Protein AF-0000000087097862 (afdb_homodimer)

Sequence (1144 aa):
MADLPVRAAEQAATGDLEQRLRSRRYIHADSVAACEGKRIPHDLGRELTRLCVVRGIRFHADFCFGPAAVLCGSLPIFTRALNARAIMSNRIPDMDPDQPEDMPYCIWFPDLPSEDTLRDLVRCFPAMAYQAARACAVAGHTELYKELSVQILPEVSIAEEARENGNHAIFNMIMETPCRYKVFDDYNRTINTTAPKPAFLNGDTAIRPYLLETQAFGPPVGRMDDEEGDSEPDDDELDPWGLSPTLGFIQTRFNITEDTNIDLDGNGGIPGSITPVVPNSDKEALRILCQPLPVDLTTCHKDLLILMAAYNGDIDRYHRLRRPRLLGHEIGCIVRGIYHNTLFAQWWKSQPLPEGDESPIRKAISARGIMNNDLSYILSPNGACPRLIWYPAVAASSTYEALARLIPPMRPNVARAAIFSDNPTLFDSLIAGDDGGEPVEPSFSLLNEARRSHNVYYREALERKAGELGLDMTRGVPWLDPLVQELPQHVYFFDTELPSPPPGIGTNKGEADSVYNGMSCNASYVETYISIPEEWRRAPEGYQPEDGITLMDLDYERWPPGFSKRHPAETQMADLPVRAAEQAATGDLEQRLRSRRYIHADSVAACEGKRIPHDLGRELTRLCVVRGIRFHADFCFGPAAVLCGSLPIFTRALNARAIMSNRIPDMDPDQPEDMPYCIWFPDLPSEDTLRDLVRCFPAMAYQAARACAVAGHTELYKELSVQILPEVSIAEEARENGNHAIFNMIMETPCRYKVFDDYNRTINTTAPKPAFLNGDTAIRPYLLETQAFGPPVGRMDDEEGDSEPDDDELDPWGLSPTLGFIQTRFNITEDTNIDLDGNGGIPGSITPVVPNSDKEALRILCQPLPVDLTTCHKDLLILMAAYNGDIDRYHRLRRPRLLGHEIGCIVRGIYHNTLFAQWWKSQPLPEGDESPIRKAISARGIMNNDLSYILSPNGACPRLIWYPAVAASSTYEALARLIPPMRPNVARAAIFSDNPTLFDSLIAGDDGGEPVEPSFSLLNEARRSHNVYYREALERKAGELGLDMTRGVPWLDPLVQELPQHVYFFDTELPSPPPGIGTNKGEADSVYNGMSCNASYVETYISIPEEWRRAPEGYQPEDGITLMDLDYERWPPGFSKRHPAETQ

Structure (mmCIF, N/CA/C/O backbone):
data_AF-0000000087097862-model_v1
#
loop_
_entity.id
_entity.type
_entity.pdbx_description
1 polymer 'Uncharacterized protein'
#
loop_
_atom_site.group_PDB
_atom_site.id
_atom_site.type_symbol
_atom_site.label_atom_id
_atom_site.label_alt_id
_atom_site.label_comp_id
_atom_site.label_asym_id
_atom_site.label_entity_id
_atom_site.label_seq_id
_atom_site.pdbx_PDB_ins_code
_atom_site.Cartn_x
_atom_site.Cartn_y
_atom_site.Cartn_z
_atom_site.occupancy
_atom_site.B_iso_or_equiv
_atom_site.auth_seq_id
_atom_site.auth_comp_id
_atom_site.auth_asym_id
_atom_site.auth_atom_id
_atom_site.pdbx_PDB_model_num
ATOM 1 N N . MET A 1 1 ? -54.406 48.562 19.312 1 28.12 1 MET A N 1
ATOM 2 C CA . MET A 1 1 ? -53.312 49.531 19.406 1 28.12 1 MET A CA 1
ATOM 3 C C . MET A 1 1 ? -52.25 49.062 20.375 1 28.12 1 MET A C 1
ATOM 5 O O . MET A 1 1 ? -51.281 49.75 20.609 1 28.12 1 MET A O 1
ATOM 9 N N . ALA A 1 2 ? -52.688 48.344 21.359 1 39.22 2 ALA A N 1
ATOM 10 C CA . ALA A 1 2 ? -51.875 47.875 22.484 1 39.22 2 ALA A CA 1
ATOM 11 C C . ALA A 1 2 ? -50.781 46.906 21.984 1 39.22 2 ALA A C 1
ATOM 13 O O . ALA A 1 2 ? -50 46.438 22.781 1 39.22 2 ALA A O 1
ATOM 14 N N . ASP A 1 3 ? -51.062 46.344 20.828 1 37.88 3 ASP A N 1
ATOM 15 C CA . ASP A 1 3 ? -50.188 45.281 20.281 1 37.88 3 ASP A CA 1
ATOM 16 C C . ASP A 1 3 ? -48.875 45.875 19.781 1 37.88 3 ASP A C 1
ATOM 18 O O . ASP A 1 3 ? -48.031 45.125 19.266 1 37.88 3 ASP A O 1
ATOM 22 N N . LEU A 1 4 ? -48.688 47.188 19.766 1 37.41 4 LEU A N 1
ATOM 23 C CA . LEU A 1 4 ? -47.562 47.875 19.203 1 37.41 4 LEU A CA 1
ATOM 24 C C . LEU A 1 4 ? -46.344 47.812 20.141 1 37.41 4 LEU A C 1
ATOM 26 O O . LEU A 1 4 ? -45.219 47.781 19.688 1 37.41 4 LEU A O 1
ATOM 30 N N . PRO A 1 5 ? -46.688 47.812 21.391 1 41.41 5 PRO A N 1
ATOM 31 C CA . PRO A 1 5 ? -45.469 47.812 22.234 1 41.41 5 PRO A CA 1
ATOM 32 C C . PRO A 1 5 ? -44.75 46.469 22.25 1 41.41 5 PRO A C 1
ATOM 34 O O . PRO A 1 5 ? -43.531 46.438 22.359 1 41.41 5 PRO A O 1
ATOM 37 N N . VAL A 1 6 ? -45.469 45.406 22.25 1 41.69 6 VAL A N 1
ATOM 38 C CA . VAL A 1 6 ? -44.812 44.062 22.281 1 41.69 6 VAL A CA 1
ATOM 39 C C . VAL A 1 6 ? -44.062 43.844 20.984 1 41.69 6 VAL A C 1
ATOM 41 O O . VAL A 1 6 ? -42.969 43.281 20.984 1 41.69 6 VAL A O 1
ATOM 44 N N . ARG A 1 7 ? -44.594 44.406 19.906 1 51.91 7 ARG A N 1
ATOM 45 C CA . ARG A 1 7 ? -43.906 44.281 18.625 1 51.91 7 ARG A CA 1
ATOM 46 C C . ARG A 1 7 ? -42.688 45.188 18.562 1 51.91 7 ARG A C 1
ATOM 48 O O . ARG A 1 7 ? -41.688 44.875 17.891 1 51.91 7 ARG A O 1
ATOM 55 N N . ALA A 1 8 ? -42.969 46.125 19.062 1 42.09 8 ALA A N 1
ATOM 56 C CA . ALA A 1 8 ? -41.844 47.062 19.078 1 42.09 8 ALA A CA 1
ATOM 57 C C . ALA A 1 8 ? -40.75 46.594 20.016 1 42.09 8 ALA A C 1
ATOM 59 O O . ALA A 1 8 ? -39.562 46.719 19.688 1 42.09 8 ALA A O 1
ATOM 60 N N . ALA A 1 9 ? -41.094 46.062 21.172 1 43.44 9 ALA A N 1
ATOM 61 C CA . ALA A 1 9 ? -40.125 45.438 22.062 1 43.44 9 ALA A CA 1
ATOM 62 C C . ALA A 1 9 ? -39.5 44.188 21.422 1 43.44 9 ALA A C 1
ATOM 64 O O . ALA A 1 9 ? -38.312 43.938 21.547 1 43.44 9 ALA A O 1
ATOM 65 N N . GLU A 1 10 ? -40.375 43.438 20.859 1 44.22 10 GLU A N 1
ATOM 66 C CA . GLU A 1 10 ? -39.906 42.281 20.109 1 44.22 10 GLU A CA 1
ATOM 67 C C . GLU A 1 10 ? -39.031 42.688 18.922 1 44.22 10 GLU A C 1
ATOM 69 O O . GLU A 1 10 ? -38 42.062 18.656 1 44.22 10 GLU A O 1
ATOM 74 N N . GLN A 1 11 ? -39.531 43.656 18.203 1 44.25 11 GLN A N 1
ATOM 75 C CA . GLN A 1 11 ? -38.781 44.188 17.094 1 44.25 11 GLN A CA 1
ATOM 76 C C . GLN A 1 11 ? -37.5 44.906 17.578 1 44.25 11 GLN A C 1
ATOM 78 O O . GLN A 1 11 ? -36.469 44.781 16.938 1 44.25 11 GLN A O 1
ATOM 83 N N . ALA A 1 12 ? -37.688 45.719 18.5 1 46.22 12 ALA A N 1
ATOM 84 C CA . ALA A 1 12 ? -36.531 46.375 19.125 1 46.22 12 ALA A CA 1
ATOM 85 C C . ALA A 1 12 ? -35.562 45.312 19.672 1 46.22 12 ALA A C 1
ATOM 87 O O . ALA A 1 12 ? -34.344 45.469 19.547 1 46.22 12 ALA A O 1
ATOM 88 N N . ALA A 1 13 ? -36.156 44.375 20.328 1 50.75 13 ALA A N 1
ATOM 89 C CA . ALA A 1 13 ? -35.344 43.25 20.812 1 50.75 13 ALA A CA 1
ATOM 90 C C . ALA A 1 13 ? -34.688 42.469 19.656 1 50.75 13 ALA A C 1
ATOM 92 O O . ALA A 1 13 ? -33.531 42.094 19.75 1 50.75 13 ALA A O 1
ATOM 93 N N . THR A 1 14 ? -35.531 42.375 18.609 1 56.25 14 THR A N 1
ATOM 94 C CA . THR A 1 14 ? -35 41.719 17.406 1 56.25 14 THR A CA 1
ATOM 95 C C . THR A 1 14 ? -33.938 42.625 16.766 1 56.25 14 THR A C 1
ATOM 97 O O . THR A 1 14 ? -32.906 42.125 16.297 1 56.25 14 THR A O 1
ATOM 100 N N . GLY A 1 15 ? -34.25 43.938 16.641 1 60.72 15 GLY A N 1
ATOM 101 C CA . GLY A 1 15 ? -33.281 44.875 16.094 1 60.72 15 GLY A CA 1
ATOM 102 C C . GLY A 1 15 ? -32 44.938 16.891 1 60.72 15 GLY A C 1
ATOM 103 O O . GLY A 1 15 ? -30.922 45.062 16.312 1 60.72 15 GLY A O 1
ATOM 104 N N . ASP A 1 16 ? -32.219 44.844 18.109 1 78.06 16 ASP A N 1
ATOM 105 C CA . ASP A 1 16 ? -31.078 44.875 19.016 1 78.06 16 ASP A CA 1
ATOM 106 C C . ASP A 1 16 ? -30.219 43.625 18.875 1 78.06 16 ASP A C 1
ATOM 108 O O . ASP A 1 16 ? -29 43.719 18.781 1 78.06 16 ASP A O 1
ATOM 112 N N . LEU A 1 17 ? -30.875 42.5 18.672 1 86.44 17 LEU A N 1
ATOM 113 C CA . LEU A 1 17 ? -30.125 41.25 18.531 1 86.44 17 LEU A CA 1
ATOM 114 C C . LEU A 1 17 ? -29.359 41.219 17.219 1 86.44 17 LEU A C 1
ATOM 116 O O . LEU A 1 17 ? -28.25 40.688 17.156 1 86.44 17 LEU A O 1
ATOM 120 N N . GLU A 1 18 ? -30 41.812 16.25 1 87.12 18 GLU A N 1
ATOM 121 C CA . GLU A 1 18 ? -29.312 41.906 14.961 1 87.12 18 GLU A CA 1
ATOM 122 C C . GLU A 1 18 ? -28.031 42.75 15.07 1 87.12 18 GLU A C 1
ATOM 124 O O . GLU A 1 18 ? -27.016 42.406 14.477 1 87.12 18 GLU A O 1
ATOM 129 N N . GLN A 1 19 ? -28.234 43.75 15.758 1 88.25 19 GLN A N 1
ATOM 130 C CA . GLN A 1 19 ? -27.062 44.594 15.977 1 88.25 19 GLN A CA 1
ATOM 131 C C . GLN A 1 19 ? -26 43.875 16.781 1 88.25 19 GLN A C 1
ATOM 133 O O . GLN A 1 19 ? -24.797 44 16.516 1 88.25 19 GLN A O 1
ATOM 138 N N . ARG A 1 20 ? -26.406 43.156 17.781 1 90.38 20 ARG A N 1
ATOM 139 C CA . ARG A 1 20 ? -25.484 42.375 18.609 1 90.38 20 ARG A CA 1
ATOM 140 C C . ARG A 1 20 ? -24.75 41.344 17.781 1 90.38 20 ARG A C 1
ATOM 142 O O . ARG A 1 20 ? -23.547 41.094 17.984 1 90.38 20 ARG A O 1
ATOM 149 N N . LEU A 1 21 ? -25.422 40.781 16.844 1 91.12 21 LEU A N 1
ATOM 150 C CA . LEU A 1 21 ? -24.859 39.75 15.992 1 91.12 21 LEU A CA 1
ATOM 151 C C . LEU A 1 21 ? -23.859 40.344 14.992 1 91.12 21 LEU A C 1
ATOM 153 O O . LEU A 1 21 ? -22.984 39.656 14.492 1 91.12 21 LEU A O 1
ATOM 157 N N . ARG A 1 22 ? -23.953 41.594 14.75 1 88.56 22 ARG A N 1
ATOM 158 C CA . ARG A 1 22 ? -23.062 42.281 13.805 1 88.56 22 ARG A CA 1
ATOM 159 C C . ARG A 1 22 ? -21.844 42.844 14.508 1 88.56 22 ARG A C 1
ATOM 161 O O . ARG A 1 22 ? -20.828 43.125 13.875 1 88.56 22 ARG A O 1
ATOM 168 N N . SER A 1 23 ? -21.969 43.031 15.828 1 87.12 23 SER A N 1
ATOM 169 C CA . SER A 1 23 ? -20.875 43.625 16.594 1 87.12 23 SER A CA 1
ATOM 170 C C . SER A 1 23 ? -19.75 42.594 16.781 1 87.12 23 SER A C 1
ATOM 172 O O . SER A 1 23 ? -19.953 41.531 17.375 1 87.12 23 SER A O 1
ATOM 174 N N . ARG A 1 24 ? -18.547 42.969 16.469 1 86.62 24 ARG A N 1
ATOM 175 C CA . ARG A 1 24 ? -17.422 42.031 16.484 1 86.62 24 ARG A CA 1
ATOM 176 C C . ARG A 1 24 ? -16.453 42.375 17.625 1 86.62 24 ARG A C 1
ATOM 178 O O . ARG A 1 24 ? -15.32 41.875 17.641 1 86.62 24 ARG A O 1
ATOM 185 N N . ARG A 1 25 ? -16.875 43.219 18.453 1 86.75 25 ARG A N 1
ATOM 186 C CA . ARG A 1 25 ? -16.047 43.5 19.625 1 86.75 25 ARG A CA 1
ATOM 187 C C . ARG A 1 25 ? -15.891 42.281 20.5 1 86.75 25 ARG A C 1
ATOM 189 O O . ARG A 1 25 ? -16.875 41.562 20.766 1 86.75 25 ARG A O 1
ATOM 196 N N . TYR A 1 26 ? -14.617 42.062 20.891 1 90.69 26 TYR A N 1
ATOM 197 C CA . TYR A 1 26 ? -14.359 40.875 21.719 1 90.69 26 TYR A CA 1
ATOM 198 C C . TYR A 1 26 ? -13.977 41.281 23.141 1 90.69 26 TYR A C 1
ATOM 200 O O . TYR A 1 26 ? -13.031 42.062 23.344 1 90.69 26 TYR A O 1
ATOM 208 N N . ILE A 1 27 ? -14.672 40.812 24.031 1 91.19 27 ILE A N 1
ATOM 209 C CA . ILE A 1 27 ? -14.367 40.938 25.453 1 91.19 27 ILE A CA 1
ATOM 210 C C . ILE A 1 27 ? -14.172 39.562 26.078 1 91.19 27 ILE A C 1
ATOM 212 O O . ILE A 1 27 ? -15.117 38.781 26.203 1 91.19 27 ILE A O 1
ATOM 216 N N . HIS A 1 28 ? -13 39.312 26.5 1 93.25 28 HIS A N 1
ATOM 217 C CA . HIS A 1 28 ? -12.633 38 26.969 1 93.25 28 HIS A CA 1
ATOM 218 C C . HIS A 1 28 ? -13.453 37.594 28.188 1 93.25 28 HIS A C 1
ATOM 220 O O . HIS A 1 28 ? -13.898 36.438 28.297 1 93.25 28 HIS A O 1
ATOM 226 N N . ALA A 1 29 ? -13.617 38.469 29.078 1 94.44 29 ALA A N 1
ATOM 227 C CA . ALA A 1 29 ? -14.375 38.188 30.297 1 94.44 29 ALA A CA 1
ATOM 228 C C . ALA A 1 29 ? -15.805 37.75 29.969 1 94.44 29 ALA A C 1
ATOM 230 O O . ALA A 1 29 ? -16.391 36.906 30.656 1 94.44 29 ALA A O 1
ATOM 231 N N . ASP A 1 30 ? -16.375 38.344 28.984 1 94.94 30 ASP A N 1
ATOM 232 C CA . ASP A 1 30 ? -17.734 38 28.562 1 94.94 30 ASP A CA 1
ATOM 233 C C . ASP A 1 30 ? -17.781 36.594 27.984 1 94.94 30 ASP A C 1
ATOM 235 O O . ASP A 1 30 ? -18.75 35.875 28.203 1 94.94 30 ASP A O 1
ATOM 239 N N . SER A 1 31 ? -16.844 36.344 27.219 1 95.31 31 SER A N 1
ATOM 240 C CA . SER A 1 31 ? -16.766 35.031 26.625 1 95.31 31 SER A CA 1
ATOM 241 C C . SER A 1 31 ? -16.609 33.938 27.703 1 95.31 31 SER A C 1
ATOM 243 O O . SER A 1 31 ? -17.203 32.875 27.609 1 95.31 31 SER A O 1
ATOM 245 N N . VAL A 1 32 ? -15.789 34.188 28.625 1 96.44 32 VAL A N 1
ATOM 246 C CA . VAL A 1 32 ? -15.609 33.281 29.734 1 96.44 32 VAL A CA 1
ATOM 247 C C . VAL A 1 32 ? -16.922 33.094 30.484 1 96.44 32 VAL A C 1
ATOM 249 O O . VAL A 1 32 ? -17.312 31.953 30.797 1 96.44 32 VAL A O 1
ATOM 252 N N . ALA A 1 33 ? -17.562 34.125 30.75 1 96.81 33 ALA A N 1
ATOM 253 C CA . ALA A 1 33 ? -18.844 34.094 31.453 1 96.81 33 ALA A CA 1
ATOM 254 C C . ALA A 1 33 ? -19.859 33.281 30.656 1 96.81 33 ALA A C 1
ATOM 256 O O . ALA A 1 33 ? -20.672 32.562 31.234 1 96.81 33 ALA A O 1
ATOM 257 N N . ALA A 1 34 ? -19.875 33.531 29.406 1 97.56 34 ALA A N 1
ATOM 258 C CA . ALA A 1 34 ? -20.781 32.75 28.547 1 97.56 34 ALA A CA 1
ATOM 259 C C . ALA A 1 34 ? -20.469 31.266 28.609 1 97.56 34 ALA A C 1
ATOM 261 O O . ALA A 1 34 ? -21.375 30.438 28.688 1 97.56 34 ALA A O 1
ATOM 262 N N . CYS A 1 35 ? -19.266 30.922 28.531 1 96.62 35 CYS A N 1
ATOM 263 C CA . CYS A 1 35 ? -18.828 29.531 28.594 1 96.62 35 CYS A CA 1
ATOM 264 C C . CYS A 1 35 ? -19.234 28.891 29.906 1 96.62 35 CYS A C 1
ATOM 266 O O . CYS A 1 35 ? -19.531 27.688 29.953 1 96.62 35 CYS A O 1
ATOM 268 N N . GLU A 1 36 ? -19.328 29.703 30.906 1 97 36 GLU A N 1
ATOM 269 C CA . GLU A 1 36 ? -19.719 29.234 32.219 1 97 36 GLU A CA 1
ATOM 270 C C . GLU A 1 36 ? -21.234 29.234 32.406 1 97 36 GLU A C 1
ATOM 272 O O . GLU A 1 36 ? -21.75 28.859 33.438 1 97 36 GLU A O 1
ATOM 277 N N . GLY A 1 37 ? -21.891 29.672 31.375 1 96.88 37 GLY A N 1
ATOM 278 C CA . GLY A 1 37 ? -23.344 29.688 31.422 1 96.88 37 GLY A CA 1
ATOM 279 C C . GLY A 1 37 ? -23.891 30.781 32.344 1 96.88 37 GLY A C 1
ATOM 280 O O . GLY A 1 37 ? -24.938 30.609 32.969 1 96.88 37 GLY A O 1
ATOM 281 N N . LYS A 1 38 ? -23.219 31.891 32.406 1 95.62 38 LYS A N 1
ATOM 282 C CA . LYS A 1 38 ? -23.625 32.938 33.344 1 95.62 38 LYS A CA 1
ATOM 283 C C . LYS A 1 38 ? -24.344 34.062 32.656 1 95.62 38 LYS A C 1
ATOM 285 O O . LYS A 1 38 ? -25.375 34.562 33.125 1 95.62 38 LYS A O 1
ATOM 290 N N . ARG A 1 39 ? -23.719 34.5 31.547 1 95.38 39 ARG A N 1
ATOM 291 C CA . ARG A 1 39 ? -24.297 35.625 30.859 1 95.38 39 ARG A CA 1
ATOM 292 C C . ARG A 1 39 ? -24 35.594 29.359 1 95.38 39 ARG A C 1
ATOM 294 O O . ARG A 1 39 ? -22.969 35.031 28.953 1 95.38 39 ARG A O 1
ATOM 301 N N . ILE A 1 40 ? -24.922 36.188 28.625 1 96.25 40 ILE A N 1
ATOM 302 C CA . ILE A 1 40 ? -24.719 36.281 27.188 1 96.25 40 ILE A CA 1
ATOM 303 C C . ILE A 1 40 ? -23.891 37.531 26.875 1 96.25 40 ILE A C 1
ATOM 305 O O . ILE A 1 40 ? -24.219 38.625 27.328 1 96.25 40 ILE A O 1
ATOM 309 N N . PRO A 1 41 ? -22.938 37.375 26.094 1 95.5 41 PRO A N 1
ATOM 310 C CA . PRO A 1 41 ? -22.203 38.562 25.656 1 95.5 41 PRO A CA 1
ATOM 311 C C . PRO A 1 41 ? -23.078 39.5 24.828 1 95.5 41 PRO A C 1
ATOM 313 O O . PRO A 1 41 ? -23.969 39.062 24.125 1 95.5 41 PRO A O 1
ATOM 316 N N . HIS A 1 42 ? -22.719 40.719 24.969 1 92.94 42 HIS A N 1
ATOM 317 C CA . HIS A 1 42 ? -23.438 41.656 24.141 1 92.94 42 HIS A CA 1
ATOM 318 C C . HIS A 1 42 ? -23.047 41.531 22.672 1 92.94 42 HIS A C 1
ATOM 320 O O . HIS A 1 42 ? -23.922 41.5 21.797 1 92.94 42 HIS A O 1
ATOM 326 N N . ASP A 1 43 ? -21.781 41.5 22.484 1 91.94 43 ASP A N 1
ATOM 327 C CA . ASP A 1 43 ? -21.266 41.375 21.125 1 91.94 43 ASP A CA 1
ATOM 328 C C . ASP A 1 43 ? -21.219 39.906 20.688 1 91.94 43 ASP A C 1
ATOM 330 O O . ASP A 1 43 ? -20.469 39.125 21.234 1 91.94 43 ASP A O 1
ATOM 334 N N . LEU A 1 44 ? -21.969 39.562 19.656 1 93.75 44 LEU A N 1
ATOM 335 C CA . LEU A 1 44 ? -22.109 38.188 19.25 1 93.75 44 LEU A CA 1
ATOM 336 C C . LEU A 1 44 ? -21.578 37.969 17.844 1 93.75 44 LEU A C 1
ATOM 338 O O . LEU A 1 44 ? -21.781 36.906 17.25 1 93.75 44 LEU A O 1
ATOM 342 N N . GLY A 1 45 ? -20.859 38.844 17.312 1 89.25 45 GLY A N 1
ATOM 343 C CA . GLY A 1 45 ? -20.453 38.781 15.922 1 89.25 45 GLY A CA 1
ATOM 344 C C . GLY A 1 45 ? -19.266 37.875 15.672 1 89.25 45 GLY A C 1
ATOM 345 O O . GLY A 1 45 ? -19.109 37.312 14.578 1 89.25 45 GLY A O 1
ATOM 346 N N . ARG A 1 46 ? -18.438 37.688 16.656 1 90.62 46 ARG A N 1
ATOM 347 C CA . ARG A 1 46 ? -17.25 36.875 16.5 1 90.62 46 ARG A CA 1
ATOM 348 C C . ARG A 1 46 ? -17.562 35.375 16.672 1 90.62 46 ARG A C 1
ATOM 350 O O . ARG A 1 46 ? -18.344 35 17.562 1 90.62 46 ARG A O 1
ATOM 357 N N . GLU A 1 47 ? -16.875 34.625 15.906 1 92.31 47 GLU A N 1
ATOM 358 C CA . GLU A 1 47 ? -17.109 33.188 15.961 1 92.31 47 GLU A CA 1
ATOM 359 C C . GLU A 1 47 ? -16.766 32.625 17.328 1 92.31 47 GLU A C 1
ATOM 361 O O . GLU A 1 47 ? -17.516 31.812 17.891 1 92.31 47 GLU A O 1
ATOM 366 N N . LEU A 1 48 ? -15.648 33.031 17.844 1 93.44 48 LEU A N 1
ATOM 367 C CA . LEU A 1 48 ? -15.227 32.562 19.141 1 93.44 48 LEU A CA 1
ATOM 368 C C . LEU A 1 48 ? -16.281 32.844 20.203 1 93.44 48 LEU A C 1
ATOM 370 O O . LEU A 1 48 ? -16.578 31.984 21.047 1 93.44 48 LEU A O 1
ATOM 374 N N . THR A 1 49 ? -16.797 34 20.172 1 94.44 49 THR A N 1
ATOM 375 C CA . THR A 1 49 ? -17.828 34.375 21.125 1 94.44 49 THR A CA 1
ATOM 376 C C . THR A 1 49 ? -19.047 33.469 21 1 94.44 49 THR A C 1
ATOM 378 O O . THR A 1 49 ? -19.609 33 22 1 94.44 49 THR A O 1
ATOM 381 N N . ARG A 1 50 ? -19.391 33.25 19.812 1 96.06 50 ARG A N 1
ATOM 382 C CA . ARG A 1 50 ? -20.547 32.406 19.578 1 96.06 50 ARG A CA 1
ATOM 383 C C . ARG A 1 50 ? -20.266 30.984 20.062 1 96.06 50 ARG A C 1
ATOM 385 O O . ARG A 1 50 ? -21.156 30.328 20.609 1 96.06 50 ARG A O 1
ATOM 392 N N . LEU A 1 51 ? -19.094 30.531 19.859 1 97.06 51 LEU A N 1
ATOM 393 C CA . LEU A 1 51 ? -18.719 29.188 20.312 1 97.06 51 LEU A CA 1
ATOM 394 C C . LEU A 1 51 ? -18.812 29.094 21.828 1 97.06 51 LEU A C 1
ATOM 396 O O . LEU A 1 51 ? -19.281 28.078 22.359 1 97.06 51 LEU A O 1
ATOM 400 N N . CYS A 1 52 ? -18.422 30.078 22.438 1 97.25 52 CYS A N 1
ATOM 401 C CA . CYS A 1 52 ? -18.5 30.094 23.891 1 97.25 52 CYS A CA 1
ATOM 402 C C . CYS A 1 52 ? -19.953 30.047 24.375 1 97.25 52 CYS A C 1
ATOM 404 O O . CYS A 1 52 ? -20.266 29.391 25.359 1 97.25 52 CYS A O 1
ATOM 406 N N . VAL A 1 53 ? -20.734 30.781 23.688 1 98.06 53 VAL A N 1
ATOM 407 C CA . VAL A 1 53 ? -22.156 30.781 24.031 1 98.06 53 VAL A CA 1
ATOM 408 C C . VAL A 1 53 ? -22.734 29.375 23.828 1 98.06 53 VAL A C 1
ATOM 410 O O . VAL A 1 53 ? -23.469 28.875 24.688 1 98.06 53 VAL A O 1
ATOM 413 N N . VAL A 1 54 ? -22.391 28.766 22.734 1 98.5 54 VAL A N 1
ATOM 414 C CA . VAL A 1 54 ? -22.875 27.438 22.422 1 98.5 54 VAL A CA 1
ATOM 415 C C . VAL A 1 54 ? -22.422 26.453 23.5 1 98.5 54 VAL A C 1
ATOM 417 O O . VAL A 1 54 ? -23.219 25.641 23.984 1 98.5 54 VAL A O 1
ATOM 420 N N . ARG A 1 55 ? -21.188 26.562 23.875 1 98.19 55 ARG A N 1
ATOM 421 C CA . ARG A 1 55 ? -20.641 25.734 24.938 1 98.19 55 ARG A CA 1
ATOM 422 C C . ARG A 1 55 ? -21.406 25.953 26.25 1 98.19 55 ARG A C 1
ATOM 424 O O . ARG A 1 55 ? -21.766 24.984 26.922 1 98.19 55 ARG A O 1
ATOM 431 N N . GLY A 1 56 ? -21.625 27.141 26.578 1 98.38 56 GLY A N 1
ATOM 432 C CA . GLY A 1 56 ? -22.375 27.484 27.766 1 98.38 56 GLY A CA 1
ATOM 433 C C . GLY A 1 56 ? -23.781 26.906 27.766 1 98.38 56 GLY A C 1
ATOM 434 O O . GLY A 1 56 ? -24.234 26.359 28.781 1 98.38 56 GLY A O 1
ATOM 435 N N . ILE A 1 57 ? -24.406 27.016 26.656 1 98.5 57 ILE A N 1
ATOM 436 C CA . ILE A 1 57 ? -25.781 26.516 26.531 1 98.5 57 ILE A CA 1
ATOM 437 C C . ILE A 1 57 ? -25.781 25 26.734 1 98.5 57 ILE A C 1
ATOM 439 O O . ILE A 1 57 ? -26.594 24.484 27.5 1 98.5 57 ILE A O 1
ATOM 443 N N . ARG A 1 58 ? -24.938 24.312 26.078 1 98.19 58 ARG A N 1
ATOM 444 C CA . ARG A 1 58 ? -24.938 22.859 26.062 1 98.19 58 ARG A CA 1
ATOM 445 C C . ARG A 1 58 ? -24.625 22.297 27.453 1 98.19 58 ARG A C 1
ATOM 447 O O . ARG A 1 58 ? -25.172 21.281 27.859 1 98.19 58 ARG A O 1
ATOM 454 N N . PHE A 1 59 ? -23.797 22.953 28.219 1 98 59 PHE A N 1
ATOM 455 C CA . PHE A 1 59 ? -23.266 22.359 29.438 1 98 59 PHE A CA 1
ATOM 456 C C . PHE A 1 59 ? -24.031 22.875 30.656 1 98 59 PHE A C 1
ATOM 458 O O . PHE A 1 59 ? -23.906 22.312 31.75 1 98 59 PHE A O 1
ATOM 465 N N . HIS A 1 60 ? -24.859 23.922 30.484 1 97.94 60 HIS A N 1
ATOM 466 C CA . HIS A 1 60 ? -25.562 24.516 31.609 1 97.94 60 HIS A CA 1
ATOM 467 C C . HIS A 1 60 ? -27.047 24.656 31.312 1 97.94 60 HIS A C 1
ATOM 469 O O . HIS A 1 60 ? -27.469 25.625 30.672 1 97.94 60 HIS A O 1
ATOM 475 N N . ALA A 1 61 ? -27.812 23.891 31.906 1 97.88 61 ALA A N 1
ATOM 476 C CA . ALA A 1 61 ? -29.25 23.891 31.672 1 97.88 61 ALA A CA 1
ATOM 477 C C . ALA A 1 61 ? -29.875 25.203 32.094 1 97.88 61 ALA A C 1
ATOM 479 O O . ALA A 1 61 ? -30.781 25.719 31.438 1 97.88 61 ALA A O 1
ATOM 480 N N . ASP A 1 62 ? -29.375 25.766 33.219 1 97.5 62 ASP A N 1
ATOM 481 C CA . ASP A 1 62 ? -29.922 27.016 33.719 1 97.5 62 ASP A CA 1
ATOM 482 C C . ASP A 1 62 ? -29.688 28.156 32.75 1 97.5 62 ASP A C 1
ATOM 484 O O . ASP A 1 62 ? -30.5 29.062 32.625 1 97.5 62 ASP A O 1
ATOM 488 N N . PHE A 1 63 ? -28.578 28.062 32.188 1 97.94 63 PHE A N 1
ATOM 489 C CA . PHE A 1 63 ? -28.266 29.062 31.156 1 97.94 63 PHE A CA 1
ATOM 490 C C . PHE A 1 63 ? -29.172 28.906 29.953 1 97.94 63 PHE A C 1
ATOM 492 O O . PHE A 1 63 ? -29.688 29.891 29.422 1 97.94 63 PHE A O 1
ATOM 499 N N . CYS A 1 64 ? -29.406 27.703 29.516 1 98 64 CYS A N 1
ATOM 500 C CA . CYS A 1 64 ? -30.219 27.359 28.359 1 98 64 CYS A CA 1
ATOM 501 C C . CYS A 1 64 ? -31.656 27.828 28.547 1 98 64 CYS A C 1
ATOM 503 O O . CYS A 1 64 ? -32.219 28.5 27.688 1 98 64 CYS A O 1
ATOM 505 N N . PHE A 1 65 ? -32.219 27.516 29.656 1 97.19 65 PHE A N 1
ATOM 506 C CA . PHE A 1 65 ? -33.656 27.781 29.906 1 97.19 65 PHE A CA 1
ATOM 507 C C . PHE A 1 65 ? -33.844 29.172 30.516 1 97.19 65 PHE A C 1
ATOM 509 O O . PHE A 1 65 ? -34.969 29.594 30.75 1 97.19 65 PHE A O 1
ATOM 516 N N . GLY A 1 66 ? -32.75 29.891 30.766 1 96.44 66 GLY A N 1
ATOM 517 C CA . GLY A 1 66 ? -32.781 31.25 31.312 1 96.44 66 GLY A CA 1
ATOM 518 C C . GLY A 1 66 ? -32.312 32.281 30.312 1 96.44 66 GLY A C 1
ATOM 519 O O . GLY A 1 66 ? -33 32.594 29.328 1 96.44 66 GLY A O 1
ATOM 520 N N . PRO A 1 67 ? -31.141 32.781 30.609 1 95.31 67 PRO A N 1
ATOM 521 C CA . PRO A 1 67 ? -30.672 33.938 29.828 1 95.31 67 PRO A CA 1
ATOM 522 C C . PRO A 1 67 ? -30.516 33.625 28.344 1 95.31 67 PRO A C 1
ATOM 524 O O . PRO A 1 67 ? -30.781 34.469 27.5 1 95.31 67 PRO A O 1
ATOM 527 N N . ALA A 1 68 ? -30.188 32.469 28.031 1 96.81 68 ALA A N 1
ATOM 528 C CA . ALA A 1 68 ? -29.844 32.156 26.641 1 96.81 68 ALA A CA 1
ATOM 529 C C . ALA A 1 68 ? -31.094 31.859 25.828 1 96.81 68 ALA A C 1
ATOM 531 O O . ALA A 1 68 ? -31.031 31.797 24.594 1 96.81 68 ALA A O 1
ATOM 532 N N . ALA A 1 69 ? -32.219 31.734 26.422 1 96 69 ALA A N 1
ATOM 533 C CA . ALA A 1 69 ? -33.438 31.391 25.734 1 96 69 ALA A CA 1
ATOM 534 C C . ALA A 1 69 ? -33.812 32.438 24.688 1 96 69 ALA A C 1
ATOM 536 O O . ALA A 1 69 ? -34.438 32.125 23.672 1 96 69 ALA A O 1
ATOM 537 N N . VAL A 1 70 ? -33.312 33.656 24.906 1 94.12 70 VAL A N 1
ATOM 538 C CA . VAL A 1 70 ? -33.625 34.781 24.047 1 94.12 70 VAL A CA 1
ATOM 539 C C . VAL A 1 70 ? -32.969 34.594 22.672 1 94.12 70 VAL A C 1
ATOM 541 O O . VAL A 1 70 ? -33.375 35.188 21.688 1 94.12 70 VAL A O 1
ATOM 544 N N . LEU A 1 71 ? -32.062 33.719 22.594 1 95.44 71 LEU A N 1
ATOM 545 C CA . LEU A 1 71 ? -31.281 33.562 21.375 1 95.44 71 LEU A CA 1
ATOM 546 C C . LEU A 1 71 ? -32 32.625 20.406 1 95.44 71 LEU A C 1
ATOM 548 O O . LEU A 1 71 ? -31.578 32.469 19.25 1 95.44 71 LEU A O 1
ATOM 552 N N . CYS A 1 72 ? -33.031 32 20.828 1 94.31 72 CYS A N 1
ATOM 553 C CA . CYS A 1 72 ? -33.781 31.078 19.969 1 94.31 72 CYS A CA 1
ATOM 554 C C . CYS A 1 72 ? -34.281 31.781 18.719 1 94.31 72 CYS A C 1
ATOM 556 O O . CYS A 1 72 ? -34.875 32.844 18.812 1 94.31 72 CYS A O 1
ATOM 558 N N . GLY A 1 73 ? -33.969 31.188 17.578 1 90.94 73 GLY A N 1
ATOM 559 C CA . GLY A 1 73 ? -34.469 31.75 16.328 1 90.94 73 GLY A CA 1
ATOM 560 C C . GLY A 1 73 ? -33.562 32.844 15.758 1 90.94 73 GLY A C 1
ATOM 561 O O . GLY A 1 73 ? -33.75 33.281 14.633 1 90.94 73 GLY A O 1
ATOM 562 N N . SER A 1 74 ? -32.531 33.25 16.547 1 91.31 74 SER A N 1
ATOM 563 C CA . SER A 1 74 ? -31.625 34.281 16.078 1 91.31 74 SER A CA 1
ATOM 564 C C . SER A 1 74 ? -30.641 33.75 15.055 1 91.31 74 SER A C 1
ATOM 566 O O . SER A 1 74 ? -30.5 34.281 13.961 1 91.31 74 SER A O 1
ATOM 568 N N . LEU A 1 75 ? -29.953 32.719 15.43 1 93.69 75 LEU A N 1
ATOM 569 C CA . LEU A 1 75 ? -29.047 31.969 14.562 1 93.69 75 LEU A CA 1
ATOM 570 C C . LEU A 1 75 ? -29.281 30.469 14.695 1 93.69 75 LEU A C 1
ATOM 572 O O . LEU A 1 75 ? -29.547 29.969 15.789 1 93.69 75 LEU A O 1
ATOM 576 N N . PRO A 1 76 ? -29.109 29.844 13.609 1 95.06 76 PRO A N 1
ATOM 577 C CA . PRO A 1 76 ? -29.344 28.406 13.68 1 95.06 76 PRO A CA 1
ATOM 578 C C . PRO A 1 76 ? -28.438 27.719 14.695 1 95.06 76 PRO A C 1
ATOM 580 O O . PRO A 1 76 ? -28.875 26.781 15.383 1 95.06 76 PRO A O 1
ATOM 583 N N . ILE A 1 77 ? -27.219 28.156 14.812 1 96.75 77 ILE A N 1
ATOM 584 C CA . ILE A 1 77 ? -26.266 27.516 15.695 1 96.75 77 ILE A CA 1
ATOM 585 C C . ILE A 1 77 ? -26.75 27.625 17.141 1 96.75 77 ILE A C 1
ATOM 587 O O . ILE A 1 77 ? -26.578 26.688 17.938 1 96.75 77 ILE A O 1
ATOM 591 N N . PHE A 1 78 ? -27.359 28.703 17.547 1 97.56 78 PHE A N 1
ATOM 592 C CA . PHE A 1 78 ? -27.875 28.875 18.891 1 97.56 78 PHE A CA 1
ATOM 593 C C . PHE A 1 78 ? -29.141 28.031 19.094 1 97.56 78 PHE A C 1
ATOM 595 O O . PHE A 1 78 ? -29.297 27.391 20.125 1 97.56 78 PHE A O 1
ATOM 602 N N . THR A 1 79 ? -29.938 28.078 18.062 1 97.69 79 THR A N 1
ATOM 603 C CA . THR A 1 79 ? -31.188 27.328 18.156 1 97.69 79 THR A CA 1
ATOM 604 C C . THR A 1 79 ? -30.906 25.828 18.297 1 97.69 79 THR A C 1
ATOM 606 O O . THR A 1 79 ? -31.531 25.156 19.109 1 97.69 79 THR A O 1
ATOM 609 N N . ARG A 1 80 ? -29.984 25.328 17.547 1 98.19 80 ARG A N 1
ATOM 610 C CA . ARG A 1 80 ? -29.609 23.922 17.641 1 98.19 80 ARG A CA 1
ATOM 611 C C . ARG A 1 80 ? -29.062 23.594 19.031 1 98.19 80 ARG A C 1
ATOM 613 O O . ARG A 1 80 ? -29.359 22.547 19.594 1 98.19 80 ARG A O 1
ATOM 620 N N . ALA A 1 81 ? -28.25 24.469 19.531 1 98.5 81 ALA A N 1
ATOM 621 C CA . ALA A 1 81 ? -27.672 24.266 20.859 1 98.5 81 ALA A CA 1
ATOM 622 C C . ALA A 1 81 ? -28.766 24.219 21.938 1 98.5 81 ALA A C 1
ATOM 624 O O . ALA A 1 81 ? -28.734 23.359 22.828 1 98.5 81 ALA A O 1
ATOM 625 N N . LEU A 1 82 ? -29.688 25.141 21.844 1 98.62 82 LEU A N 1
ATOM 626 C CA . LEU A 1 82 ? -30.812 25.188 22.781 1 98.62 82 LEU A CA 1
ATOM 627 C C . LEU A 1 82 ? -31.641 23.922 22.703 1 98.62 82 LEU A C 1
ATOM 629 O O . LEU A 1 82 ? -32 23.328 23.734 1 98.62 82 LEU A O 1
ATOM 633 N N . ASN A 1 83 ? -31.891 23.562 21.5 1 98.56 83 ASN A N 1
ATOM 634 C CA . ASN A 1 83 ? -32.656 22.344 21.297 1 98.56 83 ASN A CA 1
ATOM 635 C C . ASN A 1 83 ? -31.938 21.109 21.828 1 98.56 83 ASN A C 1
ATOM 637 O O . ASN A 1 83 ? -32.531 20.234 22.438 1 98.56 83 ASN A O 1
ATOM 641 N N . ALA A 1 84 ? -30.672 21 21.531 1 98.75 84 ALA A N 1
ATOM 642 C CA . ALA A 1 84 ? -29.875 19.875 22 1 98.75 84 ALA A CA 1
ATOM 643 C C . ALA A 1 84 ? -29.906 19.797 23.531 1 98.75 84 ALA A C 1
ATOM 645 O O . ALA A 1 84 ? -30.094 18.719 24.094 1 98.75 84 ALA A O 1
ATOM 646 N N . ARG A 1 85 ? -29.703 20.938 24.188 1 98.62 85 ARG A N 1
ATOM 647 C CA . ARG A 1 85 ? -29.703 20.969 25.641 1 98.62 85 ARG A CA 1
ATOM 648 C C . ARG A 1 85 ? -31.078 20.578 26.203 1 98.62 85 ARG A C 1
ATOM 650 O O . ARG A 1 85 ? -31.156 19.891 27.203 1 98.62 85 ARG A O 1
ATOM 657 N N . ALA A 1 86 ? -32.062 21.078 25.594 1 98.62 86 ALA A N 1
ATOM 658 C CA . ALA A 1 86 ? -33.406 20.719 26.016 1 98.62 86 ALA A CA 1
ATOM 659 C C . ALA A 1 86 ? -33.594 19.203 26 1 98.62 86 ALA A C 1
ATOM 661 O O . ALA A 1 86 ? -34.062 18.609 26.984 1 98.62 86 ALA A O 1
ATOM 662 N N . ILE A 1 87 ? -33.25 18.562 24.922 1 98.69 87 ILE A N 1
ATOM 663 C CA . ILE A 1 87 ? -33.406 17.125 24.781 1 98.69 87 ILE A CA 1
ATOM 664 C C . ILE A 1 87 ? -32.594 16.406 25.844 1 98.69 87 ILE A C 1
ATOM 666 O O . ILE A 1 87 ? -33.062 15.484 26.5 1 98.69 87 ILE A O 1
ATOM 670 N N . MET A 1 88 ? -31.359 16.828 26.047 1 98.56 88 MET A N 1
ATOM 671 C CA . MET A 1 88 ? -30.484 16.219 27.047 1 98.56 88 MET A CA 1
ATOM 672 C C . MET A 1 88 ? -31.016 16.422 28.453 1 98.56 88 MET A C 1
ATOM 674 O O . MET A 1 88 ? -30.656 15.695 29.375 1 98.56 88 MET A O 1
ATOM 678 N N . SER A 1 89 ? -31.844 17.438 28.594 1 98.38 89 SER A N 1
ATOM 679 C CA . SER A 1 89 ? -32.469 17.719 29.875 1 98.38 89 SER A CA 1
ATOM 680 C C . SER A 1 89 ? -33.844 17.062 29.969 1 98.38 89 SER A C 1
ATOM 682 O O . SER A 1 89 ? -34.656 17.438 30.812 1 98.38 89 SER A O 1
ATOM 684 N N . ASN A 1 90 ? -34.156 16.234 29.047 1 98.38 90 ASN A N 1
ATOM 685 C CA . ASN A 1 90 ? -35.375 15.422 29.016 1 98.38 90 ASN A CA 1
ATOM 686 C C . ASN A 1 90 ? -36.594 16.281 28.75 1 98.38 90 ASN A C 1
ATOM 688 O O . ASN A 1 90 ? -37.656 16.062 29.344 1 98.38 90 ASN A O 1
ATOM 692 N N . ARG A 1 91 ? -36.438 17.281 27.922 1 97.81 91 ARG A N 1
ATOM 693 C CA . ARG A 1 91 ? -37.5 18.125 27.422 1 97.81 91 ARG A CA 1
ATOM 694 C C . ARG A 1 91 ? -37.562 18.094 25.891 1 97.81 91 ARG A C 1
ATOM 696 O O . ARG A 1 91 ? -36.531 18.141 25.234 1 97.81 91 ARG A O 1
ATOM 703 N N . ILE A 1 92 ? -38.75 17.984 25.406 1 97.75 92 ILE A N 1
ATOM 704 C CA . ILE A 1 92 ? -38.906 18.016 23.953 1 97.75 92 ILE A CA 1
ATOM 705 C C . ILE A 1 92 ? -39.031 19.469 23.469 1 97.75 92 ILE A C 1
ATOM 707 O O . ILE A 1 92 ? -40.031 20.141 23.797 1 97.75 92 ILE A O 1
ATOM 711 N N . PRO A 1 93 ? -38.094 19.906 22.781 1 96.69 93 PRO A N 1
ATOM 712 C CA . PRO A 1 93 ? -38.219 21.281 22.297 1 96.69 93 PRO A CA 1
ATOM 713 C C . PRO A 1 93 ? -39.25 21.438 21.188 1 96.69 93 PRO A C 1
ATOM 715 O O . PRO A 1 93 ? -39.594 20.453 20.531 1 96.69 93 PRO A O 1
ATOM 718 N N . ASP A 1 94 ? -39.719 22.672 21 1 93.38 94 ASP A N 1
ATOM 719 C CA . ASP A 1 94 ? -40.656 22.969 19.906 1 93.38 94 ASP A CA 1
ATOM 720 C C . ASP A 1 94 ? -39.906 23.297 18.625 1 93.38 94 ASP A C 1
ATOM 722 O O . ASP A 1 94 ? -39.75 24.453 18.266 1 93.38 94 ASP A O 1
ATOM 726 N N . MET A 1 95 ? -39.562 22.281 17.875 1 94.62 95 MET A N 1
ATOM 727 C CA . MET A 1 95 ? -38.781 22.438 16.641 1 94.62 95 MET A CA 1
ATOM 728 C C . MET A 1 95 ? -39.719 22.484 15.43 1 94.62 95 MET A C 1
ATOM 730 O O . MET A 1 95 ? -40.75 21.812 15.406 1 94.62 95 MET A O 1
ATOM 734 N N . ASP A 1 96 ? -39.312 23.266 14.516 1 91.88 96 ASP A N 1
ATOM 735 C CA . ASP A 1 96 ? -40.031 23.328 13.242 1 91.88 96 ASP A CA 1
ATOM 736 C C . ASP A 1 96 ? -39.531 22.25 12.281 1 91.88 96 ASP A C 1
ATOM 738 O O . ASP A 1 96 ? -38.406 22.297 11.82 1 91.88 96 ASP A O 1
ATOM 742 N N . PRO A 1 97 ? -40.344 21.344 11.914 1 90.44 97 PRO A N 1
ATOM 743 C CA . PRO A 1 97 ? -39.906 20.266 11.023 1 90.44 97 PRO A CA 1
ATOM 744 C C . PRO A 1 97 ? -39.531 20.766 9.633 1 90.44 97 PRO A C 1
ATOM 746 O O . PRO A 1 97 ? -38.781 20.094 8.922 1 90.44 97 PRO A O 1
ATOM 749 N N . ASP A 1 98 ? -39.938 21.922 9.289 1 91.19 98 ASP A N 1
ATOM 750 C CA . ASP A 1 98 ? -39.656 22.469 7.977 1 91.19 98 ASP A CA 1
ATOM 751 C C . ASP A 1 98 ? -38.312 23.25 7.996 1 91.19 98 ASP A C 1
ATOM 753 O O . ASP A 1 98 ? -37.875 23.766 6.965 1 91.19 98 ASP A O 1
ATOM 757 N N . GLN A 1 99 ? -37.719 23.25 9.164 1 92.12 99 GLN A N 1
ATOM 758 C CA . GLN A 1 99 ? -36.438 23.891 9.305 1 92.12 99 GLN A CA 1
ATOM 759 C C . GLN A 1 99 ? -35.375 22.906 9.828 1 92.12 99 GLN A C 1
ATOM 761 O O . GLN A 1 99 ? -34.906 23.031 10.961 1 92.12 99 GLN A O 1
ATOM 766 N N . PRO A 1 100 ? -34.938 22.141 8.938 1 91.19 100 PRO A N 1
ATOM 767 C CA . PRO A 1 100 ? -34 21.109 9.367 1 91.19 100 PRO A CA 1
ATOM 768 C C . PRO A 1 100 ? -32.688 21.703 9.898 1 91.19 100 PRO A C 1
ATOM 770 O O . PRO A 1 100 ? -31.969 21.047 10.656 1 91.19 100 PRO A O 1
ATOM 773 N N . GLU A 1 101 ? -32.406 22.953 9.602 1 92.19 101 GLU A N 1
ATOM 774 C CA . GLU A 1 101 ? -31.188 23.594 10.039 1 92.19 101 GLU A CA 1
ATOM 775 C C . GLU A 1 101 ? -31.203 23.875 11.539 1 92.19 101 GLU A C 1
ATOM 777 O O . GLU A 1 101 ? -30.156 24.156 12.141 1 92.19 101 GLU A O 1
ATOM 782 N N . ASP A 1 102 ? -32.406 23.734 12.156 1 94.19 102 ASP A N 1
ATOM 783 C CA . ASP A 1 102 ? -32.531 23.984 13.586 1 94.19 102 ASP A CA 1
ATOM 784 C C . ASP A 1 102 ? -32.469 22.688 14.383 1 94.19 102 ASP A C 1
ATOM 786 O O . ASP A 1 102 ? -32.438 22.703 15.617 1 94.19 102 ASP A O 1
ATOM 790 N N . MET A 1 103 ? -32.375 21.609 13.68 1 96 103 MET A N 1
ATOM 791 C CA . MET A 1 103 ? -32.312 20.312 14.359 1 96 103 MET A CA 1
ATOM 792 C C . MET A 1 103 ? -30.875 19.984 14.773 1 96 103 MET A C 1
ATOM 794 O O . MET A 1 103 ? -29.953 20.062 13.953 1 96 103 MET A O 1
ATOM 798 N N . PRO A 1 104 ? -30.734 19.656 16 1 97.69 104 PRO A N 1
ATOM 799 C CA . PRO A 1 104 ? -29.375 19.375 16.469 1 97.69 104 PRO A CA 1
ATOM 800 C C . PRO A 1 104 ? -28.812 18.062 15.922 1 97.69 104 PRO A C 1
ATOM 802 O O . PRO A 1 104 ? -29.547 17.094 15.766 1 97.69 104 PRO A O 1
ATOM 805 N N . TYR A 1 105 ? -27.531 18.047 15.664 1 98.12 105 TYR A N 1
ATOM 806 C CA . TYR A 1 105 ? -26.812 16.875 15.172 1 98.12 105 TYR A CA 1
ATOM 807 C C . TYR A 1 105 ? -26.484 15.914 16.312 1 98.12 105 TYR A C 1
ATOM 809 O O . TYR A 1 105 ? -26.641 14.695 16.188 1 98.12 105 TYR A O 1
ATOM 817 N N . CYS A 1 106 ? -26.062 16.453 17.406 1 98.56 106 CYS A N 1
ATOM 818 C CA . CYS A 1 106 ? -25.688 15.68 18.578 1 98.56 106 CYS A CA 1
ATOM 819 C C . CYS A 1 106 ? -26.609 15.984 19.75 1 98.56 106 CYS A C 1
ATOM 821 O O . CYS A 1 106 ? -26.688 17.125 20.203 1 98.56 106 CYS A O 1
ATOM 823 N N . ILE A 1 107 ? -27.234 14.984 20.312 1 98.62 107 ILE A N 1
ATOM 824 C CA . ILE A 1 107 ? -28.234 15.219 21.359 1 98.62 107 ILE A CA 1
ATOM 825 C C . ILE A 1 107 ? -27.891 14.375 22.594 1 98.62 107 ILE A C 1
ATOM 827 O O . ILE A 1 107 ? -28.75 14.094 23.422 1 98.62 107 ILE A O 1
ATOM 831 N N . TRP A 1 108 ? -26.656 13.938 22.672 1 98.44 108 TRP A N 1
ATOM 832 C CA . TRP A 1 108 ? -26.344 12.992 23.75 1 98.44 108 TRP A CA 1
ATOM 833 C C . TRP A 1 108 ? -25.109 13.43 24.531 1 98.44 108 TRP A C 1
ATOM 835 O O . TRP A 1 108 ? -24.641 12.711 25.422 1 98.44 108 TRP A O 1
ATOM 845 N N . PHE A 1 109 ? -24.453 14.445 24.219 1 97.81 109 PHE A N 1
ATOM 846 C CA . PHE A 1 109 ? -23.281 14.953 24.922 1 97.81 109 PHE A CA 1
ATOM 847 C C . PHE A 1 109 ? -23.484 16.391 25.359 1 97.81 109 PHE A C 1
ATOM 849 O O . PHE A 1 109 ? -23.906 17.234 24.562 1 97.81 109 PHE A O 1
ATOM 856 N N . PRO A 1 110 ? -23.234 16.766 26.484 1 97.25 110 PRO A N 1
ATOM 857 C CA . PRO A 1 110 ? -22.5 16.031 27.516 1 97.25 110 PRO A CA 1
ATOM 858 C C . PRO A 1 110 ? -23.422 15.109 28.344 1 97.25 110 PRO A C 1
ATOM 860 O O . PRO A 1 110 ? -22.922 14.242 29.078 1 97.25 110 PRO A O 1
ATOM 863 N N . ASP A 1 111 ? -24.719 15.234 28.344 1 97.81 111 ASP A N 1
ATOM 864 C CA . ASP A 1 111 ? -25.656 14.438 29.125 1 97.81 111 ASP A CA 1
ATOM 865 C C . ASP A 1 111 ? -26.453 13.492 28.234 1 97.81 111 ASP A C 1
ATOM 867 O O . ASP A 1 111 ? -26.641 13.773 27.047 1 97.81 111 ASP A O 1
ATOM 871 N N . LEU A 1 112 ? -26.984 12.469 28.844 1 97.94 112 LEU A N 1
ATOM 872 C CA . LEU A 1 112 ? -27.75 11.469 28.109 1 97.94 112 LEU A CA 1
ATOM 873 C C . LEU A 1 112 ? -29.234 11.617 28.375 1 97.94 112 LEU A C 1
ATOM 875 O O . LEU A 1 112 ? -29.672 11.633 29.531 1 97.94 112 LEU A O 1
ATOM 879 N N . PRO A 1 113 ? -29.969 11.734 27.328 1 98.44 113 PRO A N 1
ATOM 880 C CA . PRO A 1 113 ? -31.422 11.727 27.547 1 98.44 113 PRO A CA 1
ATOM 881 C C . PRO A 1 113 ? -31.953 10.367 27.969 1 98.44 113 PRO A C 1
ATOM 883 O O . PRO A 1 113 ? -31.312 9.336 27.703 1 98.44 113 PRO A O 1
ATOM 886 N N . SER A 1 114 ? -33.125 10.453 28.594 1 98.31 114 SER A N 1
ATOM 887 C CA . SER A 1 114 ? -33.75 9.203 28.984 1 98.31 114 SER A CA 1
ATOM 888 C C . SER A 1 114 ? -34.375 8.484 27.781 1 98.31 114 SER A C 1
ATOM 890 O O . SER A 1 114 ? -34.594 9.094 26.734 1 98.31 114 SER A O 1
ATOM 892 N N . GLU A 1 115 ? -34.625 7.25 28 1 98.25 115 GLU A N 1
ATOM 893 C CA . GLU A 1 115 ? -35.25 6.43 26.969 1 98.25 115 GLU A CA 1
ATOM 894 C C . GLU A 1 115 ? -36.594 6.992 26.562 1 98.25 115 GLU A C 1
ATOM 896 O O . GLU A 1 115 ? -36.906 7.062 25.375 1 98.25 115 GLU A O 1
ATOM 901 N N . ASP A 1 116 ? -37.344 7.41 27.531 1 98.12 116 ASP A N 1
ATOM 902 C CA . ASP A 1 116 ? -38.688 7.957 27.281 1 98.12 116 ASP A CA 1
ATOM 903 C C . ASP A 1 116 ? -38.594 9.258 26.5 1 98.12 116 ASP A C 1
ATOM 905 O O . ASP A 1 116 ? -39.406 9.5 25.594 1 98.12 116 ASP A O 1
ATOM 909 N N . THR A 1 117 ? -37.688 10.023 26.875 1 98.56 117 THR A N 1
ATOM 910 C CA . THR A 1 117 ? -37.5 11.289 26.172 1 98.56 117 THR A CA 1
ATOM 911 C C . THR A 1 117 ? -37.156 11.047 24.703 1 98.56 117 THR A C 1
ATOM 913 O O . THR A 1 117 ? -37.688 11.734 23.828 1 98.56 117 THR A O 1
ATOM 916 N N . LEU A 1 118 ? -36.312 10.07 24.406 1 98.75 118 LEU A N 1
ATOM 917 C CA . LEU A 1 118 ? -35.938 9.758 23.031 1 98.75 118 LEU A CA 1
ATOM 918 C C . LEU A 1 118 ? -37.125 9.195 22.266 1 98.75 118 LEU A C 1
ATOM 920 O O . LEU A 1 118 ? -37.312 9.508 21.078 1 98.75 118 LEU A O 1
ATOM 924 N N . ARG A 1 119 ? -37.938 8.391 22.922 1 98.19 119 ARG A N 1
ATOM 925 C CA . ARG A 1 119 ? -39.125 7.844 22.281 1 98.19 119 ARG A CA 1
ATOM 926 C C . ARG A 1 119 ? -40.094 8.953 21.891 1 98.19 119 ARG A C 1
ATOM 928 O O . ARG A 1 119 ? -40.594 8.969 20.766 1 98.19 119 ARG A O 1
ATOM 935 N N . ASP A 1 120 ? -40.312 9.852 22.797 1 98.31 120 ASP A N 1
ATOM 936 C CA . ASP A 1 120 ? -41.188 10.984 22.562 1 98.31 120 ASP A CA 1
ATOM 937 C C . ASP A 1 120 ? -40.656 11.883 21.453 1 98.31 120 ASP A C 1
ATOM 939 O O . ASP A 1 120 ? -41.406 12.422 20.641 1 98.31 120 ASP A O 1
ATOM 943 N N . LEU A 1 121 ? -39.344 12.055 21.469 1 98.44 121 LEU A N 1
ATOM 944 C CA . LEU A 1 121 ? -38.688 12.883 20.453 1 98.44 121 LEU A CA 1
ATOM 945 C C . LEU A 1 121 ? -39 12.352 19.047 1 98.44 121 LEU A C 1
ATOM 947 O O . LEU A 1 121 ? -39.375 13.125 18.156 1 98.44 121 LEU A O 1
ATOM 951 N N . VAL A 1 122 ? -38.844 11.047 18.828 1 98 122 VAL A N 1
ATOM 952 C CA . VAL A 1 122 ? -39.031 10.445 17.516 1 98 122 VAL A CA 1
ATOM 953 C C . VAL A 1 122 ? -40.5 10.461 17.125 1 98 122 VAL A C 1
ATOM 955 O O . VAL A 1 122 ? -40.844 10.633 15.953 1 98 122 VAL A O 1
ATOM 958 N N . ARG A 1 123 ? -41.344 10.32 18.125 1 97.06 123 ARG A N 1
ATOM 959 C CA . ARG A 1 123 ? -42.781 10.414 17.859 1 97.06 123 ARG A CA 1
ATOM 960 C C . ARG A 1 123 ? -43.156 11.797 17.344 1 97.06 123 ARG A C 1
ATOM 962 O O . ARG A 1 123 ? -43.938 11.914 16.406 1 97.06 123 ARG A O 1
ATOM 969 N N . CYS A 1 124 ? -42.562 12.828 17.953 1 96.94 124 CYS A N 1
ATOM 970 C CA . CYS A 1 124 ? -42.875 14.211 17.594 1 96.94 124 CYS A CA 1
ATOM 971 C C . CYS A 1 124 ? -42.125 14.617 16.328 1 96.94 124 CYS A C 1
ATOM 973 O O . CYS A 1 124 ? -42.656 15.375 15.508 1 96.94 124 CYS A O 1
ATOM 975 N N . PHE A 1 125 ? -40.938 14.141 16.219 1 97.06 125 PHE A N 1
ATOM 976 C CA . PHE A 1 125 ? -40.062 14.492 15.094 1 97.06 125 PHE A CA 1
ATOM 977 C C . PHE A 1 125 ? -39.406 13.242 14.508 1 97.06 125 PHE A C 1
ATOM 979 O O . PHE A 1 125 ? -38.219 13 14.727 1 97.06 125 PHE A O 1
ATOM 986 N N . PRO A 1 126 ? -40.031 12.578 13.617 1 95.56 126 PRO A N 1
ATOM 987 C CA . PRO A 1 126 ? -39.531 11.328 13.055 1 95.56 126 PRO A CA 1
ATOM 988 C C . PRO A 1 126 ? -38.219 11.5 12.312 1 95.56 126 PRO A C 1
ATOM 990 O O . PRO A 1 126 ? -37.406 10.562 12.219 1 95.56 126 PRO A O 1
ATOM 993 N N . ALA A 1 127 ? -37.938 12.703 11.883 1 94.75 127 ALA A N 1
ATOM 994 C CA . ALA A 1 127 ? -36.719 13 11.156 1 94.75 127 ALA A CA 1
ATOM 995 C C . ALA A 1 127 ? -35.5 12.875 12.062 1 94.75 127 ALA A C 1
ATOM 997 O O . ALA A 1 127 ? -34.344 12.797 11.586 1 94.75 127 ALA A O 1
ATOM 998 N N . MET A 1 128 ? -35.719 12.734 13.375 1 97 128 MET A N 1
ATOM 999 C CA . MET A 1 128 ? -34.594 12.672 14.336 1 97 128 MET A CA 1
ATOM 1000 C C . MET A 1 128 ? -34.375 11.234 14.797 1 97 128 MET A C 1
ATOM 1002 O O . MET A 1 128 ? -33.688 11.008 15.789 1 97 128 MET A O 1
ATOM 1006 N N . ALA A 1 129 ? -34.844 10.281 14.023 1 97.94 129 ALA A N 1
ATOM 1007 C CA . ALA A 1 129 ? -34.75 8.875 14.406 1 97.94 129 ALA A CA 1
ATOM 1008 C C . ALA A 1 129 ? -33.312 8.422 14.477 1 97.94 129 ALA A C 1
ATOM 1010 O O . ALA A 1 129 ? -32.938 7.656 15.375 1 97.94 129 ALA A O 1
ATOM 1011 N N . TYR A 1 130 ? -32.531 8.836 13.523 1 98.19 130 TYR A N 1
ATOM 1012 C CA . TYR A 1 130 ? -31.109 8.43 13.516 1 98.19 130 TYR A CA 1
ATOM 1013 C C . TYR A 1 130 ? -30.375 9 14.719 1 98.19 130 TYR A C 1
ATOM 1015 O O . TYR A 1 130 ? -29.578 8.305 15.352 1 98.19 130 TYR A O 1
ATOM 1023 N N . GLN A 1 131 ? -30.641 10.258 15.055 1 98.19 131 GLN A N 1
ATOM 1024 C CA . GLN A 1 131 ? -30.016 10.867 16.219 1 98.19 131 GLN A CA 1
ATOM 1025 C C . GLN A 1 131 ? -30.422 10.156 17.5 1 98.19 131 GLN A C 1
ATOM 1027 O O . GLN A 1 131 ? -29.594 9.945 18.391 1 98.19 131 GLN A O 1
ATOM 1032 N N . ALA A 1 132 ? -31.641 9.844 17.547 1 98.62 132 ALA A N 1
ATOM 1033 C CA . ALA A 1 132 ? -32.156 9.109 18.703 1 98.62 132 ALA A CA 1
ATOM 1034 C C . ALA A 1 132 ? -31.484 7.734 18.812 1 98.62 132 ALA A C 1
ATOM 1036 O O . ALA A 1 132 ? -31.094 7.301 19.891 1 98.62 132 ALA A O 1
ATOM 1037 N N . ALA A 1 133 ? -31.375 7.074 17.672 1 98.75 133 ALA A N 1
ATOM 1038 C CA . ALA A 1 133 ? -30.75 5.758 17.641 1 98.75 133 ALA A CA 1
ATOM 1039 C C . ALA A 1 133 ? -29.281 5.836 18.094 1 98.75 133 ALA A C 1
ATOM 1041 O O . ALA A 1 133 ? -28.812 4.961 18.812 1 98.75 133 ALA A O 1
ATOM 1042 N N . ARG A 1 134 ? -28.625 6.848 17.625 1 98.38 134 ARG A N 1
ATOM 1043 C CA . ARG A 1 134 ? -27.234 7.039 18.047 1 98.38 134 ARG A CA 1
ATOM 1044 C C . ARG A 1 134 ? -27.141 7.262 19.547 1 98.38 134 ARG A C 1
ATOM 1046 O O . ARG A 1 134 ? -26.266 6.707 20.219 1 98.38 134 ARG A O 1
ATOM 1053 N N . ALA A 1 135 ? -28.031 8.031 20.078 1 98.62 135 ALA A N 1
ATOM 1054 C CA . ALA A 1 135 ? -28.078 8.25 21.531 1 98.62 135 ALA A CA 1
ATOM 1055 C C . ALA A 1 135 ? -28.328 6.941 22.266 1 98.62 135 ALA A C 1
ATOM 1057 O O . ALA A 1 135 ? -27.781 6.719 23.344 1 98.62 135 ALA A O 1
ATOM 1058 N N . CYS A 1 136 ? -29.156 6.137 21.719 1 98.69 136 CYS A N 1
ATOM 1059 C CA . CYS A 1 136 ? -29.406 4.824 22.297 1 98.69 136 C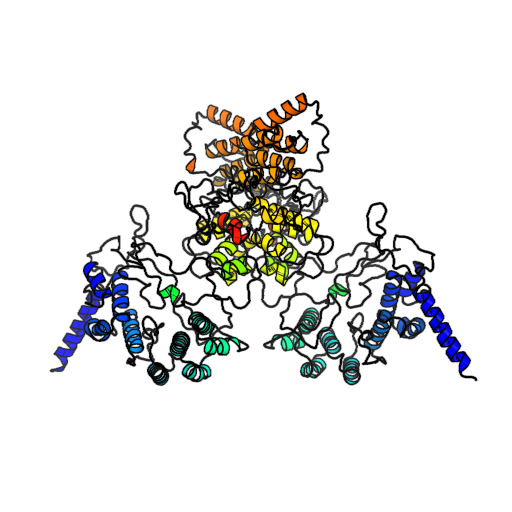YS A CA 1
ATOM 1060 C C . CYS A 1 136 ? -28.125 4.004 22.359 1 98.69 136 CYS A C 1
ATOM 1062 O O . CYS A 1 136 ? -27.875 3.297 23.328 1 98.69 136 CYS A O 1
ATOM 1064 N N . ALA A 1 137 ? -27.375 4.086 21.281 1 98.38 137 ALA A N 1
ATOM 1065 C CA . ALA A 1 137 ? -26.125 3.352 21.203 1 98.38 137 ALA A CA 1
ATOM 1066 C C . ALA A 1 137 ? -25.156 3.809 22.281 1 98.38 137 ALA A C 1
ATOM 1068 O O . ALA A 1 137 ? -24.391 3.002 22.828 1 98.38 137 ALA A O 1
ATOM 1069 N N . VAL A 1 138 ? -25.156 5.078 22.578 1 97.94 138 VAL A N 1
ATOM 1070 C CA . VAL A 1 138 ? -24.266 5.625 23.609 1 97.94 138 VAL A CA 1
ATOM 1071 C C . VAL A 1 138 ? -24.781 5.258 25 1 97.94 138 VAL A C 1
ATOM 1073 O O . VAL A 1 138 ? -24.016 4.805 25.844 1 97.94 138 VAL A O 1
ATOM 1076 N N . ALA A 1 139 ? -26.062 5.32 25.219 1 97.88 139 ALA A N 1
ATOM 1077 C CA . ALA A 1 139 ? -26.688 5.191 26.531 1 97.88 139 ALA A CA 1
ATOM 1078 C C . ALA A 1 139 ? -26.938 3.729 26.875 1 97.88 139 ALA A C 1
ATOM 1080 O O . ALA A 1 139 ? -27.125 3.379 28.047 1 97.88 139 ALA A O 1
ATOM 1081 N N . GLY A 1 140 ? -27.062 2.904 25.859 1 97.81 140 GLY A N 1
ATOM 1082 C CA . GLY A 1 140 ? -27.359 1.499 26.094 1 97.81 140 GLY A CA 1
ATOM 1083 C C . GLY A 1 140 ? -28.844 1.207 26.172 1 97.81 140 GLY A C 1
ATOM 1084 O O . GLY A 1 140 ? -29.266 0.31 26.891 1 97.81 140 GLY A O 1
ATOM 1085 N N . HIS A 1 141 ? -29.641 2.059 25.516 1 98.25 141 HIS A N 1
ATOM 1086 C CA . HIS A 1 141 ? -31.078 1.814 25.453 1 98.25 141 HIS A CA 1
ATOM 1087 C C . HIS A 1 141 ? -31.406 0.782 24.375 1 98.25 141 HIS A C 1
ATOM 1089 O O . HIS A 1 141 ? -31.953 1.124 23.328 1 98.25 141 HIS A O 1
ATOM 1095 N N . THR A 1 142 ? -31.219 -0.445 24.641 1 98.31 142 THR A N 1
ATOM 1096 C CA . THR A 1 142 ? -31.281 -1.542 23.688 1 98.31 142 THR A CA 1
ATOM 1097 C C . THR A 1 142 ? -32.688 -1.741 23.188 1 98.31 142 THR A C 1
ATOM 1099 O O . THR A 1 142 ? -32.938 -1.923 21.984 1 98.31 142 THR A O 1
ATOM 1102 N N . GLU A 1 143 ? -33.625 -1.699 24.094 1 97.94 143 GLU A N 1
ATOM 1103 C CA . GLU A 1 143 ? -35.031 -1.938 23.719 1 97.94 143 GLU A CA 1
ATOM 1104 C C . GLU A 1 143 ? -35.531 -0.848 22.781 1 97.94 143 GLU A C 1
ATOM 1106 O O . GLU A 1 143 ? -36.219 -1.139 21.781 1 97.94 143 GLU A O 1
ATOM 1111 N N . LEU A 1 144 ? -35.25 0.335 23.109 1 98.5 144 LEU A N 1
ATOM 1112 C CA . LEU A 1 144 ? -35.656 1.427 22.234 1 98.5 144 LEU A CA 1
ATOM 1113 C C . LEU A 1 144 ? -34.969 1.341 20.875 1 98.5 144 LEU A C 1
ATOM 1115 O O . LEU A 1 144 ? -35.562 1.633 19.844 1 98.5 144 LEU A O 1
ATOM 1119 N N . TYR A 1 145 ? -33.719 1.036 20.875 1 98.62 145 TYR A N 1
ATOM 1120 C CA . TYR A 1 145 ? -33 0.883 19.609 1 98.62 145 TYR A CA 1
ATOM 1121 C C . TYR A 1 145 ? -33.688 -0.14 18.719 1 98.62 145 TYR A C 1
ATOM 1123 O O . TYR A 1 145 ? -33.812 0.063 17.516 1 98.62 145 TYR A O 1
ATOM 1131 N N . LYS A 1 146 ? -34.125 -1.232 19.281 1 97.81 146 LYS A N 1
ATOM 1132 C CA . LYS A 1 146 ? -34.844 -2.266 18.531 1 97.81 146 LYS A CA 1
ATOM 1133 C C . LYS A 1 146 ? -36.094 -1.7 17.859 1 97.81 146 LYS A C 1
ATOM 1135 O O . LYS A 1 146 ? -36.406 -2.035 16.719 1 97.81 146 LYS A O 1
ATOM 1140 N N . GLU A 1 147 ? -36.688 -0.891 18.641 1 97.44 147 GLU A N 1
ATOM 1141 C CA . GLU A 1 147 ? -37.906 -0.25 18.109 1 97.44 147 GLU A CA 1
ATOM 1142 C C . GLU A 1 147 ? -37.562 0.673 16.953 1 97.44 147 GLU A C 1
ATOM 1144 O O . GLU A 1 147 ? -38.281 0.693 15.938 1 97.44 147 GLU A O 1
ATOM 1149 N N . LEU A 1 148 ? -36.5 1.411 17.062 1 97.75 148 LEU A N 1
ATOM 1150 C CA . LEU A 1 148 ? -36.125 2.402 16.062 1 97.75 148 LEU A CA 1
ATOM 1151 C C . LEU A 1 148 ? -35.5 1.729 14.844 1 97.75 148 LEU A C 1
ATOM 1153 O O . LEU A 1 148 ? -35.562 2.264 13.734 1 97.75 148 LEU A O 1
ATOM 1157 N N . SER A 1 149 ? -34.875 0.542 15.023 1 96.06 149 SER A N 1
ATOM 1158 C CA . SER A 1 149 ? -34.125 -0.158 13.992 1 96.06 149 SER A CA 1
ATOM 1159 C C . SER A 1 149 ? -35.031 -0.565 12.828 1 96.06 149 SER A C 1
ATOM 1161 O O . SER A 1 149 ? -34.531 -0.829 11.727 1 96.06 149 SER A O 1
ATOM 1163 N N . VAL A 1 150 ? -36.312 -0.55 13.086 1 94.5 150 VAL A N 1
ATOM 1164 C CA . VAL A 1 150 ? -37.25 -0.912 12.039 1 94.5 150 VAL A CA 1
ATOM 1165 C C . VAL A 1 150 ? -37.406 0.245 11.055 1 94.5 150 VAL A C 1
ATOM 1167 O O . VAL A 1 150 ? -37.75 0.036 9.891 1 94.5 150 VAL A O 1
ATOM 1170 N N . GLN A 1 151 ? -37.062 1.421 11.523 1 94.06 151 GLN A N 1
ATOM 1171 C CA . GLN A 1 151 ? -37.312 2.604 10.703 1 94.06 151 GLN A CA 1
ATOM 1172 C C . GLN A 1 151 ? -36 3.164 10.141 1 94.06 151 GLN A C 1
ATOM 1174 O O . GLN A 1 151 ? -36.031 4.07 9.305 1 94.06 151 GLN A O 1
ATOM 1179 N N . ILE A 1 152 ? -34.906 2.691 10.609 1 96.62 152 ILE A N 1
ATOM 1180 C CA . ILE A 1 152 ? -33.625 3.215 10.125 1 96.62 152 ILE A CA 1
ATOM 1181 C C . ILE A 1 152 ? -32.781 2.076 9.555 1 96.62 152 ILE A C 1
ATOM 1183 O O . ILE A 1 152 ? -33.031 0.904 9.859 1 96.62 152 ILE A O 1
ATOM 1187 N N . LEU A 1 153 ? -31.859 2.393 8.695 1 96.25 153 LEU A N 1
ATOM 1188 C CA . LEU A 1 153 ? -30.906 1.421 8.18 1 96.25 153 LEU A CA 1
ATOM 1189 C C . LEU A 1 153 ? -29.812 1.144 9.203 1 96.25 153 LEU A C 1
ATOM 1191 O O . LEU A 1 153 ? -29.484 2.01 10.023 1 96.25 153 LEU A O 1
ATOM 1195 N N . PRO A 1 154 ? -29.281 -0.079 9.242 1 96.62 154 PRO A N 1
ATOM 1196 C CA . PRO A 1 154 ? -28.094 -0.293 10.062 1 96.62 154 PRO A CA 1
ATOM 1197 C C . PRO A 1 154 ? -26.953 0.665 9.711 1 96.62 154 PRO A C 1
ATOM 1199 O O . PRO A 1 154 ? -26.531 0.734 8.555 1 96.62 154 PRO A O 1
ATOM 1202 N N . GLU A 1 155 ? -26.547 1.369 10.672 1 98.06 155 GLU A N 1
ATOM 1203 C CA . GLU A 1 155 ? -25.672 2.504 10.406 1 98.06 155 GLU A CA 1
ATOM 1204 C C . GLU A 1 155 ? -24.328 2.346 11.125 1 98.06 155 GLU A C 1
ATOM 1206 O O . GLU A 1 155 ? -24.281 2.008 12.305 1 98.06 155 GLU A O 1
ATOM 1211 N N . VAL A 1 156 ? -23.219 2.646 10.422 1 97.25 156 VAL A N 1
ATOM 1212 C CA . VAL A 1 156 ? -21.875 2.301 10.867 1 97.25 156 VAL A CA 1
ATOM 1213 C C . VAL A 1 156 ? -21.484 3.193 12.039 1 97.25 156 VAL A C 1
ATOM 1215 O O . VAL A 1 156 ? -20.797 2.746 12.969 1 97.25 156 VAL A O 1
ATOM 1218 N N . SER A 1 157 ? -21.781 4.469 12.062 1 97.31 157 SER A N 1
ATOM 1219 C CA . SER A 1 157 ? -21.406 5.348 13.164 1 97.31 157 SER A CA 1
ATOM 1220 C C . SER A 1 157 ? -22.109 4.941 14.453 1 97.31 157 SER A C 1
ATOM 1222 O O . SER A 1 157 ? -21.562 5.082 15.547 1 97.31 157 SER A O 1
ATOM 1224 N N . ILE A 1 158 ? -23.359 4.5 14.328 1 98.19 158 ILE A N 1
ATOM 1225 C CA . ILE A 1 158 ? -24.078 4.012 15.492 1 98.19 158 ILE A CA 1
ATOM 1226 C C . ILE A 1 158 ? -23.406 2.754 16.031 1 98.19 158 ILE A C 1
ATOM 1228 O O . ILE A 1 158 ? -23.281 2.588 17.25 1 98.19 158 ILE A O 1
ATOM 1232 N N . ALA A 1 159 ? -22.984 1.918 15.117 1 98.12 159 ALA A N 1
ATOM 1233 C CA . ALA A 1 159 ? -22.281 0.708 15.516 1 98.12 159 ALA A CA 1
ATOM 1234 C C . ALA A 1 159 ? -20.984 1.052 16.266 1 98.12 159 ALA A C 1
ATOM 1236 O O . ALA A 1 159 ? -20.703 0.476 17.328 1 98.12 159 ALA A O 1
ATOM 1237 N N . GLU A 1 160 ? -20.219 1.969 15.742 1 96.62 160 GLU A N 1
ATOM 1238 C CA . GLU A 1 160 ? -18.969 2.363 16.375 1 96.62 160 GLU A CA 1
ATOM 1239 C C . GLU A 1 160 ? -19.219 2.961 17.766 1 96.62 160 GLU A C 1
ATOM 1241 O O . GLU A 1 160 ? -18.484 2.674 18.703 1 96.62 160 GLU A O 1
ATOM 1246 N N . GLU A 1 161 ? -20.266 3.74 17.875 1 96.31 161 GLU A N 1
ATOM 1247 C CA . GLU A 1 161 ? -20.641 4.328 19.172 1 96.31 161 GLU A CA 1
ATOM 1248 C C . GLU A 1 161 ? -21.016 3.248 20.172 1 96.31 161 GLU A C 1
ATOM 1250 O O . GLU A 1 161 ? -20.594 3.303 21.328 1 96.31 161 GLU A O 1
ATOM 1255 N N . ALA A 1 162 ? -21.812 2.381 19.719 1 97.88 162 ALA A N 1
ATOM 1256 C CA . ALA A 1 162 ? -22.234 1.3 20.594 1 97.88 162 ALA A CA 1
ATOM 1257 C C . ALA A 1 162 ? -21.031 0.504 21.109 1 97.88 162 ALA A C 1
ATOM 1259 O O . ALA A 1 162 ? -20.938 0.216 22.297 1 97.88 162 ALA A O 1
ATOM 1260 N N . ARG A 1 163 ? -20.172 0.198 20.234 1 95.75 163 ARG A N 1
ATOM 1261 C CA . ARG A 1 163 ? -18.984 -0.571 20.594 1 95.75 163 ARG A CA 1
ATOM 1262 C C . ARG A 1 163 ? -18.125 0.177 21.609 1 95.75 163 ARG A C 1
ATOM 1264 O O . ARG A 1 163 ? -17.719 -0.388 22.625 1 95.75 163 ARG A O 1
ATOM 1271 N N . GLU A 1 164 ? -17.875 1.431 21.359 1 92.5 164 GLU A N 1
ATOM 1272 C CA . GLU A 1 164 ? -16.969 2.225 22.172 1 92.5 164 GLU A CA 1
ATOM 1273 C C . GLU A 1 164 ? -17.562 2.477 23.562 1 92.5 164 GLU A C 1
ATOM 1275 O O . GLU A 1 164 ? -16.828 2.705 24.531 1 92.5 164 GLU A O 1
ATOM 1280 N N . ASN A 1 165 ? -18.875 2.406 23.672 1 94.75 165 ASN A N 1
ATOM 1281 C CA . ASN A 1 165 ? -19.531 2.637 24.953 1 94.75 165 ASN A CA 1
ATOM 1282 C C . ASN A 1 165 ? -19.891 1.322 25.641 1 94.75 165 ASN A C 1
ATOM 1284 O O . ASN A 1 165 ? -20.578 1.321 26.656 1 94.75 165 ASN A O 1
ATOM 1288 N N . GLY A 1 166 ? -19.5 0.162 25.031 1 94.69 166 GLY A N 1
ATOM 1289 C CA . GLY A 1 166 ? -19.688 -1.146 25.641 1 94.69 166 GLY A CA 1
ATOM 1290 C C . GLY A 1 166 ? -21.078 -1.697 25.484 1 94.69 166 GLY A C 1
ATOM 1291 O O . GLY A 1 166 ? -21.484 -2.604 26.219 1 94.69 166 GLY A O 1
ATOM 1292 N N . ASN A 1 167 ? -21.875 -1.095 24.641 1 97.31 167 ASN A N 1
ATOM 1293 C CA . ASN A 1 167 ? -23.219 -1.58 24.391 1 97.31 167 ASN A CA 1
ATOM 1294 C C . ASN A 1 167 ? -23.25 -2.586 23.25 1 97.31 167 ASN A C 1
ATOM 1296 O O . ASN A 1 167 ? -23.828 -2.314 22.188 1 97.31 167 ASN A O 1
ATOM 1300 N N . HIS A 1 168 ? -22.844 -3.746 23.484 1 97.06 168 HIS A N 1
ATOM 1301 C CA . HIS A 1 168 ? -22.547 -4.766 22.484 1 97.06 168 HIS A CA 1
ATOM 1302 C C . HIS A 1 168 ? -23.812 -5.355 21.891 1 97.06 168 HIS A C 1
ATOM 1304 O O . HIS A 1 168 ? -23.812 -5.844 20.75 1 97.06 168 HIS A O 1
ATOM 1310 N N . ALA A 1 169 ? -24.875 -5.277 22.703 1 98.06 169 ALA A N 1
ATOM 1311 C CA . ALA A 1 169 ? -26.125 -5.789 22.156 1 98.06 169 ALA A CA 1
ATOM 1312 C C . ALA A 1 169 ? -26.531 -5.027 20.906 1 98.06 169 ALA A C 1
ATOM 1314 O O . ALA A 1 169 ? -26.891 -5.633 19.891 1 98.06 169 ALA A O 1
ATOM 1315 N N . ILE A 1 170 ? -26.453 -3.736 21.016 1 98.38 170 ILE A N 1
ATOM 1316 C CA . ILE A 1 170 ? -26.781 -2.893 19.875 1 98.38 170 ILE A CA 1
ATOM 1317 C C . ILE A 1 170 ? -25.75 -3.07 18.766 1 98.38 170 ILE A C 1
ATOM 1319 O O . ILE A 1 170 ? -26.094 -3.193 17.594 1 98.38 170 ILE A O 1
ATOM 1323 N N . PHE A 1 171 ? -24.516 -3.098 19.156 1 98 171 PHE A N 1
ATOM 1324 C CA . PHE A 1 171 ? -23.422 -3.311 18.203 1 98 171 PHE A CA 1
ATOM 1325 C C . PHE A 1 171 ? -23.656 -4.586 17.406 1 98 171 PHE A C 1
ATOM 1327 O O . PHE A 1 171 ? -23.594 -4.57 16.172 1 98 171 PHE A O 1
ATOM 1334 N N . ASN A 1 172 ? -23.938 -5.625 18.062 1 97.62 172 ASN A N 1
ATOM 1335 C CA . ASN A 1 172 ? -24.109 -6.926 17.406 1 97.62 172 ASN A CA 1
ATOM 1336 C C . ASN A 1 172 ? -25.312 -6.938 16.484 1 97.62 172 ASN A C 1
ATOM 1338 O O . ASN A 1 172 ? -25.281 -7.559 15.422 1 97.62 172 ASN A O 1
ATOM 1342 N N . MET A 1 173 ? -26.344 -6.297 16.875 1 97.62 173 MET A N 1
ATOM 1343 C CA . MET A 1 173 ? -27.531 -6.215 16.047 1 97.62 173 MET A CA 1
ATOM 1344 C C . MET A 1 173 ? -27.203 -5.586 14.688 1 97.62 173 MET A C 1
ATOM 1346 O O . MET A 1 173 ? -27.719 -6.012 13.656 1 97.62 173 MET A O 1
ATOM 1350 N N . ILE A 1 174 ? -26.391 -4.598 14.727 1 97.88 174 ILE A N 1
ATOM 1351 C CA . ILE A 1 174 ? -26.031 -3.9 13.492 1 97.88 174 ILE A CA 1
ATOM 1352 C C . ILE A 1 174 ? -25.062 -4.754 12.68 1 97.88 174 ILE A C 1
ATOM 1354 O O . ILE A 1 174 ? -25.234 -4.914 11.469 1 97.88 174 ILE A O 1
ATOM 1358 N N . MET A 1 175 ? -24.062 -5.363 13.336 1 95.62 175 MET A N 1
ATOM 1359 C CA . MET A 1 175 ? -23 -6.094 12.664 1 95.62 175 MET A CA 1
ATOM 1360 C C . MET A 1 175 ? -23.516 -7.402 12.078 1 95.62 175 MET A C 1
ATOM 1362 O O . MET A 1 175 ? -22.922 -7.949 11.148 1 95.62 175 MET A O 1
ATOM 1366 N N . GLU A 1 176 ? -24.609 -7.863 12.578 1 93.62 176 GLU A N 1
ATOM 1367 C CA . GLU A 1 176 ? -25.172 -9.117 12.102 1 93.62 176 GLU A CA 1
ATOM 1368 C C . GLU A 1 176 ? -25.953 -8.914 10.805 1 93.62 176 GLU A C 1
ATOM 1370 O O . GLU A 1 176 ? -26.281 -9.875 10.109 1 93.62 176 GLU A O 1
ATOM 1375 N N . THR A 1 177 ? -26.141 -7.703 10.531 1 90.44 177 THR A N 1
ATOM 1376 C CA . THR A 1 177 ? -26.828 -7.434 9.273 1 90.44 177 THR A CA 1
ATOM 1377 C C . THR A 1 177 ? -25.891 -7.641 8.094 1 90.44 177 THR A C 1
ATOM 1379 O O . THR A 1 177 ? -24.688 -7.41 8.203 1 90.44 177 THR A O 1
ATOM 1382 N N . PRO A 1 178 ? -26.391 -8.094 6.984 1 79.75 178 PRO A N 1
ATOM 1383 C CA . PRO A 1 178 ? -25.547 -8.367 5.82 1 79.75 178 PRO A CA 1
ATOM 1384 C C . PRO A 1 178 ? -24.953 -7.094 5.211 1 79.75 178 PRO A C 1
ATOM 1386 O O . PRO A 1 178 ? -23.891 -7.145 4.574 1 79.75 178 PRO A O 1
ATOM 1389 N N . CYS A 1 179 ? -25.75 -5.977 5.391 1 85.75 179 CYS A N 1
ATOM 1390 C CA . CYS A 1 179 ? -25.281 -4.719 4.812 1 85.75 179 CYS A CA 1
ATOM 1391 C C . CYS A 1 179 ? -25.438 -3.574 5.809 1 85.75 179 CYS A C 1
ATOM 1393 O O . CYS A 1 179 ? -26.438 -3.494 6.523 1 85.75 179 CYS A O 1
ATOM 1395 N N . ARG A 1 180 ? -24.516 -2.738 5.836 1 94.06 180 ARG A N 1
ATOM 1396 C CA . ARG A 1 180 ? -24.5 -1.553 6.688 1 94.06 180 ARG A CA 1
ATOM 1397 C C . ARG A 1 180 ? -24.281 -0.289 5.863 1 94.06 180 ARG A C 1
ATOM 1399 O O . ARG A 1 180 ? -23.75 -0.354 4.75 1 94.06 180 ARG A O 1
ATOM 1406 N N . TYR A 1 181 ? -24.672 0.815 6.492 1 95.88 181 TYR A N 1
ATOM 1407 C CA . TYR A 1 181 ? -24.688 2.037 5.691 1 95.88 181 TYR A CA 1
ATOM 1408 C C . TYR A 1 181 ? -24.047 3.189 6.445 1 95.88 181 TYR A C 1
ATOM 1410 O O . TYR A 1 181 ? -23.922 3.146 7.672 1 95.88 181 TYR A O 1
ATOM 1418 N N . LYS A 1 182 ? -23.578 4.094 5.641 1 96.56 182 LYS A N 1
ATOM 1419 C CA . LYS A 1 182 ? -23.109 5.359 6.195 1 96.56 182 LYS A CA 1
ATOM 1420 C C . LYS A 1 182 ? -24.125 6.473 5.977 1 96.56 182 LYS A C 1
ATOM 1422 O O . LYS A 1 182 ? -24.344 6.902 4.84 1 96.56 182 LYS A O 1
ATOM 1427 N N . VAL A 1 183 ? -24.688 6.918 7.031 1 97.75 183 VAL A N 1
ATOM 1428 C CA . VAL A 1 183 ? -25.672 7.984 6.992 1 97.75 183 VAL A CA 1
ATOM 1429 C C . VAL A 1 183 ? -25.094 9.242 7.633 1 97.75 183 VAL A C 1
ATOM 1431 O O . VAL A 1 183 ? -25.266 10.352 7.105 1 97.75 183 VAL A O 1
ATOM 1434 N N . PHE A 1 184 ? -24.406 9.047 8.727 1 97.69 184 PHE A N 1
ATOM 1435 C CA . PHE A 1 184 ? -23.781 10.156 9.438 1 97.69 184 PHE A CA 1
ATOM 1436 C C . PHE A 1 184 ? -22.438 10.523 8.812 1 97.69 184 PHE A C 1
ATOM 1438 O O . PHE A 1 184 ? -21.672 9.648 8.43 1 97.69 184 PHE A O 1
ATOM 1445 N N . ASP A 1 185 ? -22.156 11.766 8.703 1 96.88 185 ASP A N 1
ATOM 1446 C CA . ASP A 1 185 ? -20.844 12.32 8.398 1 96.88 185 ASP A CA 1
ATOM 1447 C C . ASP A 1 185 ? -20.391 13.273 9.5 1 96.88 185 ASP A C 1
ATOM 1449 O O . ASP A 1 185 ? -20.656 14.477 9.438 1 96.88 185 ASP A O 1
ATOM 1453 N N . ASP A 1 186 ? -19.656 12.766 10.352 1 97.25 186 ASP A N 1
ATOM 1454 C CA . ASP A 1 186 ? -19.281 13.516 11.547 1 97.25 186 ASP A CA 1
ATOM 1455 C C . ASP A 1 186 ? -18.25 14.594 11.211 1 97.25 186 ASP A C 1
ATOM 1457 O O . ASP A 1 186 ? -18.047 15.523 11.984 1 97.25 186 ASP A O 1
ATOM 1461 N N . TYR A 1 187 ? -17.578 14.43 10.148 1 95.75 187 TYR A N 1
ATOM 1462 C CA . TYR A 1 187 ? -16.609 15.445 9.766 1 95.75 187 TYR A CA 1
ATOM 1463 C C . TYR A 1 187 ? -17.312 16.734 9.336 1 95.75 187 TYR A C 1
ATOM 1465 O O . TYR A 1 187 ? -16.797 17.828 9.578 1 95.75 187 TYR A O 1
ATOM 1473 N N . ASN A 1 188 ? -18.516 16.562 8.758 1 94.31 188 ASN A N 1
ATOM 1474 C CA . ASN A 1 188 ? -19.219 17.703 8.195 1 94.31 188 ASN A CA 1
ATOM 1475 C C . ASN A 1 188 ? -20.562 17.938 8.875 1 94.31 188 ASN A C 1
ATOM 1477 O O . ASN A 1 188 ? -21.312 18.844 8.5 1 94.31 188 ASN A O 1
ATOM 1481 N N . ARG A 1 189 ? -20.906 17.172 9.742 1 95.88 189 ARG A N 1
ATOM 1482 C CA . ARG A 1 189 ? -22.156 17.25 10.492 1 95.88 189 ARG A CA 1
ATOM 1483 C C . ARG A 1 189 ? -23.359 17.172 9.562 1 95.88 189 ARG A C 1
ATOM 1485 O O . ARG A 1 189 ? -24.25 18.031 9.617 1 95.88 189 ARG A O 1
ATOM 1492 N N . THR A 1 190 ? -23.312 16.203 8.688 1 95.44 190 THR A N 1
ATOM 1493 C CA . THR A 1 190 ? -24.438 16 7.773 1 95.44 190 THR A CA 1
ATOM 1494 C C . THR A 1 190 ? -25.016 14.602 7.938 1 95.44 190 THR A C 1
ATOM 1496 O O . THR A 1 190 ? -24.328 13.688 8.391 1 95.44 190 THR A O 1
ATOM 1499 N N . ILE A 1 191 ? -26.297 14.477 7.641 1 95.75 191 ILE A N 1
ATOM 1500 C CA . ILE A 1 191 ? -27.047 13.219 7.668 1 95.75 191 ILE A CA 1
ATOM 1501 C C . ILE A 1 191 ? -27.672 12.961 6.301 1 95.75 191 ILE A C 1
ATOM 1503 O O . ILE A 1 191 ? -28.469 13.758 5.82 1 95.75 191 ILE A O 1
ATOM 1507 N N . ASN A 1 192 ? -27.219 11.945 5.676 1 95.31 192 ASN A N 1
ATOM 1508 C CA . ASN A 1 192 ? -27.766 11.602 4.363 1 95.31 192 ASN A CA 1
ATOM 1509 C C . ASN A 1 192 ? -28.719 10.414 4.434 1 95.31 192 ASN A C 1
ATOM 1511 O O . ASN A 1 192 ? -28.281 9.266 4.355 1 95.31 192 ASN A O 1
ATOM 1515 N N . THR A 1 193 ? -29.969 10.656 4.414 1 93.19 193 THR A N 1
ATOM 1516 C CA . THR A 1 193 ? -30.969 9.602 4.508 1 93.19 193 THR A CA 1
ATOM 1517 C C . THR A 1 193 ? -31.547 9.273 3.133 1 93.19 193 THR A C 1
ATOM 1519 O O . THR A 1 193 ? -32.219 8.258 2.961 1 93.19 193 THR A O 1
ATOM 1522 N N . THR A 1 194 ? -31.234 10.008 2.176 1 91.44 194 THR A N 1
ATOM 1523 C CA . THR A 1 194 ? -31.844 9.867 0.861 1 91.44 194 THR A CA 1
ATOM 1524 C C . THR A 1 194 ? -31.078 8.859 0.007 1 91.44 194 THR A C 1
ATOM 1526 O O . THR A 1 194 ? -31.688 8.07 -0.72 1 91.44 194 THR A O 1
ATOM 1529 N N . ALA A 1 195 ? -29.844 8.906 0.109 1 91.56 195 ALA A N 1
ATOM 1530 C CA . ALA A 1 195 ? -29.031 8.008 -0.704 1 91.56 195 ALA A CA 1
ATOM 1531 C C . ALA A 1 195 ? -27.828 7.484 0.083 1 91.56 195 ALA A C 1
ATOM 1533 O O . ALA A 1 195 ? -26.688 7.715 -0.299 1 91.56 195 ALA A O 1
ATOM 1534 N N . PRO A 1 196 ? -28.25 6.754 1.106 1 91.69 196 PRO A N 1
ATOM 1535 C CA . PRO A 1 196 ? -27.141 6.227 1.896 1 91.69 196 PRO A CA 1
ATOM 1536 C C . PRO A 1 196 ? -26.328 5.176 1.142 1 91.69 196 PRO A C 1
ATOM 1538 O O . PRO A 1 196 ? -26.875 4.414 0.348 1 91.69 196 PRO A O 1
ATOM 1541 N N . LYS A 1 197 ? -25.078 5.082 1.303 1 88.5 197 LYS A N 1
ATOM 1542 C CA . LYS A 1 197 ? -24.188 4.129 0.646 1 88.5 197 LYS A CA 1
ATOM 1543 C C . LYS A 1 197 ? -23.766 3.027 1.609 1 88.5 197 LYS A C 1
ATOM 1545 O O . LYS A 1 197 ? -23.547 3.281 2.797 1 88.5 197 LYS A O 1
ATOM 1550 N N . PRO A 1 198 ? -23.625 1.832 1.06 1 89.06 198 PRO A N 1
ATOM 1551 C CA . PRO A 1 198 ? -23.047 0.779 1.899 1 89.06 198 PRO A CA 1
ATOM 1552 C C . PRO A 1 198 ? -21.641 1.118 2.389 1 89.06 198 PRO A C 1
ATOM 1554 O O . PRO A 1 198 ? -20.859 1.717 1.652 1 89.06 198 PRO A O 1
ATOM 1557 N N . ALA A 1 199 ? -21.406 0.773 3.68 1 93.12 199 ALA A N 1
ATOM 1558 C CA . ALA A 1 199 ? -20.125 1.141 4.273 1 93.12 199 ALA A CA 1
ATOM 1559 C C . ALA A 1 199 ? -19.719 0.142 5.352 1 93.12 199 ALA A C 1
ATOM 1561 O O . ALA A 1 199 ? -20.531 -0.665 5.805 1 93.12 199 ALA A O 1
ATOM 1562 N N . PHE A 1 200 ? -18.484 0.178 5.656 1 93.56 200 PHE A N 1
ATOM 1563 C CA . PHE A 1 200 ? -17.906 -0.596 6.75 1 93.56 200 PHE A CA 1
ATOM 1564 C C . PHE A 1 200 ? -17.391 0.323 7.848 1 93.56 200 PHE A C 1
ATOM 1566 O O . PHE A 1 200 ? -17.281 1.537 7.656 1 93.56 200 PHE A O 1
ATOM 1573 N N . LEU A 1 201 ? -17.109 -0.258 8.992 1 96 201 LEU A N 1
ATOM 1574 C CA . LEU A 1 201 ? -16.531 0.529 10.07 1 96 201 LEU A CA 1
ATOM 1575 C C . LEU A 1 201 ? -15.141 1.024 9.688 1 96 201 LEU A C 1
ATOM 1577 O O . LEU A 1 201 ? -14.273 0.231 9.32 1 96 201 LEU A O 1
ATOM 1581 N N . ASN A 1 202 ? -14.914 2.352 9.797 1 95.19 202 ASN A N 1
ATOM 1582 C CA . ASN A 1 202 ? -13.664 2.916 9.312 1 95.19 202 ASN A CA 1
ATOM 1583 C C . ASN A 1 202 ? -13.094 3.941 10.281 1 95.19 202 ASN A C 1
ATOM 1585 O O . ASN A 1 202 ? -12.219 4.73 9.922 1 95.19 202 ASN A O 1
ATOM 1589 N N . GLY A 1 203 ? -13.656 4.027 11.484 1 92.94 203 GLY A N 1
ATOM 1590 C CA . GLY A 1 203 ? -13.141 4.934 12.5 1 92.94 203 GLY A CA 1
ATOM 1591 C C . GLY A 1 203 ? -13.406 6.395 12.18 1 92.94 203 GLY A C 1
ATOM 1592 O O . GLY A 1 203 ? -12.594 7.262 12.523 1 92.94 203 GLY A O 1
ATOM 1593 N N . ASP A 1 204 ? -14.453 6.734 11.555 1 94.75 204 ASP A N 1
ATOM 1594 C CA . ASP A 1 204 ? -14.758 8.094 11.133 1 94.75 204 ASP A CA 1
ATOM 1595 C C . ASP A 1 204 ? -15.797 8.734 12.047 1 94.75 204 ASP A C 1
ATOM 1597 O O . ASP A 1 204 ? -16.344 9.797 11.734 1 94.75 204 ASP A O 1
ATOM 1601 N N . THR A 1 205 ? -16.078 8.109 13.125 1 96 205 THR A N 1
ATOM 1602 C CA . THR A 1 205 ? -17.125 8.562 14.023 1 96 205 THR A CA 1
ATOM 1603 C C . THR A 1 205 ? -16.547 9.344 15.195 1 96 205 THR A C 1
ATOM 1605 O O . THR A 1 205 ? -15.508 8.961 15.75 1 96 205 THR A O 1
ATOM 1608 N N . ALA A 1 206 ? -17.188 10.453 15.547 1 95.56 206 ALA A N 1
ATOM 1609 C CA . ALA A 1 206 ? -16.797 11.234 16.719 1 95.56 206 ALA A CA 1
ATOM 1610 C C . ALA A 1 206 ? -17.25 10.547 18 1 95.56 206 ALA A C 1
ATOM 1612 O O . ALA A 1 206 ? -18.25 10.953 18.609 1 95.56 206 ALA A O 1
ATOM 1613 N N . ILE A 1 207 ? -16.516 9.688 18.453 1 92.44 207 ILE A N 1
ATOM 1614 C CA . ILE A 1 207 ? -16.844 8.969 19.688 1 92.44 207 ILE A CA 1
ATOM 1615 C C . ILE A 1 207 ? -16.5 9.844 20.891 1 92.44 207 ILE A C 1
ATOM 1617 O O . ILE A 1 207 ? -15.82 10.859 20.766 1 92.44 207 ILE A O 1
ATOM 1621 N N . ARG A 1 208 ? -16.906 9.453 22.016 1 90.5 208 ARG A N 1
ATOM 1622 C CA . ARG A 1 208 ? -16.906 10.25 23.234 1 90.5 208 ARG A CA 1
ATOM 1623 C C . ARG A 1 208 ? -15.5 10.75 23.547 1 90.5 208 ARG A C 1
ATOM 1625 O O . ARG A 1 208 ? -15.312 11.922 23.891 1 90.5 208 ARG A O 1
ATOM 1632 N N . PRO A 1 209 ? -14.453 9.969 23.406 1 87.81 209 PRO A N 1
ATOM 1633 C CA . PRO A 1 209 ? -13.109 10.461 23.734 1 87.81 209 PRO A CA 1
ATOM 1634 C C . PRO A 1 209 ? -12.711 11.68 22.891 1 87.81 209 PRO A C 1
ATOM 1636 O O . PRO A 1 209 ? -11.992 12.555 23.375 1 87.81 209 PRO A O 1
ATOM 1639 N N . TYR A 1 210 ? -13.164 11.773 21.719 1 91 210 TYR A N 1
ATOM 1640 C CA . TYR A 1 210 ? -12.844 12.922 20.891 1 91 210 TYR A CA 1
ATOM 1641 C C . TYR A 1 210 ? -13.547 14.18 21.406 1 91 210 TYR A C 1
ATOM 1643 O O . TYR A 1 210 ? -13.031 15.289 21.234 1 91 210 TYR A O 1
ATOM 1651 N N . LEU A 1 211 ? -14.672 13.977 22.016 1 93 211 LEU A N 1
ATOM 1652 C CA . LEU A 1 211 ? -15.43 15.109 22.547 1 93 211 LEU A CA 1
ATOM 1653 C C . LEU A 1 211 ? -14.844 15.594 23.859 1 93 211 LEU A C 1
ATOM 1655 O O . LEU A 1 211 ? -15.062 16.734 24.25 1 93 211 LEU A O 1
ATOM 1659 N N . LEU A 1 212 ? -14.109 14.75 24.453 1 90.94 212 LEU A N 1
ATOM 1660 C CA . LEU A 1 212 ? -13.477 15.102 25.734 1 90.94 212 LEU A CA 1
ATOM 1661 C C . LEU A 1 212 ? -12.133 15.781 25.5 1 90.94 212 LEU A C 1
ATOM 1663 O O . LEU A 1 212 ? -11.531 16.297 26.438 1 90.94 212 LEU A O 1
ATOM 1667 N N . GLU A 1 213 ? -11.695 15.797 24.281 1 90.69 213 GLU A N 1
ATOM 1668 C CA . GLU A 1 213 ? -10.5 16.547 23.922 1 90.69 213 GLU A CA 1
ATOM 1669 C C . GLU A 1 213 ? -10.812 18.031 23.781 1 90.69 213 GLU A C 1
ATOM 1671 O O . GLU A 1 213 ? -10.984 18.531 22.672 1 90.69 213 GLU A O 1
ATOM 1676 N N . THR A 1 214 ? -10.727 18.688 24.859 1 93.56 214 THR A N 1
ATOM 1677 C CA . THR A 1 214 ? -11.109 20.094 24.891 1 93.56 214 THR A CA 1
ATOM 1678 C C . THR A 1 214 ? -9.898 20.984 24.656 1 93.56 214 THR A C 1
ATOM 1680 O O . THR A 1 214 ? -8.758 20.531 24.734 1 93.56 214 THR A O 1
ATOM 1683 N N . GLN A 1 215 ? -10.18 22.25 24.328 1 94.12 215 GLN A N 1
ATOM 1684 C CA . GLN A 1 215 ? -9.141 23.25 24.094 1 94.12 215 GLN A CA 1
ATOM 1685 C C . GLN A 1 215 ? -9.445 24.547 24.812 1 94.12 215 GLN A C 1
ATOM 1687 O O . GLN A 1 215 ? -10.609 24.953 24.922 1 94.12 215 GLN A O 1
ATOM 1692 N N . ALA A 1 216 ? -8.375 25.141 25.281 1 94.12 216 ALA A N 1
ATOM 1693 C CA . ALA A 1 216 ? -8.516 26.484 25.828 1 94.12 216 ALA A CA 1
ATOM 1694 C C . ALA A 1 216 ? -8.609 27.516 24.703 1 94.12 216 ALA A C 1
ATOM 1696 O O . ALA A 1 216 ? -8.148 27.281 23.578 1 94.12 216 ALA A O 1
ATOM 1697 N N . PHE A 1 217 ? -9.273 28.531 24.984 1 93.06 217 PHE A N 1
ATOM 1698 C CA . PHE A 1 217 ? -9.359 29.594 24 1 93.06 217 PHE A CA 1
ATOM 1699 C C . PHE A 1 217 ? -8.766 30.891 24.531 1 93.06 217 PHE A C 1
ATOM 1701 O O . PHE A 1 217 ? -8.633 31.078 25.734 1 93.06 217 PHE A O 1
ATOM 1708 N N . GLY A 1 218 ? -8.266 31.719 23.594 1 88.5 218 GLY A N 1
ATOM 1709 C CA . GLY A 1 218 ? -7.707 33.031 23.922 1 88.5 218 GLY A CA 1
ATOM 1710 C C . GLY A 1 218 ? -8.219 34.125 23.016 1 88.5 218 GLY A C 1
ATOM 1711 O O . GLY A 1 218 ? -8.992 33.875 22.094 1 88.5 218 GLY A O 1
ATOM 1712 N N . PRO A 1 219 ? -7.84 35.281 23.406 1 86.81 219 PRO A N 1
ATOM 1713 C CA . PRO A 1 219 ? -8.297 36.406 22.578 1 86.81 219 PRO A CA 1
ATOM 1714 C C . PRO A 1 219 ? -7.832 36.281 21.125 1 86.81 219 PRO A C 1
ATOM 1716 O O . PRO A 1 219 ? -6.66 36 20.875 1 86.81 219 PRO A O 1
ATOM 1719 N N . PRO A 1 220 ? -8.734 36.438 20.281 1 84.44 220 PRO A N 1
ATOM 1720 C CA . PRO A 1 220 ? -8.328 36.438 18.859 1 84.44 220 PRO A CA 1
ATOM 1721 C C . PRO A 1 220 ? -7.43 37.594 18.516 1 84.44 220 PRO A C 1
ATOM 1723 O O . PRO A 1 220 ? -7.504 38.656 19.156 1 84.44 220 PRO A O 1
ATOM 1726 N N . VAL A 1 221 ? -6.367 37.281 17.641 1 70 221 VAL A N 1
ATOM 1727 C CA . VAL A 1 221 ? -5.469 38.344 17.203 1 70 221 VAL A CA 1
ATOM 1728 C C . VAL A 1 221 ? -5.883 38.812 15.805 1 70 221 VAL A C 1
ATOM 1730 O O . VAL A 1 221 ? -6.312 38 14.977 1 70 221 VAL A O 1
ATOM 1733 N N . GLY A 1 222 ? -5.984 40.062 15.477 1 58.38 222 GLY A N 1
ATOM 1734 C CA . GLY A 1 222 ? -6.305 40.781 14.25 1 58.38 222 GLY A CA 1
ATOM 1735 C C . GLY A 1 222 ? -7.172 42 14.477 1 58.38 222 GLY A C 1
ATOM 1736 O O . GLY A 1 222 ? -7.516 42.312 15.617 1 58.38 222 GLY A O 1
ATOM 1737 N N . ARG A 1 223 ? -7.52 42.656 13.375 1 48.03 223 ARG A N 1
ATOM 1738 C CA . ARG A 1 223 ? -8.164 43.969 13.469 1 48.03 223 ARG A CA 1
ATOM 1739 C C . ARG A 1 223 ? -9.406 43.906 14.344 1 48.03 223 ARG A C 1
ATOM 1741 O O . ARG A 1 223 ? -10.328 43.125 14.07 1 48.03 223 ARG A O 1
ATOM 1748 N N . MET A 1 224 ? -9.039 43.875 15.609 1 45.19 224 MET A N 1
ATOM 1749 C CA . MET A 1 224 ? -10.133 44.156 16.547 1 45.19 224 MET A CA 1
ATOM 1750 C C . MET A 1 224 ? -11.086 45.188 15.945 1 45.19 224 MET A C 1
ATOM 1752 O O . MET A 1 224 ? -10.812 46.406 16 1 45.19 224 MET A O 1
ATOM 1756 N N . ASP A 1 225 ? -11.539 45 14.781 1 39.22 225 ASP A N 1
ATOM 1757 C CA . ASP A 1 225 ? -12.375 46.062 14.234 1 39.22 225 ASP A CA 1
ATOM 1758 C C . ASP A 1 225 ? -13.375 46.562 15.281 1 39.22 225 ASP A C 1
ATOM 1760 O O . ASP A 1 225 ? -14.172 45.781 15.805 1 39.22 225 ASP A O 1
ATOM 1764 N N . ASP A 1 226 ? -13.125 47.406 16.125 1 39.06 226 ASP A N 1
ATOM 1765 C CA . ASP A 1 226 ? -14.203 48.281 16.609 1 39.06 226 ASP A CA 1
ATOM 1766 C C . ASP A 1 226 ? -15.305 48.438 15.57 1 39.06 226 ASP A C 1
ATOM 1768 O O . ASP A 1 226 ? -16.266 49.156 15.781 1 39.06 226 ASP A O 1
ATOM 1772 N N . GLU A 1 227 ? -14.961 48.688 14.141 1 36.69 227 GLU A N 1
ATOM 1773 C CA . GLU A 1 227 ? -15.883 49.281 13.18 1 36.69 227 GLU A CA 1
ATOM 1774 C C . GLU A 1 227 ? -17.047 48.344 12.875 1 36.69 227 GLU A C 1
ATOM 1776 O O . GLU A 1 227 ? -16.891 47.125 12.797 1 36.69 227 GLU A O 1
ATOM 1781 N N . GLU A 1 228 ? -18.297 48.688 13.062 1 35.91 228 GLU A N 1
ATOM 1782 C CA . GLU A 1 228 ? -19.609 48.188 12.688 1 35.91 228 GLU A CA 1
ATOM 1783 C C . GLU A 1 228 ? -19.578 47.5 11.344 1 35.91 228 GLU A C 1
ATOM 1785 O O . GLU A 1 228 ? -20.625 47.031 10.852 1 35.91 228 GLU A O 1
ATOM 1790 N N . GLY A 1 229 ? -18.562 47.688 10.414 1 34.91 229 GLY A N 1
ATOM 1791 C CA . GLY A 1 229 ? -18.844 47.438 9.008 1 34.91 229 GLY A CA 1
ATOM 1792 C C . GLY A 1 229 ? -19.094 45.969 8.68 1 34.91 229 GLY A C 1
ATOM 1793 O O . GLY A 1 229 ? -18.781 45.094 9.477 1 34.91 229 GLY A O 1
ATOM 1794 N N . ASP A 1 230 ? -20.047 45.656 7.727 1 35.84 230 ASP A N 1
ATOM 1795 C CA . ASP A 1 230 ? -20.5 44.469 7.039 1 35.84 230 ASP A CA 1
ATOM 1796 C C . ASP A 1 230 ? -19.312 43.594 6.621 1 35.84 230 ASP A C 1
ATOM 1798 O O . ASP A 1 230 ? -19.469 42.656 5.824 1 35.84 230 ASP A O 1
ATOM 1802 N N . SER A 1 231 ? -18.094 44.25 6.547 1 34.84 231 SER A N 1
ATOM 1803 C CA . SER A 1 231 ? -17.141 43.5 5.719 1 34.84 231 SER A CA 1
ATOM 1804 C C . SER A 1 231 ? -16.719 42.188 6.375 1 34.84 231 SER A C 1
ATOM 1806 O O . SER A 1 231 ? -16.516 42.156 7.59 1 34.84 231 SER A O 1
ATOM 1808 N N . GLU A 1 232 ? -17.109 41.125 5.844 1 37.16 232 GLU A N 1
ATOM 1809 C CA . GLU A 1 232 ? -16.562 39.781 6.078 1 37.16 232 GLU A CA 1
ATOM 1810 C C . GLU A 1 232 ? -15.109 39.844 6.512 1 37.16 232 GLU A C 1
ATOM 1812 O O . GLU A 1 232 ? -14.359 40.719 6.059 1 37.16 232 GLU A O 1
ATOM 1817 N N . PRO A 1 233 ? -14.828 39.562 7.707 1 37.75 233 PRO A N 1
ATOM 1818 C CA . PRO A 1 233 ? -13.391 39.531 7.977 1 37.75 233 PRO A CA 1
ATOM 1819 C C . PRO A 1 233 ? -12.562 39.219 6.723 1 37.75 233 PRO A C 1
ATOM 1821 O O . PRO A 1 233 ? -12.906 38.344 5.949 1 37.75 233 PRO A O 1
ATOM 1824 N N . ASP A 1 234 ? -12.125 40.25 6.035 1 35.25 234 ASP A N 1
ATOM 1825 C CA . ASP A 1 234 ? -11.102 39.906 5.055 1 35.25 234 ASP A CA 1
ATOM 1826 C C . ASP A 1 234 ? -10.086 38.906 5.645 1 35.25 234 ASP A C 1
ATOM 1828 O O . ASP A 1 234 ? -9.281 39.281 6.5 1 35.25 234 ASP A O 1
ATOM 1832 N N . ASP A 1 235 ? -10.539 37.781 5.988 1 39.12 235 ASP A N 1
ATOM 1833 C CA . ASP A 1 235 ? -9.75 36.594 6.316 1 39.12 235 ASP A CA 1
ATOM 1834 C C . ASP A 1 235 ? -8.344 36.688 5.73 1 39.12 235 ASP A C 1
ATOM 1836 O O . ASP A 1 235 ? -7.535 35.781 5.898 1 39.12 235 ASP A O 1
ATOM 1840 N N . ASP A 1 236 ? -8.211 37.625 4.801 1 37.91 236 ASP A N 1
ATOM 1841 C CA . ASP A 1 236 ? -6.938 37.688 4.094 1 37.91 236 ASP A CA 1
ATOM 1842 C C . ASP A 1 236 ? -5.918 38.5 4.883 1 37.91 236 ASP A C 1
ATOM 1844 O O . ASP A 1 236 ? -4.863 38.875 4.355 1 37.91 236 ASP A O 1
ATOM 1848 N N . GLU A 1 237 ? -6.352 39.219 5.824 1 39.53 237 GLU A N 1
ATOM 1849 C CA . GLU A 1 237 ? -5.23 40.031 6.309 1 39.53 237 GLU A CA 1
ATOM 1850 C C . GLU A 1 237 ? -4.195 39.156 7.016 1 39.53 237 GLU A C 1
ATOM 1852 O O . GLU A 1 237 ? -4.48 38.562 8.062 1 39.53 237 GLU A O 1
ATOM 1857 N N . LEU A 1 238 ? -3.359 38.688 6.277 1 40.88 238 LEU A N 1
ATOM 1858 C CA . LEU A 1 238 ? -2.148 38.031 6.746 1 40.88 238 LEU A CA 1
ATOM 1859 C C . LEU A 1 238 ? -1.449 38.844 7.816 1 40.88 238 LEU A C 1
ATOM 1861 O O . LEU A 1 238 ? -1.437 40.094 7.742 1 40.88 238 LEU A O 1
ATOM 1865 N N . ASP A 1 239 ? -1.413 38.5 9.039 1 42.28 239 ASP A N 1
ATOM 1866 C CA . ASP A 1 239 ? -0.557 39.188 10.008 1 42.28 239 ASP A CA 1
ATOM 1867 C C . ASP A 1 239 ? 0.766 39.594 9.375 1 42.28 239 ASP A C 1
ATOM 1869 O O . ASP A 1 239 ? 1.172 39.062 8.352 1 42.28 239 ASP A O 1
ATOM 1873 N N . PRO A 1 240 ? 1.239 40.688 9.844 1 39.88 240 PRO A N 1
ATOM 1874 C CA . PRO A 1 240 ? 2.488 41.188 9.281 1 39.88 240 PRO A CA 1
ATOM 1875 C C . PRO A 1 240 ? 3.518 40.094 9.023 1 39.88 240 PRO A C 1
ATOM 1877 O O . PRO A 1 240 ? 4.418 40.281 8.195 1 39.88 240 PRO A O 1
ATOM 1880 N N . TRP A 1 241 ? 3.588 39.188 9.953 1 42 241 TRP A N 1
ATOM 1881 C CA . TRP A 1 241 ? 4.555 38.094 9.742 1 42 241 TRP A CA 1
ATOM 1882 C C . TRP A 1 241 ? 3.971 37 8.859 1 42 241 TRP A C 1
ATOM 1884 O O . TRP A 1 241 ? 4.527 35.906 8.766 1 42 241 TRP A O 1
ATOM 1894 N N . GLY A 1 242 ? 2.85 37.406 8.18 1 42.81 242 GLY A N 1
ATOM 1895 C CA . GLY A 1 242 ? 2.26 36.5 7.207 1 42.81 242 GLY A CA 1
ATOM 1896 C C . GLY A 1 242 ? 1.464 35.375 7.844 1 42.81 242 GLY A C 1
ATOM 1897 O O . GLY A 1 242 ? 1.135 34.375 7.184 1 42.81 242 GLY A O 1
ATOM 1898 N N . LEU A 1 243 ? 1.471 35.438 9.195 1 46.41 243 LEU A N 1
ATOM 1899 C CA . LEU A 1 243 ? 0.729 34.406 9.922 1 46.41 243 LEU A CA 1
ATOM 1900 C C . LEU A 1 243 ? -0.76 34.75 9.953 1 46.41 243 LEU A C 1
ATOM 1902 O O . LEU A 1 243 ? -1.144 35.906 10.016 1 46.41 243 LEU A O 1
ATOM 1906 N N . SER A 1 244 ? -1.594 34.094 9.453 1 52.09 244 SER A N 1
ATOM 1907 C CA . SER A 1 244 ? -3.047 34.219 9.508 1 52.09 244 SER A CA 1
ATOM 1908 C C . SER A 1 244 ? -3.516 34.562 10.914 1 52.09 244 SER A C 1
ATOM 1910 O O . SER A 1 244 ? -2.92 34.156 11.906 1 52.09 244 SER A O 1
ATOM 1912 N N . PRO A 1 245 ? -4.293 35.688 11.102 1 58.41 245 PRO A N 1
ATOM 1913 C CA . PRO A 1 245 ? -4.812 36.062 12.414 1 58.41 245 PRO A CA 1
ATOM 1914 C C . PRO A 1 245 ? -5.305 34.844 13.219 1 58.41 245 PRO A C 1
ATOM 1916 O O . PRO A 1 245 ? -5.914 33.938 12.656 1 58.41 245 PRO A O 1
ATOM 1919 N N . THR A 1 246 ? -4.707 34.719 14.43 1 71.75 246 THR A N 1
ATOM 1920 C CA . THR A 1 246 ? -5.094 33.625 15.312 1 71.75 246 THR A CA 1
ATOM 1921 C C . THR A 1 246 ? -6.559 33.75 15.711 1 71.75 246 THR A C 1
ATOM 1923 O O . THR A 1 246 ? -7 34.812 16.172 1 71.75 246 THR A O 1
ATOM 1926 N N . LEU A 1 247 ? -7.465 32.906 15.477 1 82.38 247 LEU A N 1
ATOM 1927 C CA . LEU A 1 247 ? -8.883 32.844 15.789 1 82.38 247 LEU A CA 1
ATOM 1928 C C . LEU A 1 247 ? -9.102 32.719 17.297 1 82.38 247 LEU A C 1
ATOM 1930 O O . LEU A 1 247 ? -10.211 32.938 17.781 1 82.38 247 LEU A O 1
ATOM 1934 N N . GLY A 1 248 ? -8.016 32.469 18.016 1 88.19 248 GLY A N 1
ATOM 1935 C CA . GLY A 1 248 ? -8.109 32.25 19.438 1 88.19 248 GLY A CA 1
ATOM 1936 C C . GLY A 1 248 ? -8.5 30.828 19.797 1 88.19 248 GLY A C 1
ATOM 1937 O O . GLY A 1 248 ? -8.641 30.484 20.984 1 88.19 248 GLY A O 1
ATOM 1938 N N . PHE A 1 249 ? -8.836 30.031 18.766 1 91.56 249 PHE A N 1
ATOM 1939 C CA . PHE A 1 249 ? -9.156 28.609 18.938 1 91.56 249 PHE A CA 1
ATOM 1940 C C . PHE A 1 249 ? -8.711 27.812 17.719 1 91.56 249 PHE A C 1
ATOM 1942 O O . PHE A 1 249 ? -8.312 28.375 16.703 1 91.56 249 PHE A O 1
ATOM 1949 N N . ILE A 1 250 ? -8.672 26.516 17.891 1 89.38 250 ILE A N 1
ATOM 1950 C CA . ILE A 1 250 ? -8.352 25.594 16.812 1 89.38 250 ILE A CA 1
ATOM 1951 C C . ILE A 1 250 ? -9.602 24.828 16.406 1 89.38 250 ILE A C 1
ATOM 1953 O O . ILE A 1 250 ? -10.344 24.328 17.25 1 89.38 250 ILE A O 1
ATOM 1957 N N . GLN A 1 251 ? -9.805 24.844 15.109 1 88.62 251 GLN A N 1
ATOM 1958 C CA . GLN A 1 251 ? -10.914 24.047 14.625 1 88.62 251 GLN A CA 1
ATOM 1959 C C . GLN A 1 251 ? -10.641 22.547 14.82 1 88.62 251 GLN A C 1
ATOM 1961 O O . GLN A 1 251 ? -9.625 22.047 14.344 1 88.62 251 GLN A O 1
ATOM 1966 N N . THR A 1 252 ? -11.523 21.906 15.477 1 89.19 252 THR A N 1
ATOM 1967 C CA . THR A 1 252 ? -11.32 20.5 15.766 1 89.19 252 THR A CA 1
ATOM 1968 C C . THR A 1 252 ? -11.781 19.641 14.594 1 89.19 252 THR A C 1
ATOM 1970 O O . THR A 1 252 ? -12.57 20.078 13.758 1 89.19 252 THR A O 1
ATOM 1973 N N . ARG A 1 253 ? -11.312 18.469 14.602 1 88.5 253 ARG A N 1
ATOM 1974 C CA . ARG A 1 253 ? -11.633 17.484 13.578 1 88.5 253 ARG A CA 1
ATOM 1975 C C . ARG A 1 253 ? -13.125 17.172 13.57 1 88.5 253 ARG A C 1
ATOM 1977 O O . ARG A 1 253 ? -13.758 17.141 12.516 1 88.5 253 ARG A O 1
ATOM 1984 N N . PHE A 1 254 ? -13.57 16.891 14.75 1 92.88 254 PHE A N 1
ATOM 1985 C CA . PHE A 1 254 ? -14.984 16.609 14.953 1 92.88 254 PHE A CA 1
ATOM 1986 C C . PHE A 1 254 ? -15.656 17.734 15.711 1 92.88 254 PHE A C 1
ATOM 1988 O O . PHE A 1 254 ? -15.219 18.109 16.797 1 92.88 254 PHE A O 1
ATOM 1995 N N . ASN A 1 255 ? -16.594 18.297 15.109 1 96 255 ASN A N 1
ATOM 1996 C CA . ASN A 1 255 ? -17.344 19.375 15.75 1 96 255 ASN A CA 1
ATOM 1997 C C . ASN A 1 255 ? -18.828 19.094 15.781 1 96 255 ASN A C 1
ATOM 1999 O O . ASN A 1 255 ? -19.641 19.922 15.359 1 96 255 ASN A O 1
ATOM 2003 N N . ILE A 1 256 ? -19.141 17.891 16.266 1 97.56 256 ILE A N 1
ATOM 2004 C CA . ILE A 1 256 ? -20.531 17.484 16.203 1 97.56 256 ILE A CA 1
ATOM 2005 C C . ILE A 1 256 ? -21.344 18.234 17.266 1 97.56 256 ILE A C 1
ATOM 2007 O O . ILE A 1 256 ? -22.562 18.281 17.203 1 97.56 256 ILE A O 1
ATOM 2011 N N . THR A 1 257 ? -20.656 18.859 18.266 1 97.56 257 THR A N 1
ATOM 2012 C CA . THR A 1 257 ? -21.297 19.656 19.297 1 97.56 257 THR A CA 1
ATOM 2013 C C . THR A 1 257 ? -21.359 21.125 18.906 1 97.56 257 THR A C 1
ATOM 2015 O O . THR A 1 257 ? -21.984 21.938 19.578 1 97.56 257 THR A O 1
ATOM 2018 N N . GLU A 1 258 ? -20.672 21.5 17.906 1 97.25 258 GLU A N 1
ATOM 2019 C CA . GLU A 1 258 ? -20.672 22.812 17.25 1 97.25 258 GLU A CA 1
ATOM 2020 C C . GLU A 1 258 ? -20 23.875 18.125 1 97.25 258 GLU A C 1
ATOM 2022 O O . GLU A 1 258 ? -20.297 25.062 18 1 97.25 258 GLU A O 1
ATOM 2027 N N . ASP A 1 259 ? -19.188 23.469 19.047 1 96.75 259 ASP A N 1
ATOM 2028 C CA . ASP A 1 259 ? -18.422 24.406 19.875 1 96.75 259 ASP A CA 1
ATOM 2029 C C . ASP A 1 259 ? -16.922 24.188 19.719 1 96.75 259 ASP A C 1
ATOM 2031 O O . ASP A 1 259 ? -16.125 24.734 20.484 1 96.75 259 ASP A O 1
ATOM 2035 N N . THR A 1 260 ? -16.562 23.281 18.906 1 95.25 260 THR A N 1
ATOM 2036 C CA . THR A 1 260 ? -15.172 22.922 18.625 1 95.25 260 THR A CA 1
ATOM 2037 C C . THR A 1 260 ? -14.453 22.516 19.906 1 95.25 260 THR A C 1
ATOM 2039 O O . THR A 1 260 ? -13.25 22.75 20.047 1 95.25 260 THR A O 1
ATOM 2042 N N . ASN A 1 261 ? -15.195 22.094 20.875 1 95.5 261 ASN A N 1
ATOM 2043 C CA . ASN A 1 261 ? -14.695 21.547 22.125 1 95.5 261 ASN A CA 1
ATOM 2044 C C . ASN A 1 261 ? -13.945 22.594 22.953 1 95.5 261 ASN A C 1
ATOM 2046 O O . ASN A 1 261 ? -12.938 22.281 23.594 1 95.5 261 ASN A O 1
ATOM 2050 N N . ILE A 1 262 ? -14.305 23.75 22.828 1 95.38 262 ILE A N 1
ATOM 2051 C CA . ILE A 1 262 ? -13.656 24.766 23.641 1 95.38 262 ILE A CA 1
ATOM 2052 C C . ILE A 1 262 ? -14.031 24.578 25.109 1 95.38 262 ILE A C 1
ATOM 2054 O O . ILE A 1 262 ? -15.133 24.109 25.406 1 95.38 262 ILE A O 1
ATOM 2058 N N . ASP A 1 263 ? -13.164 24.906 25.906 1 94.19 263 ASP A N 1
ATOM 2059 C CA . ASP A 1 263 ? -13.336 24.828 27.359 1 94.19 263 ASP A CA 1
ATOM 2060 C C . ASP A 1 263 ? -12.398 25.812 28.078 1 94.19 263 ASP A C 1
ATOM 2062 O O . ASP A 1 263 ? -11.438 26.297 27.469 1 94.19 263 ASP A O 1
ATOM 2066 N N . LEU A 1 264 ? -12.82 26.125 29.219 1 92.44 264 LEU A N 1
ATOM 2067 C CA . LEU A 1 264 ? -12.031 27.094 29.969 1 92.44 264 LEU A CA 1
ATOM 2068 C C . LEU A 1 264 ? -10.641 26.547 30.297 1 92.44 264 LEU A C 1
ATOM 2070 O O . LEU A 1 264 ? -9.641 27.25 30.188 1 92.44 264 LEU A O 1
ATOM 2074 N N . ASP A 1 265 ? -10.5 25.297 30.641 1 88.06 265 ASP A N 1
ATOM 2075 C CA . ASP A 1 265 ? -9.242 24.656 31.031 1 88.06 265 ASP A CA 1
ATOM 2076 C C . ASP A 1 265 ? -8.562 24 29.844 1 88.06 265 ASP A C 1
ATOM 2078 O O . ASP A 1 265 ? -7.332 23.922 29.781 1 88.06 265 ASP A O 1
ATOM 2082 N N . GLY A 1 266 ? -9.344 23.531 28.953 1 90.06 266 GLY A N 1
ATOM 2083 C CA . GLY A 1 266 ? -8.805 22.828 27.797 1 90.06 266 GLY A CA 1
ATOM 2084 C C . GLY A 1 266 ? -7.883 21.688 28.156 1 90.06 266 GLY A C 1
ATOM 2085 O O . GLY A 1 266 ? -6.773 21.578 27.625 1 90.06 266 GLY A O 1
ATOM 2086 N N . ASN A 1 267 ? -8.305 20.969 29.156 1 87.31 267 ASN A N 1
ATOM 2087 C CA . ASN A 1 267 ? -7.504 19.859 29.641 1 87.31 267 ASN A CA 1
ATOM 2088 C C . ASN A 1 267 ? -6.098 20.297 30.031 1 87.31 267 ASN A C 1
ATOM 2090 O O . ASN A 1 267 ? -5.113 19.656 29.672 1 87.31 267 ASN A O 1
ATOM 2094 N N . GLY A 1 268 ? -5.988 21.406 30.578 1 83.94 268 GLY A N 1
ATOM 2095 C CA . GLY A 1 268 ? -4.719 21.938 31.047 1 83.94 268 GLY A CA 1
ATOM 2096 C C . GLY A 1 268 ? -3.854 22.5 29.938 1 83.94 268 GLY A C 1
ATOM 2097 O O . GLY A 1 268 ? -2.65 22.688 30.109 1 83.94 268 GLY A O 1
ATOM 2098 N N . GLY A 1 269 ? -4.461 22.703 28.844 1 83.56 269 GLY A N 1
ATOM 2099 C CA . GLY A 1 269 ? -3.699 23.203 27.703 1 83.56 269 GLY A CA 1
ATOM 2100 C C . GLY A 1 269 ? -3.682 24.719 27.609 1 83.56 269 GLY A C 1
ATOM 2101 O O . GLY A 1 269 ? -4.199 25.406 28.484 1 83.56 269 GLY A O 1
ATOM 2102 N N . ILE A 1 270 ? -2.906 25.25 26.562 1 84.75 270 ILE A N 1
ATOM 2103 C CA . ILE A 1 270 ? -2.838 26.672 26.266 1 84.75 270 ILE A CA 1
ATOM 2104 C C . ILE A 1 270 ? -3.549 26.953 24.938 1 84.75 270 ILE A C 1
ATOM 2106 O O . ILE A 1 270 ? -3.666 26.078 24.094 1 84.75 270 ILE A O 1
ATOM 2110 N N . PRO A 1 271 ? -4.059 28.172 24.922 1 83.94 271 PRO A N 1
ATOM 2111 C CA . PRO A 1 271 ? -4.695 28.516 23.656 1 83.94 271 PRO A CA 1
ATOM 2112 C C . PRO A 1 271 ? -3.793 28.25 22.453 1 83.94 271 PRO A C 1
ATOM 2114 O O . PRO A 1 271 ? -2.602 28.562 22.484 1 83.94 271 PRO A O 1
ATOM 2117 N N . GLY A 1 272 ? -4.312 27.656 21.562 1 80.06 272 GLY A N 1
ATOM 2118 C CA . GLY A 1 272 ? -3.562 27.375 20.359 1 80.06 272 GLY A CA 1
ATOM 2119 C C . GLY A 1 272 ? -2.992 25.969 20.312 1 80.06 272 GLY A C 1
ATOM 2120 O O . GLY A 1 272 ? -2.303 25.594 19.359 1 80.06 272 GLY A O 1
ATOM 2121 N N . SER A 1 273 ? -3.262 25.266 21.297 1 82.69 273 SER A N 1
ATOM 2122 C CA . SER A 1 273 ? -2.807 23.875 21.328 1 82.69 273 SER A CA 1
ATOM 2123 C C . SER A 1 273 ? -3.859 22.969 21.953 1 82.69 273 SER A C 1
ATOM 2125 O O . SER A 1 273 ? -4.625 23.391 22.812 1 82.69 273 SER A O 1
ATOM 2127 N N . ILE A 1 274 ? -3.914 21.797 21.438 1 84.12 274 ILE A N 1
ATOM 2128 C CA . ILE A 1 274 ? -4.832 20.812 21.984 1 84.12 274 ILE A CA 1
ATOM 2129 C C . ILE A 1 274 ? -4.043 19.672 22.641 1 84.12 274 ILE A C 1
ATOM 2131 O O . ILE A 1 274 ? -3.176 19.062 22 1 84.12 274 ILE A O 1
ATOM 2135 N N . THR A 1 275 ? -4.289 19.516 23.828 1 79.38 275 THR A N 1
ATOM 2136 C CA . THR A 1 275 ? -3.725 18.359 24.5 1 79.38 275 THR A CA 1
ATOM 2137 C C . THR A 1 275 ? -4.488 17.094 24.125 1 79.38 275 THR A C 1
ATOM 2139 O O . THR A 1 275 ? -5.688 16.984 24.391 1 79.38 275 THR A O 1
ATOM 2142 N N . PRO A 1 276 ? -3.82 16.172 23.578 1 76 276 PRO A N 1
ATOM 2143 C CA . PRO A 1 276 ? -4.543 15 23.094 1 76 276 PRO A CA 1
ATOM 2144 C C . PRO A 1 276 ? -5.023 14.094 24.219 1 76 276 PRO A C 1
ATOM 2146 O O . PRO A 1 276 ? -4.309 13.906 25.219 1 76 276 PRO A O 1
ATOM 2149 N N . VAL A 1 277 ? -6.219 13.719 24.156 1 76.38 277 VAL A N 1
ATOM 2150 C CA . VAL A 1 277 ? -6.793 12.695 25.016 1 76.38 277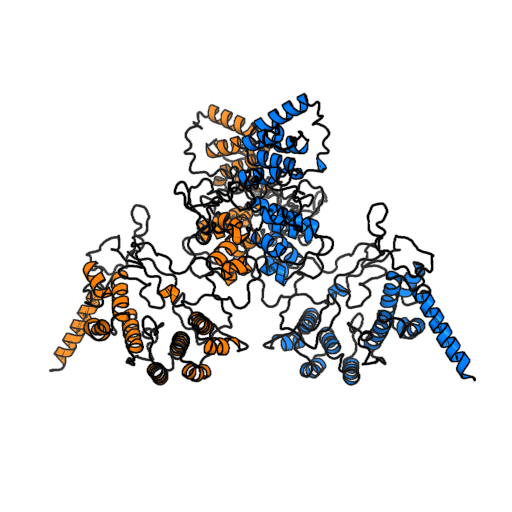 VAL A CA 1
ATOM 2151 C C . VAL A 1 277 ? -6.762 11.344 24.312 1 76.38 277 VAL A C 1
ATOM 2153 O O . VAL A 1 277 ? -6.5 10.312 24.922 1 76.38 277 VAL A O 1
ATOM 2156 N N . VAL A 1 278 ? -6.949 11.398 23.062 1 74.25 278 VAL A N 1
ATOM 2157 C CA . VAL A 1 278 ? -6.898 10.211 22.203 1 74.25 278 VAL A CA 1
ATOM 2158 C C . VAL A 1 278 ? -5.48 10.023 21.672 1 74.25 278 VAL A C 1
ATOM 2160 O O . VAL A 1 278 ? -4.879 10.961 21.141 1 74.25 278 VAL A O 1
ATOM 2163 N N . PRO A 1 279 ? -4.973 8.82 21.922 1 72.12 279 PRO A N 1
ATOM 2164 C CA . PRO A 1 279 ? -3.611 8.602 21.438 1 72.12 279 PRO A CA 1
ATOM 2165 C C . PRO A 1 279 ? -3.537 8.5 19.922 1 72.12 279 PRO A C 1
ATOM 2167 O O . PRO A 1 279 ? -4.551 8.227 19.266 1 72.12 279 PRO A O 1
ATOM 2170 N N . ASN A 1 280 ? -2.352 8.781 19.422 1 67 280 ASN A N 1
ATOM 2171 C CA . ASN A 1 280 ? -2.109 8.664 17.984 1 67 280 ASN A CA 1
ATOM 2172 C C . ASN A 1 280 ? -2.23 7.219 17.516 1 67 280 ASN A C 1
ATOM 2174 O O . ASN A 1 280 ? -2.494 6.969 16.344 1 67 280 ASN A O 1
ATOM 2178 N N . SER A 1 281 ? -1.85 6.395 18.469 1 71.19 281 SER A N 1
ATOM 2179 C CA . SER A 1 281 ? -1.949 4.969 18.172 1 71.19 281 SER A CA 1
ATOM 2180 C C . SER A 1 281 ? -2.201 4.164 19.438 1 71.19 281 SER A C 1
ATOM 2182 O O . SER A 1 281 ? -1.867 4.609 20.547 1 71.19 281 SER A O 1
ATOM 2184 N N . ASP A 1 282 ? -2.867 3.123 19.141 1 78.62 282 ASP A N 1
ATOM 2185 C CA . ASP A 1 282 ? -3.07 2.15 20.219 1 78.62 282 ASP A CA 1
ATOM 2186 C C . ASP A 1 282 ? -2.557 0.771 19.812 1 78.62 282 ASP A C 1
ATOM 2188 O O . ASP A 1 282 ? -1.955 0.618 18.734 1 78.62 282 ASP A O 1
ATOM 2192 N N . LYS A 1 283 ? -2.662 -0.091 20.672 1 77.44 283 LYS A N 1
ATOM 2193 C CA . LYS A 1 283 ? -2.117 -1.428 20.438 1 77.44 283 LYS A CA 1
ATOM 2194 C C . LYS A 1 283 ? -2.727 -2.068 19.203 1 77.44 283 LYS A C 1
ATOM 2196 O O . LYS A 1 283 ? -2.023 -2.719 18.422 1 77.44 283 LYS A O 1
ATOM 2201 N N . GLU A 1 284 ? -3.936 -1.831 19.031 1 82.62 284 GLU A N 1
ATOM 2202 C CA . GLU A 1 284 ? -4.617 -2.412 17.875 1 82.62 284 GLU A CA 1
ATOM 2203 C C . GLU A 1 284 ? -4.125 -1.795 16.562 1 82.62 284 GLU A C 1
ATOM 2205 O O . GLU A 1 284 ? -3.916 -2.502 15.578 1 82.62 284 GLU A O 1
ATOM 2210 N N . ALA A 1 285 ? -3.975 -0.545 16.594 1 84.56 285 ALA A N 1
ATOM 2211 C CA . ALA A 1 285 ? -3.471 0.145 15.406 1 84.56 285 ALA A CA 1
ATOM 2212 C C . ALA A 1 285 ? -2.07 -0.341 15.047 1 84.56 285 ALA A C 1
ATOM 2214 O O . ALA A 1 285 ? -1.756 -0.521 13.867 1 84.56 285 ALA A O 1
ATOM 2215 N N . LEU A 1 286 ? -1.294 -0.529 16.016 1 85.31 286 LEU A N 1
ATOM 2216 C CA . LEU A 1 286 ? 0.069 -0.995 15.773 1 85.31 286 LEU A CA 1
ATOM 2217 C C . LEU A 1 286 ? 0.07 -2.396 15.172 1 85.31 286 LEU A C 1
ATOM 2219 O O . LEU A 1 286 ? 0.917 -2.719 14.336 1 85.31 286 LEU A O 1
ATOM 2223 N N . ARG A 1 287 ? -0.849 -3.102 15.617 1 86.81 287 ARG A N 1
ATOM 2224 C CA . ARG A 1 287 ? -0.961 -4.457 15.086 1 86.81 287 ARG A CA 1
ATOM 2225 C C . ARG A 1 287 ? -1.381 -4.441 13.617 1 86.81 287 ARG A C 1
ATOM 2227 O O . ARG A 1 287 ? -0.786 -5.129 12.789 1 86.81 287 ARG A O 1
ATOM 2234 N N . ILE A 1 288 ? -2.33 -3.635 13.312 1 91.88 288 ILE A N 1
ATOM 2235 C CA . ILE A 1 288 ? -2.879 -3.66 11.961 1 91.88 288 ILE A CA 1
ATOM 2236 C C . ILE A 1 288 ? -2.004 -2.822 11.031 1 91.88 288 ILE A C 1
ATOM 2238 O O . ILE A 1 288 ? -2.176 -2.852 9.805 1 91.88 288 ILE A O 1
ATOM 2242 N N . LEU A 1 289 ? -1.029 -2.152 11.633 1 92.25 289 LEU A N 1
ATOM 2243 C CA . LEU A 1 289 ? -0.044 -1.443 10.82 1 92.25 289 LEU A CA 1
ATOM 2244 C C . LEU A 1 289 ? 0.677 -2.4 9.883 1 92.25 289 LEU A C 1
ATOM 2246 O O . LEU A 1 289 ? 1 -2.037 8.75 1 92.25 289 LEU A O 1
ATOM 2250 N N . CYS A 1 290 ? 0.891 -3.609 10.312 1 94.62 290 CYS A N 1
ATOM 2251 C CA . CYS A 1 290 ? 1.709 -4.555 9.562 1 94.62 290 CYS A CA 1
ATOM 2252 C C . CYS A 1 290 ? 0.868 -5.723 9.062 1 94.62 290 CYS A C 1
ATOM 2254 O O . CYS A 1 290 ? 1.399 -6.797 8.766 1 94.62 290 CYS A O 1
ATOM 2256 N N . GLN A 1 291 ? -0.405 -5.586 9.062 1 95.62 291 GLN A N 1
ATOM 2257 C CA . GLN A 1 291 ? -1.338 -6.602 8.586 1 95.62 291 GLN A CA 1
ATOM 2258 C C . GLN A 1 291 ? -2.322 -6.012 7.574 1 95.62 291 GLN A C 1
ATOM 2260 O O . GLN A 1 291 ? -2.521 -4.797 7.531 1 95.62 291 GLN A O 1
ATOM 2265 N N . PRO A 1 292 ? -2.82 -6.922 6.715 1 94.88 292 PRO A N 1
ATOM 2266 C CA . PRO A 1 292 ? -3.908 -6.395 5.887 1 94.88 292 PRO A CA 1
ATOM 2267 C C . PRO A 1 292 ? -5.02 -5.75 6.711 1 94.88 292 PRO A C 1
ATOM 2269 O O . PRO A 1 292 ? -5.371 -6.254 7.781 1 94.88 292 PRO A O 1
ATOM 2272 N N . LEU A 1 293 ? -5.531 -4.656 6.27 1 94.44 293 LEU A N 1
ATOM 2273 C CA . LEU A 1 293 ? -6.594 -3.975 7 1 94.44 293 LEU A CA 1
ATOM 2274 C C . LEU A 1 293 ? -7.859 -4.828 7.039 1 94.44 293 LEU A C 1
ATOM 2276 O O . LEU A 1 293 ? -8.289 -5.352 6.008 1 94.44 293 LEU A O 1
ATOM 2280 N N . PRO A 1 294 ? -8.383 -5 8.203 1 92.94 294 PRO A N 1
ATOM 2281 C CA . PRO A 1 294 ? -9.68 -5.684 8.25 1 92.94 294 PRO A CA 1
ATOM 2282 C C . PRO A 1 294 ? -10.781 -4.898 7.539 1 92.94 294 PRO A C 1
ATOM 2284 O O . PRO A 1 294 ? -10.695 -3.676 7.414 1 92.94 294 PRO A O 1
ATOM 2287 N N . VAL A 1 295 ? -11.797 -5.598 7.113 1 90.5 295 VAL A N 1
ATOM 2288 C CA . VAL A 1 295 ? -12.906 -4.957 6.418 1 90.5 295 VAL A CA 1
ATOM 2289 C C . VAL A 1 295 ? -13.57 -3.93 7.336 1 90.5 295 VAL A C 1
ATOM 2291 O O . VAL A 1 295 ? -13.844 -2.805 6.918 1 90.5 295 VAL A O 1
ATOM 2294 N N . ASP A 1 296 ? -13.852 -4.363 8.57 1 92.94 296 ASP A N 1
ATOM 2295 C CA . ASP A 1 296 ? -14.32 -3.461 9.617 1 92.94 296 ASP A CA 1
ATOM 2296 C C . ASP A 1 296 ? -13.188 -3.117 10.586 1 92.94 296 ASP A C 1
ATOM 2298 O O . ASP A 1 296 ? -12.656 -3.998 11.266 1 92.94 296 ASP A O 1
ATOM 2302 N N . LEU A 1 297 ? -12.859 -1.896 10.57 1 92.75 297 LEU A N 1
ATOM 2303 C CA . LEU A 1 297 ? -11.805 -1.492 11.492 1 92.75 297 LEU A CA 1
ATOM 2304 C C . LEU A 1 297 ? -12.234 -1.692 12.938 1 92.75 297 LEU A C 1
ATOM 2306 O O . LEU A 1 297 ? -13.391 -1.433 13.289 1 92.75 297 LEU A O 1
ATOM 2310 N N . THR A 1 298 ? -11.367 -2.094 13.719 1 85.75 298 THR A N 1
ATOM 2311 C CA . THR A 1 298 ? -11.609 -2.244 15.148 1 85.75 298 THR A CA 1
ATOM 2312 C C . THR A 1 298 ? -11.477 -0.903 15.859 1 85.75 298 THR A C 1
ATOM 2314 O O . THR A 1 298 ? -11.422 0.148 15.219 1 85.75 298 THR A O 1
ATOM 2317 N N . THR A 1 299 ? -11.562 -0.944 17.266 1 77.25 299 THR A N 1
ATOM 2318 C CA . THR A 1 299 ? -11.383 0.274 18.047 1 77.25 299 THR A CA 1
ATOM 2319 C C . THR A 1 299 ? -9.961 0.799 17.922 1 77.25 299 THR A C 1
ATOM 2321 O O . THR A 1 299 ? -9.008 0.147 18.359 1 77.25 299 THR A O 1
ATOM 2324 N N . CYS A 1 300 ? -9.75 1.551 16.844 1 72.69 300 CYS A N 1
ATOM 2325 C CA . CYS A 1 300 ? -8.367 2.004 16.703 1 72.69 300 CYS A CA 1
ATOM 2326 C C . CYS A 1 300 ? -8.32 3.48 16.328 1 72.69 300 CYS A C 1
ATOM 2328 O O . CYS A 1 300 ? -9.219 3.99 15.656 1 72.69 300 CYS A O 1
ATOM 2330 N N . HIS A 1 301 ? -7.383 4.074 16.938 1 84 301 HIS A N 1
ATOM 2331 C CA . HIS A 1 301 ? -7.027 5.41 16.469 1 84 301 HIS A CA 1
ATOM 2332 C C . HIS A 1 301 ? -6.141 5.348 15.234 1 84 301 HIS A C 1
ATOM 2334 O O . HIS A 1 301 ? -4.984 4.93 15.312 1 84 301 HIS A O 1
ATOM 2340 N N . LYS A 1 302 ? -6.676 5.84 14.172 1 90.56 302 LYS A N 1
ATOM 2341 C CA . LYS A 1 302 ? -6.07 5.449 12.906 1 90.56 302 LYS A CA 1
ATOM 2342 C C . LYS A 1 302 ? -5.129 6.531 12.383 1 90.56 302 LYS A C 1
ATOM 2344 O O . LYS A 1 302 ? -4.715 6.496 11.227 1 90.56 302 LYS A O 1
ATOM 2349 N N . ASP A 1 303 ? -4.746 7.562 13.219 1 91 303 ASP A N 1
ATOM 2350 C CA . ASP A 1 303 ? -3.867 8.633 12.75 1 91 303 ASP A CA 1
ATOM 2351 C C . ASP A 1 303 ? -2.545 8.07 12.234 1 91 303 ASP A C 1
ATOM 2353 O O . ASP A 1 303 ? -2.109 8.398 11.133 1 91 303 ASP A O 1
ATOM 2357 N N . LEU A 1 304 ? -1.977 7.203 13.055 1 92.44 304 LEU A N 1
ATOM 2358 C CA . LEU A 1 304 ? -0.696 6.637 12.641 1 92.44 304 LEU A CA 1
ATOM 2359 C C . LEU A 1 304 ? -0.856 5.781 11.391 1 92.44 304 LEU A C 1
ATOM 2361 O O . LEU A 1 304 ? 0.034 5.75 10.539 1 92.44 304 LEU A O 1
ATOM 2365 N N . LEU A 1 305 ? -1.963 5.055 11.305 1 94.62 305 LEU A N 1
ATOM 2366 C CA . LEU A 1 305 ? -2.232 4.262 10.109 1 94.62 305 LEU A CA 1
ATOM 2367 C C . LEU A 1 305 ? -2.273 5.145 8.867 1 94.62 305 LEU A C 1
ATOM 2369 O O . LEU A 1 305 ? -1.722 4.785 7.828 1 94.62 305 LEU A O 1
ATOM 2373 N N . ILE A 1 306 ? -2.885 6.281 8.992 1 95.88 306 ILE A N 1
ATOM 2374 C CA . ILE A 1 306 ? -3.01 7.227 7.887 1 95.88 306 ILE A CA 1
ATOM 2375 C C . ILE A 1 306 ? -1.629 7.75 7.5 1 95.88 306 ILE A C 1
ATOM 2377 O O . ILE A 1 306 ? -1.268 7.746 6.32 1 95.88 306 ILE A O 1
ATOM 2381 N N . LEU A 1 307 ? -0.909 8.18 8.484 1 94.88 307 LEU A N 1
ATOM 2382 C CA . LEU A 1 307 ? 0.399 8.773 8.242 1 94.88 307 LEU A CA 1
ATOM 2383 C C . LEU A 1 307 ? 1.344 7.77 7.594 1 94.88 307 LEU A C 1
ATOM 2385 O O . LEU A 1 307 ? 2.02 8.086 6.609 1 94.88 307 LEU A O 1
ATOM 2389 N N . MET A 1 308 ? 1.342 6.527 8.07 1 95.56 308 MET A N 1
ATOM 2390 C CA . MET A 1 308 ? 2.248 5.52 7.535 1 95.56 308 MET A CA 1
ATOM 2391 C C . MET A 1 308 ? 1.817 5.09 6.133 1 95.56 308 MET A C 1
ATOM 2393 O O . MET A 1 308 ? 2.658 4.773 5.293 1 95.56 308 MET A O 1
ATOM 2397 N N . ALA A 1 309 ? 0.502 5.066 5.895 1 97.12 309 ALA A N 1
ATOM 2398 C CA . ALA A 1 309 ? 0.021 4.773 4.547 1 97.12 309 ALA A CA 1
ATOM 2399 C C . ALA A 1 309 ? 0.506 5.824 3.551 1 97.12 309 ALA A C 1
ATOM 2401 O O . ALA A 1 309 ? 0.946 5.488 2.447 1 97.12 309 ALA A O 1
ATOM 2402 N N . ALA A 1 310 ? 0.441 7.078 3.965 1 97.12 310 ALA A N 1
ATOM 2403 C CA . ALA A 1 310 ? 0.928 8.172 3.125 1 97.12 310 ALA A CA 1
ATOM 2404 C C . ALA A 1 310 ? 2.443 8.102 2.957 1 97.12 310 ALA A C 1
ATOM 2406 O O . ALA A 1 310 ? 2.959 8.242 1.846 1 97.12 310 ALA A O 1
ATOM 2407 N N . TYR A 1 311 ? 3.113 7.82 4.059 1 95.31 311 TYR A N 1
ATOM 2408 C CA . TYR A 1 311 ? 4.57 7.727 4.094 1 95.31 311 TYR A CA 1
ATOM 2409 C C . TYR A 1 311 ? 5.074 6.688 3.102 1 95.31 311 TYR A C 1
ATOM 2411 O O . TYR A 1 311 ? 6.078 6.91 2.416 1 95.31 311 TYR A O 1
ATOM 2419 N N . ASN A 1 312 ? 4.398 5.574 2.967 1 96.44 312 ASN A N 1
ATOM 2420 C CA . ASN A 1 312 ? 4.824 4.469 2.115 1 96.44 312 ASN A CA 1
ATOM 2421 C C . ASN A 1 312 ? 4.172 4.535 0.738 1 96.44 312 ASN A C 1
ATOM 2423 O O . ASN A 1 312 ? 4.461 3.717 -0.134 1 96.44 312 ASN A O 1
ATOM 2427 N N . GLY A 1 313 ? 3.295 5.445 0.528 1 97 313 GLY A N 1
ATOM 2428 C CA . GLY A 1 313 ? 2.6 5.559 -0.744 1 97 313 GLY A CA 1
ATOM 2429 C C . GLY A 1 313 ? 1.625 4.426 -0.994 1 97 313 GLY A C 1
ATOM 2430 O O . GLY A 1 313 ? 1.473 3.969 -2.129 1 97 313 GLY A O 1
ATOM 2431 N N . ASP A 1 314 ? 1.056 3.898 0.082 1 96.94 314 ASP A N 1
ATOM 2432 C CA . ASP A 1 314 ? 0.064 2.832 -0.017 1 96.94 314 ASP A CA 1
ATOM 2433 C C . ASP A 1 314 ? -1.296 3.383 -0.439 1 96.94 314 ASP A C 1
ATOM 2435 O O . ASP A 1 314 ? -2.084 3.82 0.403 1 96.94 314 ASP A O 1
ATOM 2439 N N . ILE A 1 315 ? -1.607 3.234 -1.683 1 97.25 315 ILE A N 1
ATOM 2440 C CA . ILE A 1 315 ? -2.785 3.869 -2.266 1 97.25 315 ILE A CA 1
ATOM 2441 C C . ILE A 1 315 ? -4.047 3.307 -1.618 1 97.25 315 ILE A C 1
ATOM 2443 O O . ILE A 1 315 ? -4.914 4.062 -1.176 1 97.25 315 ILE A O 1
ATOM 2447 N N . ASP A 1 316 ? -4.164 2.014 -1.514 1 96.44 316 ASP A N 1
ATOM 2448 C CA . ASP A 1 316 ? -5.379 1.372 -1.027 1 96.44 316 ASP A CA 1
ATOM 2449 C C . ASP A 1 316 ? -5.664 1.761 0.423 1 96.44 316 ASP A C 1
ATOM 2451 O O . ASP A 1 316 ? -6.781 2.164 0.756 1 96.44 316 ASP A O 1
ATOM 2455 N N . ARG A 1 317 ? -4.66 1.669 1.225 1 96.25 317 ARG A N 1
ATOM 2456 C CA . ARG A 1 317 ? -4.809 1.974 2.645 1 96.25 317 ARG A CA 1
ATOM 2457 C C . ARG A 1 317 ? -5.078 3.459 2.859 1 96.25 317 ARG A C 1
ATOM 2459 O O . ARG A 1 317 ? -5.941 3.83 3.658 1 96.25 317 ARG A O 1
ATOM 2466 N N . TYR A 1 318 ? -4.352 4.273 2.158 1 97.44 318 TYR A N 1
ATOM 2467 C CA . TYR A 1 318 ? -4.488 5.715 2.344 1 97.44 318 TYR A CA 1
ATOM 2468 C C . TYR A 1 318 ? -5.855 6.195 1.871 1 97.44 318 TYR A C 1
ATOM 2470 O O . TYR A 1 318 ? -6.508 6.996 2.547 1 97.44 318 TYR A O 1
ATOM 2478 N N . HIS A 1 319 ? -6.25 5.711 0.714 1 96.88 319 HIS A N 1
ATOM 2479 C CA . HIS A 1 319 ? -7.543 6.102 0.162 1 96.88 319 HIS A CA 1
ATOM 2480 C C . HIS A 1 319 ? -8.68 5.738 1.112 1 96.88 319 HIS A C 1
ATOM 2482 O O . HIS A 1 319 ? -9.617 6.516 1.284 1 96.88 319 HIS A O 1
ATOM 2488 N N . ARG A 1 320 ? -8.562 4.648 1.701 1 95.62 320 ARG A N 1
ATOM 2489 C CA . ARG A 1 320 ? -9.609 4.172 2.598 1 95.62 320 ARG A CA 1
ATOM 2490 C C . ARG A 1 320 ? -9.617 4.965 3.902 1 95.62 320 ARG A C 1
ATOM 2492 O O . ARG A 1 320 ? -10.68 5.324 4.414 1 95.62 320 ARG A O 1
ATOM 2499 N N . LEU A 1 321 ? -8.484 5.27 4.406 1 96.38 321 LEU A N 1
ATOM 2500 C CA . LEU A 1 321 ? -8.375 5.73 5.785 1 96.38 321 LEU A CA 1
ATOM 2501 C C . LEU A 1 321 ? -8.375 7.254 5.852 1 96.38 321 LEU A C 1
ATOM 2503 O O . LEU A 1 321 ? -8.766 7.836 6.867 1 96.38 321 LEU A O 1
ATOM 2507 N N . ARG A 1 322 ? -7.902 7.941 4.852 1 96.06 322 ARG A N 1
ATOM 2508 C CA . ARG A 1 322 ? -7.66 9.375 4.918 1 96.06 322 ARG A CA 1
ATOM 2509 C C . ARG A 1 322 ? -8.938 10.133 5.27 1 96.06 322 ARG A C 1
ATOM 2511 O O . ARG A 1 322 ? -10.047 9.648 5.012 1 96.06 322 ARG A O 1
ATOM 2518 N N . ARG A 1 323 ? -8.766 11.25 5.887 1 94.25 323 ARG A N 1
ATOM 2519 C CA . ARG A 1 323 ? -9.859 12.141 6.277 1 94.25 323 ARG A CA 1
ATOM 2520 C C . ARG A 1 323 ? -9.945 13.344 5.348 1 94.25 323 ARG A C 1
ATOM 2522 O O . ARG A 1 323 ? -9.008 13.625 4.594 1 94.25 323 ARG A O 1
ATOM 2529 N N . PRO A 1 324 ? -11.055 14.039 5.395 1 91.62 324 PRO A N 1
ATOM 2530 C CA . PRO A 1 324 ? -11.188 15.211 4.527 1 91.62 324 PRO A CA 1
ATOM 2531 C C . PRO A 1 324 ? -10.148 16.281 4.82 1 91.62 324 PRO A C 1
ATOM 2533 O O . PRO A 1 324 ? -9.664 16.953 3.9 1 91.62 324 PRO A O 1
ATOM 2536 N N . ARG A 1 325 ? -9.844 16.422 6.023 1 90.75 325 ARG A N 1
ATOM 2537 C CA . ARG A 1 325 ? -8.797 17.359 6.41 1 90.75 325 ARG A CA 1
ATOM 2538 C C . ARG A 1 325 ? -7.52 16.625 6.801 1 90.75 325 ARG A C 1
ATOM 2540 O O . ARG A 1 325 ? -7.57 15.594 7.477 1 90.75 325 ARG A O 1
ATOM 2547 N N . LEU A 1 326 ? -6.422 17.188 6.422 1 92.75 326 LEU A N 1
ATOM 2548 C CA . LEU A 1 326 ? -5.137 16.547 6.672 1 92.75 326 LEU A CA 1
ATOM 2549 C C . LEU A 1 326 ? -4.77 16.625 8.148 1 92.75 326 LEU A C 1
ATOM 2551 O O . LEU A 1 326 ? -5.016 17.641 8.805 1 92.75 326 LEU A O 1
ATOM 2555 N N . LEU A 1 327 ? -4.23 15.516 8.617 1 89.69 327 LEU A N 1
ATOM 2556 C CA . LEU A 1 327 ? -3.596 15.523 9.93 1 89.69 327 LEU A CA 1
ATOM 2557 C C . LEU A 1 327 ? -2.363 16.422 9.93 1 89.69 327 LEU A C 1
ATOM 2559 O O . LEU A 1 327 ? -1.858 16.797 8.867 1 89.69 327 LEU A O 1
ATOM 2563 N N . GLY A 1 328 ? -1.986 16.578 11.195 1 81.5 328 GLY A N 1
ATOM 2564 C CA . GLY A 1 328 ? -0.693 17.234 11.305 1 81.5 328 GLY A CA 1
ATOM 2565 C C . GLY A 1 328 ? 0.437 16.438 10.695 1 81.5 328 GLY A C 1
ATOM 2566 O O . GLY A 1 328 ? 0.419 15.195 10.727 1 81.5 328 GLY A O 1
ATOM 2567 N N . HIS A 1 329 ? 1.264 16.797 10.023 1 86.06 329 HIS A N 1
ATOM 2568 C CA . HIS A 1 329 ? 2.451 16.172 9.453 1 86.06 329 HIS A CA 1
ATOM 2569 C C . HIS A 1 329 ? 2.105 15.375 8.195 1 86.06 329 HIS A C 1
ATOM 2571 O O . HIS A 1 329 ? 2.994 14.828 7.535 1 86.06 329 HIS A O 1
ATOM 2577 N N . GLU A 1 330 ? 0.779 15.211 7.934 1 92.75 330 GLU A N 1
ATOM 2578 C CA . GLU A 1 330 ? 0.333 14.359 6.836 1 92.75 330 GLU A CA 1
ATOM 2579 C C . GLU A 1 330 ? 0.923 14.82 5.508 1 92.75 330 GLU A C 1
ATOM 2581 O O . GLU A 1 330 ? 1.243 14 4.645 1 92.75 330 GLU A O 1
ATOM 2586 N N . ILE A 1 331 ? 1.134 16.109 5.418 1 93.69 331 ILE A N 1
ATOM 2587 C CA . ILE A 1 331 ? 1.655 16.641 4.16 1 93.69 331 ILE A CA 1
ATOM 2588 C C . ILE A 1 331 ? 3.086 16.156 3.949 1 93.69 331 ILE A C 1
ATOM 2590 O O . ILE A 1 331 ? 3.469 15.805 2.83 1 93.69 331 ILE A O 1
ATOM 2594 N N . GLY A 1 332 ? 3.855 16.156 5.023 1 91.88 332 GLY A N 1
ATOM 2595 C CA . GLY A 1 332 ? 5.203 15.617 4.926 1 91.88 332 GLY A CA 1
ATOM 2596 C C . GLY A 1 332 ? 5.23 14.156 4.492 1 91.88 332 GLY A C 1
ATOM 2597 O O . GLY A 1 332 ? 6.062 13.766 3.672 1 91.88 332 GLY A O 1
ATOM 2598 N N . CYS A 1 333 ? 4.305 13.375 5.012 1 94.56 333 CYS A N 1
ATOM 2599 C CA . CYS A 1 333 ? 4.211 11.961 4.664 1 94.56 333 CYS A CA 1
ATOM 2600 C C . CYS A 1 333 ? 3.799 11.781 3.209 1 94.56 333 CYS A C 1
ATOM 2602 O O . CYS A 1 333 ? 4.328 10.914 2.512 1 94.56 333 CYS A O 1
ATOM 2604 N N . ILE A 1 334 ? 2.867 12.609 2.742 1 96.56 334 ILE A N 1
ATOM 2605 C CA . ILE A 1 334 ? 2.391 12.547 1.364 1 96.56 334 ILE A CA 1
ATOM 2606 C C . ILE A 1 334 ? 3.541 12.852 0.407 1 96.56 334 ILE A C 1
ATOM 2608 O O . ILE A 1 334 ? 3.77 12.109 -0.554 1 96.56 334 ILE A O 1
ATOM 2612 N N . VAL A 1 335 ? 4.254 13.891 0.731 1 95.31 335 VAL A N 1
ATOM 2613 C CA . VAL A 1 335 ? 5.355 14.32 -0.123 1 95.31 335 VAL A CA 1
ATOM 2614 C C . VAL A 1 335 ? 6.422 13.227 -0.178 1 95.31 335 VAL A C 1
ATOM 2616 O O . VAL A 1 335 ? 6.863 12.836 -1.262 1 95.31 335 VAL A O 1
ATOM 2619 N N . ARG A 1 336 ? 6.777 12.703 0.949 1 93.94 336 ARG A N 1
ATOM 2620 C CA . ARG A 1 336 ? 7.742 11.609 0.994 1 93.94 336 ARG A CA 1
ATOM 2621 C C . ARG A 1 336 ? 7.227 10.398 0.233 1 93.94 336 ARG A C 1
ATOM 2623 O O . ARG A 1 336 ? 7.984 9.742 -0.493 1 93.94 336 ARG A O 1
ATOM 2630 N N . GLY A 1 337 ? 5.953 10.07 0.431 1 95.88 337 GLY A N 1
ATOM 2631 C CA . GLY A 1 337 ? 5.336 8.961 -0.283 1 95.88 337 GLY A CA 1
ATOM 2632 C C . GLY A 1 337 ? 5.391 9.125 -1.791 1 95.88 337 GLY A C 1
ATOM 2633 O O . GLY A 1 337 ? 5.68 8.164 -2.512 1 95.88 337 GLY A O 1
ATOM 2634 N N . ILE A 1 338 ? 5.18 10.32 -2.246 1 97.06 338 ILE A N 1
ATOM 2635 C CA . ILE A 1 338 ? 5.215 10.602 -3.678 1 97.06 338 ILE A CA 1
ATOM 2636 C C . ILE A 1 338 ? 6.633 10.406 -4.207 1 97.06 338 ILE A C 1
ATOM 2638 O O . ILE A 1 338 ? 6.836 9.781 -5.25 1 97.06 338 ILE A O 1
ATOM 2642 N N . TYR A 1 339 ? 7.621 10.906 -3.502 1 93.62 339 TYR A N 1
ATOM 2643 C CA . TYR A 1 339 ? 9.008 10.797 -3.926 1 93.62 339 TYR A CA 1
ATOM 2644 C C . TYR A 1 339 ? 9.43 9.336 -4.051 1 93.62 339 TYR A C 1
ATOM 2646 O O . TYR A 1 339 ? 10.195 8.977 -4.949 1 93.62 339 TYR A O 1
ATOM 2654 N N . HIS A 1 340 ? 8.852 8.484 -3.25 1 93.25 340 HIS A N 1
ATOM 2655 C CA . HIS A 1 340 ? 9.406 7.137 -3.133 1 93.25 340 HIS A CA 1
ATOM 2656 C C . HIS A 1 340 ? 8.477 6.105 -3.768 1 93.25 340 HIS A C 1
ATOM 2658 O O . HIS A 1 340 ? 8.789 4.914 -3.785 1 93.25 340 HIS A O 1
ATOM 2664 N N . ASN A 1 341 ? 7.391 6.52 -4.293 1 96.44 341 ASN A N 1
ATOM 2665 C CA . ASN A 1 341 ? 6.43 5.609 -4.902 1 96.44 341 ASN A CA 1
ATOM 2666 C C . ASN A 1 341 ? 5.773 6.23 -6.133 1 96.44 341 ASN A C 1
ATOM 2668 O O . ASN A 1 341 ? 4.863 7.051 -6.012 1 96.44 341 ASN A O 1
ATOM 2672 N N . THR A 1 342 ? 6.105 5.738 -7.301 1 95.88 342 THR A N 1
ATOM 2673 C CA . THR A 1 342 ? 5.629 6.281 -8.57 1 95.88 342 THR A CA 1
ATOM 2674 C C . THR A 1 342 ? 4.117 6.109 -8.695 1 95.88 342 THR A C 1
ATOM 2676 O O . THR A 1 342 ? 3.43 6.988 -9.227 1 95.88 342 THR A O 1
ATOM 2679 N N . LEU A 1 343 ? 3.637 4.977 -8.188 1 97.38 343 LEU A N 1
ATOM 2680 C CA . LEU A 1 343 ? 2.201 4.738 -8.273 1 97.38 343 LEU A CA 1
ATOM 2681 C C . LEU A 1 343 ? 1.426 5.773 -7.465 1 97.38 343 LEU A C 1
ATOM 2683 O O . LEU A 1 343 ? 0.39 6.27 -7.914 1 97.38 343 LEU A O 1
ATOM 2687 N N . PHE A 1 344 ? 1.943 6.102 -6.301 1 97.81 344 PHE A N 1
ATOM 2688 C CA . PHE A 1 344 ? 1.319 7.094 -5.434 1 97.81 344 PHE A CA 1
ATOM 2689 C C . PHE A 1 344 ? 1.367 8.477 -6.07 1 97.81 344 PHE A C 1
ATOM 2691 O O . PHE A 1 344 ? 0.42 9.258 -5.945 1 97.81 344 PHE A O 1
ATOM 2698 N N . ALA A 1 345 ? 2.455 8.742 -6.75 1 98.12 345 ALA A N 1
ATOM 2699 C CA . ALA A 1 345 ? 2.57 9.992 -7.488 1 98.12 345 ALA A CA 1
ATOM 2700 C C . ALA A 1 345 ? 1.492 10.094 -8.562 1 98.12 345 ALA A C 1
ATOM 2702 O O . ALA A 1 345 ? 0.829 11.125 -8.688 1 98.12 345 ALA A O 1
ATOM 2703 N N . GLN A 1 346 ? 1.326 9.016 -9.328 1 97.25 346 GLN A N 1
ATOM 2704 C CA . GLN A 1 346 ? 0.314 8.992 -10.383 1 97.25 346 GLN A CA 1
ATOM 2705 C C . GLN A 1 346 ? -1.088 9.133 -9.797 1 97.25 346 GLN A C 1
ATOM 2707 O O . GLN A 1 346 ? -1.944 9.805 -10.383 1 97.25 346 GLN A O 1
ATOM 2712 N N . TRP A 1 347 ? -1.297 8.5 -8.672 1 97.75 347 TRP A N 1
ATOM 2713 C CA . TRP A 1 347 ? -2.592 8.594 -8.008 1 97.75 347 TRP A CA 1
ATOM 2714 C C . TRP A 1 347 ? -2.891 10.039 -7.609 1 97.75 347 TRP A C 1
ATOM 2716 O O . TRP A 1 347 ? -3.996 10.531 -7.84 1 97.75 347 TRP A O 1
ATOM 2726 N N . TRP A 1 348 ? -1.948 10.75 -7.047 1 97.75 348 TRP A N 1
ATOM 2727 C CA . TRP A 1 348 ? -2.148 12.117 -6.578 1 97.75 348 TRP A CA 1
ATOM 2728 C C . TRP A 1 348 ? -2.361 13.07 -7.746 1 97.75 348 TRP A C 1
ATOM 2730 O O . TRP A 1 348 ? -3.008 14.109 -7.602 1 97.75 348 TRP A O 1
ATOM 2740 N N . LYS A 1 349 ? -1.867 12.703 -8.922 1 95.25 349 LYS A N 1
ATOM 2741 C CA . LYS A 1 349 ? -2.1 13.508 -10.117 1 95.25 349 LYS A CA 1
ATOM 2742 C C . LYS A 1 349 ? -3.59 13.617 -10.43 1 95.25 349 LYS A C 1
ATOM 2744 O O . LYS A 1 349 ? -4.039 14.617 -10.992 1 95.25 349 LYS A O 1
ATOM 2749 N N . SER A 1 350 ? -4.273 12.57 -10.047 1 93.44 350 SER A N 1
ATOM 2750 C CA . SER A 1 350 ? -5.691 12.523 -10.398 1 93.44 350 SER A CA 1
ATOM 2751 C C . SER A 1 350 ? -6.566 12.969 -9.227 1 93.44 350 SER A C 1
ATOM 2753 O O . SER A 1 350 ? -7.789 13.047 -9.359 1 93.44 350 SER A O 1
ATOM 2755 N N . GLN A 1 351 ? -5.996 13.312 -8.094 1 95.5 351 GLN A N 1
ATOM 2756 C CA . GLN A 1 351 ? -6.766 13.664 -6.906 1 95.5 351 GLN A CA 1
ATOM 2757 C C . GLN A 1 351 ? -6.918 15.18 -6.785 1 95.5 351 GLN A C 1
ATOM 2759 O O . GLN A 1 351 ? -6.035 15.93 -7.199 1 95.5 351 GLN A O 1
ATOM 2764 N N . PRO A 1 352 ? -8.102 15.562 -6.227 1 94.5 352 PRO A N 1
ATOM 2765 C CA . PRO A 1 352 ? -8.125 16.969 -5.781 1 94.5 352 PRO A CA 1
ATOM 2766 C C . PRO A 1 352 ? -7.098 17.25 -4.691 1 94.5 352 PRO A C 1
ATOM 2768 O O . PRO A 1 352 ? -6.98 16.484 -3.73 1 94.5 352 PRO A O 1
ATOM 2771 N N . LEU A 1 353 ? -6.391 18.297 -4.891 1 95.06 353 LEU A N 1
ATOM 2772 C CA . LEU A 1 353 ? -5.332 18.609 -3.938 1 95.06 353 LEU A CA 1
ATOM 2773 C C . LEU A 1 353 ? -5.883 19.359 -2.736 1 95.06 353 LEU A C 1
ATOM 2775 O O . LEU A 1 353 ? -6.797 20.172 -2.881 1 95.06 353 LEU A O 1
ATOM 2779 N N . PRO A 1 354 ? -5.398 19.031 -1.593 1 91.44 354 PRO A N 1
ATOM 2780 C CA . PRO A 1 354 ? -5.855 19.75 -0.408 1 91.44 354 PRO A CA 1
ATOM 2781 C C . PRO A 1 354 ? -5.566 21.25 -0.488 1 91.44 354 PRO A C 1
ATOM 2783 O O . PRO A 1 354 ? -4.477 21.656 -0.905 1 91.44 354 PRO A O 1
ATOM 2786 N N . GLU A 1 355 ? -6.531 21.969 -0.032 1 86.62 355 GLU A N 1
ATOM 2787 C CA . GLU A 1 355 ? -6.41 23.422 -0.077 1 86.62 355 GLU A CA 1
ATOM 2788 C C . GLU A 1 355 ? -5.227 23.906 0.761 1 86.62 355 GLU A C 1
ATOM 2790 O O . GLU A 1 355 ? -5.066 23.5 1.912 1 86.62 355 GLU A O 1
ATOM 2795 N N . GLY A 1 356 ? -4.414 24.719 0.211 1 85.38 356 GLY A N 1
ATOM 2796 C CA . GLY A 1 356 ? -3.285 25.297 0.932 1 85.38 356 GLY A CA 1
ATOM 2797 C C . GLY A 1 356 ? -2.021 24.469 0.81 1 85.38 356 GLY A C 1
ATOM 2798 O O . GLY A 1 356 ? -0.928 24.938 1.122 1 85.38 356 GLY A O 1
ATOM 2799 N N . ASP A 1 357 ? -2.188 23.25 0.398 1 87.81 357 ASP A N 1
ATOM 2800 C CA . ASP A 1 357 ? -1.041 22.359 0.323 1 87.81 357 ASP A CA 1
ATOM 2801 C C . ASP A 1 357 ? -0.835 21.844 -1.103 1 87.81 357 ASP A C 1
ATOM 2803 O O . ASP A 1 357 ? -0.293 20.75 -1.307 1 87.81 357 ASP A O 1
ATOM 2807 N N . GLU A 1 358 ? -1.188 22.594 -2.025 1 93.25 358 GLU A N 1
ATOM 2808 C CA . GLU A 1 358 ? -1.124 22.172 -3.42 1 93.25 358 GLU A CA 1
ATOM 2809 C C . GLU A 1 358 ? 0.312 22.172 -3.936 1 93.25 358 GLU A C 1
ATOM 2811 O O . GLU A 1 358 ? 0.738 21.234 -4.617 1 93.25 358 GLU A O 1
ATOM 2816 N N . SER A 1 359 ? 0.99 23.203 -3.543 1 93.88 359 SER A N 1
ATOM 2817 C CA . SER A 1 359 ? 2.316 23.422 -4.109 1 93.88 359 SER A CA 1
ATOM 2818 C C . SER A 1 359 ? 3.275 22.297 -3.73 1 93.88 359 SER A C 1
ATOM 2820 O O . SER A 1 359 ? 3.959 21.734 -4.59 1 93.88 359 SER A O 1
ATOM 2822 N N . PRO A 1 360 ? 3.328 21.906 -2.441 1 94.12 360 PRO A N 1
ATOM 2823 C CA . PRO A 1 360 ? 4.238 20.812 -2.094 1 94.12 360 PRO A CA 1
ATOM 2824 C C . PRO A 1 360 ? 3.928 19.531 -2.852 1 94.12 360 PRO A C 1
ATOM 2826 O O . PRO A 1 360 ? 4.844 18.812 -3.244 1 94.12 360 PRO A O 1
ATOM 2829 N N . ILE A 1 361 ? 2.705 19.266 -3.076 1 97.06 361 ILE A N 1
ATOM 2830 C CA . ILE A 1 361 ? 2.307 18.031 -3.758 1 97.06 361 ILE A CA 1
ATOM 2831 C C . ILE A 1 361 ? 2.654 18.141 -5.242 1 97.06 361 ILE A C 1
ATOM 2833 O O . ILE A 1 361 ? 3.197 17.203 -5.824 1 97.06 361 ILE A O 1
ATOM 2837 N N . ARG A 1 362 ? 2.414 19.281 -5.816 1 97.56 362 ARG A N 1
ATOM 2838 C CA . ARG A 1 362 ? 2.732 19.484 -7.227 1 97.56 362 ARG A CA 1
ATOM 2839 C C . ARG A 1 362 ? 4.234 19.359 -7.473 1 97.56 362 ARG A C 1
ATOM 2841 O O . ARG A 1 362 ? 4.66 18.766 -8.461 1 97.56 362 ARG A O 1
ATOM 2848 N N . LYS A 1 363 ? 4.992 19.938 -6.574 1 97.06 363 LYS A N 1
ATOM 2849 C CA . LYS A 1 363 ? 6.445 19.828 -6.68 1 97.06 363 LYS A CA 1
ATOM 2850 C C . LYS A 1 363 ? 6.902 18.391 -6.574 1 97.06 363 LYS A C 1
ATOM 2852 O O . LYS A 1 363 ? 7.781 17.953 -7.32 1 97.06 363 LYS A O 1
ATOM 2857 N N . ALA A 1 364 ? 6.309 17.672 -5.637 1 97.25 364 ALA A N 1
ATOM 2858 C CA . ALA A 1 364 ? 6.684 16.266 -5.441 1 97.25 364 ALA A CA 1
ATOM 2859 C C . ALA A 1 364 ? 6.336 15.438 -6.672 1 97.25 364 ALA A C 1
ATOM 2861 O O . ALA A 1 364 ? 7.125 14.586 -7.094 1 97.25 364 ALA A O 1
ATOM 2862 N N . ILE A 1 365 ? 5.172 15.664 -7.254 1 98.19 365 ILE A N 1
ATOM 2863 C CA . ILE A 1 365 ? 4.746 14.945 -8.445 1 98.19 365 ILE A CA 1
ATOM 2864 C C . ILE A 1 365 ? 5.699 15.25 -9.602 1 98.19 365 ILE A C 1
ATOM 2866 O O . ILE A 1 365 ? 6.109 14.344 -10.328 1 98.19 365 ILE A O 1
ATOM 2870 N N . SER A 1 366 ? 6.02 16.5 -9.727 1 98.25 366 SER A N 1
ATOM 2871 C CA . SER A 1 366 ? 6.965 16.906 -10.766 1 98.25 366 SER A CA 1
ATOM 2872 C C . SER A 1 366 ? 8.32 16.234 -10.57 1 98.25 366 SER A C 1
ATOM 2874 O O . SER A 1 366 ? 8.914 15.75 -11.539 1 98.25 366 SER A O 1
ATOM 2876 N N . ALA A 1 367 ? 8.781 16.234 -9.367 1 97.06 367 ALA A N 1
ATOM 2877 C CA . ALA A 1 367 ? 10.07 15.625 -9.062 1 97.06 367 ALA A CA 1
ATOM 2878 C C . ALA A 1 367 ? 10.086 14.148 -9.445 1 97.06 367 ALA A C 1
ATOM 2880 O O . ALA A 1 367 ? 11.016 13.68 -10.109 1 97.06 367 ALA A O 1
ATOM 2881 N N . ARG A 1 368 ? 9.07 13.422 -9.008 1 96.88 368 ARG A N 1
ATOM 2882 C CA . ARG A 1 368 ? 8.992 11.992 -9.32 1 96.88 368 ARG A CA 1
ATOM 2883 C C . ARG A 1 368 ? 8.867 11.766 -10.82 1 96.88 368 ARG A C 1
ATOM 2885 O O . ARG A 1 368 ? 9.438 10.812 -11.352 1 96.88 368 ARG A O 1
ATOM 2892 N N . GLY A 1 369 ? 8.125 12.641 -11.492 1 96.38 369 GLY A N 1
ATOM 2893 C CA . GLY A 1 369 ? 8.039 12.578 -12.945 1 96.38 369 GLY A CA 1
ATOM 2894 C C . GLY A 1 369 ? 9.391 12.727 -13.625 1 96.38 369 GLY A C 1
ATOM 2895 O O . GLY A 1 369 ? 9.734 11.938 -14.5 1 96.38 369 GLY A O 1
ATOM 2896 N N . ILE A 1 370 ? 10.148 13.664 -13.195 1 95.88 370 ILE A N 1
ATOM 2897 C CA . ILE A 1 370 ? 11.477 13.891 -13.75 1 95.88 370 ILE A CA 1
ATOM 2898 C C . ILE A 1 370 ? 12.352 12.656 -13.531 1 95.88 370 ILE A C 1
ATOM 2900 O O . ILE A 1 370 ? 12.992 12.172 -14.469 1 95.88 370 ILE A O 1
ATOM 2904 N N . MET A 1 371 ? 12.312 12.133 -12.344 1 92.94 371 MET A N 1
ATOM 2905 C CA . MET A 1 371 ? 13.125 10.961 -12.008 1 92.94 371 MET A CA 1
ATOM 2906 C C . MET A 1 371 ? 12.711 9.758 -12.852 1 92.94 371 MET A C 1
ATOM 2908 O O . MET A 1 371 ? 13.523 8.867 -13.109 1 92.94 371 MET A O 1
ATOM 2912 N N . ASN A 1 372 ? 11.422 9.797 -13.281 1 91.88 372 ASN A N 1
ATOM 2913 C CA . ASN A 1 372 ? 10.906 8.727 -14.133 1 91.88 372 ASN A CA 1
ATOM 2914 C C . ASN A 1 372 ? 11.078 9.047 -15.609 1 91.88 372 ASN A C 1
ATOM 2916 O O . ASN A 1 372 ? 10.484 8.391 -16.469 1 91.88 372 ASN A O 1
ATOM 2920 N N . ASN A 1 373 ? 11.758 10.07 -15.914 1 91.75 373 ASN A N 1
ATOM 2921 C CA . ASN A 1 373 ? 12.023 10.539 -17.266 1 91.75 373 ASN A CA 1
ATOM 2922 C C . ASN A 1 373 ? 10.766 11.117 -17.922 1 91.75 373 ASN A C 1
ATOM 2924 O O . ASN A 1 373 ? 10.641 11.102 -19.141 1 91.75 373 ASN A O 1
ATOM 2928 N N . ASP A 1 374 ? 9.82 11.492 -17.172 1 93.81 374 ASP A N 1
ATOM 2929 C CA . ASP A 1 374 ? 8.594 12.117 -17.641 1 93.81 374 ASP A CA 1
ATOM 2930 C C . ASP A 1 374 ? 8.586 13.617 -17.375 1 93.81 374 ASP A C 1
ATOM 2932 O O . ASP A 1 374 ? 8.422 14.039 -16.219 1 93.81 374 ASP A O 1
ATOM 2936 N N . LEU A 1 375 ? 8.68 14.398 -18.391 1 95.62 375 LEU A N 1
ATOM 2937 C CA . LEU A 1 375 ? 8.68 15.844 -18.219 1 95.62 375 LEU A CA 1
ATOM 2938 C C . LEU A 1 375 ? 7.309 16.422 -18.547 1 95.62 375 LEU A C 1
ATOM 2940 O O . LEU A 1 375 ? 7.125 17.641 -18.5 1 95.62 375 LEU A O 1
ATOM 2944 N N . SER A 1 376 ? 6.336 15.586 -18.797 1 94.44 376 SER A N 1
ATOM 2945 C CA . SER A 1 376 ? 5.035 16.078 -19.234 1 94.44 376 SER A CA 1
ATOM 2946 C C . SER A 1 376 ? 4.32 16.844 -18.125 1 94.44 376 SER A C 1
ATOM 2948 O O . SER A 1 376 ? 3.67 17.859 -18.375 1 94.44 376 SER A O 1
ATOM 2950 N N . TYR A 1 377 ? 4.469 16.422 -16.906 1 96.31 377 TYR A N 1
ATOM 2951 C CA . TYR A 1 377 ? 3.742 17.047 -15.812 1 96.31 377 TYR A CA 1
ATOM 2952 C C . TYR A 1 377 ? 4.348 18.406 -15.469 1 96.31 377 TYR A C 1
ATOM 2954 O O . TYR A 1 377 ? 3.625 19.391 -15.328 1 96.31 377 TYR A O 1
ATOM 2962 N N . ILE A 1 378 ? 5.668 18.469 -15.289 1 97.12 378 ILE A N 1
ATOM 2963 C CA . ILE A 1 378 ? 6.309 19.719 -14.883 1 97.12 378 ILE A CA 1
ATOM 2964 C C . ILE A 1 378 ? 6.09 20.781 -15.953 1 97.12 378 ILE A C 1
ATOM 2966 O O . ILE A 1 378 ? 6.062 21.984 -15.656 1 97.12 378 ILE A O 1
ATOM 2970 N N . LEU A 1 379 ? 5.914 20.328 -17.188 1 95.12 379 LEU A N 1
ATOM 2971 C CA . LEU A 1 379 ? 5.711 21.266 -18.297 1 95.12 379 LEU A CA 1
ATOM 2972 C C . LEU A 1 379 ? 4.238 21.641 -18.422 1 95.12 379 LEU A C 1
ATOM 2974 O O . LEU A 1 379 ? 3.893 22.578 -19.156 1 95.12 379 LEU A O 1
ATOM 2978 N N . SER A 1 380 ? 3.391 20.984 -17.734 1 94.88 380 SER A N 1
ATOM 2979 C CA . SER A 1 380 ? 1.965 21.297 -17.75 1 94.88 380 SER A CA 1
ATOM 2980 C C . SER A 1 380 ? 1.653 22.484 -16.828 1 94.88 380 SER A C 1
ATOM 2982 O O . SER A 1 380 ? 2.488 22.875 -16.016 1 94.88 380 SER A O 1
ATOM 2984 N N . PRO A 1 381 ? 0.415 23 -16.906 1 94.44 381 PRO A N 1
ATOM 2985 C CA . PRO A 1 381 ? 0.029 24.109 -16.031 1 94.44 381 PRO A CA 1
ATOM 2986 C C . PRO A 1 381 ? -0.016 23.719 -14.562 1 94.44 381 PRO A C 1
ATOM 2988 O O . PRO A 1 381 ? 0.047 24.578 -13.68 1 94.44 381 PRO A O 1
ATOM 2991 N N . ASN A 1 382 ? -0.101 22.469 -14.289 1 94.12 382 ASN A N 1
ATOM 2992 C CA . ASN A 1 382 ? -0.192 21.984 -12.914 1 94.12 382 ASN A CA 1
ATOM 2993 C C . ASN A 1 382 ? 1.188 21.703 -12.328 1 94.12 382 ASN A C 1
ATOM 2995 O O . ASN A 1 382 ? 1.312 21.406 -11.141 1 94.12 382 ASN A O 1
ATOM 2999 N N . GLY A 1 383 ? 2.135 21.828 -13.141 1 94.31 383 GLY A N 1
ATOM 3000 C CA . GLY A 1 383 ? 3.48 21.5 -12.695 1 94.31 383 GLY A CA 1
ATOM 3001 C C . GLY A 1 383 ? 4.074 22.547 -11.773 1 94.31 383 GLY A C 1
ATOM 3002 O O . GLY A 1 383 ? 3.51 23.641 -11.609 1 94.31 383 GLY A O 1
ATOM 3003 N N . ALA A 1 384 ? 5.086 22.188 -11.008 1 95.94 384 ALA A N 1
ATOM 3004 C CA . ALA A 1 384 ? 5.879 23.062 -10.148 1 95.94 384 ALA A CA 1
ATOM 3005 C C . ALA A 1 384 ? 7.336 22.609 -10.094 1 95.94 384 ALA A C 1
ATOM 3007 O O . ALA A 1 384 ? 7.625 21.422 -10.211 1 95.94 384 ALA A O 1
ATOM 3008 N N . CYS A 1 385 ? 8.211 23.531 -9.93 1 96.25 385 CYS A N 1
ATOM 3009 C CA . CYS A 1 385 ? 9.633 23.234 -9.984 1 96.25 385 CYS A CA 1
ATOM 3010 C C . CYS A 1 385 ? 10.133 22.734 -8.633 1 96.25 385 CYS A C 1
ATOM 3012 O O . CYS A 1 385 ? 10.188 23.5 -7.664 1 96.25 385 CYS A O 1
ATOM 3014 N N . PRO A 1 386 ? 10.508 21.547 -8.57 1 95.25 386 PRO A N 1
ATOM 3015 C CA . PRO A 1 386 ? 11.055 21.031 -7.316 1 95.25 386 PRO A CA 1
ATOM 3016 C C . PRO A 1 386 ? 12.547 21.312 -7.148 1 95.25 386 PRO A C 1
ATOM 3018 O O . PRO A 1 386 ? 13.242 21.562 -8.141 1 95.25 386 PRO A O 1
ATOM 3021 N N . ARG A 1 387 ? 12.969 21.281 -5.938 1 89.06 387 ARG A N 1
ATOM 3022 C CA . ARG A 1 387 ? 14.383 21.469 -5.652 1 89.06 387 ARG A CA 1
ATOM 3023 C C . ARG A 1 387 ? 15.148 20.156 -5.789 1 89.06 387 ARG A C 1
ATOM 3025 O O . ARG A 1 387 ? 16.297 20.141 -6.254 1 89.06 387 ARG A O 1
ATOM 3032 N N . LEU A 1 388 ? 14.539 19.062 -5.352 1 90.44 388 LEU A N 1
ATOM 3033 C CA . LEU A 1 388 ? 15.164 17.75 -5.355 1 90.44 388 LEU A CA 1
ATOM 3034 C C . LEU A 1 388 ? 14.648 16.906 -6.52 1 90.44 388 LEU A C 1
ATOM 3036 O O . LEU A 1 388 ? 13.477 16.531 -6.547 1 90.44 388 LEU A O 1
ATOM 3040 N N . ILE A 1 389 ? 15.555 16.578 -7.496 1 92.81 389 ILE A N 1
ATOM 3041 C CA . ILE A 1 389 ? 15.078 15.891 -8.688 1 92.81 389 ILE A CA 1
ATOM 3042 C C . ILE A 1 389 ? 15.953 14.672 -8.961 1 92.81 389 ILE A C 1
ATOM 3044 O O . ILE A 1 389 ? 15.906 14.102 -10.055 1 92.81 389 ILE A O 1
ATOM 3048 N N . TRP A 1 390 ? 16.781 14.203 -7.992 1 89.19 390 TRP A N 1
ATOM 3049 C CA . TRP A 1 390 ? 17.75 13.141 -8.266 1 89.19 390 TRP A CA 1
ATOM 3050 C C . TRP A 1 390 ? 17.703 12.078 -7.172 1 89.19 390 TRP A C 1
ATOM 3052 O O . TRP A 1 390 ? 18.531 11.164 -7.156 1 89.19 390 TRP A O 1
ATOM 3062 N N . TYR A 1 391 ? 16.906 12.188 -6.238 1 83.56 391 TYR A N 1
ATOM 3063 C CA . TYR A 1 391 ? 16.703 11.211 -5.168 1 83.56 391 TYR A CA 1
ATOM 3064 C C . TYR A 1 391 ? 15.219 10.93 -4.953 1 83.56 391 TYR A C 1
ATOM 3066 O O . TYR A 1 391 ? 14.414 11.859 -4.883 1 83.56 391 TYR A O 1
ATOM 3074 N N . PRO A 1 392 ? 14.797 9.758 -4.824 1 85.44 392 PRO A N 1
ATOM 3075 C CA . PRO A 1 392 ? 15.586 8.539 -4.602 1 85.44 392 PRO A CA 1
ATOM 3076 C C . PRO A 1 392 ? 16.062 7.895 -5.902 1 85.44 392 PRO A C 1
ATOM 3078 O O . PRO A 1 392 ? 16.766 6.879 -5.871 1 85.44 392 PRO A O 1
ATOM 3081 N N . ALA A 1 393 ? 15.734 8.492 -7.008 1 85.06 393 ALA A N 1
ATOM 3082 C CA . ALA A 1 393 ? 16.141 7.945 -8.305 1 85.06 393 ALA A CA 1
ATOM 3083 C C . ALA A 1 393 ? 16.766 9.023 -9.18 1 85.06 393 ALA A C 1
ATOM 3085 O O . ALA A 1 393 ? 16.453 10.211 -9.023 1 85.06 393 ALA A O 1
ATOM 3086 N N . VAL A 1 394 ? 17.609 8.555 -10.117 1 88 394 VAL A N 1
ATOM 3087 C CA . VAL A 1 394 ? 18.281 9.469 -11.047 1 88 394 VAL A CA 1
ATOM 3088 C C . VAL A 1 394 ? 17.703 9.297 -12.445 1 88 394 VAL A C 1
ATOM 3090 O O . VAL A 1 394 ? 17.562 8.172 -12.93 1 88 394 VAL A O 1
ATOM 3093 N N . ALA A 1 395 ? 17.344 10.414 -13.047 1 90.69 395 ALA A N 1
ATOM 3094 C CA . ALA A 1 395 ? 16.828 10.375 -14.406 1 90.69 395 ALA A CA 1
ATOM 3095 C C . ALA A 1 395 ? 17.938 10.172 -15.43 1 90.69 395 ALA A C 1
ATOM 3097 O O . ALA A 1 395 ? 19.125 10.234 -15.086 1 90.69 395 ALA A O 1
ATOM 3098 N N . ALA A 1 396 ? 17.484 9.883 -16.625 1 88 396 ALA A N 1
ATOM 3099 C CA . ALA A 1 396 ? 18.438 9.797 -17.734 1 88 396 ALA A CA 1
ATOM 3100 C C . ALA A 1 396 ? 19.094 11.148 -18 1 88 396 ALA A C 1
ATOM 3102 O O . ALA A 1 396 ? 18.484 12.195 -17.781 1 88 396 ALA A O 1
ATOM 3103 N N . SER A 1 397 ? 20.328 11.086 -18.516 1 90.5 397 SER A N 1
ATOM 3104 C CA . SER A 1 397 ? 21.062 12.312 -18.812 1 90.5 397 SER A CA 1
ATOM 3105 C C . SER A 1 397 ? 20.281 13.18 -19.797 1 90.5 397 SER A C 1
ATOM 3107 O O . SER A 1 397 ? 20.234 14.398 -19.656 1 90.5 397 SER A O 1
ATOM 3109 N N . SER A 1 398 ? 19.656 12.508 -20.766 1 89.88 398 SER A N 1
ATOM 3110 C CA . SER A 1 398 ? 18.906 13.234 -21.781 1 89.88 398 SER A CA 1
ATOM 3111 C C . SER A 1 398 ? 17.719 13.969 -21.188 1 89.88 398 SER A C 1
ATOM 3113 O O . SER A 1 398 ? 17.328 15.039 -21.656 1 89.88 398 SER A O 1
ATOM 3115 N N . THR A 1 399 ? 17.141 13.391 -20.188 1 92.62 399 THR A N 1
ATOM 3116 C CA . THR A 1 399 ? 16.016 14.016 -19.516 1 92.62 399 THR A CA 1
ATOM 3117 C C . THR A 1 399 ? 16.453 15.281 -18.781 1 92.62 399 THR A C 1
ATOM 3119 O O . THR A 1 399 ? 15.781 16.312 -18.844 1 92.62 399 THR A O 1
ATOM 3122 N N . TYR A 1 400 ? 17.609 15.219 -18.141 1 94.5 400 TYR A N 1
ATOM 3123 C CA . TYR A 1 400 ? 18.141 16.391 -17.453 1 94.5 400 TYR A CA 1
ATOM 3124 C C . TYR A 1 400 ? 18.531 17.484 -18.438 1 94.5 400 TYR A C 1
ATOM 3126 O O . TYR A 1 400 ? 18.297 18.656 -18.188 1 94.5 400 TYR A O 1
ATOM 3134 N N . GLU A 1 401 ? 19.094 17.062 -19.531 1 94.31 401 GLU A N 1
ATOM 3135 C CA . GLU A 1 401 ? 19.438 18.031 -20.562 1 94.31 401 GLU A CA 1
ATOM 3136 C C . GLU A 1 401 ? 18.203 18.766 -21.078 1 94.31 401 GLU A C 1
ATOM 3138 O O . GLU A 1 401 ? 18.203 19.984 -21.234 1 94.31 401 GLU A O 1
ATOM 3143 N N . ALA A 1 402 ? 17.234 17.953 -21.312 1 94.69 402 ALA A N 1
ATOM 3144 C CA . ALA A 1 402 ? 15.984 18.531 -21.781 1 94.69 402 ALA A CA 1
ATOM 3145 C C . ALA A 1 402 ? 15.383 19.469 -20.719 1 94.69 402 ALA A C 1
ATOM 3147 O O . ALA A 1 402 ? 14.859 20.531 -21.062 1 94.69 402 ALA A O 1
ATOM 3148 N N . LEU A 1 403 ? 15.438 19.062 -19.469 1 96.69 403 LEU A N 1
ATOM 3149 C CA . LEU A 1 403 ? 14.898 19.875 -18.375 1 96.69 403 LEU A CA 1
ATOM 3150 C C . LEU A 1 403 ? 15.609 21.219 -18.297 1 96.69 403 LEU A C 1
ATOM 3152 O O . LEU A 1 403 ? 14.961 22.266 -18.156 1 96.69 403 LEU A O 1
ATOM 3156 N N . ALA A 1 404 ? 16.906 21.234 -18.438 1 96.56 404 ALA A N 1
ATOM 3157 C CA . ALA A 1 404 ? 17.703 22.453 -18.391 1 96.56 404 ALA A CA 1
ATOM 3158 C C . ALA A 1 404 ? 17.359 23.375 -19.562 1 96.56 404 ALA A C 1
ATOM 3160 O O . ALA A 1 404 ? 17.375 24.609 -19.406 1 96.56 404 ALA A O 1
ATOM 3161 N N . ARG A 1 405 ? 17.078 22.766 -20.656 1 94.31 405 ARG A N 1
ATOM 3162 C CA . ARG A 1 405 ? 16.766 23.516 -21.859 1 94.31 405 ARG A CA 1
ATOM 3163 C C . ARG A 1 405 ? 15.359 24.109 -21.781 1 94.31 405 ARG A C 1
ATOM 3165 O O . ARG A 1 405 ? 15.156 25.281 -22.109 1 94.31 405 ARG A O 1
ATOM 3172 N N . LEU A 1 406 ? 14.414 23.328 -21.344 1 94 406 LEU A N 1
ATOM 3173 C CA . LEU A 1 406 ? 13 23.688 -21.422 1 94 406 LEU A CA 1
ATOM 3174 C C . LEU A 1 406 ? 12.586 24.531 -20.234 1 94 406 LEU A C 1
ATOM 3176 O O . LEU A 1 406 ? 11.641 25.328 -20.328 1 94 406 LEU A O 1
ATOM 3180 N N . ILE A 1 407 ? 13.25 24.375 -19.094 1 96.38 407 ILE A N 1
ATOM 3181 C CA . ILE A 1 407 ? 12.953 25.141 -17.875 1 96.38 407 ILE A CA 1
ATOM 3182 C C . ILE A 1 407 ? 14.25 25.719 -17.312 1 96.38 407 ILE A C 1
ATOM 3184 O O . ILE A 1 407 ? 14.766 25.219 -16.312 1 96.38 407 ILE A O 1
ATOM 3188 N N . PRO A 1 408 ? 14.633 26.797 -17.75 1 95.44 408 PRO A N 1
ATOM 3189 C CA . PRO A 1 408 ? 15.945 27.359 -17.438 1 95.44 408 PRO A CA 1
ATOM 3190 C C . PRO A 1 408 ? 16.141 27.578 -15.938 1 95.44 408 PRO A C 1
ATOM 3192 O O . PRO A 1 408 ? 17.234 27.344 -15.414 1 95.44 408 PRO A O 1
ATOM 3195 N N . PRO A 1 409 ? 15.133 27.938 -15.211 1 94.88 409 PRO A N 1
ATOM 3196 C CA . PRO A 1 409 ? 15.336 28.156 -13.773 1 94.88 409 PRO A CA 1
ATOM 3197 C C . PRO A 1 409 ? 15.766 26.891 -13.039 1 94.88 409 PRO A C 1
ATOM 3199 O O . PRO A 1 409 ? 16.25 26.953 -11.906 1 94.88 409 PRO A O 1
ATOM 3202 N N . MET A 1 410 ? 15.672 25.75 -13.672 1 96.56 410 MET A N 1
ATOM 3203 C CA . MET A 1 410 ? 15.992 24.484 -13.016 1 96.56 410 MET A CA 1
ATOM 3204 C C . MET A 1 410 ? 17.438 24.078 -13.289 1 96.56 410 MET A C 1
ATOM 3206 O O . MET A 1 410 ? 17.891 23.047 -12.805 1 96.56 410 MET A O 1
ATOM 3210 N N . ARG A 1 411 ? 18.188 24.859 -14.008 1 96.62 411 ARG A N 1
ATOM 3211 C CA . ARG A 1 411 ? 19.547 24.531 -14.414 1 96.62 411 ARG A CA 1
ATOM 3212 C C . ARG A 1 411 ? 20.438 24.266 -13.203 1 96.62 411 ARG A C 1
ATOM 3214 O O . ARG A 1 411 ? 21.203 23.297 -13.195 1 96.62 411 ARG A O 1
ATOM 3221 N N . PRO A 1 412 ? 20.344 25.047 -12.102 1 94.5 412 PRO A N 1
ATOM 3222 C CA . PRO A 1 412 ? 21.156 24.719 -10.93 1 94.5 412 PRO A CA 1
ATOM 3223 C C . PRO A 1 412 ? 20.812 23.359 -10.328 1 94.5 412 PRO A C 1
ATOM 3225 O O . PRO A 1 412 ? 21.703 22.641 -9.859 1 94.5 412 PRO A O 1
ATOM 3228 N N . ASN A 1 413 ? 19.531 23.047 -10.32 1 93.94 413 ASN A N 1
ATOM 3229 C CA . ASN A 1 413 ? 19.109 21.75 -9.812 1 93.94 413 ASN A CA 1
ATOM 3230 C C . ASN A 1 413 ? 19.641 20.609 -10.672 1 93.94 413 ASN A C 1
ATOM 3232 O O . ASN A 1 413 ? 20.016 19.562 -10.148 1 93.94 413 ASN A O 1
ATOM 3236 N N . VAL A 1 414 ? 19.625 20.797 -11.922 1 96.69 414 VAL A N 1
ATOM 3237 C CA . VAL A 1 414 ? 20.172 19.797 -12.844 1 96.69 414 VAL A CA 1
ATOM 3238 C C . VAL A 1 414 ? 21.672 19.656 -12.633 1 96.69 414 VAL A C 1
ATOM 3240 O O . VAL A 1 414 ? 22.203 18.547 -12.711 1 96.69 414 VAL A O 1
ATOM 3243 N N . ALA A 1 415 ? 22.312 20.75 -12.359 1 96.38 415 ALA A N 1
ATOM 3244 C CA . ALA A 1 415 ? 23.75 20.688 -12.07 1 96.38 415 ALA A CA 1
ATOM 3245 C C . ALA A 1 415 ? 24.016 19.844 -10.828 1 96.38 415 ALA A C 1
ATOM 3247 O O . ALA A 1 415 ? 24.984 19.062 -10.789 1 96.38 415 ALA A O 1
ATOM 3248 N N . ARG A 1 416 ? 23.234 20.016 -9.836 1 91.94 416 ARG A N 1
ATOM 3249 C CA . ARG A 1 416 ? 23.359 19.188 -8.641 1 91.94 416 ARG A CA 1
ATOM 3250 C C . ARG A 1 416 ? 23.141 17.719 -8.961 1 91.94 416 ARG A C 1
ATOM 3252 O O . ARG A 1 416 ? 23.844 16.844 -8.445 1 91.94 416 ARG A O 1
ATOM 3259 N N . ALA A 1 417 ? 22.109 17.469 -9.75 1 91.69 417 ALA A N 1
ATOM 3260 C CA . ALA A 1 417 ? 21.828 16.109 -10.172 1 91.69 417 ALA A CA 1
ATOM 3261 C C . ALA A 1 417 ? 23 15.508 -10.922 1 91.69 417 ALA A C 1
ATOM 3263 O O . ALA A 1 417 ? 23.312 14.32 -10.773 1 91.69 417 ALA A O 1
ATOM 3264 N N . ALA A 1 418 ? 23.609 16.328 -11.727 1 93.75 418 ALA A N 1
ATOM 3265 C CA . ALA A 1 418 ? 24.781 15.875 -12.484 1 93.75 418 ALA A CA 1
ATOM 3266 C C . ALA A 1 418 ? 25.922 15.484 -11.547 1 93.75 418 ALA A C 1
ATOM 3268 O O . ALA A 1 418 ? 26.609 14.484 -11.789 1 93.75 418 ALA A O 1
ATOM 3269 N N . ILE A 1 419 ? 26.141 16.281 -10.531 1 91.25 419 ILE A N 1
ATOM 3270 C CA . ILE A 1 419 ? 27.156 15.969 -9.547 1 91.25 419 ILE A CA 1
ATOM 3271 C C . ILE A 1 419 ? 26.828 14.656 -8.844 1 91.25 419 ILE A C 1
ATOM 3273 O O . ILE A 1 419 ? 27.656 13.75 -8.758 1 91.25 419 ILE A O 1
ATOM 3277 N N . PHE A 1 420 ? 25.609 14.555 -8.391 1 86 420 PHE A N 1
ATOM 3278 C CA . PHE A 1 420 ? 25.156 13.391 -7.633 1 86 420 PHE A CA 1
ATOM 3279 C C . PHE A 1 420 ? 25.297 12.117 -8.461 1 86 420 PHE A C 1
ATOM 3281 O O . PHE A 1 420 ? 25.688 11.07 -7.945 1 86 420 PHE A O 1
ATOM 3288 N N . SER A 1 421 ? 25 12.242 -9.758 1 84.94 421 SER A N 1
ATOM 3289 C CA . SER A 1 421 ? 25.016 11.086 -10.641 1 84.94 421 SER A CA 1
ATOM 3290 C C . SER A 1 421 ? 26.375 10.891 -11.289 1 84.94 421 SER A C 1
ATOM 3292 O O . SER A 1 421 ? 26.531 10.055 -12.18 1 84.94 421 SER A O 1
ATOM 3294 N N . ASP A 1 422 ? 27.297 11.688 -10.938 1 87.69 422 ASP A N 1
ATOM 3295 C CA . ASP A 1 422 ? 28.656 11.648 -11.484 1 87.69 422 ASP A CA 1
ATOM 3296 C C . ASP A 1 422 ? 28.625 11.758 -13.008 1 87.69 422 ASP A C 1
ATOM 3298 O O . ASP A 1 422 ? 29.156 10.883 -13.703 1 87.69 422 ASP A O 1
ATOM 3302 N N . ASN A 1 423 ? 28.016 12.758 -13.508 1 92.44 423 ASN A N 1
ATOM 3303 C CA . ASN A 1 423 ? 27.922 13.094 -14.922 1 92.44 423 ASN A CA 1
ATOM 3304 C C . ASN A 1 423 ? 28.688 14.375 -15.25 1 92.44 423 ASN A C 1
ATOM 3306 O O . ASN A 1 423 ? 28.078 15.43 -15.453 1 92.44 423 ASN A O 1
ATOM 3310 N N . PRO A 1 424 ? 29.969 14.242 -15.477 1 94.88 424 PRO A N 1
ATOM 3311 C CA . PRO A 1 424 ? 30.797 15.43 -15.695 1 94.88 424 PRO A CA 1
ATOM 3312 C C . PRO A 1 424 ? 30.453 16.172 -16.984 1 94.88 424 PRO A C 1
ATOM 3314 O O . PRO A 1 424 ? 30.562 17.391 -17.062 1 94.88 424 PRO A O 1
ATOM 3317 N N . THR A 1 425 ? 30 15.398 -17.969 1 95.56 425 THR A N 1
ATOM 3318 C CA . THR A 1 425 ? 29.672 16.016 -19.234 1 95.56 425 THR A CA 1
ATOM 3319 C C . THR A 1 425 ? 28.5 17 -19.078 1 95.56 425 THR A C 1
ATOM 3321 O O . THR A 1 425 ? 28.578 18.141 -19.531 1 95.56 425 THR A O 1
ATOM 3324 N N . LEU A 1 426 ? 27.5 16.531 -18.469 1 95.69 426 LEU A N 1
ATOM 3325 C CA . LEU A 1 426 ? 26.344 17.391 -18.219 1 95.69 426 LEU A CA 1
ATOM 3326 C C . LEU A 1 426 ? 26.719 18.547 -17.297 1 95.69 426 LEU A C 1
ATOM 3328 O O . LEU A 1 426 ? 26.312 19.688 -17.547 1 95.69 426 LEU A O 1
ATOM 3332 N N . PHE A 1 427 ? 27.531 18.297 -16.312 1 96.94 427 PHE A N 1
ATOM 3333 C CA . PHE A 1 427 ? 27.969 19.312 -15.352 1 96.94 427 PHE A CA 1
ATOM 3334 C C . PHE A 1 427 ? 28.734 20.422 -16.047 1 96.94 427 PHE A C 1
ATOM 3336 O O . PHE A 1 427 ? 28.438 21.594 -15.867 1 96.94 427 PHE A O 1
ATOM 3343 N N . ASP A 1 428 ? 29.609 20.062 -16.875 1 97.12 428 ASP A N 1
ATOM 3344 C CA . ASP A 1 428 ? 30.453 21.031 -17.562 1 97.12 428 ASP A CA 1
ATOM 3345 C C . ASP A 1 428 ? 29.641 21.891 -18.516 1 97.12 428 ASP A C 1
ATOM 3347 O O . ASP A 1 428 ? 29.859 23.109 -18.594 1 97.12 428 ASP A O 1
ATOM 3351 N N . SER A 1 429 ? 28.766 21.25 -19.156 1 96.69 429 SER A N 1
ATOM 3352 C CA . SER A 1 429 ? 27.938 21.984 -20.109 1 96.69 429 SER A CA 1
ATOM 3353 C C . SER A 1 429 ? 27.094 23.031 -19.391 1 96.69 429 SER A C 1
ATOM 3355 O O . SER A 1 429 ? 26.875 24.125 -19.922 1 96.69 429 SER A O 1
ATOM 3357 N N . LEU A 1 430 ? 26.641 22.766 -18.219 1 97.12 430 LEU A N 1
ATOM 3358 C CA . LEU A 1 430 ? 25.781 23.672 -17.469 1 97.12 430 LEU A CA 1
ATOM 3359 C C . LEU A 1 430 ? 26.594 24.797 -16.859 1 97.12 430 LEU A C 1
ATOM 3361 O O . LEU A 1 430 ? 26.172 25.953 -16.875 1 97.12 430 LEU A O 1
ATOM 3365 N N . ILE A 1 431 ? 27.75 24.453 -16.375 1 96.06 431 ILE A N 1
ATOM 3366 C CA . ILE A 1 431 ? 28.594 25.438 -15.711 1 96.06 431 ILE A CA 1
ATOM 3367 C C . ILE A 1 431 ? 29.141 26.422 -16.75 1 96.06 431 ILE A C 1
ATOM 3369 O O . ILE A 1 431 ? 29.234 27.625 -16.484 1 96.06 431 ILE A O 1
ATOM 3373 N N . ALA A 1 432 ? 29.469 25.922 -17.906 1 94 432 ALA A N 1
ATOM 3374 C CA . ALA A 1 432 ? 30.031 26.75 -18.969 1 94 432 ALA A CA 1
ATOM 3375 C C . ALA A 1 432 ? 28.938 27.469 -19.75 1 94 432 ALA A C 1
ATOM 3377 O O . ALA A 1 432 ? 29.172 28.531 -20.312 1 94 432 ALA A O 1
ATOM 3378 N N . GLY A 1 433 ? 27.828 26.891 -19.844 1 92.25 433 GLY A N 1
ATOM 3379 C CA . GLY A 1 433 ? 26.766 27.422 -20.672 1 92.25 433 GLY A CA 1
ATOM 3380 C C . GLY A 1 433 ? 26.891 27.016 -22.141 1 92.25 433 GLY A C 1
ATOM 3381 O O . GLY A 1 433 ? 26.375 27.703 -23.016 1 92.25 433 GLY A O 1
ATOM 3382 N N . ASP A 1 434 ? 27.516 26.062 -22.406 1 88.81 434 ASP A N 1
ATOM 3383 C CA . ASP A 1 434 ? 27.797 25.609 -23.766 1 88.81 434 ASP A CA 1
ATOM 3384 C C . ASP A 1 434 ? 26.578 24.922 -24.375 1 88.81 434 ASP A C 1
ATOM 3386 O O . ASP A 1 434 ? 26.562 24.641 -25.578 1 88.81 434 ASP A O 1
ATOM 3390 N N . ASP A 1 435 ? 25.594 24.625 -23.641 1 88.12 435 ASP A N 1
ATOM 3391 C CA . ASP A 1 435 ? 24.406 23.922 -24.125 1 88.12 435 ASP A CA 1
ATOM 3392 C C . ASP A 1 435 ? 23.375 24.906 -24.672 1 88.12 435 ASP A C 1
ATOM 3394 O O . ASP A 1 435 ? 22.266 24.516 -25.016 1 88.12 435 ASP A O 1
ATOM 3398 N N . GLY A 1 436 ? 23.719 26.094 -24.766 1 87.81 436 GLY A N 1
ATOM 3399 C CA . GLY A 1 436 ? 22.828 27.125 -25.312 1 87.81 436 GLY A CA 1
ATOM 3400 C C . GLY A 1 436 ? 22.062 27.875 -24.266 1 87.81 436 GLY A C 1
ATOM 3401 O O . GLY A 1 436 ? 21.328 28.828 -24.578 1 87.81 436 GLY A O 1
ATOM 3402 N N . GLY A 1 437 ? 22.25 27.484 -22.984 1 92.12 437 GLY A N 1
ATOM 3403 C CA . GLY A 1 437 ? 21.594 28.188 -21.906 1 92.12 437 GLY A CA 1
ATOM 3404 C C . GLY A 1 437 ? 22.531 29.078 -21.109 1 92.12 437 GLY A C 1
ATOM 3405 O O . GLY A 1 437 ? 23.719 29.219 -21.453 1 92.12 437 GLY A O 1
ATOM 3406 N N . GLU A 1 438 ? 21.953 29.75 -20.078 1 94.69 438 GLU A N 1
ATOM 3407 C CA . GLU A 1 438 ? 22.781 30.578 -19.188 1 94.69 438 GLU A CA 1
ATOM 3408 C C . GLU A 1 438 ? 23.672 29.703 -18.312 1 94.69 438 GLU A C 1
ATOM 3410 O O . GLU A 1 438 ? 23.25 28.656 -17.828 1 94.69 438 GLU A O 1
ATOM 3415 N N . PRO A 1 439 ? 24.875 30.109 -18.172 1 95.62 439 PRO A N 1
ATOM 3416 C CA . PRO A 1 439 ? 25.766 29.359 -17.281 1 95.62 439 PRO A CA 1
ATOM 3417 C C . PRO A 1 439 ? 25.266 29.328 -15.836 1 95.62 439 PRO A C 1
ATOM 3419 O O . PRO A 1 439 ? 24.703 30.328 -15.352 1 95.62 439 PRO A O 1
ATOM 3422 N N . VAL A 1 440 ? 25.516 28.219 -15.234 1 96.19 440 VAL A N 1
ATOM 3423 C CA . VAL A 1 440 ? 25.156 28.078 -13.828 1 96.19 440 VAL A CA 1
ATOM 3424 C C . VAL A 1 440 ? 26.297 28.594 -12.953 1 96.19 440 VAL A C 1
ATOM 3426 O O . VAL A 1 440 ? 27.422 28.078 -13.031 1 96.19 440 VAL A O 1
ATOM 3429 N N . GLU A 1 441 ? 25.984 29.547 -12.164 1 93.12 441 GLU A N 1
ATOM 3430 C CA . GLU A 1 441 ? 27 30.094 -11.273 1 93.12 441 GLU A CA 1
ATOM 3431 C C . GLU A 1 441 ? 27.25 29.172 -10.078 1 93.12 441 GLU A C 1
ATOM 3433 O O . GLU A 1 441 ? 26.312 28.594 -9.531 1 93.12 441 GLU A O 1
ATOM 3438 N N . PRO A 1 442 ? 28.562 29.062 -9.773 1 92.19 442 PRO A N 1
ATOM 3439 C CA . PRO A 1 442 ? 28.859 28.297 -8.555 1 92.19 442 PRO A CA 1
ATOM 3440 C C . PRO A 1 442 ? 28.125 28.844 -7.328 1 92.19 442 PRO A C 1
ATOM 3442 O O . PRO A 1 442 ? 28.016 30.062 -7.168 1 92.19 442 PRO A O 1
ATOM 3445 N N . SER A 1 443 ? 27.562 28.078 -6.59 1 87.25 443 SER A N 1
ATOM 3446 C CA . SER A 1 443 ? 26.875 28.422 -5.348 1 87.25 443 SER A CA 1
ATOM 3447 C C . SER A 1 443 ? 27.312 27.5 -4.207 1 87.25 443 SER A C 1
ATOM 3449 O O . SER A 1 443 ? 27.938 26.469 -4.441 1 87.25 443 SER A O 1
ATOM 3451 N N . PHE A 1 444 ? 27 27.938 -3.043 1 82.5 444 PHE A N 1
ATOM 3452 C CA . PHE A 1 444 ? 27.328 27.125 -1.878 1 82.5 444 PHE A CA 1
ATOM 3453 C C . PHE A 1 444 ? 26.625 25.766 -1.948 1 82.5 444 PHE A C 1
ATOM 3455 O O . PHE A 1 444 ? 27.203 24.75 -1.559 1 82.5 444 PHE A O 1
ATOM 3462 N N . SER A 1 445 ? 25.438 25.766 -2.432 1 80.5 445 SER A N 1
ATOM 3463 C CA . SER A 1 445 ? 24.672 24.516 -2.551 1 80.5 445 SER A CA 1
ATOM 3464 C C . SER A 1 445 ? 25.359 23.547 -3.512 1 80.5 445 SER A C 1
ATOM 3466 O O . SER A 1 445 ? 25.422 22.344 -3.246 1 80.5 445 SER A O 1
ATOM 3468 N N . LEU A 1 446 ? 25.844 24.047 -4.566 1 88 446 LEU A N 1
ATOM 3469 C CA . LEU A 1 446 ? 26.547 23.219 -5.539 1 88 446 LEU A CA 1
ATOM 3470 C C . LEU A 1 446 ? 27.844 22.703 -4.961 1 88 446 LEU A C 1
ATOM 3472 O O . LEU A 1 446 ? 28.203 21.531 -5.164 1 88 446 LEU A O 1
ATOM 3476 N N . LEU A 1 447 ? 28.516 23.578 -4.301 1 87.69 447 LEU A N 1
ATOM 3477 C CA . LEU A 1 447 ? 29.797 23.188 -3.717 1 87.69 447 LEU A CA 1
ATOM 3478 C C . LEU A 1 447 ? 29.609 22.125 -2.643 1 87.69 447 LEU A C 1
ATOM 3480 O O . LEU A 1 447 ? 30.422 21.203 -2.527 1 87.69 447 LEU A O 1
ATOM 3484 N N . ASN A 1 448 ? 28.578 22.359 -1.869 1 82.38 448 ASN A N 1
ATOM 3485 C CA . ASN A 1 448 ? 28.281 21.391 -0.825 1 82.38 448 ASN A CA 1
ATOM 3486 C C . ASN A 1 448 ? 28 20 -1.41 1 82.38 448 ASN A C 1
ATOM 3488 O O . ASN A 1 448 ? 28.375 18.984 -0.83 1 82.38 448 ASN A O 1
ATOM 3492 N N . GLU A 1 449 ? 27.266 19.969 -2.5 1 84.31 449 GLU A N 1
ATOM 3493 C CA . GLU A 1 449 ? 27.031 18.719 -3.209 1 84.31 449 GLU A CA 1
ATOM 3494 C C . GLU A 1 449 ? 28.328 18.109 -3.734 1 84.31 449 GLU A C 1
ATOM 3496 O O . GLU A 1 449 ? 28.547 16.906 -3.631 1 84.31 449 GLU A O 1
ATOM 3501 N N . ALA A 1 450 ? 29.109 18.938 -4.246 1 88.31 450 ALA A N 1
ATOM 3502 C CA . ALA A 1 450 ? 30.375 18.5 -4.836 1 88.31 450 ALA A CA 1
ATOM 3503 C C . ALA A 1 450 ? 31.312 17.953 -3.768 1 88.31 450 ALA A C 1
ATOM 3505 O O . ALA A 1 450 ? 32.062 17.016 -4.027 1 88.31 450 ALA A O 1
ATOM 3506 N N . ARG A 1 451 ? 31.312 18.516 -2.639 1 82.75 451 ARG A N 1
ATOM 3507 C CA . ARG A 1 451 ? 32.156 18.078 -1.54 1 82.75 451 ARG A CA 1
ATOM 3508 C C . ARG A 1 451 ? 31.828 16.656 -1.115 1 82.75 451 ARG A C 1
ATOM 3510 O O . ARG A 1 451 ? 32.688 15.953 -0.577 1 82.75 451 ARG A O 1
ATOM 3517 N N . ARG A 1 452 ? 30.719 16.312 -1.448 1 79.62 452 ARG A N 1
ATOM 3518 C CA . ARG A 1 452 ? 30.25 14.992 -1.013 1 79.62 452 ARG A CA 1
ATOM 3519 C C . ARG A 1 452 ? 30.359 13.977 -2.143 1 79.62 452 ARG A C 1
ATOM 3521 O O . ARG A 1 452 ? 30.031 12.797 -1.959 1 79.62 452 ARG A O 1
ATOM 3528 N N . SER A 1 453 ? 30.719 14.422 -3.195 1 82.94 453 SER A N 1
ATOM 3529 C CA . SER A 1 453 ? 30.984 13.516 -4.312 1 82.94 453 SER A CA 1
ATOM 3530 C C . SER A 1 453 ? 32.344 12.859 -4.188 1 82.94 453 SER A C 1
ATOM 3532 O O . SER A 1 453 ? 33.312 13.484 -3.746 1 82.94 453 SER A O 1
ATOM 3534 N N . HIS A 1 454 ? 32.406 11.641 -4.488 1 80.38 454 HIS A N 1
ATOM 3535 C CA . HIS A 1 454 ? 33.688 10.953 -4.496 1 80.38 454 HIS A CA 1
ATOM 3536 C C . HIS A 1 454 ? 34.594 11.5 -5.594 1 80.38 454 HIS A C 1
ATOM 3538 O O . HIS A 1 454 ? 35.812 11.312 -5.543 1 80.38 454 HIS A O 1
ATOM 3544 N N . ASN A 1 455 ? 33.969 12.008 -6.645 1 88.06 455 ASN A N 1
ATOM 3545 C CA . ASN A 1 455 ? 34.719 12.602 -7.754 1 88.06 455 ASN A CA 1
ATOM 3546 C C . ASN A 1 455 ? 35.125 14.031 -7.438 1 88.06 455 ASN A C 1
ATOM 3548 O O . ASN A 1 455 ? 34.312 14.953 -7.508 1 88.06 455 ASN A O 1
ATOM 3552 N N . VAL A 1 456 ? 36.375 14.195 -7.164 1 89.94 456 VAL A N 1
ATOM 3553 C CA . VAL A 1 456 ? 36.938 15.469 -6.719 1 89.94 456 VAL A CA 1
ATOM 3554 C C . VAL A 1 456 ? 36.844 16.5 -7.84 1 89.94 456 VAL A C 1
ATOM 3556 O O . VAL A 1 456 ? 36.906 17.703 -7.594 1 89.94 456 VAL A O 1
ATOM 3559 N N . TYR A 1 457 ? 36.594 16.031 -8.992 1 94.88 457 TYR A N 1
ATOM 3560 C CA . TYR A 1 457 ? 36.531 16.891 -10.172 1 94.88 457 TYR A CA 1
ATOM 3561 C C . TYR A 1 457 ? 35.531 18.031 -9.977 1 94.88 457 TYR A C 1
ATOM 3563 O O . TYR A 1 457 ? 35.844 19.188 -10.297 1 94.88 457 TYR A O 1
ATOM 3571 N N . TYR A 1 458 ? 34.438 17.797 -9.484 1 95.06 458 TYR A N 1
ATOM 3572 C CA . TYR A 1 458 ? 33.375 18.766 -9.352 1 95.06 458 TYR A CA 1
ATOM 3573 C C . TYR A 1 458 ? 33.75 19.891 -8.391 1 95.06 458 TYR A C 1
ATOM 3575 O O . TYR A 1 458 ? 33.5 21.062 -8.672 1 95.06 458 TYR A O 1
ATOM 3583 N N . ARG A 1 459 ? 34.281 19.484 -7.281 1 92.94 459 ARG A N 1
ATOM 3584 C CA . ARG A 1 459 ? 34.719 20.469 -6.289 1 92.94 459 ARG A CA 1
ATOM 3585 C C . ARG A 1 459 ? 35.781 21.391 -6.859 1 92.94 459 ARG A C 1
ATOM 3587 O O . ARG A 1 459 ? 35.688 22.609 -6.73 1 92.94 459 ARG A O 1
ATOM 3594 N N . GLU A 1 460 ? 36.719 20.812 -7.488 1 94.88 460 GLU A N 1
ATOM 3595 C CA . GLU A 1 460 ? 37.812 21.578 -8.055 1 94.88 460 GLU A CA 1
ATOM 3596 C C . GLU A 1 460 ? 37.344 22.516 -9.164 1 94.88 460 GLU A C 1
ATOM 3598 O O . GLU A 1 460 ? 37.75 23.656 -9.242 1 94.88 460 GLU A O 1
ATOM 3603 N N . ALA A 1 461 ? 36.469 21.984 -9.977 1 95.75 461 ALA A N 1
ATOM 3604 C CA . ALA A 1 461 ? 35.938 22.781 -11.062 1 95.75 461 ALA A CA 1
ATOM 3605 C C . ALA A 1 461 ? 35.156 23.984 -10.523 1 95.75 461 ALA A C 1
ATOM 3607 O O . ALA A 1 461 ? 35.25 25.094 -11.047 1 95.75 461 ALA A O 1
ATOM 3608 N N . LEU A 1 462 ? 34.375 23.828 -9.5 1 95.31 462 LEU A N 1
ATOM 3609 C CA . LEU A 1 462 ? 33.562 24.875 -8.922 1 95.31 462 LEU A CA 1
ATOM 3610 C C . LEU A 1 462 ? 34.406 25.922 -8.219 1 95.31 462 LEU A C 1
ATOM 3612 O O . LEU A 1 462 ? 34.156 27.125 -8.32 1 95.31 462 LEU A O 1
ATOM 3616 N N . GLU A 1 463 ? 35.406 25.438 -7.559 1 93.44 463 GLU A N 1
ATOM 3617 C CA . GLU A 1 463 ? 36.312 26.359 -6.879 1 93.44 463 GLU A CA 1
ATOM 3618 C C . GLU A 1 463 ? 37.094 27.219 -7.879 1 93.44 463 GLU A C 1
ATOM 3620 O O . GLU A 1 463 ? 37.281 28.422 -7.668 1 93.44 463 GLU A O 1
ATOM 3625 N N . ARG A 1 464 ? 37.562 26.531 -8.867 1 94.38 464 ARG A N 1
ATOM 3626 C CA . ARG A 1 464 ? 38.25 27.25 -9.922 1 94.38 464 ARG A CA 1
ATOM 3627 C C . ARG A 1 464 ? 37.344 28.312 -10.547 1 94.38 464 ARG A C 1
ATOM 3629 O O . ARG A 1 464 ? 37.75 29.469 -10.688 1 94.38 464 ARG A O 1
ATOM 3636 N N . LYS A 1 465 ? 36.156 27.938 -10.922 1 94.69 465 LYS A N 1
ATOM 3637 C CA . LYS A 1 465 ? 35.219 28.859 -11.547 1 94.69 465 LYS A CA 1
ATOM 3638 C C . LYS A 1 465 ? 34.844 29.984 -10.586 1 94.69 465 LYS A C 1
ATOM 3640 O O . LYS A 1 465 ? 34.688 31.141 -11 1 94.69 465 LYS A O 1
ATOM 3645 N N . ALA A 1 466 ? 34.625 29.703 -9.367 1 93.38 466 ALA A N 1
ATOM 3646 C CA . ALA A 1 466 ? 34.312 30.703 -8.352 1 93.38 466 ALA A CA 1
ATOM 3647 C C . ALA A 1 466 ? 35.438 31.719 -8.234 1 93.38 466 ALA A C 1
ATOM 3649 O O . ALA A 1 466 ? 35.219 32.906 -8.062 1 93.38 466 ALA A O 1
ATOM 3650 N N . GLY A 1 467 ? 36.625 31.234 -8.242 1 92.06 467 GLY A N 1
ATOM 3651 C CA . GLY A 1 467 ? 37.781 32.125 -8.227 1 92.06 467 GLY A CA 1
ATOM 3652 C C . GLY A 1 467 ? 37.844 33.062 -9.414 1 92.06 467 GLY A C 1
ATOM 3653 O O . GLY A 1 467 ? 38.156 34.219 -9.266 1 92.06 467 GLY A O 1
ATOM 3654 N N . GLU A 1 468 ? 37.562 32.469 -10.477 1 93.44 468 GLU A N 1
ATOM 3655 C CA . GLU A 1 468 ? 37.562 33.281 -11.695 1 93.44 468 GLU A CA 1
ATOM 3656 C C . GLU A 1 468 ? 36.531 34.375 -11.617 1 93.44 468 GLU A C 1
ATOM 3658 O O . GLU A 1 468 ? 36.75 35.5 -12.117 1 93.44 468 GLU A O 1
ATOM 3663 N N . LEU A 1 469 ? 35.438 34.094 -11 1 92.88 469 LEU A N 1
ATOM 3664 C CA . LEU A 1 469 ? 34.312 35.031 -10.953 1 92.88 469 LEU A CA 1
ATOM 3665 C C . LEU A 1 469 ? 34.375 35.875 -9.68 1 92.88 469 LEU A C 1
ATOM 3667 O O . LEU A 1 469 ? 33.594 36.812 -9.523 1 92.88 469 LEU A O 1
ATOM 3671 N N . GLY A 1 470 ? 35.219 35.594 -8.773 1 89.62 470 GLY A N 1
ATOM 3672 C CA . GLY A 1 470 ? 35.344 36.344 -7.527 1 89.62 470 GLY A CA 1
ATOM 3673 C C . GLY A 1 470 ? 34.219 36.062 -6.562 1 89.62 470 GLY A C 1
ATOM 3674 O O . GLY A 1 470 ? 33.781 36.969 -5.844 1 89.62 470 GLY A O 1
ATOM 3675 N N . LEU A 1 471 ? 33.625 34.844 -6.648 1 88.69 471 LEU A N 1
ATOM 3676 C CA . LEU A 1 471 ? 32.5 34.5 -5.801 1 88.69 471 LEU A CA 1
ATOM 3677 C C . LEU A 1 471 ? 32.969 33.969 -4.457 1 88.69 471 LEU A C 1
ATOM 3679 O O . LEU A 1 471 ? 33.938 33.219 -4.395 1 88.69 471 LEU A O 1
ATOM 3683 N N . ASP A 1 472 ? 32.344 34.469 -3.301 1 81.44 472 ASP A N 1
ATOM 3684 C CA . ASP A 1 472 ? 32.625 33.938 -1.97 1 81.44 472 ASP A CA 1
ATOM 3685 C C . ASP A 1 472 ? 31.781 32.688 -1.695 1 81.44 472 ASP A C 1
ATOM 3687 O O . ASP A 1 472 ? 30.562 32.75 -1.573 1 81.44 472 ASP A O 1
ATOM 3691 N N . MET A 1 473 ? 32.438 31.578 -1.744 1 77.94 473 MET A N 1
ATOM 3692 C CA . MET A 1 473 ? 31.75 30.297 -1.607 1 77.94 473 MET A CA 1
ATOM 3693 C C . MET A 1 473 ? 31.672 29.875 -0.144 1 77.94 473 MET A C 1
ATOM 3695 O O . MET A 1 473 ? 31.234 28.766 0.163 1 77.94 473 MET A O 1
ATOM 3699 N N . THR A 1 474 ? 32.219 30.75 0.891 1 67.31 474 THR A N 1
ATOM 3700 C CA . THR A 1 474 ? 32.25 30.375 2.301 1 67.31 474 THR A CA 1
ATOM 3701 C C . THR A 1 474 ? 30.922 30.703 2.979 1 67.31 474 THR A C 1
ATOM 3703 O O . THR A 1 474 ? 30.578 30.094 4 1 67.31 474 THR A O 1
ATOM 3706 N N . ARG A 1 475 ? 30.203 31.719 2.68 1 58.31 475 ARG A N 1
ATOM 3707 C CA . ARG A 1 475 ? 29.109 32.281 3.457 1 58.31 475 ARG A CA 1
ATOM 3708 C C . ARG A 1 475 ? 27.797 31.547 3.174 1 58.31 475 ARG A C 1
ATOM 3710 O O . ARG A 1 475 ? 26.719 32 3.533 1 58.31 475 ARG A O 1
ATOM 3717 N N . GLY A 1 476 ? 27.688 30.406 2.693 1 54.16 476 GLY A N 1
ATOM 3718 C CA . GLY A 1 476 ? 26.328 29.938 2.523 1 54.16 476 GLY A CA 1
ATOM 3719 C C . GLY A 1 476 ? 25.734 29.359 3.795 1 54.16 476 GLY A C 1
ATOM 3720 O O . GLY A 1 476 ? 26.453 28.875 4.66 1 54.16 476 GLY A O 1
ATOM 3721 N N . VAL A 1 477 ? 24.734 30 4.34 1 48.75 477 VAL A N 1
ATOM 3722 C CA . VAL A 1 477 ? 24 29.5 5.5 1 48.75 477 VAL A CA 1
ATOM 3723 C C . VAL A 1 477 ? 23.719 28.016 5.332 1 48.75 477 VAL A C 1
ATOM 3725 O O . VAL A 1 477 ? 23.031 27.609 4.383 1 48.75 477 VAL A O 1
ATOM 3728 N N . PRO A 1 478 ? 24.547 27.172 5.879 1 48.59 478 PRO A N 1
ATOM 3729 C CA . PRO A 1 478 ? 24.438 25.719 5.859 1 48.59 478 PRO A CA 1
ATOM 3730 C C . PRO A 1 478 ? 22.984 25.234 5.926 1 48.59 478 PRO A C 1
ATOM 3732 O O . PRO A 1 478 ? 22.656 24.172 5.387 1 48.59 478 PRO A O 1
ATOM 3735 N N . TRP A 1 479 ? 22.188 25.969 6.68 1 48 479 TRP A N 1
ATOM 3736 C CA . TRP A 1 479 ? 20.938 25.406 7.215 1 48 479 TRP A CA 1
ATOM 3737 C C . TRP A 1 479 ? 19.938 25.125 6.098 1 48 479 TRP A C 1
ATOM 3739 O O . TRP A 1 479 ? 18.953 24.422 6.305 1 48 479 TRP A O 1
ATOM 3749 N N . LEU A 1 480 ? 20.062 25.906 5 1 47.44 480 LEU A N 1
ATOM 3750 C CA . LEU A 1 480 ? 18.875 25.938 4.148 1 47.44 480 LEU A CA 1
ATOM 3751 C C . LEU A 1 480 ? 18.938 24.828 3.104 1 47.44 480 LEU A C 1
ATOM 3753 O O . LEU A 1 480 ? 17.938 24.531 2.439 1 47.44 480 LEU A O 1
ATOM 3757 N N . ASP A 1 481 ? 20.078 24.203 2.842 1 51.53 481 ASP A N 1
ATOM 3758 C CA . ASP A 1 481 ? 19.938 23.266 1.737 1 51.53 481 ASP A CA 1
ATOM 3759 C C . ASP A 1 481 ? 20.391 21.859 2.143 1 51.53 481 ASP A C 1
ATOM 3761 O O . ASP A 1 481 ? 21.594 21.562 2.137 1 51.53 481 ASP A O 1
ATOM 3765 N N . PRO A 1 482 ? 19.422 21.297 2.902 1 49.69 482 PRO A N 1
ATOM 3766 C CA . PRO A 1 482 ? 19.828 19.969 3.365 1 49.69 482 PRO A CA 1
ATOM 3767 C C . PRO A 1 482 ? 20.438 19.125 2.254 1 49.69 482 PRO A C 1
ATOM 3769 O O . PRO A 1 482 ? 20.016 19.219 1.096 1 49.69 482 PRO A O 1
ATOM 3772 N N . LEU A 1 483 ? 21.688 18.734 2.408 1 50.16 483 LEU A N 1
ATOM 3773 C CA . LEU A 1 483 ? 22.484 17.891 1.534 1 50.16 483 LEU A CA 1
ATOM 3774 C C . LEU A 1 483 ? 21.797 16.531 1.322 1 50.16 483 LEU A C 1
ATOM 3776 O O . LEU A 1 483 ? 21.422 15.867 2.287 1 50.16 483 LEU A O 1
ATOM 3780 N N . VAL A 1 484 ? 21.156 16.391 0.129 1 48.47 484 VAL A N 1
ATOM 3781 C CA . VAL A 1 484 ? 20.625 15.07 -0.19 1 48.47 484 VAL A CA 1
ATOM 3782 C C . VAL A 1 484 ? 21.641 14 0.188 1 48.47 484 VAL A C 1
ATOM 3784 O O . VAL A 1 484 ? 21.281 12.938 0.696 1 48.47 484 VAL A O 1
ATOM 3787 N N . GLN A 1 485 ? 22.984 14.383 -0.252 1 46.81 485 GLN A N 1
ATOM 3788 C CA . GLN A 1 485 ? 23.969 13.305 -0.118 1 46.81 485 GLN A CA 1
ATOM 3789 C C . GLN A 1 485 ? 24.125 12.891 1.34 1 46.81 485 GLN A C 1
ATOM 3791 O O . GLN A 1 485 ? 24.656 11.812 1.627 1 46.81 485 GLN A O 1
ATOM 3796 N N . GLU A 1 486 ? 24 13.977 2.1 1 43.84 486 GLU A N 1
ATOM 3797 C CA . GLU A 1 486 ? 23.938 13.547 3.49 1 43.84 486 GLU A CA 1
ATOM 3798 C C . GLU A 1 486 ? 22.609 12.828 3.783 1 43.84 486 GLU A C 1
ATOM 3800 O O . GLU A 1 486 ? 21.781 13.336 4.539 1 43.84 486 GLU A O 1
ATOM 3805 N N . LEU A 1 487 ? 22.016 12.82 2.629 1 45 487 LEU A N 1
ATOM 3806 C CA . LEU A 1 487 ? 20.734 12.125 2.793 1 45 487 LEU A CA 1
ATOM 3807 C C . LEU A 1 487 ? 20.781 11.203 4.004 1 45 487 LEU A C 1
ATOM 3809 O O . LEU A 1 487 ? 21.5 10.203 4.004 1 45 487 LEU A O 1
ATOM 3813 N N . PRO A 1 488 ? 21 12 4.988 1 39.75 488 PRO A N 1
ATOM 3814 C CA . PRO A 1 488 ? 20.891 11.281 6.262 1 39.75 488 PRO A CA 1
ATOM 3815 C C . PRO A 1 488 ? 20.109 9.977 6.145 1 39.75 488 PRO A C 1
ATOM 3817 O O . PRO A 1 488 ? 18.953 9.977 5.73 1 39.75 488 PRO A O 1
ATOM 3820 N N . GLN A 1 489 ? 20.531 9.109 5.383 1 38.78 489 GLN A N 1
ATOM 3821 C CA . GLN A 1 489 ? 20.219 7.812 5.984 1 38.78 489 GLN A CA 1
ATOM 3822 C C . GLN A 1 489 ? 19.734 7.977 7.422 1 38.78 489 GLN A C 1
ATOM 3824 O O . GLN A 1 489 ? 20.297 8.773 8.188 1 38.78 489 GLN A O 1
ATOM 3829 N N . HIS A 1 490 ? 18.531 8.055 7.535 1 39.12 490 HIS A N 1
ATOM 3830 C CA . HIS A 1 490 ? 17.906 8.125 8.852 1 39.12 490 HIS A CA 1
ATOM 3831 C C . HIS A 1 490 ? 18.891 7.801 9.961 1 39.12 490 HIS A C 1
ATOM 3833 O O . HIS A 1 490 ? 19.25 6.637 10.164 1 39.12 490 HIS A O 1
ATOM 3839 N N . VAL A 1 491 ? 20.125 8.461 9.844 1 36.84 491 VAL A N 1
ATOM 3840 C CA . VAL A 1 491 ? 20.688 8.32 11.188 1 36.84 491 VAL A CA 1
ATOM 3841 C C . VAL A 1 491 ? 19.578 8.367 12.227 1 36.84 491 VAL A C 1
ATOM 3843 O O . VAL A 1 491 ? 18.938 9.406 12.422 1 36.84 491 VAL A O 1
ATOM 3846 N N . TYR A 1 492 ? 18.703 7.641 11.945 1 38.12 492 TYR A N 1
ATOM 3847 C CA . TYR A 1 492 ? 17.656 7.398 12.922 1 38.12 492 TYR A CA 1
ATOM 3848 C C . TYR A 1 492 ? 18.125 7.766 14.328 1 38.12 492 TYR A C 1
ATOM 3850 O O . TYR A 1 492 ? 19.031 7.133 14.867 1 38.12 492 TYR A O 1
ATOM 3858 N N . PHE A 1 493 ? 18.453 9.047 14.453 1 36.12 493 PHE A N 1
ATOM 3859 C CA . PHE A 1 493 ? 18.406 9.188 15.906 1 36.12 493 PHE A CA 1
ATOM 3860 C C . PHE A 1 493 ? 17.281 8.359 16.5 1 36.12 493 PHE A C 1
ATOM 3862 O O . PHE A 1 493 ? 16.125 8.773 16.484 1 36.12 493 PHE A O 1
ATOM 3869 N N . PHE A 1 494 ? 17.25 7.184 16.047 1 37.62 494 PHE A N 1
ATOM 3870 C CA . PHE A 1 494 ? 16.344 6.316 16.781 1 37.62 494 PHE A CA 1
ATOM 3871 C C . PHE A 1 494 ? 16.25 6.742 18.234 1 37.62 494 PHE A C 1
ATOM 3873 O O . PHE A 1 494 ? 17.203 6.547 19 1 37.62 494 PHE A O 1
ATOM 3880 N N . ASP A 1 495 ? 15.82 7.848 18.406 1 38.22 495 ASP A N 1
ATOM 3881 C CA . ASP A 1 495 ? 15.453 8.102 19.797 1 38.22 495 ASP A CA 1
ATOM 3882 C C . ASP A 1 495 ? 14.836 6.859 20.438 1 38.22 495 ASP A C 1
ATOM 3884 O O . ASP A 1 495 ? 13.68 6.52 20.156 1 38.22 495 ASP A O 1
ATOM 3888 N N . THR A 1 496 ? 15.711 5.953 20.516 1 44.66 496 THR A N 1
ATOM 3889 C CA . THR A 1 496 ? 15.453 4.711 21.234 1 44.66 496 THR A CA 1
ATOM 3890 C C . THR A 1 496 ? 14.992 4.996 22.672 1 44.66 496 THR A C 1
ATOM 3892 O O . THR A 1 496 ? 15.117 4.145 23.547 1 44.66 496 THR A O 1
ATOM 3895 N N . GLU A 1 497 ? 14.695 6.113 22.906 1 46.72 497 GLU A N 1
ATOM 3896 C CA . GLU A 1 497 ? 14.305 6.348 24.297 1 46.72 497 GLU A CA 1
ATOM 3897 C C . GLU A 1 497 ? 12.992 5.652 24.625 1 46.72 497 GLU A C 1
ATOM 3899 O O . GLU A 1 497 ? 12 5.809 23.922 1 46.72 497 GLU A O 1
ATOM 3904 N N . LEU A 1 498 ? 13.086 4.52 25.328 1 45.59 498 LEU A N 1
ATOM 3905 C CA . LEU A 1 498 ? 11.945 3.766 25.844 1 45.59 498 LEU A CA 1
ATOM 3906 C C . LEU A 1 498 ? 11.336 4.469 27.047 1 45.59 498 LEU A C 1
ATOM 3908 O O . LEU A 1 498 ? 12.031 5.18 27.781 1 45.59 498 LEU A O 1
ATOM 3912 N N . PRO A 1 499 ? 10.094 4.312 27.797 1 46.81 499 PRO A N 1
ATOM 3913 C CA . PRO A 1 499 ? 8.703 4.09 27.406 1 46.81 499 PRO A CA 1
ATOM 3914 C C . PRO A 1 499 ? 8.164 5.184 26.484 1 46.81 499 PRO A C 1
ATOM 3916 O O . PRO A 1 499 ? 7.973 6.32 26.906 1 46.81 499 PRO A O 1
ATOM 3919 N N . SER A 1 500 ? 8.609 5.367 25.406 1 49.34 500 SER A N 1
ATOM 3920 C CA . SER A 1 500 ? 8.242 6.438 24.484 1 49.34 500 SER A CA 1
ATOM 3921 C C . SER A 1 500 ? 6.738 6.445 24.219 1 49.34 500 SER A C 1
ATOM 3923 O O . SER A 1 500 ? 6.09 5.398 24.266 1 49.34 500 SER A O 1
ATOM 3925 N N . PRO A 1 501 ? 6.18 7.574 24.562 1 54 501 PRO A N 1
ATOM 3926 C CA . PRO A 1 501 ? 4.844 7.754 23.984 1 54 501 PRO A CA 1
ATOM 3927 C C . PRO A 1 501 ? 4.711 7.129 22.594 1 54 501 PRO A C 1
ATOM 3929 O O . PRO A 1 501 ? 5.715 6.867 21.938 1 54 501 PRO A O 1
ATOM 3932 N N . PRO A 1 502 ? 3.541 6.672 22.359 1 58.97 502 PRO A N 1
ATOM 3933 C CA . PRO A 1 502 ? 3.311 6.094 21.031 1 58.97 502 PRO A CA 1
ATOM 3934 C C . PRO A 1 502 ? 4.059 6.836 19.922 1 58.97 502 PRO A C 1
ATOM 3936 O O . PRO A 1 502 ? 4.164 8.062 19.969 1 58.97 502 PRO A O 1
ATOM 3939 N N . PRO A 1 503 ? 4.781 6.062 19.078 1 60 503 PRO A N 1
ATOM 3940 C CA . PRO A 1 503 ? 5.66 6.617 18.047 1 60 503 PRO A CA 1
ATOM 3941 C C . PRO A 1 503 ? 4.934 7.559 17.094 1 60 503 PRO A C 1
ATOM 3943 O O . PRO A 1 503 ? 3.727 7.418 16.875 1 60 503 PRO A O 1
ATOM 3946 N N . GLY A 1 504 ? 5.523 8.625 16.828 1 67.06 504 GLY A N 1
ATOM 3947 C CA . GLY A 1 504 ? 5.016 9.539 15.812 1 67.06 504 GLY A CA 1
ATOM 3948 C C . GLY A 1 504 ? 6.008 9.812 14.703 1 67.06 504 GLY A C 1
ATOM 3949 O O . GLY A 1 504 ? 7.133 9.305 14.727 1 67.06 504 GLY A O 1
ATOM 3950 N N . ILE A 1 505 ? 5.52 10.328 13.641 1 74.62 505 ILE A N 1
ATOM 3951 C CA . ILE A 1 505 ? 6.328 10.703 12.484 1 74.62 505 ILE A CA 1
ATOM 3952 C C . ILE A 1 505 ? 6.848 12.125 12.656 1 74.62 505 ILE A C 1
ATOM 3954 O O . ILE A 1 505 ? 6.094 13.031 13.031 1 74.62 505 ILE A O 1
ATOM 3958 N N . GLY A 1 506 ? 8.164 12.25 12.586 1 66.62 506 GLY A N 1
ATOM 3959 C CA . GLY A 1 506 ? 8.773 13.57 12.68 1 66.62 506 GLY A CA 1
ATOM 3960 C C . GLY A 1 506 ? 8.867 14.281 11.344 1 66.62 506 GLY A C 1
ATOM 3961 O O . GLY A 1 506 ? 9.219 13.664 10.336 1 66.62 506 GLY A O 1
ATOM 3962 N N . THR A 1 507 ? 8.281 15.5 11.234 1 50.88 507 THR A N 1
ATOM 3963 C CA . THR A 1 507 ? 8.375 16.297 10.016 1 50.88 507 THR A CA 1
ATOM 3964 C C . THR A 1 507 ? 9.094 17.625 10.289 1 50.88 507 THR A C 1
ATOM 3966 O O . THR A 1 507 ? 8.93 18.594 9.547 1 50.88 507 THR A O 1
ATOM 3969 N N . ASN A 1 508 ? 10.094 17.625 11.102 1 48.19 508 ASN A N 1
ATOM 3970 C CA . ASN A 1 508 ? 10.641 18.922 11.461 1 48.19 508 ASN A CA 1
ATOM 3971 C C . ASN A 1 508 ? 11.32 19.594 10.273 1 48.19 508 ASN A C 1
ATOM 3973 O O . ASN A 1 508 ? 12.07 18.953 9.539 1 48.19 508 ASN A O 1
ATOM 3977 N N . LYS A 1 509 ? 10.789 20.906 10.039 1 47.53 509 LYS A N 1
ATOM 3978 C CA . LYS A 1 509 ? 11.383 21.797 9.039 1 47.53 509 LYS A CA 1
ATOM 3979 C C . LYS A 1 509 ? 12.789 22.234 9.461 1 47.53 509 LYS A C 1
ATOM 3981 O O . LYS A 1 509 ? 13.031 22.5 10.633 1 47.53 509 LYS A O 1
ATOM 3986 N N . GLY A 1 510 ? 13.75 22.172 8.445 1 44.09 510 GLY A N 1
ATOM 3987 C CA . GLY A 1 510 ? 15.055 22.781 8.648 1 44.09 510 GLY A CA 1
ATOM 3988 C C . GLY A 1 510 ? 16.094 21.797 9.164 1 44.09 510 GLY A C 1
ATOM 3989 O O . GLY A 1 510 ? 17.266 22.141 9.297 1 44.09 510 GLY A O 1
ATOM 3990 N N . GLU A 1 511 ? 15.516 20.703 9.414 1 51.84 511 GLU A N 1
ATOM 3991 C CA . GLU A 1 511 ? 16.484 19.719 9.891 1 51.84 511 GLU A CA 1
ATOM 3992 C C . GLU A 1 511 ? 17.219 19.062 8.727 1 51.84 511 GLU A C 1
ATOM 3994 O O . GLU A 1 511 ? 16.828 19.203 7.574 1 51.84 511 GLU A O 1
ATOM 3999 N N . ALA A 1 512 ? 18.359 18.719 8.961 1 52.91 512 ALA A N 1
ATOM 4000 C CA . ALA A 1 512 ? 19.266 18.109 7.992 1 52.91 512 ALA A CA 1
ATOM 4001 C C . ALA A 1 512 ? 18.531 17.109 7.105 1 52.91 512 ALA A C 1
ATOM 4003 O O . ALA A 1 512 ? 18.938 16.859 5.969 1 52.91 512 ALA A O 1
ATOM 4004 N N . ASP A 1 513 ? 17.203 16.938 7.531 1 56.5 513 ASP A N 1
ATOM 4005 C CA . ASP A 1 513 ? 16.5 15.883 6.793 1 56.5 513 ASP A CA 1
ATOM 4006 C C . ASP A 1 513 ? 15.383 16.469 5.938 1 56.5 513 ASP A C 1
ATOM 4008 O O . ASP A 1 513 ? 14.516 15.727 5.457 1 56.5 513 ASP A O 1
ATOM 4012 N N . SER A 1 514 ? 15.438 17.75 5.746 1 67.88 514 SER A N 1
ATOM 4013 C CA . SER A 1 514 ? 14.398 18.406 4.957 1 67.88 514 SER A CA 1
ATOM 4014 C C . SER A 1 514 ? 14.727 18.359 3.469 1 67.88 514 SER A C 1
ATOM 4016 O O . SER A 1 514 ? 14.789 19.406 2.814 1 67.88 514 SER A O 1
ATOM 4018 N N . VAL A 1 515 ? 14.836 17.219 2.922 1 75.75 515 VAL A N 1
ATOM 4019 C CA . VAL A 1 515 ? 15.344 17.047 1.566 1 75.75 515 VAL A CA 1
ATOM 4020 C C . VAL A 1 515 ? 14.211 17.234 0.558 1 75.75 515 VAL A C 1
ATOM 4022 O O . VAL A 1 515 ? 14.461 17.516 -0.616 1 75.75 515 VAL A O 1
ATOM 4025 N N . TYR A 1 516 ? 13.039 17.125 1.075 1 85.75 516 TYR A N 1
ATOM 4026 C CA . TYR A 1 516 ? 11.914 17.203 0.147 1 85.75 516 TYR A CA 1
ATOM 4027 C C . TYR A 1 516 ? 11.414 18.641 0.021 1 85.75 516 TYR A C 1
ATOM 4029 O O . TYR A 1 516 ? 10.383 19 0.595 1 85.75 516 TYR A O 1
ATOM 4037 N N . ASN A 1 517 ? 12.164 19.375 -0.768 1 79.31 517 ASN A N 1
ATOM 4038 C CA . ASN A 1 517 ? 11.812 20.781 -1.025 1 79.31 517 ASN A CA 1
ATOM 4039 C C . ASN A 1 517 ? 11.594 21.547 0.272 1 79.31 517 ASN A C 1
ATOM 4041 O O . ASN A 1 517 ? 10.602 22.25 0.419 1 79.31 517 ASN A O 1
ATOM 4045 N N . GLY A 1 518 ? 12.391 21.25 1.245 1 74.25 518 GLY A N 1
ATOM 4046 C CA . GLY A 1 518 ? 12.336 21.969 2.512 1 74.25 518 GLY A CA 1
ATOM 4047 C C . GLY A 1 518 ? 11.555 21.219 3.582 1 74.25 518 GLY A C 1
ATOM 4048 O O . GLY A 1 518 ? 11.477 21.672 4.727 1 74.25 518 GLY A O 1
ATOM 4049 N N . MET A 1 519 ? 11 20.125 3.25 1 80 519 MET A N 1
ATOM 4050 C CA . MET A 1 519 ? 10.234 19.344 4.215 1 80 519 MET A CA 1
ATOM 4051 C C . MET A 1 519 ? 10.984 18.078 4.605 1 80 519 MET A C 1
ATOM 4053 O O . MET A 1 519 ? 11.75 17.531 3.807 1 80 519 MET A O 1
ATOM 4057 N N . SER A 1 520 ? 10.789 17.797 5.879 1 78.44 520 SER A N 1
ATOM 4058 C CA . SER A 1 520 ? 11.344 16.547 6.383 1 78.44 520 SER A CA 1
ATOM 4059 C C . SER A 1 520 ? 10.234 15.586 6.801 1 78.44 520 SER A C 1
ATOM 4061 O O . SER A 1 520 ? 9.133 16.016 7.148 1 78.44 520 SER A O 1
ATOM 4063 N N . CYS A 1 521 ? 10.438 14.375 6.586 1 83.75 521 CYS A N 1
ATOM 4064 C CA . CYS A 1 521 ? 9.539 13.32 7.051 1 83.75 521 CYS A CA 1
ATOM 4065 C C . CYS A 1 521 ? 10.328 12.086 7.477 1 83.75 521 CYS A C 1
ATOM 4067 O O . CYS A 1 521 ? 11.039 11.492 6.664 1 83.75 521 CYS A O 1
ATOM 4069 N N . ASN A 1 522 ? 10.25 11.797 8.727 1 80.94 522 ASN A N 1
ATOM 4070 C CA . ASN A 1 522 ? 11.023 10.688 9.273 1 80.94 522 ASN A CA 1
ATOM 4071 C C . ASN A 1 522 ? 10.156 9.75 10.109 1 80.94 522 ASN A C 1
ATOM 4073 O O . ASN A 1 522 ? 9.633 10.156 11.156 1 80.94 522 ASN A O 1
ATOM 4077 N N . ALA A 1 523 ? 10.039 8.516 9.648 1 86.31 523 ALA A N 1
ATOM 4078 C CA . ALA A 1 523 ? 9.234 7.535 10.367 1 86.31 523 ALA A CA 1
ATOM 4079 C C . ALA A 1 523 ? 10.109 6.516 11.086 1 86.31 523 ALA A C 1
ATOM 4081 O O . ALA A 1 523 ? 9.625 5.461 11.508 1 86.31 523 ALA A O 1
ATOM 4082 N N . SER A 1 524 ? 11.359 6.789 11.312 1 82.75 524 SER A N 1
ATOM 4083 C CA . SER A 1 524 ? 12.312 5.828 11.859 1 82.75 524 SER A CA 1
ATOM 4084 C C . SER A 1 524 ? 11.891 5.355 13.25 1 82.75 524 SER A C 1
ATOM 4086 O O . SER A 1 524 ? 12.094 4.191 13.602 1 82.75 524 SER A O 1
ATOM 4088 N N . TYR A 1 525 ? 11.352 6.273 13.984 1 82.94 525 TYR A N 1
ATOM 4089 C CA . TYR A 1 525 ? 10.914 5.891 15.32 1 82.94 525 TYR A CA 1
ATOM 4090 C C . TYR A 1 525 ? 9.812 4.84 15.258 1 82.94 525 TYR A C 1
ATOM 4092 O O . TYR A 1 525 ? 9.836 3.859 16 1 82.94 525 TYR A O 1
ATOM 4100 N N . VAL A 1 526 ? 8.875 5.062 14.445 1 86.69 526 VAL A N 1
ATOM 4101 C CA . VAL A 1 526 ? 7.773 4.121 14.266 1 86.69 526 VAL A CA 1
ATOM 4102 C C . VAL A 1 526 ? 8.312 2.783 13.766 1 86.69 526 VAL A C 1
ATOM 4104 O O . VAL A 1 526 ? 7.926 1.723 14.266 1 86.69 526 VAL A O 1
ATOM 4107 N N . GLU A 1 527 ? 9.227 2.828 12.812 1 90.06 527 GLU A N 1
ATOM 4108 C CA . GLU A 1 527 ? 9.781 1.626 12.203 1 90.06 527 GLU A CA 1
ATOM 4109 C C . GLU A 1 527 ? 10.578 0.805 13.211 1 90.06 527 GLU A C 1
ATOM 4111 O O . GLU A 1 527 ? 10.453 -0.42 13.258 1 90.06 527 GLU A O 1
ATOM 4116 N N . THR A 1 528 ? 11.336 1.491 14.016 1 88.25 528 THR A N 1
ATOM 4117 C CA . THR A 1 528 ? 12.07 0.786 15.062 1 88.25 528 THR A CA 1
ATOM 4118 C C . THR A 1 528 ? 11.109 0.192 16.094 1 88.25 528 THR A C 1
ATOM 4120 O O . THR A 1 528 ? 11.227 -0.979 16.453 1 88.25 528 THR A O 1
ATOM 4123 N N . TYR A 1 529 ? 10.172 1.004 16.469 1 86.5 529 TYR A N 1
ATOM 4124 C CA . TYR A 1 529 ? 9.227 0.607 17.5 1 86.5 529 TYR A CA 1
ATOM 4125 C C . TYR A 1 529 ? 8.477 -0.658 17.109 1 86.5 529 TYR A C 1
ATOM 4127 O O . TYR A 1 529 ? 8.297 -1.563 17.922 1 86.5 529 TYR A O 1
ATOM 4135 N N . ILE A 1 530 ? 8.094 -0.745 15.906 1 89.38 530 ILE A N 1
ATOM 4136 C CA . ILE A 1 530 ? 7.27 -1.872 15.484 1 89.38 530 ILE A CA 1
ATOM 4137 C C . ILE A 1 530 ? 8.156 -3.082 15.203 1 89.38 530 ILE A C 1
ATOM 4139 O O . ILE A 1 530 ? 7.672 -4.215 15.141 1 89.38 530 ILE A O 1
ATOM 4143 N N . SER A 1 531 ? 9.422 -2.84 14.961 1 91 531 SER A N 1
ATOM 4144 C CA . SER A 1 531 ? 10.336 -3.922 14.602 1 91 531 SER A CA 1
ATOM 4145 C C . SER A 1 531 ? 10.812 -4.68 15.836 1 91 531 SER A C 1
ATOM 4147 O O . SER A 1 531 ? 10.945 -5.902 15.805 1 91 531 SER A O 1
ATOM 4149 N N . ILE A 1 532 ? 11.008 -3.977 16.922 1 89.5 532 ILE A N 1
ATOM 4150 C CA . ILE A 1 532 ? 11.617 -4.598 18.094 1 89.5 532 ILE A CA 1
ATOM 4151 C C . ILE A 1 532 ? 10.555 -5.348 18.891 1 89.5 532 ILE A C 1
ATOM 4153 O O . ILE A 1 532 ? 9.367 -5.016 18.812 1 89.5 532 ILE A O 1
ATOM 4157 N N . PRO A 1 533 ? 10.977 -6.312 19.625 1 88.31 533 PRO A N 1
ATOM 4158 C CA . PRO A 1 533 ? 10.031 -7.035 20.484 1 88.31 533 PRO A CA 1
ATOM 4159 C C . PRO A 1 533 ? 9.32 -6.117 21.484 1 88.31 533 PRO A C 1
ATOM 4161 O O . PRO A 1 533 ? 9.891 -5.121 21.922 1 88.31 533 PRO A O 1
ATOM 4164 N N . GLU A 1 534 ? 8.141 -6.523 21.844 1 82.62 534 GLU A N 1
ATOM 4165 C CA . GLU A 1 534 ? 7.312 -5.727 22.75 1 82.62 534 GLU A CA 1
ATOM 4166 C C . GLU A 1 534 ? 8 -5.52 24.094 1 82.62 534 GLU A C 1
ATOM 4168 O O . GLU A 1 534 ? 7.871 -4.461 24.703 1 82.62 534 GLU A O 1
ATOM 4173 N N . GLU A 1 535 ? 8.766 -6.496 24.469 1 80.69 535 GLU A N 1
ATOM 4174 C CA . GLU A 1 535 ? 9.43 -6.473 25.766 1 80.69 535 GLU A CA 1
ATOM 4175 C C . GLU A 1 535 ? 10.523 -5.414 25.812 1 80.69 535 GLU A C 1
ATOM 4177 O O . GLU A 1 535 ? 10.922 -4.969 26.891 1 80.69 535 GLU A O 1
ATOM 4182 N N . TRP A 1 536 ? 11.008 -5.012 24.578 1 82.38 536 TRP A N 1
ATOM 4183 C CA . TRP A 1 536 ? 12.109 -4.059 24.516 1 82.38 536 TRP A CA 1
ATOM 4184 C C . TRP A 1 536 ? 11.586 -2.623 24.516 1 82.38 536 TRP A C 1
ATOM 4186 O O . TRP A 1 536 ? 12.359 -1.677 24.688 1 82.38 536 TRP A O 1
ATOM 4196 N N . ARG A 1 537 ? 10.281 -2.391 24.359 1 78.56 537 ARG A N 1
ATOM 4197 C CA . ARG A 1 537 ? 9.703 -1.073 24.125 1 78.56 537 ARG A CA 1
ATOM 4198 C C . ARG A 1 537 ? 9.586 -0.279 25.422 1 78.56 537 ARG A C 1
ATOM 4200 O O . ARG A 1 537 ? 9.422 0.942 25.391 1 78.56 537 ARG A O 1
ATOM 4207 N N . ARG A 1 538 ? 9.633 -1.058 26.5 1 70.75 538 ARG A N 1
ATOM 4208 C CA . ARG A 1 538 ? 9.523 -0.405 27.812 1 70.75 538 ARG A CA 1
ATOM 4209 C C . ARG A 1 538 ? 10.703 -0.755 28.703 1 70.75 538 ARG A C 1
ATOM 4211 O O . ARG A 1 538 ? 11.242 -1.862 28.625 1 70.75 538 ARG A O 1
ATOM 4218 N N . ALA A 1 539 ? 11.047 0.35 29.375 1 66.38 539 ALA A N 1
ATOM 4219 C CA . ALA A 1 539 ? 12.094 0.086 30.359 1 66.38 539 ALA A CA 1
ATOM 4220 C C . ALA A 1 539 ? 11.602 -0.89 31.422 1 66.38 539 ALA A C 1
ATOM 4222 O O . ALA A 1 539 ? 10.406 -0.953 31.719 1 66.38 539 ALA A O 1
ATOM 4223 N N . PRO A 1 540 ? 12.578 -1.735 31.828 1 63.78 540 PRO A N 1
ATOM 4224 C CA . PRO A 1 540 ? 12.172 -2.664 32.875 1 63.78 540 PRO A CA 1
ATOM 4225 C C . PRO A 1 540 ? 11.562 -1.953 34.094 1 63.78 540 PRO A C 1
ATOM 4227 O O . PRO A 1 540 ? 11.844 -0.776 34.344 1 63.78 540 PRO A O 1
ATOM 4230 N N . GLU A 1 541 ? 10.625 -2.662 34.625 1 60.59 541 GLU A N 1
ATOM 4231 C CA . GLU A 1 541 ? 10.016 -2.125 35.844 1 60.59 541 GLU A CA 1
ATOM 4232 C C . GLU A 1 541 ? 11.07 -1.782 36.906 1 60.59 541 GLU A C 1
ATOM 4234 O O . GLU A 1 541 ? 11.977 -2.578 37.156 1 60.59 541 GLU A O 1
ATOM 4239 N N . GLY A 1 542 ? 11.062 -0.519 37.406 1 61.56 542 GLY A N 1
ATOM 4240 C CA . GLY A 1 542 ? 11.984 -0.088 38.438 1 61.56 542 GLY A CA 1
ATOM 4241 C C . GLY A 1 542 ? 13.227 0.593 37.906 1 61.56 542 GLY A C 1
ATOM 4242 O O . GLY A 1 542 ? 14.141 0.922 38.656 1 61.56 542 GLY A O 1
ATOM 4243 N N . TYR A 1 543 ? 13.211 0.587 36.562 1 61.53 543 TYR A N 1
ATOM 4244 C CA . TYR A 1 543 ? 14.359 1.257 35.969 1 61.53 543 TYR A CA 1
ATOM 4245 C C . TYR A 1 543 ? 14.43 2.713 36.406 1 61.53 543 TYR A C 1
ATOM 4247 O O . TYR A 1 543 ? 13.469 3.467 36.25 1 61.53 543 TYR A O 1
ATOM 4255 N N . GLN A 1 544 ? 15.297 3.031 37.375 1 57.53 544 GLN A N 1
ATOM 4256 C CA . GLN A 1 544 ? 15.586 4.402 37.781 1 57.53 544 GLN A CA 1
ATOM 4257 C C . GLN A 1 544 ? 16.781 4.965 37 1 57.53 544 GLN A C 1
ATOM 4259 O O . GLN A 1 544 ? 17.891 4.441 37.094 1 57.53 544 GLN A O 1
ATOM 4264 N N . PRO A 1 545 ? 16.391 5.809 36.031 1 54.31 545 PRO A N 1
ATOM 4265 C CA . PRO A 1 545 ? 17.531 6.336 35.281 1 54.31 545 PRO A CA 1
ATOM 4266 C C . PRO A 1 545 ? 18.594 6.945 36.219 1 54.31 545 PRO A C 1
ATOM 4268 O O . PRO A 1 545 ? 18.266 7.578 37.219 1 54.31 545 PRO A O 1
ATOM 4271 N N . GLU A 1 546 ? 19.75 6.301 36.156 1 52.41 546 GLU A N 1
ATOM 4272 C CA . GLU A 1 546 ? 20.781 6.887 37.031 1 52.41 546 GLU A CA 1
ATOM 4273 C C . GLU A 1 546 ? 20.891 8.391 36.812 1 52.41 546 GLU A C 1
ATOM 4275 O O . GLU A 1 546 ? 21.078 9.148 37.75 1 52.41 546 GLU A O 1
ATOM 4280 N N . ASP A 1 547 ? 21.125 8.773 35.594 1 49.09 547 ASP A N 1
ATOM 4281 C CA . ASP A 1 547 ? 21.422 10.188 35.406 1 49.09 547 ASP A CA 1
ATOM 4282 C C . ASP A 1 547 ? 20.141 10.984 35.125 1 49.09 547 ASP A C 1
ATOM 4284 O O . ASP A 1 547 ? 20.203 12.102 34.594 1 49.09 547 ASP A O 1
ATOM 4288 N N . GLY A 1 548 ? 19.078 10.438 35.656 1 50.88 548 GLY A N 1
ATOM 4289 C CA . GLY A 1 548 ? 17.859 11.195 35.438 1 50.88 548 GLY A CA 1
ATOM 4290 C C . GLY A 1 548 ? 17.281 11.039 34.062 1 50.88 548 GLY A C 1
ATOM 4291 O O . GLY A 1 548 ? 16.219 11.594 33.75 1 50.88 548 GLY A O 1
ATOM 4292 N N . ILE A 1 549 ? 18.156 10.602 33.219 1 50.34 549 ILE A N 1
ATOM 4293 C CA . ILE A 1 549 ? 17.656 10.516 31.844 1 50.34 549 ILE A CA 1
ATOM 4294 C C . ILE A 1 549 ? 16.688 9.344 31.719 1 50.34 549 ILE A C 1
ATOM 4296 O O . ILE A 1 549 ? 17.078 8.188 31.891 1 50.34 549 ILE A O 1
ATOM 4300 N N . THR A 1 550 ? 15.445 9.516 31.859 1 52.5 550 THR A N 1
ATOM 4301 C CA . THR A 1 550 ? 14.32 8.586 31.844 1 52.5 550 THR A CA 1
ATOM 4302 C C . THR A 1 550 ? 14.273 7.824 30.516 1 52.5 550 THR A C 1
ATOM 4304 O O . THR A 1 550 ? 13.539 6.836 30.391 1 52.5 550 THR A O 1
ATOM 4307 N N . LEU A 1 551 ? 15.047 8.266 29.531 1 59.22 551 LEU A N 1
ATOM 4308 C CA . LEU A 1 551 ? 14.883 7.617 28.234 1 59.22 551 LEU A CA 1
ATOM 4309 C C . LEU A 1 551 ? 15.992 6.594 28 1 59.22 551 LEU A C 1
ATOM 4311 O O . LEU A 1 551 ? 17.156 6.84 28.312 1 59.22 551 LEU A O 1
ATOM 4315 N N . MET A 1 552 ? 15.602 5.25 27.953 1 65.88 552 MET A N 1
ATOM 4316 C CA . MET A 1 552 ? 16.594 4.207 27.688 1 65.88 552 MET A CA 1
ATOM 4317 C C . MET A 1 552 ? 16.797 4.023 26.188 1 65.88 552 MET A C 1
ATOM 4319 O O . MET A 1 552 ? 15.844 3.871 25.438 1 65.88 552 MET A O 1
ATOM 4323 N N . ASP A 1 553 ? 18.031 4.168 25.75 1 72.31 553 ASP A N 1
ATOM 4324 C CA . ASP A 1 553 ? 18.391 4 24.344 1 72.31 553 ASP A CA 1
ATOM 4325 C C . ASP A 1 553 ? 18.562 2.523 24 1 72.31 553 ASP A C 1
ATOM 4327 O O . ASP A 1 553 ? 19.078 1.746 24.812 1 72.31 553 ASP A O 1
ATOM 4331 N N . LEU A 1 554 ? 18.016 2.141 22.906 1 80.62 554 LEU A N 1
ATOM 4332 C CA . LEU A 1 554 ? 18.344 0.829 22.359 1 80.62 554 LEU A CA 1
ATOM 4333 C C . LEU A 1 554 ? 19.766 0.795 21.812 1 80.62 554 LEU A C 1
ATOM 4335 O O . LEU A 1 554 ? 19.984 0.912 20.609 1 80.62 554 LEU A O 1
ATOM 4339 N N . ASP A 1 555 ? 20.781 0.579 22.688 1 81.06 555 ASP A N 1
ATOM 4340 C CA . ASP A 1 555 ? 22.172 0.663 22.281 1 81.06 555 ASP A CA 1
ATOM 4341 C C . ASP A 1 555 ? 22.859 -0.703 22.375 1 81.06 555 ASP A C 1
ATOM 4343 O O . ASP A 1 555 ? 24.031 -0.841 22.031 1 81.06 555 ASP A O 1
ATOM 4347 N N . TYR A 1 556 ? 22.125 -1.687 22.797 1 86.94 556 TYR A N 1
ATOM 4348 C CA . TYR A 1 556 ? 22.641 -3.049 22.938 1 86.94 556 TYR A CA 1
ATOM 4349 C C . TYR A 1 556 ? 23.812 -3.104 23.906 1 86.94 556 TYR A C 1
ATOM 4351 O O . TYR A 1 556 ? 24.703 -3.939 23.75 1 86.94 556 TYR A O 1
ATOM 4359 N N . GLU A 1 557 ? 23.953 -2.209 24.75 1 80.94 557 GLU A N 1
ATOM 4360 C CA . GLU A 1 557 ? 24.891 -2.191 25.859 1 80.94 557 GLU A CA 1
ATOM 4361 C C . GLU A 1 557 ? 24.172 -2.307 27.203 1 80.94 557 GLU A C 1
ATOM 4363 O O . GLU A 1 557 ? 24.453 -3.211 27.984 1 80.94 557 GLU A O 1
ATOM 4368 N N . ARG A 1 558 ? 23.297 -1.43 27.344 1 75.69 558 ARG A N 1
ATOM 4369 C CA . ARG A 1 558 ? 22.516 -1.421 28.562 1 75.69 558 ARG A CA 1
ATOM 4370 C C . ARG A 1 558 ? 21.125 -2.033 28.344 1 75.69 558 ARG A C 1
ATOM 4372 O O . ARG A 1 558 ? 20.531 -2.58 29.266 1 75.69 558 ARG A O 1
ATOM 4379 N N . TRP A 1 559 ? 20.734 -1.778 27.141 1 80.62 559 TRP A N 1
ATOM 4380 C CA . TRP A 1 559 ? 19.406 -2.246 26.75 1 80.62 559 TRP A CA 1
ATOM 4381 C C . TRP A 1 559 ? 19.422 -2.75 25.312 1 80.62 559 TRP A C 1
ATOM 4383 O O . TRP A 1 559 ? 20.062 -2.148 24.438 1 80.62 559 TRP A O 1
ATOM 4393 N N . PRO A 1 560 ? 18.688 -3.844 24.969 1 82 560 PRO A N 1
ATOM 4394 C CA . PRO A 1 560 ? 17.75 -4.633 25.766 1 82 560 PRO A CA 1
ATOM 4395 C C . PRO A 1 560 ? 18.453 -5.609 26.719 1 82 560 PRO A C 1
ATOM 4397 O O . PRO A 1 560 ? 19.672 -5.766 26.641 1 82 560 PRO A O 1
ATOM 4400 N N . PRO A 1 561 ? 17.625 -6.199 27.641 1 69.75 561 PRO A N 1
ATOM 4401 C CA . PRO A 1 561 ? 18.25 -7.117 28.594 1 69.75 561 PRO A CA 1
ATOM 4402 C C . PRO A 1 561 ? 18.906 -8.32 27.906 1 69.75 561 PRO A C 1
ATOM 4404 O O . PRO A 1 561 ? 18.375 -8.836 26.922 1 69.75 561 PRO A O 1
ATOM 4407 N N . GLY A 1 562 ? 20.109 -8.68 28.344 1 67.44 562 GLY A N 1
ATOM 4408 C CA . GLY A 1 562 ? 20.766 -9.867 27.828 1 67.44 562 GLY A CA 1
ATOM 4409 C C . GLY A 1 562 ? 21.922 -9.547 26.891 1 67.44 562 GLY A C 1
ATOM 4410 O O . GLY A 1 562 ? 22.641 -10.445 26.469 1 67.44 562 GLY A O 1
ATOM 4411 N N . PHE A 1 563 ? 21.938 -8.289 26.531 1 69.12 563 PHE A N 1
ATOM 4412 C CA . PHE A 1 563 ? 22.953 -7.992 25.531 1 69.12 563 PHE A CA 1
ATOM 4413 C C . PHE A 1 563 ? 24.094 -7.184 26.156 1 69.12 563 PHE A C 1
ATOM 4415 O O . PHE A 1 563 ? 24.953 -6.68 25.438 1 69.12 563 PHE A O 1
ATOM 4422 N N . SER A 1 564 ? 23.969 -6.949 27.516 1 57.53 564 SER A N 1
ATOM 4423 C CA . SER A 1 564 ? 24.969 -6.148 28.203 1 57.53 564 SER A CA 1
ATOM 4424 C C . SER A 1 564 ? 26.359 -6.727 28 1 57.53 564 SER A C 1
ATOM 4426 O O . SER A 1 564 ? 26.531 -7.945 27.953 1 57.53 564 SER A O 1
ATOM 4428 N N . LYS A 1 565 ? 27.234 -5.863 27.562 1 57.31 565 LYS A N 1
ATOM 4429 C CA . LYS A 1 565 ? 28.641 -6.223 27.484 1 57.31 565 LYS A CA 1
ATOM 4430 C C . LYS A 1 565 ? 29.141 -6.867 28.766 1 57.31 565 LYS A C 1
ATOM 4432 O O . LYS A 1 565 ? 30.297 -7.27 28.875 1 57.31 565 LYS A O 1
ATOM 4437 N N . ARG A 1 566 ? 28.578 -6.617 30.016 1 45.12 566 ARG A N 1
ATOM 4438 C CA . ARG A 1 566 ? 29.25 -6.957 31.266 1 45.12 566 ARG A CA 1
ATOM 4439 C C . ARG A 1 566 ? 29.453 -8.461 31.391 1 45.12 566 ARG A C 1
ATOM 4441 O O . ARG A 1 566 ? 28.656 -9.242 30.859 1 45.12 566 ARG A O 1
ATOM 4448 N N . HIS A 1 567 ? 30.641 -8.938 31.938 1 39.22 567 HIS A N 1
ATOM 4449 C CA . HIS A 1 567 ? 31.188 -10.203 32.406 1 39.22 567 HIS A CA 1
ATOM 4450 C C . HIS A 1 567 ? 30.125 -11.039 33.125 1 39.22 567 HIS A C 1
ATOM 4452 O O . HIS A 1 567 ? 29.234 -10.492 33.781 1 39.22 567 HIS A O 1
ATOM 4458 N N . PRO A 1 568 ? 30.078 -12.383 32.812 1 34.84 568 PRO A N 1
ATOM 4459 C CA . PRO A 1 568 ? 29.312 -13.312 33.625 1 34.84 568 PRO A CA 1
ATOM 4460 C C . PRO A 1 568 ? 29.359 -12.953 35.125 1 34.84 568 PRO A C 1
ATOM 4462 O O . PRO A 1 568 ? 30.422 -12.594 35.625 1 34.84 568 PRO A O 1
ATOM 4465 N N . ALA A 1 569 ? 28.422 -12.453 35.781 1 30.59 569 ALA A N 1
ATOM 4466 C CA . ALA A 1 569 ? 28.453 -12.508 37.25 1 30.59 569 ALA A CA 1
ATOM 4467 C C . ALA A 1 569 ? 29.031 -13.836 37.75 1 30.59 569 ALA A C 1
ATOM 4469 O O . ALA A 1 569 ? 28.609 -14.906 37.312 1 30.59 569 ALA A O 1
ATOM 4470 N N . GLU A 1 570 ? 30.266 -13.852 38.156 1 28.64 570 GLU A N 1
ATOM 4471 C CA . GLU A 1 570 ? 30.672 -14.875 39.125 1 28.64 570 GLU A CA 1
ATOM 4472 C C . GLU A 1 570 ? 29.594 -15.102 40.188 1 28.64 570 GLU A C 1
ATOM 4474 O O . GLU A 1 570 ? 29.203 -14.164 40.875 1 28.64 570 GLU A O 1
ATOM 4479 N N . THR A 1 571 ? 28.531 -15.852 39.938 1 27.14 571 THR A N 1
ATOM 4480 C CA . THR A 1 571 ? 27.922 -16.484 41.094 1 27.14 571 THR A CA 1
ATOM 4481 C C . THR A 1 571 ? 28.969 -16.812 42.156 1 27.14 571 THR A C 1
ATOM 4483 O O . THR A 1 571 ? 29.844 -17.672 41.906 1 27.14 571 THR A O 1
ATOM 4486 N N . GLN A 1 572 ? 29.375 -15.711 42.938 1 20.86 572 GLN A N 1
ATOM 4487 C CA . GLN A 1 572 ? 29.578 -16.188 44.312 1 20.86 572 GLN A CA 1
ATOM 4488 C C . GLN A 1 572 ? 28.266 -16.656 44.938 1 20.86 572 GLN A C 1
ATOM 4490 O O . GLN A 1 572 ? 27.234 -15.977 44.812 1 20.86 572 GLN A O 1
ATOM 4495 N N . MET B 1 1 ? -16.438 -73.125 -14.758 1 24.47 1 MET B N 1
ATOM 4496 C CA . MET B 1 1 ? -15.008 -73.25 -15.062 1 24.47 1 MET B CA 1
ATOM 4497 C C . MET B 1 1 ? -14.594 -72.188 -16.125 1 24.47 1 MET B C 1
ATOM 4499 O O . MET B 1 1 ? -13.438 -72.188 -16.531 1 24.47 1 MET B O 1
ATOM 4503 N N . ALA B 1 2 ? -15.609 -71.875 -16.922 1 33.84 2 ALA B N 1
ATOM 4504 C CA . ALA B 1 2 ? -15.43 -71.062 -18.094 1 33.84 2 ALA B CA 1
ATOM 4505 C C . ALA B 1 2 ? -15.078 -69.625 -17.688 1 33.84 2 ALA B C 1
ATOM 4507 O O . ALA B 1 2 ? -14.891 -68.75 -18.531 1 33.84 2 ALA B O 1
ATOM 4508 N N . ASP B 1 3 ? -15.445 -69.438 -16.516 1 32.81 3 ASP B N 1
ATOM 4509 C CA . ASP B 1 3 ? -15.367 -68 -16.094 1 32.81 3 ASP B CA 1
ATOM 4510 C C . ASP B 1 3 ? -13.922 -67.625 -15.797 1 32.81 3 ASP B C 1
ATOM 4512 O O . ASP B 1 3 ? -13.656 -66.5 -15.391 1 32.81 3 ASP B O 1
ATOM 4516 N N . LEU B 1 4 ? -12.906 -68.438 -15.82 1 39.53 4 LEU B N 1
ATOM 4517 C CA . LEU B 1 4 ? -11.5 -68.312 -15.445 1 39.53 4 LEU B CA 1
ATOM 4518 C C . LEU B 1 4 ? -10.727 -67.5 -16.516 1 39.53 4 LEU B C 1
ATOM 4520 O O . LEU B 1 4 ? -9.766 -66.812 -16.219 1 39.53 4 LEU B O 1
ATOM 4524 N N . PRO B 1 5 ? -11.094 -67.75 -17.703 1 43 5 PRO B N 1
ATOM 4525 C CA . PRO B 1 5 ? -10.25 -67.062 -18.703 1 43 5 PRO B CA 1
ATOM 4526 C C . PRO B 1 5 ? -10.484 -65.562 -18.766 1 43 5 PRO B C 1
ATOM 4528 O O . PRO B 1 5 ? -9.555 -64.812 -19.031 1 43 5 PRO B O 1
ATOM 4531 N N . VAL B 1 6 ? -11.695 -65.125 -18.641 1 42.12 6 VAL B N 1
ATOM 4532 C CA . VAL B 1 6 ? -12 -63.719 -18.703 1 42.12 6 VAL B CA 1
ATOM 4533 C C . VAL B 1 6 ? -11.391 -63 -17.5 1 42.12 6 VAL B C 1
ATOM 4535 O O . VAL B 1 6 ? -10.875 -61.906 -17.625 1 42.12 6 VAL B O 1
ATOM 4538 N N . ARG B 1 7 ? -11.352 -63.719 -16.375 1 53.22 7 ARG B N 1
ATOM 4539 C CA . ARG B 1 7 ? -10.734 -63.156 -15.18 1 53.22 7 ARG B CA 1
ATOM 4540 C C . ARG B 1 7 ? -9.211 -63.156 -15.297 1 53.22 7 ARG B C 1
ATOM 4542 O O . ARG B 1 7 ? -8.539 -62.281 -14.758 1 53.22 7 ARG B O 1
ATOM 4549 N N . ALA B 1 8 ? -8.938 -64.062 -15.844 1 43.72 8 ALA B N 1
ATOM 4550 C CA . ALA B 1 8 ? -7.488 -64.188 -16.031 1 43.72 8 ALA B CA 1
ATOM 4551 C C . ALA B 1 8 ? -6.988 -63.188 -17.062 1 43.72 8 ALA B C 1
ATOM 4553 O O . ALA B 1 8 ? -5.922 -62.594 -16.891 1 43.72 8 ALA B O 1
ATOM 4554 N N . ALA B 1 9 ? -7.703 -63 -18.047 1 45.28 9 ALA B N 1
ATOM 4555 C CA . ALA B 1 9 ? -7.387 -61.969 -19.047 1 45.28 9 ALA B CA 1
ATOM 4556 C C . ALA B 1 9 ? -7.559 -60.562 -18.453 1 45.28 9 ALA B C 1
ATOM 4558 O O . ALA B 1 9 ? -6.746 -59.688 -18.719 1 45.28 9 ALA B O 1
ATOM 4559 N N . GLU B 1 10 ? -8.586 -60.375 -17.781 1 44.03 10 GLU B N 1
ATOM 4560 C CA . GLU B 1 10 ? -8.812 -59.125 -17.062 1 44.03 10 GLU B CA 1
ATOM 4561 C C . GLU B 1 10 ? -7.73 -58.906 -16 1 44.03 10 GLU B C 1
ATOM 4563 O O . GLU B 1 10 ? -7.246 -57.781 -15.836 1 44.03 10 GLU B O 1
ATOM 4568 N N . GLN B 1 11 ? -7.457 -59.969 -15.25 1 43.97 11 GLN B N 1
ATOM 4569 C CA . GLN B 1 11 ? -6.391 -59.906 -14.258 1 43.97 11 GLN B CA 1
ATOM 4570 C C . GLN B 1 11 ? -5.027 -59.719 -14.922 1 43.97 11 GLN B C 1
ATOM 4572 O O . GLN B 1 11 ? -4.176 -59 -14.414 1 43.97 11 GLN B O 1
ATOM 4577 N N . ALA B 1 12 ? -4.797 -60.531 -15.867 1 45.72 12 ALA B N 1
ATOM 4578 C CA . ALA B 1 12 ? -3.568 -60.406 -16.656 1 45.72 12 ALA B CA 1
ATOM 4579 C C . ALA B 1 12 ? -3.471 -59 -17.266 1 45.72 12 ALA B C 1
ATOM 4581 O O . ALA B 1 12 ? -2.393 -58.406 -17.312 1 45.72 12 ALA B O 1
ATOM 4582 N N . ALA B 1 13 ? -4.566 -58.656 -17.844 1 51.94 13 ALA B N 1
ATOM 4583 C CA . ALA B 1 13 ? -4.66 -57.312 -18.391 1 51.94 13 ALA B CA 1
ATOM 4584 C C . ALA B 1 13 ? -4.441 -56.25 -17.297 1 51.94 13 ALA B C 1
ATOM 4586 O O . ALA B 1 13 ? -3.76 -55.25 -17.516 1 51.94 13 ALA B O 1
ATOM 4587 N N . THR B 1 14 ? -5.02 -56.594 -16.141 1 56.56 14 THR B N 1
ATOM 4588 C CA . THR B 1 14 ? -4.82 -55.719 -14.984 1 56.56 14 THR B CA 1
ATOM 4589 C C . THR B 1 14 ? -3.369 -55.781 -14.516 1 56.56 14 THR B C 1
ATOM 4591 O O . THR B 1 14 ? -2.797 -54.75 -14.148 1 56.56 14 THR B O 1
ATOM 4594 N N . GLY B 1 15 ? -2.842 -57.031 -14.438 1 61.09 15 GLY B N 1
ATOM 4595 C CA . GLY B 1 15 ? -1.448 -57.188 -14.055 1 61.09 15 GLY B CA 1
ATOM 4596 C C . GLY B 1 15 ? -0.484 -56.531 -15.008 1 61.09 15 GLY B C 1
ATOM 4597 O O . GLY B 1 15 ? 0.512 -55.938 -14.578 1 61.09 15 GLY B O 1
ATOM 4598 N N . ASP B 1 16 ? -0.884 -56.594 -16.172 1 78.62 16 ASP B N 1
ATOM 4599 C CA . ASP B 1 16 ? -0.062 -55.969 -17.219 1 78.62 16 ASP B CA 1
ATOM 4600 C C . ASP B 1 16 ? -0.107 -54.438 -17.125 1 78.62 16 ASP B C 1
ATOM 4602 O O . ASP B 1 16 ? 0.931 -53.781 -17.203 1 78.62 16 ASP B O 1
ATOM 4606 N N . LEU B 1 17 ? -1.269 -53.938 -16.797 1 86.62 17 LEU B N 1
ATOM 4607 C CA . LEU B 1 17 ? -1.402 -52.469 -16.719 1 86.62 17 LEU B CA 1
ATOM 4608 C C . LEU B 1 17 ? -0.65 -51.938 -15.5 1 86.62 17 LEU B C 1
ATOM 4610 O O . LEU B 1 17 ? -0.082 -50.844 -15.555 1 86.62 17 LEU B O 1
ATOM 4614 N N . GLU B 1 18 ? -0.648 -52.781 -14.484 1 87.25 18 GLU B N 1
ATOM 4615 C CA . GLU B 1 18 ? 0.115 -52.375 -13.305 1 87.25 18 GLU B CA 1
ATOM 4616 C C . GLU B 1 18 ? 1.605 -52.281 -13.609 1 87.25 18 GLU B C 1
ATOM 4618 O O . GLU B 1 18 ? 2.293 -51.375 -13.125 1 87.25 18 GLU B O 1
ATOM 4623 N N . GLN B 1 19 ? 1.953 -53.219 -14.305 1 88.12 19 GLN B N 1
ATOM 4624 C CA . GLN B 1 19 ? 3.357 -53.219 -14.703 1 88.12 19 GLN B CA 1
ATOM 4625 C C . GLN B 1 19 ? 3.662 -52.031 -15.609 1 88.12 19 GLN B C 1
ATOM 4627 O O . GLN B 1 19 ? 4.727 -51.406 -15.5 1 88.12 19 GLN B O 1
ATOM 4632 N N . ARG B 1 20 ? 2.787 -51.719 -16.5 1 90.44 20 ARG B N 1
ATOM 4633 C CA . ARG B 1 20 ? 2.941 -50.594 -17.406 1 90.44 20 ARG B CA 1
ATOM 4634 C C . ARG B 1 20 ? 3.016 -49.281 -16.625 1 90.44 20 ARG B C 1
ATOM 4636 O O . ARG B 1 20 ? 3.795 -48.406 -16.969 1 90.44 20 ARG B O 1
ATOM 4643 N N . LEU B 1 21 ? 2.279 -49.25 -15.594 1 91.25 21 LEU B N 1
ATOM 4644 C CA . LEU B 1 21 ? 2.215 -48.031 -14.773 1 91.25 21 LEU B CA 1
ATOM 4645 C C . LEU B 1 21 ? 3.477 -47.875 -13.938 1 91.25 21 LEU B C 1
ATOM 4647 O O . LEU B 1 21 ? 3.812 -46.75 -13.508 1 91.25 21 LEU B O 1
ATOM 4651 N N . ARG B 1 22 ? 4.191 -48.906 -13.734 1 88.5 22 ARG B N 1
ATOM 4652 C CA . ARG B 1 22 ? 5.414 -48.875 -12.938 1 88.5 22 ARG B CA 1
ATOM 4653 C C . ARG B 1 22 ? 6.637 -48.656 -13.812 1 88.5 22 ARG B C 1
ATOM 4655 O O . ARG B 1 22 ? 7.68 -48.188 -13.328 1 88.5 22 ARG B O 1
ATOM 4662 N N . SER B 1 23 ? 6.488 -48.938 -15.117 1 87.12 23 SER B N 1
ATOM 4663 C CA . SER B 1 23 ? 7.609 -48.781 -16.031 1 87.12 23 SER B CA 1
ATOM 4664 C C . SER B 1 23 ? 7.875 -47.281 -16.328 1 87.12 23 SER B C 1
ATOM 4666 O O . SER B 1 23 ? 7 -46.594 -16.828 1 87.12 23 SER B O 1
ATOM 4668 N N . ARG B 1 24 ? 9.102 -46.844 -16.188 1 86.81 24 ARG B N 1
ATOM 4669 C CA . ARG B 1 24 ? 9.438 -45.438 -16.328 1 86.81 24 ARG B CA 1
ATOM 4670 C C . ARG B 1 24 ? 10.258 -45.156 -17.578 1 86.81 24 ARG B C 1
ATOM 4672 O O . ARG B 1 24 ? 10.867 -44.094 -17.719 1 86.81 24 ARG B O 1
ATOM 4679 N N . ARG B 1 25 ? 10.312 -46.125 -18.406 1 86.5 25 ARG B N 1
ATOM 4680 C CA . ARG B 1 25 ? 11 -45.906 -19.672 1 86.5 25 ARG B CA 1
ATOM 4681 C C . ARG B 1 25 ? 10.281 -44.875 -20.5 1 86.5 25 ARG B C 1
ATOM 4683 O O . ARG B 1 25 ? 9.055 -44.875 -20.625 1 86.5 25 ARG B O 1
ATOM 4690 N N . TYR B 1 26 ? 11.133 -43.969 -21.031 1 90.62 26 TYR B N 1
ATOM 4691 C CA . TYR B 1 26 ? 10.531 -42.906 -21.828 1 90.62 26 TYR B CA 1
ATOM 4692 C C . TYR B 1 26 ? 10.891 -43.031 -23.297 1 90.62 26 TYR B C 1
ATOM 4694 O O . TYR B 1 26 ? 12.07 -43.094 -23.656 1 90.62 26 TYR B O 1
ATOM 4702 N N . ILE B 1 27 ? 9.938 -43.094 -24.094 1 90.94 27 ILE B N 1
ATOM 4703 C CA . ILE B 1 27 ? 10.078 -43.062 -25.547 1 90.94 27 ILE B CA 1
ATOM 4704 C C . ILE B 1 27 ? 9.328 -41.875 -26.109 1 90.94 27 ILE B C 1
ATOM 4706 O O . ILE B 1 27 ? 8.094 -41.844 -26.078 1 90.94 27 ILE B O 1
ATOM 4710 N N . HIS B 1 28 ? 10.055 -41 -26.672 1 93.06 28 HIS B N 1
ATOM 4711 C CA . HIS B 1 28 ? 9.492 -39.75 -27.125 1 93.06 28 HIS B CA 1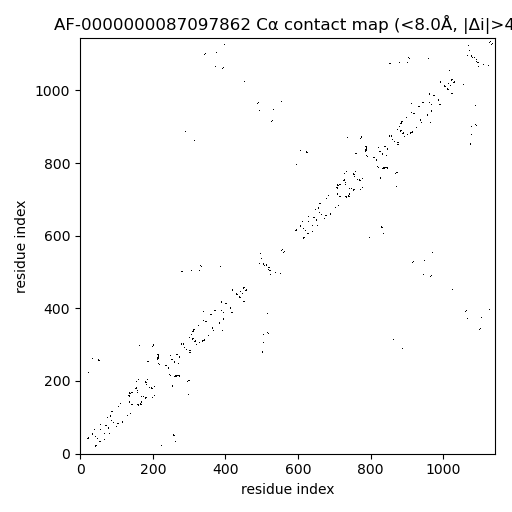
ATOM 4712 C C . HIS B 1 28 ? 8.445 -39.969 -28.219 1 93.06 28 HIS B C 1
ATOM 4714 O O . HIS B 1 28 ? 7.395 -39.312 -28.203 1 93.06 28 HIS B O 1
ATOM 4720 N N . ALA B 1 29 ? 8.727 -40.781 -29.109 1 94.44 29 ALA B N 1
ATOM 4721 C CA . ALA B 1 29 ? 7.801 -41.062 -30.203 1 94.44 29 ALA B CA 1
ATOM 4722 C C . ALA B 1 29 ? 6.457 -41.562 -29.672 1 94.44 29 ALA B C 1
ATOM 4724 O O . ALA B 1 29 ? 5.406 -41.25 -30.234 1 94.44 29 ALA B O 1
ATOM 4725 N N . ASP B 1 30 ? 6.477 -42.375 -28.672 1 94.94 30 ASP B N 1
ATOM 4726 C CA . ASP B 1 30 ? 5.254 -42.875 -28.062 1 94.94 30 ASP B CA 1
ATOM 4727 C C . ASP B 1 30 ? 4.453 -41.75 -27.406 1 94.94 30 ASP B C 1
ATOM 4729 O O . ASP B 1 30 ? 3.221 -41.75 -27.469 1 94.94 30 ASP B O 1
ATOM 4733 N N . SER B 1 31 ? 5.16 -40.938 -26.781 1 95.31 31 SER B N 1
ATOM 4734 C CA . SER B 1 31 ? 4.5 -39.812 -26.141 1 95.31 31 SER B CA 1
ATOM 4735 C C . SER B 1 31 ? 3.848 -38.906 -27.172 1 95.31 31 SER B C 1
ATOM 4737 O O . SER B 1 31 ? 2.742 -38.406 -26.953 1 95.31 31 SER B O 1
ATOM 4739 N N . VAL B 1 32 ? 4.512 -38.625 -28.188 1 96.44 32 VAL B N 1
ATOM 4740 C CA . VAL B 1 32 ? 3.967 -37.844 -29.281 1 96.44 32 VAL B CA 1
ATOM 4741 C C . VAL B 1 32 ? 2.715 -38.5 -29.844 1 96.44 32 VAL B C 1
ATOM 4743 O O . VAL B 1 32 ? 1.692 -37.844 -30.047 1 96.44 32 VAL B O 1
ATOM 4746 N N . ALA B 1 33 ? 2.805 -39.75 -30.078 1 96.81 33 ALA B N 1
ATOM 4747 C CA . ALA B 1 33 ? 1.669 -40.5 -30.594 1 96.81 33 ALA B CA 1
ATOM 4748 C C . ALA B 1 33 ? 0.479 -40.438 -29.641 1 96.81 33 ALA B C 1
ATOM 4750 O O . ALA B 1 33 ? -0.671 -40.344 -30.078 1 96.81 33 ALA B O 1
ATOM 4751 N N . ALA B 1 34 ? 0.767 -40.562 -28.422 1 97.62 34 ALA B N 1
ATOM 4752 C CA . ALA B 1 34 ? -0.293 -40.469 -27.422 1 97.62 34 ALA B CA 1
ATOM 4753 C C . ALA B 1 34 ? -0.948 -39.094 -27.453 1 97.62 34 ALA B C 1
ATOM 4755 O O . ALA B 1 34 ? -2.174 -38.969 -27.391 1 97.62 34 ALA B O 1
ATOM 4756 N N . CYS B 1 35 ? -0.169 -38.062 -27.5 1 96.69 35 CYS B N 1
ATOM 4757 C CA . CYS B 1 35 ? -0.656 -36.719 -27.547 1 96.69 35 CYS B CA 1
ATOM 4758 C C . CYS B 1 35 ? -1.542 -36.5 -28.781 1 96.69 35 CYS B C 1
ATOM 4760 O O . CYS B 1 35 ? -2.488 -35.688 -28.734 1 96.69 35 CYS B O 1
ATOM 4762 N N . GLU B 1 36 ? -1.257 -37.25 -29.797 1 97.06 36 GLU B N 1
ATOM 4763 C CA . GLU B 1 36 ? -2.012 -37.156 -31.047 1 97.06 36 GLU B CA 1
ATOM 4764 C C . GLU B 1 36 ? -3.236 -38.062 -31.016 1 97.06 36 GLU B C 1
ATOM 4766 O O . GLU B 1 36 ? -4.004 -38.094 -31.984 1 97.06 36 GLU B O 1
ATOM 4771 N N . GLY B 1 37 ? -3.367 -38.75 -29.953 1 96.94 37 GLY B N 1
ATOM 4772 C CA . GLY B 1 37 ? -4.508 -39.656 -29.828 1 96.94 37 GLY B CA 1
ATOM 4773 C C . GLY B 1 37 ? -4.41 -40.875 -30.703 1 96.94 37 GLY B C 1
ATOM 4774 O O . GLY B 1 37 ? -5.426 -41.406 -31.172 1 96.94 37 GLY B O 1
ATOM 4775 N N . LYS B 1 38 ? -3.227 -41.375 -30.891 1 95.75 38 LYS B N 1
ATOM 4776 C CA . LYS B 1 38 ? -3.053 -42.5 -31.828 1 95.75 38 LYS B CA 1
ATOM 4777 C C . LYS B 1 38 ? -2.857 -43.812 -31.094 1 95.75 38 LYS B C 1
ATOM 4779 O O . LYS B 1 38 ? -3.441 -44.844 -31.469 1 95.75 38 LYS B O 1
ATOM 4784 N N . ARG B 1 39 ? -1.994 -43.75 -30.094 1 95.38 39 ARG B N 1
ATOM 4785 C CA . ARG B 1 39 ? -1.691 -44.969 -29.391 1 95.38 39 ARG B CA 1
ATOM 4786 C C . ARG B 1 39 ? -1.289 -44.688 -27.938 1 95.38 39 ARG B C 1
ATOM 4788 O O . ARG B 1 39 ? -0.748 -43.625 -27.641 1 95.38 39 ARG B O 1
ATOM 4795 N N . ILE B 1 40 ? -1.554 -45.719 -27.125 1 96.31 40 ILE B N 1
ATOM 4796 C CA . ILE B 1 40 ? -1.147 -45.625 -25.734 1 96.31 40 ILE B CA 1
ATOM 4797 C C . ILE B 1 40 ? 0.291 -46.125 -25.578 1 96.31 40 ILE B C 1
ATOM 4799 O O . ILE B 1 40 ? 0.633 -47.219 -26.047 1 96.31 40 ILE B O 1
ATOM 4803 N N . PRO B 1 41 ? 1.052 -45.375 -24.922 1 95.5 41 PRO B N 1
ATOM 4804 C CA . PRO B 1 41 ? 2.396 -45.875 -24.641 1 95.5 41 PRO B CA 1
ATOM 4805 C C . PRO B 1 41 ? 2.381 -47.125 -23.75 1 95.5 41 PRO B C 1
ATOM 4807 O O . PRO B 1 41 ? 1.493 -47.25 -22.906 1 95.5 41 PRO B O 1
ATOM 4810 N N . HIS B 1 42 ? 3.361 -47.875 -23.984 1 93 42 HIS B N 1
ATOM 4811 C CA . HIS B 1 42 ? 3.479 -49.031 -23.125 1 93 42 HIS B CA 1
ATOM 4812 C C . HIS B 1 42 ? 3.887 -48.656 -21.703 1 93 42 HIS B C 1
ATOM 4814 O O . HIS B 1 42 ? 3.303 -49.125 -20.734 1 93 42 HIS B O 1
ATOM 4820 N N . ASP B 1 43 ? 4.891 -47.844 -21.688 1 92.06 43 ASP B N 1
ATOM 4821 C CA . ASP B 1 43 ? 5.406 -47.375 -20.391 1 92.06 43 ASP B CA 1
ATOM 4822 C C . ASP B 1 43 ? 4.633 -46.156 -19.891 1 92.06 43 ASP B C 1
ATOM 4824 O O . ASP B 1 43 ? 4.703 -45.094 -20.484 1 92.06 43 ASP B O 1
ATOM 4828 N N . LEU B 1 44 ? 3.963 -46.281 -18.766 1 93.81 44 LEU B N 1
ATOM 4829 C CA . LEU B 1 44 ? 3.07 -45.25 -18.281 1 93.81 44 LEU B CA 1
ATOM 4830 C C . LEU B 1 44 ? 3.539 -44.688 -16.938 1 93.81 44 LEU B C 1
ATOM 4832 O O . LEU B 1 44 ? 2.816 -43.938 -16.281 1 93.81 44 LEU B O 1
ATOM 4836 N N . GLY B 1 45 ? 4.688 -44.969 -16.547 1 89.25 45 GLY B N 1
ATOM 4837 C CA . GLY B 1 45 ? 5.156 -44.625 -15.203 1 89.25 45 GLY B CA 1
ATOM 4838 C C . GLY B 1 45 ? 5.582 -43.188 -15.062 1 89.25 45 GLY B C 1
ATOM 4839 O O . GLY B 1 45 ? 5.527 -42.625 -13.969 1 89.25 45 GLY B O 1
ATOM 4840 N N . ARG B 1 46 ? 6.004 -42.562 -16.141 1 90.56 46 ARG B N 1
ATOM 4841 C CA . ARG B 1 46 ? 6.48 -41.188 -16.094 1 90.56 46 ARG B CA 1
ATOM 4842 C C . ARG B 1 46 ? 5.32 -40.188 -16.172 1 90.56 46 ARG B C 1
ATOM 4844 O O . ARG B 1 46 ? 4.371 -40.406 -16.922 1 90.56 46 ARG B O 1
ATOM 4851 N N . GLU B 1 47 ? 5.52 -39.156 -15.453 1 92.44 47 GLU B N 1
ATOM 4852 C CA . GLU B 1 47 ? 4.469 -38.125 -15.414 1 92.44 47 GLU B CA 1
ATOM 4853 C C . GLU B 1 47 ? 4.234 -37.531 -16.797 1 92.44 47 GLU B C 1
ATOM 4855 O O . GLU B 1 47 ? 3.09 -37.344 -17.219 1 92.44 47 GLU B O 1
ATOM 4860 N N . LEU B 1 48 ? 5.305 -37.219 -17.453 1 93.44 48 LEU B N 1
ATOM 4861 C CA . LEU B 1 48 ? 5.184 -36.625 -18.781 1 93.44 48 LEU B CA 1
ATOM 4862 C C . LEU B 1 48 ? 4.391 -37.531 -19.719 1 93.44 48 LEU B C 1
ATOM 4864 O O . LEU B 1 48 ? 3.543 -37.062 -20.469 1 93.44 48 LEU B O 1
ATOM 4868 N N . THR B 1 49 ? 4.672 -38.75 -19.672 1 94.5 49 THR B N 1
ATOM 4869 C CA . THR B 1 49 ? 3.961 -39.719 -20.5 1 94.5 49 THR B CA 1
ATOM 4870 C C . THR B 1 49 ? 2.469 -39.719 -20.188 1 94.5 49 THR B C 1
ATOM 4872 O O . THR B 1 49 ? 1.633 -39.719 -21.094 1 94.5 49 THR B O 1
ATOM 4875 N N . ARG B 1 50 ? 2.209 -39.719 -18.969 1 96.06 50 ARG B N 1
ATOM 4876 C CA . ARG B 1 50 ? 0.811 -39.719 -18.547 1 96.06 50 ARG B CA 1
ATOM 4877 C C . ARG B 1 50 ? 0.121 -38.438 -19 1 96.06 50 ARG B C 1
ATOM 4879 O O . ARG B 1 50 ? -1.045 -38.438 -19.406 1 96.06 50 ARG B O 1
ATOM 4886 N N . LEU B 1 51 ? 0.812 -37.344 -18.922 1 97.06 51 LEU B N 1
ATOM 4887 C CA . LEU B 1 51 ? 0.26 -36.062 -19.359 1 97.06 51 LEU B CA 1
ATOM 4888 C C . LEU B 1 51 ? -0.075 -36.094 -20.844 1 97.06 51 LEU B C 1
ATOM 4890 O O . LEU B 1 51 ? -1.109 -35.562 -21.266 1 97.06 51 LEU B O 1
ATOM 4894 N N . CYS B 1 52 ? 0.751 -36.688 -21.547 1 97.25 52 CYS B N 1
ATOM 4895 C CA . CYS B 1 52 ? 0.521 -36.781 -22.984 1 97.25 52 CYS B CA 1
ATOM 4896 C C . CYS B 1 52 ? -0.715 -37.625 -23.266 1 97.25 52 CYS B C 1
ATOM 4898 O O . CYS B 1 52 ? -1.479 -37.344 -24.188 1 97.25 52 CYS B O 1
ATOM 4900 N N . VAL B 1 53 ? -0.822 -38.688 -22.516 1 98.06 53 VAL B N 1
ATOM 4901 C CA . VAL B 1 53 ? -1.991 -39.531 -22.672 1 98.06 53 VAL B CA 1
ATOM 4902 C C . VAL B 1 53 ? -3.258 -38.75 -22.344 1 98.06 53 VAL B C 1
ATOM 4904 O O . VAL B 1 53 ? -4.25 -38.812 -23.078 1 98.06 53 VAL B O 1
ATOM 4907 N N . VAL B 1 54 ? -3.199 -38 -21.281 1 98.5 54 VAL B N 1
ATOM 4908 C CA . VAL B 1 54 ? -4.344 -37.219 -20.844 1 98.5 54 VAL B CA 1
ATOM 4909 C C . VAL B 1 54 ? -4.703 -36.219 -21.938 1 98.5 54 VAL B C 1
ATOM 4911 O O . VAL B 1 54 ? -5.875 -36.062 -22.281 1 98.5 54 VAL B O 1
ATOM 4914 N N . ARG B 1 55 ? -3.719 -35.562 -22.469 1 98.12 55 ARG B N 1
ATOM 4915 C CA . ARG B 1 55 ? -3.92 -34.625 -23.547 1 98.12 55 ARG B CA 1
ATOM 4916 C C . ARG B 1 55 ? -4.559 -35.281 -24.75 1 98.12 55 ARG B C 1
ATOM 4918 O O . ARG B 1 55 ? -5.5 -34.75 -25.344 1 98.12 55 ARG B O 1
ATOM 4925 N N . GLY B 1 56 ? -4.051 -36.406 -25.109 1 98.38 56 GLY B N 1
ATOM 4926 C CA . GLY B 1 56 ? -4.602 -37.156 -26.219 1 98.38 56 GLY B CA 1
ATOM 4927 C C . GLY B 1 56 ? -6.055 -37.531 -26.016 1 98.38 56 GLY B C 1
ATOM 4928 O O . GLY B 1 56 ? -6.867 -37.438 -26.938 1 98.38 56 GLY B O 1
ATOM 4929 N N . ILE B 1 57 ? -6.352 -38 -24.828 1 98.56 57 ILE B N 1
ATOM 4930 C CA . ILE B 1 57 ? -7.715 -38.375 -24.516 1 98.56 57 ILE B CA 1
ATOM 4931 C C . ILE B 1 57 ? -8.648 -37.188 -24.656 1 98.56 57 ILE B C 1
ATOM 4933 O O . ILE B 1 57 ? -9.703 -37.281 -25.297 1 98.56 57 ILE B O 1
ATOM 4937 N N . ARG B 1 58 ? -8.305 -36.094 -24.078 1 98.19 58 ARG B N 1
ATOM 4938 C CA . ARG B 1 58 ? -9.164 -34.938 -24 1 98.19 58 ARG B CA 1
ATOM 4939 C C . ARG B 1 58 ? -9.422 -34.344 -25.391 1 98.19 58 ARG B C 1
ATOM 4941 O O . ARG B 1 58 ? -10.523 -33.875 -25.688 1 98.19 58 ARG B O 1
ATOM 4948 N N . PHE B 1 59 ? -8.484 -34.406 -26.281 1 98 59 PHE B N 1
ATOM 4949 C CA . PHE B 1 59 ? -8.57 -33.656 -27.531 1 98 59 PHE B CA 1
ATOM 4950 C C . PHE B 1 59 ? -9.031 -34.562 -28.672 1 98 59 PHE B C 1
ATOM 4952 O O . PHE B 1 59 ? -9.406 -34.094 -29.734 1 98 59 PHE B O 1
ATOM 4959 N N . HIS B 1 60 ? -9.039 -35.906 -28.438 1 97.94 60 HIS B N 1
ATOM 4960 C CA . HIS B 1 60 ? -9.391 -36.844 -29.5 1 97.94 60 HIS B CA 1
ATOM 4961 C C . HIS B 1 60 ? -10.445 -37.844 -29.031 1 97.94 60 HIS B C 1
ATOM 4963 O O . HIS B 1 60 ? -10.117 -38.844 -28.375 1 97.94 60 HIS B O 1
ATOM 4969 N N . ALA B 1 61 ? -11.586 -37.688 -29.5 1 97.88 61 ALA B N 1
ATOM 4970 C CA . ALA B 1 61 ? -12.703 -38.562 -29.094 1 97.88 61 ALA B CA 1
ATOM 4971 C C . ALA B 1 61 ? -12.461 -40 -29.5 1 97.88 61 ALA B C 1
ATOM 4973 O O . ALA B 1 61 ? -12.789 -40.938 -28.75 1 97.88 61 ALA B O 1
ATOM 4974 N N . ASP B 1 62 ? -11.875 -40.188 -30.672 1 97.5 62 ASP B N 1
ATOM 4975 C CA . ASP B 1 62 ? -11.625 -41.531 -31.172 1 97.5 62 ASP B CA 1
ATOM 4976 C C . ASP B 1 62 ? -10.625 -42.281 -30.281 1 97.5 62 ASP B C 1
ATOM 4978 O O . ASP B 1 62 ? -10.711 -43.5 -30.109 1 97.5 62 ASP B O 1
ATOM 4982 N N . PHE B 1 63 ? -9.734 -41.531 -29.844 1 98.06 63 PHE B N 1
ATOM 4983 C CA . PHE B 1 63 ? -8.766 -42.094 -28.922 1 98.06 63 PHE B CA 1
ATOM 4984 C C . PHE B 1 63 ? -9.43 -42.469 -27.594 1 98.06 63 PHE B C 1
ATOM 4986 O O . PHE B 1 63 ? -9.18 -43.531 -27.047 1 98.06 63 PHE B O 1
ATOM 4993 N N . CYS B 1 64 ? -10.25 -41.594 -27.078 1 98.06 64 CYS B N 1
ATOM 4994 C CA . CYS B 1 64 ? -10.961 -41.781 -25.812 1 98.06 64 CYS B CA 1
ATOM 4995 C C . CYS B 1 64 ? -11.852 -43 -25.859 1 98.06 64 CYS B C 1
ATOM 4997 O O . CYS B 1 64 ? -11.805 -43.844 -24.953 1 98.06 64 CYS B O 1
ATOM 4999 N N . PHE B 1 65 ? -12.633 -43.156 -26.875 1 97.25 65 PHE B N 1
ATOM 5000 C CA . PHE B 1 65 ? -13.625 -44.219 -26.953 1 97.25 65 PHE B CA 1
ATOM 5001 C C . PHE B 1 65 ? -13.039 -45.469 -27.594 1 97.25 65 PHE B C 1
ATOM 5003 O O . PHE B 1 65 ? -13.719 -46.5 -27.719 1 97.25 65 PHE B O 1
ATOM 5010 N N . GLY B 1 66 ? -11.766 -45.406 -28 1 96.62 66 GLY B N 1
ATOM 5011 C CA . GLY B 1 66 ? -11.055 -46.531 -28.594 1 96.62 66 GLY B CA 1
ATOM 5012 C C . GLY B 1 66 ? -9.93 -47.062 -27.719 1 96.62 66 GLY B C 1
ATOM 5013 O O . GLY B 1 66 ? -10.18 -47.688 -26.688 1 96.62 66 GLY B O 1
ATOM 5014 N N . PRO B 1 67 ? -8.75 -46.75 -28.172 1 95.31 67 PRO B N 1
ATOM 5015 C CA . PRO B 1 67 ? -7.594 -47.375 -27.5 1 95.31 67 PRO B CA 1
ATOM 5016 C C . PRO B 1 67 ? -7.477 -46.969 -26.047 1 95.31 67 PRO B C 1
ATOM 5018 O O . PRO B 1 67 ? -7.059 -47.75 -25.203 1 95.31 67 PRO B O 1
ATOM 5021 N N . ALA B 1 68 ? -7.863 -45.812 -25.719 1 96.88 68 ALA B N 1
ATOM 5022 C CA . ALA B 1 68 ? -7.602 -45.312 -24.375 1 96.88 68 ALA B CA 1
ATOM 5023 C C . ALA B 1 68 ? -8.672 -45.781 -23.391 1 96.88 68 ALA B C 1
ATOM 5025 O O . ALA B 1 68 ? -8.5 -45.656 -22.172 1 96.88 68 ALA B O 1
ATOM 5026 N N . ALA B 1 69 ? -9.703 -46.375 -23.844 1 96.19 69 ALA B N 1
ATOM 5027 C CA . ALA B 1 69 ? -10.805 -46.844 -23 1 96.19 69 ALA B CA 1
ATOM 5028 C C . ALA B 1 69 ? -10.328 -47.844 -21.969 1 96.19 69 ALA B C 1
ATOM 5030 O O . ALA B 1 69 ? -10.883 -47.906 -20.859 1 96.19 69 ALA B O 1
ATOM 5031 N N . VAL B 1 70 ? -9.266 -48.531 -22.297 1 94.38 70 VAL B N 1
ATOM 5032 C CA . VAL B 1 70 ? -8.75 -49.594 -21.438 1 94.38 70 VAL B CA 1
ATOM 5033 C C . VAL B 1 70 ? -8.156 -49 -20.172 1 94.38 70 VAL B C 1
ATOM 5035 O O . VAL B 1 70 ? -7.996 -49.688 -19.156 1 94.38 70 VAL B O 1
ATOM 5038 N N . LEU B 1 71 ? -7.922 -47.75 -20.172 1 95.56 71 LEU B N 1
ATOM 5039 C CA . LEU B 1 71 ? -7.254 -47.094 -19.047 1 95.56 71 LEU B CA 1
ATOM 5040 C C . LEU B 1 71 ? -8.25 -46.719 -17.953 1 95.56 71 LEU B C 1
ATOM 5042 O O . LEU B 1 71 ? -7.859 -46.344 -16.859 1 95.56 71 LEU B O 1
ATOM 5046 N N . CYS B 1 72 ? -9.492 -46.844 -18.203 1 94.5 72 CYS B N 1
ATOM 5047 C CA . CYS B 1 72 ? -10.516 -46.531 -17.219 1 94.5 72 CYS B CA 1
ATOM 5048 C C . CYS B 1 72 ? -10.336 -47.344 -15.945 1 94.5 72 CYS B C 1
ATOM 5050 O O . CYS B 1 72 ? -10.211 -48.562 -16 1 94.5 72 CYS B O 1
ATOM 5052 N N . GLY B 1 73 ? -10.297 -46.656 -14.828 1 91.12 73 GLY B N 1
ATOM 5053 C CA . GLY B 1 73 ? -10.18 -47.344 -13.547 1 91.12 73 GLY B CA 1
ATOM 5054 C C . GLY B 1 73 ? -8.75 -47.625 -13.156 1 91.12 73 GLY B C 1
ATOM 5055 O O . GLY B 1 73 ? -8.484 -48.062 -12.039 1 91.12 73 GLY B O 1
ATOM 5056 N N . SER B 1 74 ? -7.797 -47.406 -14.086 1 91.5 74 SER B N 1
ATOM 5057 C CA . SER B 1 74 ? -6.395 -47.688 -13.789 1 91.5 74 SER B CA 1
ATOM 5058 C C . SER B 1 74 ? -5.805 -46.625 -12.875 1 91.5 74 SER B C 1
ATOM 5060 O O . SER B 1 74 ? -5.207 -46.938 -11.844 1 91.5 74 SER B O 1
ATOM 5062 N N . LEU B 1 75 ? -5.918 -45.406 -13.266 1 93.81 75 LEU B N 1
ATOM 5063 C CA . LEU B 1 75 ? -5.543 -44.219 -12.484 1 93.81 75 LEU B CA 1
ATOM 5064 C C . LEU B 1 75 ? -6.652 -43.188 -12.516 1 93.81 75 LEU B C 1
ATOM 5066 O O . LEU B 1 75 ? -7.297 -42.969 -13.547 1 93.81 75 LEU B O 1
ATOM 5070 N N . PRO B 1 76 ? -6.75 -42.531 -11.445 1 95.12 76 PRO B N 1
ATOM 5071 C CA . PRO B 1 76 ? -7.809 -41.531 -11.422 1 95.12 76 PRO B CA 1
ATOM 5072 C C . PRO B 1 76 ? -7.637 -40.469 -12.516 1 95.12 76 PRO B C 1
ATOM 5074 O O . PRO B 1 76 ? -8.625 -40 -13.102 1 95.12 76 PRO B O 1
ATOM 5077 N N . ILE B 1 77 ? -6.418 -40.094 -12.797 1 96.81 77 ILE B N 1
ATOM 5078 C CA . ILE B 1 77 ? -6.164 -39.031 -13.766 1 96.81 77 ILE B CA 1
ATOM 5079 C C . ILE B 1 77 ? -6.66 -39.469 -15.148 1 96.81 77 ILE B C 1
ATOM 5081 O O . ILE B 1 77 ? -7.184 -38.656 -15.914 1 96.81 77 ILE B O 1
ATOM 5085 N N . PHE B 1 78 ? -6.555 -40.719 -15.508 1 97.62 78 PHE B N 1
ATOM 5086 C CA . PHE B 1 78 ? -7.039 -41.219 -16.781 1 97.62 78 PHE B CA 1
ATOM 5087 C C . PHE B 1 78 ? -8.562 -41.312 -16.797 1 97.62 78 PHE B C 1
ATOM 5089 O O . PHE B 1 78 ? -9.203 -40.938 -17.781 1 97.62 78 PHE B O 1
ATOM 5096 N N . THR B 1 79 ? -9.039 -41.781 -15.68 1 97.69 79 THR B N 1
ATOM 5097 C CA . THR B 1 79 ? -10.484 -41.938 -15.586 1 97.69 79 THR B CA 1
ATOM 5098 C C . THR B 1 79 ? -11.172 -40.562 -15.695 1 97.69 79 THR B C 1
ATOM 5100 O O . THR B 1 79 ? -12.18 -40.438 -16.391 1 97.69 79 THR B O 1
ATOM 5103 N N . ARG B 1 80 ? -10.648 -39.594 -15.047 1 98.19 80 ARG B N 1
ATOM 5104 C CA . ARG B 1 80 ? -11.203 -38.219 -15.125 1 98.19 80 ARG B CA 1
ATOM 5105 C C . ARG B 1 80 ? -11.125 -37.688 -16.547 1 98.19 80 ARG B C 1
ATOM 5107 O O . ARG B 1 80 ? -12.062 -37.062 -17.031 1 98.19 80 ARG B O 1
ATOM 5114 N N . ALA B 1 81 ? -10.031 -37.938 -17.188 1 98.56 81 ALA B N 1
ATOM 5115 C CA . ALA B 1 81 ? -9.867 -37.469 -18.562 1 98.56 81 ALA B CA 1
ATOM 5116 C C . ALA B 1 81 ? -10.898 -38.125 -19.484 1 98.56 81 ALA B C 1
ATOM 5118 O O . ALA B 1 81 ? -11.484 -37.469 -20.344 1 98.56 81 ALA B O 1
ATOM 5119 N N . LEU B 1 82 ? -11.055 -39.438 -19.344 1 98.62 82 LEU B N 1
ATOM 5120 C CA . LEU B 1 82 ? -12.031 -40.156 -20.141 1 98.62 82 LEU B CA 1
ATOM 5121 C C . LEU B 1 82 ? -13.438 -39.656 -19.906 1 98.62 82 LEU B C 1
ATOM 5123 O O . LEU B 1 82 ? -14.203 -39.438 -20.844 1 98.62 82 LEU B O 1
ATOM 5127 N N . ASN B 1 83 ? -13.719 -39.438 -18.656 1 98.56 83 ASN B N 1
ATOM 5128 C CA . ASN B 1 83 ? -15.039 -38.938 -18.312 1 98.56 83 ASN B CA 1
ATOM 5129 C C . ASN B 1 83 ? -15.25 -37.531 -18.859 1 98.56 83 ASN B C 1
ATOM 5131 O O . ASN B 1 83 ? -16.328 -37.219 -19.359 1 98.56 83 ASN B O 1
ATOM 5135 N N . ALA B 1 84 ? -14.258 -36.656 -18.734 1 98.69 84 ALA B N 1
ATOM 5136 C CA . ALA B 1 84 ? -14.352 -35.312 -19.25 1 98.69 84 ALA B CA 1
ATOM 5137 C C . ALA B 1 84 ? -14.602 -35.312 -20.75 1 98.69 84 ALA B C 1
ATOM 5139 O O . ALA B 1 84 ? -15.469 -34.562 -21.25 1 98.69 84 ALA B O 1
ATOM 5140 N N . ARG B 1 85 ? -13.875 -36.125 -21.469 1 98.62 85 ARG B N 1
ATOM 5141 C CA . ARG B 1 85 ? -14.039 -36.219 -22.922 1 98.62 85 ARG B CA 1
ATOM 5142 C C . ARG B 1 85 ? -15.422 -36.75 -23.281 1 98.62 85 ARG B C 1
ATOM 5144 O O . ARG B 1 85 ? -16.031 -36.281 -24.25 1 98.62 85 ARG B O 1
ATOM 5151 N N . ALA B 1 86 ? -15.828 -37.719 -22.578 1 98.69 86 ALA B N 1
ATOM 5152 C CA . ALA B 1 86 ? -17.172 -38.25 -22.828 1 98.69 86 ALA B CA 1
ATOM 5153 C C . ALA B 1 86 ? -18.219 -37.156 -22.719 1 98.69 86 ALA B C 1
ATOM 5155 O O . ALA B 1 86 ? -19.062 -37 -23.609 1 98.69 86 ALA B O 1
ATOM 5156 N N . ILE B 1 87 ? -18.188 -36.406 -21.672 1 98.69 87 ILE B N 1
ATOM 5157 C CA . ILE B 1 87 ? -19.156 -35.312 -21.438 1 98.69 87 ILE B CA 1
ATOM 5158 C C . ILE B 1 87 ? -19.062 -34.312 -22.562 1 98.69 87 ILE B C 1
ATOM 5160 O O . ILE B 1 87 ? -20.078 -33.875 -23.125 1 98.69 87 ILE B O 1
ATOM 5164 N N . MET B 1 88 ? -17.875 -33.906 -22.953 1 98.62 88 MET B N 1
ATOM 5165 C CA . MET B 1 88 ? -17.656 -32.938 -24.016 1 98.62 88 MET B CA 1
ATOM 5166 C C . MET B 1 88 ? -18.141 -33.469 -25.359 1 98.62 88 MET B C 1
ATOM 5168 O O . MET B 1 88 ? -18.406 -32.719 -26.281 1 98.62 88 MET B O 1
ATOM 5172 N N . SER B 1 89 ? -18.188 -34.812 -25.438 1 98.38 89 SER B N 1
ATOM 5173 C CA . SER B 1 89 ? -18.688 -35.469 -26.641 1 98.38 89 SER B CA 1
ATOM 5174 C C . SER B 1 89 ? -20.172 -35.75 -26.531 1 98.38 89 SER B C 1
ATOM 5176 O O . SER B 1 89 ? -20.703 -36.562 -27.281 1 98.38 89 SER B O 1
ATOM 5178 N N . ASN B 1 90 ? -20.797 -35.219 -25.531 1 98.38 90 ASN B N 1
ATOM 5179 C CA . ASN B 1 90 ? -22.25 -35.312 -25.312 1 98.38 90 ASN B CA 1
ATOM 5180 C C . ASN B 1 90 ? -22.672 -36.719 -24.938 1 98.38 90 ASN B C 1
ATOM 5182 O O . ASN B 1 90 ? -23.719 -37.188 -25.391 1 98.38 90 ASN B O 1
ATOM 5186 N N . ARG B 1 91 ? -21.828 -37.406 -24.203 1 97.81 91 ARG B N 1
ATOM 5187 C CA . ARG B 1 91 ? -22.125 -38.688 -23.594 1 97.81 91 ARG B CA 1
ATOM 5188 C C . ARG B 1 91 ? -22 -38.625 -22.078 1 97.81 91 ARG B C 1
ATOM 5190 O O . ARG B 1 91 ? -21.062 -38.031 -21.547 1 97.81 91 ARG B O 1
ATOM 5197 N N . ILE B 1 92 ? -22.938 -39.25 -21.422 1 97.81 92 ILE B N 1
ATOM 5198 C CA . ILE B 1 92 ? -22.859 -39.281 -19.969 1 97.81 92 ILE B CA 1
ATOM 5199 C C . ILE B 1 92 ? -22.047 -40.5 -19.547 1 97.81 92 ILE B C 1
ATOM 5201 O O . ILE B 1 92 ? -22.469 -41.656 -19.766 1 97.81 92 ILE B O 1
ATOM 5205 N N . PRO B 1 93 ? -20.938 -40.281 -18.984 1 96.75 93 PRO B N 1
ATOM 5206 C CA . PRO B 1 93 ? -20.156 -41.438 -18.547 1 96.75 93 PRO B CA 1
ATOM 5207 C C . PRO B 1 93 ? -20.75 -42.125 -17.328 1 96.75 93 PRO B C 1
ATOM 5209 O O . PRO B 1 93 ? -21.547 -41.531 -16.594 1 96.75 93 PRO B O 1
ATOM 5212 N N . ASP B 1 94 ? -20.375 -43.406 -17.141 1 93.31 94 ASP B N 1
ATOM 5213 C CA . ASP B 1 94 ? -20.797 -44.156 -15.961 1 93.31 94 ASP B CA 1
ATOM 5214 C C . ASP B 1 94 ? -19.844 -43.906 -14.789 1 93.31 94 ASP B C 1
ATOM 5216 O O . ASP B 1 94 ? -18.969 -44.719 -14.508 1 93.31 94 ASP B O 1
ATOM 5220 N N . MET B 1 95 ? -20.094 -42.875 -14.039 1 94.56 95 MET B N 1
ATOM 5221 C CA . MET B 1 95 ? -19.234 -42.469 -12.914 1 94.56 95 MET B CA 1
ATOM 5222 C C . MET B 1 95 ? -19.781 -43.031 -11.602 1 94.56 95 MET B C 1
ATOM 5224 O O . MET B 1 95 ? -21 -43.094 -11.422 1 94.56 95 MET B O 1
ATOM 5228 N N . ASP B 1 96 ? -18.906 -43.375 -10.773 1 91.94 96 ASP B N 1
ATOM 5229 C CA . ASP B 1 96 ? -19.281 -43.781 -9.43 1 91.94 96 ASP B CA 1
ATOM 5230 C C . ASP B 1 96 ? -19.406 -42.594 -8.492 1 91.94 96 ASP B C 1
ATOM 5232 O O . ASP B 1 96 ? -18.406 -41.938 -8.18 1 91.94 96 ASP B O 1
ATOM 5236 N N . PRO B 1 97 ? -20.531 -42.344 -7.984 1 90.44 97 PRO B N 1
ATOM 5237 C CA . PRO B 1 97 ? -20.719 -41.188 -7.109 1 90.44 97 PRO B CA 1
ATOM 5238 C C . PRO B 1 97 ? -19.922 -41.281 -5.812 1 90.44 97 PRO B C 1
ATOM 5240 O O . PRO B 1 97 ? -19.641 -40.281 -5.168 1 90.44 97 PRO B O 1
ATOM 5243 N N . ASP B 1 98 ? -19.531 -42.438 -5.457 1 91.19 98 ASP B N 1
ATOM 5244 C CA . ASP B 1 98 ? -18.781 -42.656 -4.219 1 91.19 98 ASP B CA 1
ATOM 5245 C C . ASP B 1 98 ? -17.281 -42.469 -4.438 1 91.19 98 ASP B C 1
ATOM 5247 O O . ASP B 1 98 ? -16.5 -42.594 -3.49 1 91.19 98 ASP B O 1
ATOM 5251 N N . GLN B 1 99 ? -16.953 -42.188 -5.672 1 92.06 99 GLN B N 1
ATOM 5252 C CA . GLN B 1 99 ? -15.562 -41.938 -6.004 1 92.06 99 GLN B CA 1
ATOM 5253 C C . GLN B 1 99 ? -15.391 -40.562 -6.609 1 92.06 99 GLN B C 1
ATOM 5255 O O . GLN B 1 99 ? -15.094 -40.438 -7.797 1 92.06 99 GLN B O 1
ATOM 5260 N N . PRO B 1 100 ? -15.391 -39.625 -5.754 1 91.31 100 PRO B N 1
ATOM 5261 C CA . PRO B 1 100 ? -15.297 -38.25 -6.254 1 91.31 100 PRO B CA 1
ATOM 5262 C C . PRO B 1 100 ? -13.977 -37.969 -6.969 1 91.31 100 PRO B C 1
ATOM 5264 O O . PRO B 1 100 ? -13.898 -37.062 -7.781 1 91.31 100 PRO B O 1
ATOM 5267 N N . GLU B 1 101 ? -12.984 -38.812 -6.766 1 92.31 101 GLU B N 1
ATOM 5268 C CA . GLU B 1 101 ? -11.68 -38.594 -7.379 1 92.31 101 GLU B CA 1
ATOM 5269 C C . GLU B 1 101 ? -11.719 -38.875 -8.875 1 92.31 101 GLU B C 1
ATOM 5271 O O . GLU B 1 101 ? -10.805 -38.5 -9.617 1 92.31 101 GLU B O 1
ATOM 5276 N N . ASP B 1 102 ? -12.836 -39.531 -9.328 1 94.31 102 ASP B N 1
ATOM 5277 C CA . ASP B 1 102 ? -12.969 -39.875 -10.742 1 94.31 102 ASP B CA 1
ATOM 5278 C C . ASP B 1 102 ? -13.781 -38.812 -11.484 1 94.31 102 ASP B C 1
ATOM 5280 O O . ASP B 1 102 ? -13.898 -38.844 -12.711 1 94.31 102 ASP B O 1
ATOM 5284 N N . MET B 1 103 ? -14.258 -37.875 -10.758 1 96.12 103 MET B N 1
ATOM 5285 C CA . MET B 1 103 ? -15.062 -36.812 -11.391 1 96.12 103 MET B CA 1
ATOM 5286 C C . MET B 1 103 ? -14.18 -35.719 -11.961 1 96.12 103 MET B C 1
ATOM 5288 O O . MET B 1 103 ? -13.305 -35.188 -11.266 1 96.12 103 MET B O 1
ATOM 5292 N N . PRO B 1 104 ? -14.43 -35.406 -13.18 1 97.75 104 PRO B N 1
ATOM 5293 C CA . PRO B 1 104 ? -13.57 -34.406 -13.805 1 97.75 104 PRO B CA 1
ATOM 5294 C C . PRO B 1 104 ? -13.836 -33 -13.266 1 97.75 104 PRO B C 1
ATOM 5296 O O . PRO B 1 104 ? -14.984 -32.656 -12.977 1 97.75 104 PRO B O 1
ATOM 5299 N N . TYR B 1 105 ? -12.805 -32.188 -13.172 1 98.19 105 TYR B N 1
ATOM 5300 C CA . TYR B 1 105 ? -12.875 -30.812 -12.719 1 98.19 105 TYR B CA 1
ATOM 5301 C C . TYR B 1 105 ? -13.328 -29.891 -13.844 1 98.19 105 TYR B C 1
ATOM 5303 O O . TYR B 1 105 ? -14.148 -29 -13.633 1 98.19 105 TYR B O 1
ATOM 5311 N N . CYS B 1 106 ? -12.805 -30.109 -15 1 98.56 106 CYS B N 1
ATOM 5312 C CA . CYS B 1 106 ? -13.117 -29.312 -16.172 1 98.56 106 CYS B CA 1
ATOM 5313 C C . CYS B 1 106 ? -13.812 -30.156 -17.234 1 98.56 106 CYS B C 1
ATOM 5315 O O . CYS B 1 106 ? -13.25 -31.141 -17.734 1 98.56 106 CYS B O 1
ATOM 5317 N N . ILE B 1 107 ? -14.984 -29.766 -17.672 1 98.62 107 ILE B N 1
ATOM 5318 C CA . ILE B 1 107 ? -15.766 -30.578 -18.594 1 98.62 107 ILE B CA 1
ATOM 5319 C C . ILE B 1 107 ? -16.141 -29.75 -19.828 1 98.62 107 ILE B C 1
ATOM 5321 O O . ILE B 1 107 ? -17.109 -30.062 -20.516 1 98.62 107 ILE B O 1
ATOM 5325 N N . TRP B 1 108 ? -15.438 -28.656 -20.047 1 98.44 108 TRP B N 1
ATOM 5326 C CA . TRP B 1 108 ? -15.898 -27.766 -21.109 1 98.44 108 TRP B CA 1
ATOM 5327 C C . TRP B 1 108 ? -14.75 -27.406 -22.047 1 98.44 108 TRP B C 1
ATOM 5329 O O . TRP B 1 108 ? -14.914 -26.562 -22.938 1 98.44 108 TRP B O 1
ATOM 5339 N N . PHE B 1 109 ? -13.578 -27.812 -21.891 1 97.81 109 PHE B N 1
ATOM 5340 C CA . PHE B 1 109 ? -12.43 -27.547 -22.75 1 97.81 109 PHE B CA 1
ATOM 5341 C C . PHE B 1 109 ? -11.789 -28.844 -23.219 1 97.81 109 PHE B C 1
ATOM 5343 O O . PHE B 1 109 ? -11.523 -29.734 -22.406 1 97.81 109 PHE B O 1
ATOM 5350 N N . PRO B 1 110 ? -11.508 -29.047 -24.375 1 97.25 110 PRO B N 1
ATOM 5351 C CA . PRO B 1 110 ? -11.5 -28.047 -25.453 1 97.25 110 PRO B CA 1
ATOM 5352 C C . PRO B 1 110 ? -12.867 -27.891 -26.125 1 97.25 110 PRO B C 1
ATOM 5354 O O . PRO B 1 110 ? -13.086 -26.922 -26.859 1 97.25 110 PRO B O 1
ATOM 5357 N N . ASP B 1 111 ? -13.82 -28.766 -25.969 1 97.88 111 ASP B N 1
ATOM 5358 C CA . ASP B 1 111 ? -15.141 -28.719 -26.594 1 97.88 111 ASP B CA 1
ATOM 5359 C C . ASP B 1 111 ? -16.219 -28.406 -25.578 1 97.88 111 ASP B C 1
ATOM 5361 O O . ASP B 1 111 ? -16.062 -28.688 -24.391 1 97.88 111 ASP B O 1
ATOM 5365 N N . LEU B 1 112 ? -17.344 -27.922 -26.078 1 97.94 112 LEU B N 1
ATOM 5366 C CA . LEU B 1 112 ? -18.438 -27.547 -25.203 1 97.94 112 LEU B CA 1
ATOM 5367 C C . LEU B 1 112 ? -19.578 -28.562 -25.281 1 97.94 112 LEU B C 1
ATOM 5369 O O . LEU B 1 112 ? -20.047 -28.891 -26.375 1 97.94 112 LEU B O 1
ATOM 5373 N N . PRO B 1 113 ? -19.969 -29.062 -24.156 1 98.44 113 PRO B N 1
ATOM 5374 C CA . PRO B 1 113 ? -21.141 -29.938 -24.188 1 98.44 113 PRO B CA 1
ATOM 5375 C C . PRO B 1 113 ? -22.422 -29.172 -24.484 1 98.44 113 PRO B C 1
ATOM 5377 O O . PRO B 1 113 ? -22.5 -27.969 -24.25 1 98.44 113 PRO B O 1
ATOM 5380 N N . SER B 1 114 ? -23.375 -29.953 -24.953 1 98.38 114 SER B N 1
ATOM 5381 C CA . SER B 1 114 ? -24.672 -29.359 -25.219 1 98.38 114 SER B CA 1
ATOM 5382 C C . SER B 1 114 ? -25.438 -29.094 -23.938 1 98.38 114 SER B C 1
ATOM 5384 O O . SER B 1 114 ? -25.125 -29.672 -22.891 1 98.38 114 SER B O 1
ATOM 5386 N N . GLU B 1 115 ? -26.406 -28.266 -24.062 1 98.31 115 GLU B N 1
ATOM 5387 C CA . GLU B 1 115 ? -27.25 -27.938 -22.922 1 98.31 115 GLU B CA 1
ATOM 5388 C C . GLU B 1 115 ? -27.953 -29.188 -22.391 1 98.31 115 GLU B C 1
ATOM 5390 O O . GLU B 1 115 ? -28 -29.391 -21.172 1 98.31 115 GLU B O 1
ATOM 5395 N N . ASP B 1 116 ? -28.406 -30 -23.266 1 98.12 116 ASP B N 1
ATOM 5396 C CA . ASP B 1 116 ? -29.109 -31.219 -22.891 1 98.12 116 ASP B CA 1
ATOM 5397 C C . ASP B 1 116 ? -28.172 -32.188 -22.172 1 98.12 116 ASP B C 1
ATOM 5399 O O . ASP B 1 116 ? -28.562 -32.844 -21.188 1 98.12 116 ASP B O 1
ATOM 5403 N N . THR B 1 117 ? -27.047 -32.281 -22.688 1 98.62 117 THR B N 1
ATOM 5404 C CA . THR B 1 117 ? -26.062 -33.156 -22.062 1 98.62 117 THR B CA 1
ATOM 5405 C C . THR B 1 117 ? -25.766 -32.688 -20.641 1 98.62 117 THR B C 1
ATOM 5407 O O . THR B 1 117 ? -25.656 -33.531 -19.734 1 98.62 117 THR B O 1
ATOM 5410 N N . LEU B 1 118 ? -25.641 -31.406 -20.406 1 98.75 118 LEU B N 1
ATOM 5411 C CA . LEU B 1 118 ? -25.344 -30.875 -19.078 1 98.75 118 LEU B CA 1
ATOM 5412 C C . LEU B 1 118 ? -26.531 -31.094 -18.125 1 98.75 118 LEU B C 1
ATOM 5414 O O . LEU B 1 118 ? -26.344 -31.406 -16.953 1 98.75 118 LEU B O 1
ATOM 5418 N N . ARG B 1 119 ? -27.719 -30.953 -18.656 1 98.19 119 ARG B N 1
ATOM 5419 C CA . ARG B 1 119 ? -28.922 -31.203 -17.859 1 98.19 119 ARG B CA 1
ATOM 5420 C C . ARG B 1 119 ? -28.969 -32.656 -17.391 1 98.19 119 ARG B C 1
ATOM 5422 O O . ARG B 1 119 ? -29.234 -32.938 -16.219 1 98.19 119 ARG B O 1
ATOM 5429 N N . ASP B 1 120 ? -28.719 -33.531 -18.312 1 98.31 120 ASP B N 1
ATOM 5430 C CA . ASP B 1 120 ? -28.719 -34.969 -18 1 98.31 120 ASP B CA 1
ATOM 5431 C C . ASP B 1 120 ? -27.609 -35.312 -17.016 1 98.31 120 ASP B C 1
ATOM 5433 O O . ASP B 1 120 ? -27.797 -36.188 -16.141 1 98.31 120 ASP B O 1
ATOM 5437 N N . LEU B 1 121 ? -26.469 -34.688 -17.203 1 98.44 121 LEU B N 1
ATOM 5438 C CA . LEU B 1 121 ? -25.344 -34.906 -16.312 1 98.44 121 LEU B CA 1
ATOM 5439 C C . LEU B 1 121 ? -25.703 -34.594 -14.859 1 98.44 121 LEU B C 1
ATOM 5441 O O . LEU B 1 121 ? -25.438 -35.406 -13.969 1 98.44 121 LEU B O 1
ATOM 5445 N N . VAL B 1 122 ? -26.359 -33.469 -14.586 1 98 122 VAL B N 1
ATOM 5446 C CA . VAL B 1 122 ? -26.688 -33.031 -13.234 1 98 122 VAL B CA 1
ATOM 5447 C C . VAL B 1 122 ? -27.797 -33.906 -12.672 1 98 122 VAL B C 1
ATOM 5449 O O . VAL B 1 122 ? -27.828 -34.188 -11.469 1 98 122 VAL B O 1
ATOM 5452 N N . ARG B 1 123 ? -28.672 -34.344 -13.57 1 97.06 123 ARG B N 1
ATOM 5453 C CA . ARG B 1 123 ? -29.719 -35.281 -13.141 1 97.06 123 ARG B CA 1
ATOM 5454 C C . ARG B 1 123 ? -29.125 -36.594 -12.641 1 97.06 123 ARG B C 1
ATOM 5456 O O . ARG B 1 123 ? -29.562 -37.125 -11.609 1 97.06 123 ARG B O 1
ATOM 5463 N N . CYS B 1 124 ? -28.125 -37.094 -13.352 1 96.94 124 CYS B N 1
ATOM 5464 C CA . CYS B 1 124 ? -27.5 -38.375 -13.016 1 96.94 124 CYS B CA 1
ATOM 5465 C C . CYS B 1 124 ? -26.5 -38.188 -11.875 1 96.94 124 CYS B C 1
ATOM 5467 O O . CYS B 1 124 ? -26.359 -39.094 -11.031 1 96.94 124 CYS B O 1
ATOM 5469 N N . PHE B 1 125 ? -25.828 -37.094 -11.898 1 97.06 125 PHE B N 1
ATOM 5470 C CA . PHE B 1 125 ? -24.797 -36.812 -10.914 1 97.06 125 PHE B CA 1
ATOM 5471 C C . PHE B 1 125 ? -24.938 -35.406 -10.359 1 97.06 125 PHE B C 1
ATOM 5473 O O . PHE B 1 125 ? -24.172 -34.5 -10.711 1 97.06 125 PHE B O 1
ATOM 5480 N N . PRO B 1 126 ? -25.734 -35.188 -9.359 1 95.56 126 PRO B N 1
ATOM 5481 C CA . PRO B 1 126 ? -26.016 -33.875 -8.812 1 95.56 126 PRO B CA 1
ATOM 5482 C C . PRO B 1 126 ? -24.766 -33.188 -8.25 1 95.56 126 PRO B C 1
ATOM 5484 O O . PRO B 1 126 ? -24.688 -31.969 -8.219 1 95.56 126 PRO B O 1
ATOM 5487 N N . ALA B 1 127 ? -23.781 -33.969 -7.902 1 94.75 127 ALA B N 1
ATOM 5488 C CA . ALA B 1 127 ? -22.531 -33.438 -7.348 1 94.75 127 ALA B CA 1
ATOM 5489 C C . ALA B 1 127 ? -21.766 -32.656 -8.398 1 94.75 127 ALA B C 1
ATOM 5491 O O . ALA B 1 127 ? -20.844 -31.906 -8.055 1 94.75 127 ALA B O 1
ATOM 5492 N N . MET B 1 128 ? -22.172 -32.719 -9.648 1 97.06 128 MET B N 1
ATOM 5493 C CA . MET B 1 128 ? -21.469 -32.062 -10.734 1 97.06 128 MET B CA 1
ATOM 5494 C C . MET B 1 128 ? -22.188 -30.781 -11.156 1 97.06 128 MET B C 1
ATOM 5496 O O . MET B 1 128 ? -21.891 -30.219 -12.211 1 97.06 128 MET B O 1
ATOM 5500 N N . ALA B 1 129 ? -23.047 -30.281 -10.297 1 97.94 129 ALA B N 1
ATOM 5501 C CA . ALA B 1 129 ? -23.859 -29.109 -10.625 1 97.94 129 ALA B CA 1
ATOM 5502 C C . ALA B 1 129 ? -23 -27.875 -10.852 1 97.94 129 ALA B C 1
ATOM 5504 O O . ALA B 1 129 ? -23.266 -27.078 -11.758 1 97.94 129 ALA B O 1
ATOM 5505 N N . TYR B 1 130 ? -22 -27.703 -10.031 1 98.19 130 TYR B N 1
ATOM 5506 C CA . TYR B 1 130 ? -21.125 -26.531 -10.18 1 98.19 130 TYR B CA 1
ATOM 5507 C C . TYR B 1 130 ? -20.344 -26.594 -11.484 1 98.19 130 TYR B C 1
ATOM 5509 O O . TYR B 1 130 ? -20.203 -25.594 -12.18 1 98.19 130 TYR B O 1
ATOM 5517 N N . GLN B 1 131 ? -19.859 -27.781 -11.828 1 98.19 131 GLN B N 1
ATOM 5518 C CA . GLN B 1 131 ? -19.141 -27.938 -13.086 1 98.19 131 GLN B CA 1
ATOM 5519 C C . GLN B 1 131 ? -20.047 -27.672 -14.281 1 98.19 131 GLN B C 1
ATOM 5521 O O . GLN B 1 131 ? -19.625 -27.047 -15.258 1 98.19 131 GLN B O 1
ATOM 5526 N N . ALA B 1 132 ? -21.203 -28.156 -14.164 1 98.62 132 ALA B N 1
ATOM 5527 C CA . ALA B 1 132 ? -22.188 -27.906 -15.219 1 98.62 132 ALA B CA 1
ATOM 5528 C C . ALA B 1 132 ? -22.5 -26.422 -15.344 1 98.62 132 ALA B C 1
ATOM 5530 O O . ALA B 1 132 ? -22.578 -25.891 -16.453 1 98.62 132 ALA B O 1
ATOM 5531 N N . ALA B 1 133 ? -22.656 -25.781 -14.203 1 98.75 133 ALA B N 1
ATOM 5532 C CA . ALA B 1 133 ? -22.938 -24.344 -14.195 1 98.75 133 ALA B CA 1
ATOM 5533 C C . ALA B 1 133 ? -21.797 -23.562 -14.82 1 98.75 133 ALA B C 1
ATOM 5535 O O . ALA B 1 133 ? -22.031 -22.594 -15.562 1 98.75 133 ALA B O 1
ATOM 5536 N N . ARG B 1 134 ? -20.609 -23.953 -14.492 1 98.44 134 ARG B N 1
ATOM 5537 C CA . ARG B 1 134 ? -19.438 -23.297 -15.086 1 98.44 134 ARG B CA 1
ATOM 5538 C C . ARG B 1 134 ? -19.422 -23.469 -16.594 1 98.44 134 ARG B C 1
ATOM 5540 O O . ARG B 1 134 ? -19.141 -22.531 -17.344 1 98.44 134 ARG B O 1
ATOM 5547 N N . ALA B 1 135 ? -19.734 -24.641 -17.047 1 98.69 135 ALA B N 1
ATOM 5548 C CA . ALA B 1 135 ? -19.812 -24.906 -18.469 1 98.69 135 ALA B CA 1
ATOM 5549 C C . ALA B 1 135 ? -20.891 -24.047 -19.125 1 98.69 135 ALA B C 1
ATOM 5551 O O . ALA B 1 135 ? -20.719 -23.578 -20.266 1 98.69 135 ALA B O 1
ATOM 5552 N N . CYS B 1 136 ? -21.969 -23.875 -18.438 1 98.75 136 CYS B N 1
ATOM 5553 C CA . CYS B 1 136 ? -23.016 -23 -18.922 1 98.75 136 CYS B CA 1
ATOM 5554 C C . CYS B 1 136 ? -22.5 -21.578 -19.109 1 98.75 136 CYS B C 1
ATOM 5556 O O . CYS B 1 136 ? -22.844 -20.906 -20.078 1 98.75 136 CYS B O 1
ATOM 5558 N N . ALA B 1 137 ? -21.719 -21.141 -18.141 1 98.44 137 ALA B N 1
ATOM 5559 C CA . ALA B 1 137 ? -21.141 -19.797 -18.188 1 98.44 137 ALA B CA 1
ATOM 5560 C C . ALA B 1 137 ? -20.234 -19.625 -19.391 1 98.44 137 ALA B C 1
ATOM 5562 O O . ALA B 1 137 ? -20.172 -18.547 -20 1 98.44 137 ALA B O 1
ATOM 5563 N N . VAL B 1 138 ? -19.531 -20.672 -19.75 1 98 138 VAL B N 1
ATOM 5564 C CA . VAL B 1 138 ? -18.625 -20.625 -20.891 1 98 138 VAL B CA 1
ATOM 5565 C C . VAL B 1 138 ? -19.422 -20.688 -22.188 1 98 138 VAL B C 1
ATOM 5567 O O . VAL B 1 138 ? -19.188 -19.906 -23.109 1 98 138 VAL B O 1
ATOM 5570 N N . ALA B 1 139 ? -20.422 -21.516 -22.25 1 97.94 139 ALA B N 1
ATOM 5571 C CA . ALA B 1 139 ? -21.141 -21.828 -23.469 1 97.94 139 ALA B CA 1
ATOM 5572 C C . ALA B 1 139 ? -22.281 -20.828 -23.719 1 97.94 139 ALA B C 1
ATOM 5574 O O . ALA B 1 139 ? -22.766 -20.703 -24.844 1 97.94 139 ALA B O 1
ATOM 5575 N N . GLY B 1 140 ? -22.734 -20.203 -22.672 1 97.88 140 GLY B N 1
ATOM 5576 C CA . GLY B 1 140 ? -23.828 -19.266 -22.812 1 97.88 140 GLY B CA 1
ATOM 5577 C C . GLY B 1 140 ? -25.203 -19.922 -22.703 1 97.88 140 GLY B C 1
ATOM 5578 O O . GLY B 1 140 ? -26.156 -19.484 -23.344 1 97.88 140 GLY B O 1
ATOM 5579 N N . HIS B 1 141 ? -25.25 -21.047 -22 1 98.31 141 HIS B N 1
ATOM 5580 C CA . HIS B 1 141 ? -26.531 -21.703 -21.734 1 98.31 141 HIS B CA 1
ATOM 5581 C C . HIS B 1 141 ? -27.266 -21.031 -20.594 1 98.31 141 HIS B C 1
ATOM 5583 O O . HIS B 1 141 ? -27.375 -21.594 -19.5 1 98.31 141 HIS B O 1
ATOM 5589 N N . THR B 1 142 ? -27.875 -19.938 -20.828 1 98.38 142 THR B N 1
ATOM 5590 C CA . THR B 1 142 ? -28.469 -19.047 -19.828 1 98.38 142 THR B CA 1
ATOM 5591 C C . THR B 1 142 ? -29.656 -19.719 -19.141 1 98.38 142 THR B C 1
ATOM 5593 O O . THR B 1 142 ? -29.797 -19.641 -17.922 1 98.38 142 THR B O 1
ATOM 5596 N N . GLU B 1 143 ? -30.469 -20.344 -19.938 1 97.94 143 GLU B N 1
ATOM 5597 C CA . GLU B 1 143 ? -31.672 -20.969 -19.375 1 97.94 143 GLU B CA 1
ATOM 5598 C C . GLU B 1 143 ? -31.312 -22.109 -18.422 1 97.94 143 GLU B C 1
ATOM 5600 O O . GLU B 1 143 ? -31.906 -22.234 -17.359 1 97.94 143 GLU B O 1
ATOM 5605 N N . LEU B 1 144 ? -30.438 -22.906 -18.844 1 98.5 144 LEU B N 1
ATOM 5606 C CA . LEU B 1 144 ? -30.016 -23.984 -17.969 1 98.5 144 LEU B CA 1
ATOM 5607 C C . LEU B 1 144 ? -29.344 -23.453 -16.719 1 98.5 144 LEU B C 1
ATOM 5609 O O . LEU B 1 144 ? -29.516 -24 -15.625 1 98.5 144 LEU B O 1
ATOM 5613 N N . TYR B 1 145 ? -28.516 -22.469 -16.859 1 98.62 145 TYR B N 1
ATOM 5614 C CA . TYR B 1 145 ? -27.891 -21.875 -15.68 1 98.62 145 TYR B CA 1
ATOM 5615 C C . TYR B 1 145 ? -28.938 -21.422 -14.664 1 98.62 145 TYR B C 1
ATOM 5617 O O . TYR B 1 145 ? -28.766 -21.609 -13.461 1 98.62 145 TYR B O 1
ATOM 5625 N N . LYS B 1 146 ? -29.984 -20.812 -15.117 1 97.81 146 LYS B N 1
ATOM 5626 C CA . LYS B 1 146 ? -31.078 -20.375 -14.242 1 97.81 146 LYS B CA 1
ATOM 5627 C C . LYS B 1 146 ? -31.656 -21.547 -13.445 1 97.81 146 LYS B C 1
ATOM 5629 O O . LYS B 1 146 ? -31.938 -21.406 -12.258 1 97.81 146 LYS B O 1
ATOM 5634 N N . GLU B 1 147 ? -31.75 -22.594 -14.18 1 97.44 147 GLU B N 1
ATOM 5635 C CA . GLU B 1 147 ? -32.25 -23.797 -13.531 1 97.44 147 GLU B CA 1
ATOM 5636 C C . GLU B 1 147 ? -31.297 -24.297 -12.461 1 97.44 147 GLU B C 1
ATOM 5638 O O . GLU B 1 147 ? -31.719 -24.703 -11.375 1 97.44 147 GLU B O 1
ATOM 5643 N N . LEU B 1 148 ? -30.031 -24.266 -12.742 1 97.75 148 LEU B N 1
ATOM 5644 C CA . LEU B 1 148 ? -29.016 -24.781 -11.844 1 97.75 148 LEU B CA 1
ATOM 5645 C C . LEU B 1 148 ? -28.781 -23.828 -10.68 1 97.75 148 LEU B C 1
ATOM 5647 O O . LEU B 1 148 ? -28.375 -24.25 -9.594 1 97.75 148 LEU B O 1
ATOM 5651 N N . SER B 1 149 ? -29.016 -22.516 -10.875 1 96.06 149 SER B N 1
ATOM 5652 C CA . SER B 1 149 ? -28.703 -21.453 -9.914 1 96.06 149 SER B CA 1
ATOM 5653 C C . SER B 1 149 ? -29.516 -21.625 -8.633 1 96.06 149 SER B C 1
ATOM 5655 O O . SER B 1 149 ? -29.156 -21.078 -7.59 1 96.06 149 SER B O 1
ATOM 5657 N N . VAL B 1 150 ? -30.547 -22.422 -8.734 1 94.5 150 VAL B N 1
ATOM 5658 C CA . VAL B 1 150 ? -31.391 -22.656 -7.562 1 94.5 150 VAL B CA 1
ATOM 5659 C C . VAL B 1 150 ? -30.688 -23.625 -6.613 1 94.5 150 VAL B C 1
ATOM 5661 O O . VAL B 1 150 ? -30.953 -23.609 -5.406 1 94.5 150 VAL B O 1
ATOM 5664 N N . GLN B 1 151 ? -29.781 -24.391 -7.168 1 94.12 151 GLN B N 1
ATOM 5665 C CA . GLN B 1 151 ? -29.172 -25.453 -6.379 1 94.12 151 GLN B CA 1
ATOM 5666 C C . GLN B 1 151 ? -27.734 -25.094 -6.004 1 94.12 151 GLN B C 1
ATOM 5668 O O . GLN B 1 151 ? -27.109 -25.781 -5.203 1 94.12 151 GLN B O 1
ATOM 5673 N N . ILE B 1 152 ? -27.203 -24.078 -6.582 1 96.62 152 ILE B N 1
ATOM 5674 C CA . ILE B 1 152 ? -25.812 -23.719 -6.285 1 96.62 152 ILE B CA 1
ATOM 5675 C C . ILE B 1 152 ? -25.75 -22.281 -5.777 1 96.62 152 ILE B C 1
ATOM 5677 O O . ILE B 1 152 ? -26.688 -21.5 -6.004 1 96.62 152 ILE B O 1
ATOM 5681 N N . LEU B 1 153 ? -24.719 -21.953 -5.043 1 96.31 153 LEU B N 1
ATOM 5682 C CA . LEU B 1 153 ? -24.469 -20.578 -4.609 1 96.31 153 LEU B CA 1
ATOM 5683 C C . LEU B 1 153 ? -23.891 -19.75 -5.746 1 96.31 153 LEU B C 1
ATOM 5685 O O . LEU B 1 153 ? -23.219 -20.281 -6.633 1 96.31 153 LEU B O 1
ATOM 5689 N N . PRO B 1 154 ? -24.219 -18.453 -5.805 1 96.62 154 PRO B N 1
ATOM 5690 C CA . PRO B 1 154 ? -23.5 -17.609 -6.754 1 96.62 154 PRO B CA 1
ATOM 5691 C C . PRO B 1 154 ? -21.984 -17.672 -6.582 1 96.62 154 PRO B C 1
ATOM 5693 O O . PRO B 1 154 ? -21.469 -17.438 -5.484 1 96.62 154 PRO B O 1
ATOM 5696 N N . GLU B 1 155 ? -21.359 -18.031 -7.621 1 98.06 155 GLU B N 1
ATOM 5697 C CA . GLU B 1 155 ? -19.953 -18.406 -7.512 1 98.06 155 GLU B CA 1
ATOM 5698 C C . GLU B 1 155 ? -19.078 -17.516 -8.383 1 98.06 155 GLU B C 1
ATOM 5700 O O . GLU B 1 155 ? -19.391 -17.266 -9.547 1 98.06 155 GLU B O 1
ATOM 5705 N N . VAL B 1 156 ? -17.922 -17.062 -7.836 1 97.25 156 VAL B N 1
ATOM 5706 C CA . VAL B 1 156 ? -17.125 -16 -8.43 1 97.25 156 VAL B CA 1
ATOM 5707 C C . VAL B 1 156 ? -16.406 -16.531 -9.68 1 97.25 156 VAL B C 1
ATOM 5709 O O . VAL B 1 156 ? -16.25 -15.797 -10.664 1 97.25 156 VAL B O 1
ATOM 5712 N N . SER B 1 157 ? -15.906 -17.734 -9.719 1 97.31 157 SER B N 1
ATOM 5713 C CA . SER B 1 157 ? -15.227 -18.266 -10.891 1 97.31 157 SER B CA 1
ATOM 5714 C C . SER B 1 157 ? -16.188 -18.406 -12.07 1 97.31 157 SER B C 1
ATOM 5716 O O . SER B 1 157 ? -15.797 -18.219 -13.227 1 97.31 157 SER B O 1
ATOM 5718 N N . ILE B 1 158 ? -17.406 -18.797 -11.773 1 98.19 158 ILE B N 1
ATOM 5719 C CA . ILE B 1 158 ? -18.422 -18.891 -12.812 1 98.19 158 ILE B CA 1
ATOM 5720 C C . ILE B 1 158 ? -18.719 -17.5 -13.383 1 98.19 158 ILE B C 1
ATOM 5722 O O . ILE B 1 158 ? -18.859 -17.328 -14.594 1 98.19 158 ILE B O 1
ATOM 5726 N N . ALA B 1 159 ? -18.766 -16.531 -12.484 1 98.12 159 ALA B N 1
ATOM 5727 C CA . ALA B 1 159 ? -18.969 -15.148 -12.922 1 98.12 159 ALA B CA 1
ATOM 5728 C C . ALA B 1 159 ? -17.844 -14.695 -13.836 1 98.12 159 ALA B C 1
ATOM 5730 O O . ALA B 1 159 ? -18.078 -14.102 -14.891 1 98.12 159 ALA B O 1
ATOM 5731 N N . GLU B 1 160 ? -16.609 -14.953 -13.453 1 96.69 160 GLU B N 1
ATOM 5732 C CA . GLU B 1 160 ? -15.461 -14.547 -14.258 1 96.69 160 GLU B CA 1
ATOM 5733 C C . GLU B 1 160 ? -15.469 -15.227 -15.617 1 96.69 160 GLU B C 1
ATOM 5735 O O . GLU B 1 160 ? -15.18 -14.594 -16.641 1 96.69 160 GLU B O 1
ATOM 5740 N N . GLU B 1 161 ? -15.852 -16.484 -15.641 1 96.31 161 GLU B N 1
ATOM 5741 C CA . GLU B 1 161 ? -15.953 -17.234 -16.891 1 96.31 161 GLU B CA 1
ATOM 5742 C C . GLU B 1 161 ? -17.016 -16.625 -17.797 1 96.31 161 GLU B C 1
ATOM 5744 O O . GLU B 1 161 ? -16.797 -16.484 -19 1 96.31 161 GLU B O 1
ATOM 5749 N N . ALA B 1 162 ? -18.109 -16.391 -17.203 1 97.88 162 ALA B N 1
ATOM 5750 C CA . ALA B 1 162 ? -19.203 -15.812 -17.984 1 97.88 162 ALA B CA 1
ATOM 5751 C C . ALA B 1 162 ? -18.797 -14.477 -18.609 1 97.88 162 ALA B C 1
ATOM 5753 O O . ALA B 1 162 ? -19.031 -14.242 -19.797 1 97.88 162 ALA B O 1
ATOM 5754 N N . ARG B 1 163 ? -18.172 -13.68 -17.844 1 95.75 163 ARG B N 1
ATOM 5755 C CA . ARG B 1 163 ? -17.734 -12.367 -18.312 1 95.75 163 ARG B CA 1
ATOM 5756 C C . ARG B 1 163 ? -16.734 -12.5 -19.453 1 95.75 163 ARG B C 1
ATOM 5758 O O . ARG B 1 163 ? -16.875 -11.852 -20.5 1 95.75 163 ARG B O 1
ATOM 5765 N N . GLU B 1 164 ? -15.766 -13.359 -19.297 1 92.5 164 GLU B N 1
ATOM 5766 C CA . GLU B 1 164 ? -14.672 -13.492 -20.25 1 92.5 164 GLU B CA 1
ATOM 5767 C C . GLU B 1 164 ? -15.164 -14.102 -21.562 1 92.5 164 GLU B C 1
ATOM 5769 O O . GLU B 1 164 ? -14.555 -13.883 -22.625 1 92.5 164 GLU B O 1
ATOM 5774 N N . ASN B 1 165 ? -16.25 -14.82 -21.5 1 94.81 165 ASN B N 1
ATOM 5775 C CA . ASN B 1 165 ? -16.781 -15.453 -22.703 1 94.81 165 ASN B CA 1
ATOM 5776 C C . ASN B 1 165 ? -17.953 -14.648 -23.281 1 94.81 165 ASN B C 1
ATOM 5778 O O . ASN B 1 165 ? -18.609 -15.102 -24.203 1 94.81 165 ASN B O 1
ATOM 5782 N N . GLY B 1 166 ? -18.266 -13.469 -22.688 1 94.75 166 GLY B N 1
ATOM 5783 C CA . GLY B 1 166 ? -19.266 -12.547 -23.219 1 94.75 166 GLY B CA 1
ATOM 5784 C C . GLY B 1 166 ? -20.688 -12.938 -22.875 1 94.75 166 GLY B C 1
ATOM 5785 O O . GLY B 1 166 ? -21.641 -12.469 -23.5 1 94.75 166 GLY B O 1
ATOM 5786 N N . ASN B 1 167 ? -20.844 -13.844 -21.969 1 97.38 167 ASN B N 1
ATOM 5787 C CA . ASN B 1 167 ? -22.172 -14.25 -21.531 1 97.38 167 ASN B CA 1
ATOM 5788 C C . ASN B 1 167 ? -22.656 -13.414 -20.344 1 97.38 167 ASN B C 1
ATOM 5790 O O . ASN B 1 167 ? -22.812 -13.93 -19.234 1 97.38 167 ASN B O 1
ATOM 5794 N N . HIS B 1 168 ? -23.062 -12.242 -20.578 1 97.12 168 HIS B N 1
ATOM 5795 C CA . HIS B 1 168 ? -23.297 -11.203 -19.594 1 97.12 168 HIS B CA 1
ATOM 5796 C C . HIS B 1 168 ? -24.578 -11.461 -18.812 1 97.12 168 HIS B C 1
ATOM 5798 O O . HIS B 1 168 ? -24.719 -11.016 -17.672 1 97.12 168 HIS B O 1
ATOM 5804 N N . ALA B 1 169 ? -25.484 -12.195 -19.484 1 98 169 ALA B N 1
ATOM 5805 C CA . ALA B 1 169 ? -26.719 -12.5 -18.766 1 98 169 ALA B CA 1
ATOM 5806 C C . ALA B 1 169 ? -26.438 -13.305 -17.5 1 98 169 ALA B C 1
ATOM 5808 O O . ALA B 1 169 ? -26.953 -12.992 -16.422 1 98 169 ALA B O 1
ATOM 5809 N N . ILE B 1 170 ? -25.609 -14.289 -17.688 1 98.38 170 ILE B N 1
ATOM 5810 C CA . ILE B 1 170 ? -25.234 -15.125 -16.547 1 98.38 170 ILE B CA 1
ATOM 5811 C C . ILE B 1 170 ? -24.375 -14.312 -15.57 1 98.38 170 ILE B C 1
ATOM 5813 O O . ILE B 1 170 ? -24.578 -14.375 -14.359 1 98.38 170 ILE B O 1
ATOM 5817 N N . PHE B 1 171 ? -23.453 -13.57 -16.109 1 98 171 PHE B N 1
ATOM 5818 C CA . PHE B 1 171 ? -22.609 -12.719 -15.281 1 98 171 PHE B CA 1
ATOM 5819 C C . PHE B 1 171 ? -23.453 -11.797 -14.406 1 98 171 PHE B C 1
ATOM 5821 O O . PHE B 1 171 ? -23.234 -11.727 -13.188 1 98 171 PHE B O 1
ATOM 5828 N N . ASN B 1 172 ? -24.375 -11.164 -14.969 1 97.69 172 ASN B N 1
ATOM 5829 C CA . ASN B 1 172 ? -25.203 -10.195 -14.258 1 97.69 172 ASN B CA 1
ATOM 5830 C C . ASN B 1 172 ? -26.062 -10.875 -13.188 1 97.69 172 ASN B C 1
ATOM 5832 O O . ASN B 1 172 ? -26.266 -10.32 -12.102 1 97.69 172 ASN B O 1
ATOM 5836 N N . MET B 1 173 ? -26.531 -12.023 -13.484 1 97.62 173 MET B N 1
ATOM 5837 C CA . MET B 1 173 ? -27.328 -12.773 -12.508 1 97.62 173 MET B CA 1
ATOM 5838 C C . MET B 1 173 ? -26.516 -13.023 -11.234 1 97.62 173 MET B C 1
ATOM 5840 O O . MET B 1 173 ? -27.062 -12.969 -10.133 1 97.62 173 MET B O 1
ATOM 5844 N N . ILE B 1 174 ? -25.297 -13.328 -11.414 1 97.94 174 ILE B N 1
ATOM 5845 C CA . ILE B 1 174 ? -24.453 -13.625 -10.266 1 97.94 174 ILE B CA 1
ATOM 5846 C C . ILE B 1 174 ? -24.078 -12.328 -9.547 1 97.94 174 ILE B C 1
ATOM 5848 O O . ILE B 1 174 ? -24.172 -12.25 -8.32 1 97.94 174 ILE B O 1
ATOM 5852 N N . MET B 1 175 ? -23.734 -11.258 -10.297 1 95.62 175 MET B N 1
ATOM 5853 C CA . MET B 1 175 ? -23.234 -10.016 -9.727 1 95.62 175 MET B CA 1
ATOM 5854 C C . MET B 1 175 ? -24.344 -9.25 -9.023 1 95.62 175 MET B C 1
ATOM 5856 O O . MET B 1 175 ? -24.078 -8.414 -8.148 1 95.62 175 MET B O 1
ATOM 5860 N N . GLU B 1 176 ? -25.547 -9.547 -9.375 1 93.62 176 GLU B N 1
ATOM 5861 C CA . GLU B 1 176 ? -26.688 -8.859 -8.773 1 93.62 176 GLU B CA 1
ATOM 5862 C C . GLU B 1 176 ? -27.016 -9.438 -7.402 1 93.62 176 GLU B C 1
ATOM 5864 O O . GLU B 1 176 ? -27.75 -8.82 -6.629 1 93.62 176 GLU B O 1
ATOM 5869 N N . THR B 1 177 ? -26.406 -10.508 -7.152 1 90.56 177 THR B N 1
ATOM 5870 C CA . THR B 1 177 ? -26.641 -11.086 -5.828 1 90.56 177 THR B CA 1
ATOM 5871 C C . THR B 1 177 ? -25.859 -10.312 -4.77 1 90.56 177 THR B C 1
ATOM 5873 O O . THR B 1 177 ? -24.766 -9.797 -5.039 1 90.56 177 THR B O 1
ATOM 5876 N N . PRO B 1 178 ? -26.391 -10.195 -3.578 1 79.88 178 PRO B N 1
ATOM 5877 C CA . PRO B 1 178 ? -25.734 -9.422 -2.518 1 79.88 178 PRO B CA 1
ATOM 5878 C C . PRO B 1 178 ? -24.438 -10.07 -2.037 1 79.88 178 PRO B C 1
ATOM 5880 O O . PRO B 1 178 ? -23.547 -9.383 -1.534 1 79.88 178 PRO B O 1
ATOM 5883 N N . CYS B 1 179 ? -24.438 -11.445 -2.162 1 86.19 179 CYS B N 1
ATOM 5884 C CA . CYS B 1 179 ? -23.266 -12.164 -1.692 1 86.19 179 CYS B CA 1
ATOM 5885 C C . CYS B 1 179 ? -22.828 -13.219 -2.703 1 86.19 179 CYS B C 1
ATOM 5887 O O . CYS B 1 179 ? -23.656 -13.906 -3.291 1 86.19 179 CYS B O 1
ATOM 5889 N N . ARG B 1 180 ? -21.594 -13.344 -2.9 1 94.19 180 ARG B N 1
ATOM 5890 C CA . ARG B 1 180 ? -20.984 -14.328 -3.793 1 94.19 180 ARG B CA 1
ATOM 5891 C C . ARG B 1 180 ? -19.953 -15.172 -3.061 1 94.19 180 ARG B C 1
ATOM 5893 O O . ARG B 1 180 ? -19.438 -14.766 -2.014 1 94.19 180 ARG B O 1
ATOM 5900 N N . TYR B 1 181 ? -19.672 -16.312 -3.693 1 95.88 181 TYR B N 1
ATOM 5901 C CA . TYR B 1 181 ? -18.859 -17.281 -2.951 1 95.88 181 TYR B CA 1
ATOM 5902 C C . TYR B 1 181 ? -17.75 -17.844 -3.826 1 95.88 181 TYR B C 1
ATOM 5904 O O . TYR B 1 181 ? -17.828 -17.781 -5.055 1 95.88 181 TYR B O 1
ATOM 5912 N N . LYS B 1 182 ? -16.734 -18.25 -3.109 1 96.56 182 LYS B N 1
ATOM 5913 C CA . LYS B 1 182 ? -15.68 -19.016 -3.77 1 96.56 182 LYS B CA 1
ATOM 5914 C C . LYS B 1 182 ? -15.797 -20.5 -3.473 1 96.56 182 LYS B C 1
ATOM 5916 O O . LYS B 1 182 ? -15.578 -20.938 -2.338 1 96.56 182 LYS B O 1
ATOM 5921 N N . VAL B 1 183 ? -16.109 -21.219 -4.48 1 97.81 183 VAL B N 1
ATOM 5922 C CA . VAL B 1 183 ? -16.25 -22.672 -4.363 1 97.81 183 VAL B CA 1
ATOM 5923 C C . VAL B 1 183 ? -15.125 -23.359 -5.129 1 97.81 183 VAL B C 1
ATOM 5925 O O . VAL B 1 183 ? -14.539 -24.328 -4.637 1 97.81 183 VAL B O 1
ATOM 5928 N N . PHE B 1 184 ? -14.828 -22.828 -6.281 1 97.69 184 PHE B N 1
ATOM 5929 C CA . PHE B 1 184 ? -13.766 -23.375 -7.117 1 97.69 184 PHE B CA 1
ATOM 5930 C C . PHE B 1 184 ? -12.406 -22.859 -6.68 1 97.69 184 PHE B C 1
ATOM 5932 O O . PHE B 1 184 ? -12.266 -21.672 -6.355 1 97.69 184 PHE B O 1
ATOM 5939 N N . ASP B 1 185 ? -11.43 -23.672 -6.66 1 96.88 185 ASP B N 1
ATOM 5940 C CA . ASP B 1 185 ? -10.016 -23.328 -6.543 1 96.88 185 ASP B CA 1
ATOM 5941 C C . ASP B 1 185 ? -9.219 -23.859 -7.734 1 96.88 185 ASP B C 1
ATOM 5943 O O . ASP B 1 185 ? -8.711 -24.984 -7.695 1 96.88 185 ASP B O 1
ATOM 5947 N N . ASP B 1 186 ? -9.055 -23.047 -8.656 1 97.31 186 ASP B N 1
ATOM 5948 C CA . ASP B 1 186 ? -8.453 -23.469 -9.922 1 97.31 186 ASP B CA 1
ATOM 5949 C C . ASP B 1 186 ? -6.953 -23.703 -9.758 1 97.31 186 ASP B C 1
ATOM 5951 O O . ASP B 1 186 ? -6.328 -24.344 -10.602 1 97.31 186 ASP B O 1
ATOM 5955 N N . TYR B 1 187 ? -6.379 -23.156 -8.773 1 95.69 187 TYR B N 1
ATOM 5956 C CA . TYR B 1 187 ? -4.953 -23.375 -8.555 1 95.69 187 TYR B CA 1
ATOM 5957 C C . TYR B 1 187 ? -4.688 -24.797 -8.109 1 95.69 187 TYR B C 1
ATOM 5959 O O . TYR B 1 187 ? -3.66 -25.391 -8.453 1 95.69 187 TYR B O 1
ATOM 5967 N N . ASN B 1 188 ? -5.664 -25.359 -7.367 1 94.38 188 ASN B N 1
ATOM 5968 C CA . ASN B 1 188 ? -5.465 -26.672 -6.777 1 94.38 188 ASN B CA 1
ATOM 5969 C C . ASN B 1 188 ? -6.492 -27.672 -7.293 1 94.38 188 ASN B C 1
ATOM 5971 O O . ASN B 1 188 ? -6.496 -28.844 -6.875 1 94.38 188 ASN B O 1
ATOM 5975 N N . ARG B 1 189 ? -7.336 -27.312 -8.078 1 95.88 189 ARG B N 1
ATOM 5976 C CA . ARG B 1 189 ? -8.375 -28.156 -8.672 1 95.88 189 ARG B CA 1
ATOM 5977 C C . ARG B 1 189 ? -9.266 -28.766 -7.594 1 95.88 189 ARG B C 1
ATOM 5979 O O . ARG B 1 189 ? -9.469 -29.984 -7.57 1 95.88 189 ARG B O 1
ATOM 5986 N N . THR B 1 190 ? -9.695 -27.922 -6.688 1 95.44 190 THR B N 1
ATOM 5987 C CA . THR B 1 190 ? -10.586 -28.391 -5.633 1 95.44 190 THR B CA 1
ATOM 5988 C C . THR B 1 190 ? -11.906 -27.625 -5.664 1 95.44 190 THR B C 1
ATOM 5990 O O . THR B 1 190 ? -11.961 -26.484 -6.148 1 95.44 190 THR B O 1
ATOM 5993 N N . ILE B 1 191 ? -12.969 -28.281 -5.211 1 95.69 191 ILE B N 1
ATOM 5994 C CA . ILE B 1 191 ? -14.312 -27.719 -5.098 1 95.69 191 ILE B CA 1
ATOM 5995 C C . ILE B 1 191 ? -14.797 -27.828 -3.652 1 95.69 191 ILE B C 1
ATOM 5997 O O . ILE B 1 191 ? -14.906 -28.922 -3.109 1 95.69 191 ILE B O 1
ATOM 6001 N N . ASN B 1 192 ? -14.969 -26.719 -3.049 1 95.31 192 ASN B N 1
ATOM 6002 C CA . ASN B 1 192 ? -15.43 -26.719 -1.665 1 95.31 192 ASN B CA 1
ATOM 6003 C C . ASN B 1 192 ? -16.906 -26.328 -1.565 1 95.31 192 ASN B C 1
ATOM 6005 O O . ASN B 1 192 ? -17.234 -25.141 -1.473 1 95.31 192 ASN B O 1
ATOM 6009 N N . THR B 1 193 ? -17.75 -27.266 -1.41 1 93.12 193 THR B N 1
ATOM 6010 C CA . THR B 1 193 ? -19.188 -27.016 -1.329 1 93.12 193 THR B CA 1
ATOM 6011 C C . THR B 1 193 ? -19.656 -27.047 0.121 1 93.12 193 THR B C 1
ATOM 6013 O O . THR B 1 193 ? -20.781 -26.609 0.425 1 93.12 193 THR B O 1
ATOM 6016 N N . THR B 1 194 ? -18.859 -27.422 0.989 1 91.44 194 THR B N 1
ATOM 6017 C CA . THR B 1 194 ? -19.266 -27.625 2.373 1 91.44 194 THR B CA 1
ATOM 6018 C C . THR B 1 194 ? -19.156 -26.328 3.174 1 91.44 194 THR B C 1
ATOM 6020 O O . THR B 1 194 ? -20.016 -26.031 4.004 1 91.44 194 THR B O 1
ATOM 6023 N N . ALA B 1 195 ? -18.141 -25.641 2.93 1 91.56 195 ALA B N 1
ATOM 6024 C CA . ALA B 1 195 ? -17.922 -24.406 3.678 1 91.56 195 ALA B CA 1
ATOM 6025 C C . ALA B 1 195 ? -17.375 -23.297 2.773 1 91.56 195 ALA B C 1
ATOM 6027 O O . ALA B 1 195 ? -16.281 -22.781 3.002 1 91.56 195 ALA B O 1
ATOM 6028 N N . PRO B 1 196 ? -18.281 -23 1.845 1 91.88 196 PRO B N 1
ATOM 6029 C CA . PRO B 1 196 ? -17.812 -21.938 0.95 1 91.88 196 PRO B CA 1
ATOM 6030 C C . PRO B 1 196 ? -17.703 -20.578 1.646 1 91.88 196 PRO B C 1
ATOM 6032 O O . PRO B 1 196 ? -18.516 -20.266 2.531 1 91.88 196 PRO B O 1
ATOM 6035 N N . LYS B 1 197 ? -16.797 -19.766 1.347 1 88.38 197 LYS B N 1
ATOM 6036 C CA . LYS B 1 197 ? -16.594 -18.438 1.932 1 88.38 197 LYS B CA 1
ATOM 6037 C C . LYS B 1 197 ? -17.016 -17.344 0.97 1 88.38 197 LYS B C 1
ATOM 6039 O O . LYS B 1 197 ? -16.844 -17.469 -0.243 1 88.38 197 LYS B O 1
ATOM 6044 N N . PRO B 1 198 ? -17.594 -16.281 1.538 1 89.19 198 PRO B N 1
ATOM 6045 C CA . PRO B 1 198 ? -17.859 -15.133 0.679 1 89.19 198 PRO B CA 1
ATOM 6046 C C . PRO B 1 198 ? -16.609 -14.578 0.006 1 89.19 198 PRO B C 1
ATOM 6048 O O . PRO B 1 198 ? -15.539 -14.555 0.617 1 89.19 198 PRO B O 1
ATOM 6051 N N . ALA B 1 199 ? -16.797 -14.219 -1.288 1 93.19 199 ALA B N 1
ATOM 6052 C CA . ALA B 1 199 ? -15.625 -13.773 -2.047 1 93.19 199 ALA B CA 1
ATOM 6053 C C . ALA B 1 199 ? -16.031 -12.781 -3.131 1 93.19 199 ALA B C 1
ATOM 6055 O O . ALA B 1 199 ? -17.203 -12.656 -3.461 1 93.19 199 ALA B O 1
ATOM 6056 N N . PHE B 1 200 ? -15.078 -12.07 -3.58 1 93.62 200 PHE B N 1
ATOM 6057 C CA . PHE B 1 200 ? -15.211 -11.156 -4.707 1 93.62 200 PHE B CA 1
ATOM 6058 C C . PHE B 1 200 ? -14.383 -11.633 -5.895 1 93.62 200 PHE B C 1
ATOM 6060 O O . PHE B 1 200 ? -13.547 -12.523 -5.754 1 93.62 200 PHE B O 1
ATOM 6067 N N . LEU B 1 201 ? -14.648 -11.047 -7.035 1 96.06 201 LEU B N 1
ATOM 6068 C CA . LEU B 1 201 ? -13.844 -11.375 -8.211 1 96.06 201 LEU B CA 1
ATOM 6069 C C . LEU B 1 201 ? -12.398 -10.922 -8.023 1 96.06 201 LEU B C 1
ATOM 6071 O O . LEU B 1 201 ? -12.148 -9.758 -7.707 1 96.06 201 LEU B O 1
ATOM 6075 N N . ASN B 1 202 ? -11.438 -11.859 -8.227 1 95.19 202 ASN B N 1
ATOM 6076 C CA . ASN B 1 202 ? -10.055 -11.539 -7.918 1 95.19 202 ASN B CA 1
ATOM 6077 C C . ASN B 1 202 ? -9.102 -12.062 -9 1 95.19 202 ASN B C 1
ATOM 6079 O O . ASN B 1 202 ? -7.898 -12.156 -8.773 1 95.19 202 ASN B O 1
ATOM 6083 N N . GLY B 1 203 ? -9.641 -12.516 -10.125 1 92.94 203 GLY B N 1
ATOM 6084 C CA . GLY B 1 203 ? -8.812 -12.977 -11.234 1 92.94 203 GLY B CA 1
ATOM 6085 C C . GLY B 1 203 ? -8.109 -14.289 -10.953 1 92.94 203 GLY B C 1
ATOM 6086 O O . GLY B 1 203 ? -6.992 -14.508 -11.414 1 92.94 203 GLY B O 1
ATOM 6087 N N . ASP B 1 204 ? -8.672 -15.164 -10.234 1 94.69 204 ASP B N 1
ATOM 6088 C CA . ASP B 1 204 ? -8.047 -16.422 -9.836 1 94.69 204 ASP B CA 1
ATOM 6089 C C . ASP B 1 204 ? -8.602 -17.594 -10.641 1 94.69 204 ASP B C 1
ATOM 6091 O O . ASP B 1 204 ? -8.359 -18.75 -10.32 1 94.69 204 ASP B O 1
ATOM 6095 N N . THR B 1 205 ? -9.344 -17.297 -11.641 1 96 205 THR B N 1
ATOM 6096 C CA . THR B 1 205 ? -10.016 -18.312 -12.43 1 96 205 THR B CA 1
ATOM 6097 C C . THR B 1 205 ? -9.227 -18.641 -13.695 1 96 205 THR B C 1
ATOM 6099 O O . THR B 1 205 ? -8.703 -17.734 -14.352 1 96 205 THR B O 1
ATOM 6102 N N . ALA B 1 206 ? -9.125 -19.938 -14 1 95.44 206 ALA B N 1
ATOM 6103 C CA . ALA B 1 206 ? -8.492 -20.375 -15.242 1 95.44 206 ALA B CA 1
ATOM 6104 C C . ALA B 1 206 ? -9.414 -20.156 -16.438 1 95.44 206 ALA B C 1
ATOM 6106 O O . ALA B 1 206 ? -10.023 -21.094 -16.953 1 95.44 206 ALA B O 1
ATOM 6107 N N . ILE B 1 207 ? -9.398 -19.031 -16.938 1 92.44 207 ILE B N 1
ATOM 6108 C CA . ILE B 1 207 ? -10.234 -18.703 -18.078 1 92.44 207 ILE B CA 1
ATOM 6109 C C . ILE B 1 207 ? -9.594 -19.234 -19.359 1 92.44 207 ILE B C 1
ATOM 6111 O O . ILE B 1 207 ? -8.43 -19.641 -19.359 1 92.44 207 ILE B O 1
ATOM 6115 N N . ARG B 1 208 ? -10.289 -19.203 -20.406 1 90.31 208 ARG B N 1
ATOM 6116 C CA . ARG B 1 208 ? -9.953 -19.891 -21.656 1 90.31 208 ARG B CA 1
ATOM 6117 C C . ARG B 1 208 ? -8.578 -19.469 -22.156 1 90.31 208 ARG B C 1
ATOM 6119 O O . ARG B 1 208 ? -7.781 -20.297 -22.578 1 90.31 208 ARG B O 1
ATOM 6126 N N . PRO B 1 209 ? -8.188 -18.203 -22.109 1 87.75 209 PRO B N 1
ATOM 6127 C CA . PRO B 1 209 ? -6.871 -17.812 -22.609 1 87.75 209 PRO B CA 1
ATOM 6128 C C . PRO B 1 209 ? -5.73 -18.531 -21.891 1 87.75 209 PRO B C 1
ATOM 6130 O O . PRO B 1 209 ? -4.695 -18.812 -22.484 1 87.75 209 PRO B O 1
ATOM 6133 N N . TYR B 1 210 ? -5.898 -18.828 -20.672 1 90.88 210 TYR B N 1
ATOM 6134 C CA . TYR B 1 210 ? -4.855 -19.531 -19.938 1 90.88 210 TYR B CA 1
ATOM 6135 C C . TYR B 1 210 ? -4.73 -20.969 -20.406 1 90.88 210 TYR B C 1
ATOM 6137 O O . TYR B 1 210 ? -3.643 -21.547 -20.359 1 90.88 210 TYR B O 1
ATOM 6145 N N . LEU B 1 211 ? -5.82 -21.5 -20.891 1 92.94 211 LEU B N 1
ATOM 6146 C CA . LEU B 1 211 ? -5.816 -22.891 -21.359 1 92.94 211 LEU B CA 1
ATOM 6147 C C . LEU B 1 211 ? -5.227 -22.984 -22.766 1 92.94 211 LEU B C 1
ATOM 6149 O O . LEU B 1 211 ? -4.766 -24.047 -23.172 1 92.94 211 LEU B O 1
ATOM 6153 N N . LEU B 1 212 ? -5.223 -21.891 -23.406 1 90.75 212 LEU B N 1
ATOM 6154 C CA . LEU B 1 212 ? -4.676 -21.844 -24.75 1 90.75 212 LEU B CA 1
ATOM 6155 C C . LEU B 1 212 ? -3.174 -21.578 -24.719 1 90.75 212 LEU B C 1
ATOM 6157 O O . LEU B 1 212 ? -2.504 -21.688 -25.75 1 90.75 212 LEU B O 1
ATOM 6161 N N . GLU B 1 213 ? -2.67 -21.266 -23.594 1 90.44 213 GLU B N 1
ATOM 6162 C CA . GLU B 1 213 ? -1.226 -21.141 -23.422 1 90.44 213 GLU B CA 1
ATOM 6163 C C . GLU B 1 213 ? -0.567 -22.516 -23.297 1 90.44 213 GLU B C 1
ATOM 6165 O O . GLU B 1 213 ? -0.284 -22.969 -22.188 1 90.44 213 GLU B O 1
ATOM 6170 N N . THR B 1 214 ? -0.228 -23.031 -24.391 1 93.25 214 THR B N 1
ATOM 6171 C CA . THR B 1 214 ? 0.298 -24.391 -24.422 1 93.25 214 THR B CA 1
ATOM 6172 C C . THR B 1 214 ? 1.824 -24.375 -24.391 1 93.25 214 THR B C 1
ATOM 6174 O O . THR B 1 214 ? 2.449 -23.344 -24.578 1 93.25 214 THR B O 1
ATOM 6177 N N . GLN B 1 215 ? 2.391 -25.547 -24.078 1 94 215 GLN B N 1
ATOM 6178 C CA . GLN B 1 215 ? 3.84 -25.719 -24.016 1 94 215 GLN B CA 1
ATOM 6179 C C . GLN B 1 215 ? 4.281 -26.969 -24.75 1 94 215 GLN B C 1
ATOM 6181 O O . GLN B 1 215 ? 3.58 -27.984 -24.734 1 94 215 GLN B O 1
ATOM 6186 N N . ALA B 1 216 ? 5.426 -26.812 -25.375 1 93.94 216 ALA B N 1
ATOM 6187 C CA . ALA B 1 216 ? 6.051 -28 -25.969 1 93.94 216 ALA B CA 1
ATOM 6188 C C . ALA B 1 216 ? 6.727 -28.844 -24.891 1 93.94 216 ALA B C 1
ATOM 6190 O O . ALA B 1 216 ? 7.102 -28.328 -23.828 1 93.94 216 ALA B O 1
ATOM 6191 N N . PHE B 1 217 ? 6.762 -30.078 -25.141 1 92.88 217 PHE B N 1
ATOM 6192 C CA . PHE B 1 217 ? 7.445 -30.953 -24.188 1 92.88 217 PHE B CA 1
ATOM 6193 C C . PHE B 1 217 ? 8.633 -31.641 -24.859 1 92.88 217 PHE B C 1
ATOM 6195 O O . PHE B 1 217 ? 8.688 -31.766 -26.078 1 92.88 217 PHE B O 1
ATOM 6202 N N . GLY B 1 218 ? 9.625 -31.953 -24.016 1 88.38 218 GLY B N 1
ATOM 6203 C CA . GLY B 1 218 ? 10.805 -32.688 -24.469 1 88.38 218 GLY B CA 1
ATOM 6204 C C . GLY B 1 218 ? 11.188 -33.844 -23.562 1 88.38 218 GLY B C 1
ATOM 6205 O O . GLY B 1 218 ? 10.531 -34.062 -22.547 1 88.38 218 GLY B O 1
ATOM 6206 N N . PRO B 1 219 ? 12.133 -34.562 -24.062 1 86.44 219 PRO B N 1
ATOM 6207 C CA . PRO B 1 219 ? 12.547 -35.688 -23.234 1 86.44 219 PRO B CA 1
ATOM 6208 C C . PRO B 1 219 ? 13.039 -35.281 -21.859 1 86.44 219 PRO B C 1
ATOM 6210 O O . PRO B 1 219 ? 13.82 -34.312 -21.734 1 86.44 219 PRO B O 1
ATOM 6213 N N . PRO B 1 220 ? 12.5 -35.875 -20.891 1 83.75 220 PRO B N 1
ATOM 6214 C CA . PRO B 1 220 ? 13 -35.594 -19.547 1 83.75 220 PRO B CA 1
ATOM 6215 C C . PRO B 1 220 ? 14.469 -35.969 -19.359 1 83.75 220 PRO B C 1
ATOM 6217 O O . PRO B 1 220 ? 14.961 -36.875 -20.031 1 83.75 220 PRO B O 1
ATOM 6220 N N . VAL B 1 221 ? 15.211 -35.031 -18.641 1 69.44 221 VAL B N 1
ATOM 6221 C CA . VAL B 1 221 ? 16.609 -35.312 -18.359 1 69.44 221 VAL B CA 1
ATOM 6222 C C . VAL B 1 221 ? 16.75 -35.906 -16.969 1 69.44 221 VAL B C 1
ATOM 6224 O O . VAL B 1 221 ? 16.031 -35.5 -16.047 1 69.44 221 VAL B O 1
ATOM 6227 N N . GLY B 1 222 ? 17.422 -36.969 -16.688 1 57.78 222 GLY B N 1
ATOM 6228 C CA . GLY B 1 222 ? 17.766 -37.719 -15.469 1 57.78 222 GLY B CA 1
ATOM 6229 C C . GLY B 1 222 ? 17.844 -39.219 -15.68 1 57.78 222 GLY B C 1
ATOM 6230 O O . GLY B 1 222 ? 17.672 -39.688 -16.797 1 57.78 222 GLY B O 1
ATOM 6231 N N . ARG B 1 223 ? 18.078 -39.938 -14.586 1 47.72 223 ARG B N 1
ATOM 6232 C CA . ARG B 1 223 ? 18.359 -41.375 -14.695 1 47.72 223 ARG B CA 1
ATOM 6233 C C . ARG B 1 223 ? 17.25 -42.094 -15.461 1 47.72 223 ARG B C 1
ATOM 6235 O O . ARG B 1 223 ? 16.078 -42.031 -15.062 1 47.72 223 ARG B O 1
ATOM 6242 N N . MET B 1 224 ? 17.391 -41.875 -16.75 1 44.53 224 MET B N 1
ATOM 6243 C CA . MET B 1 224 ? 16.625 -42.812 -17.578 1 44.53 224 MET B CA 1
ATOM 6244 C C . MET B 1 224 ? 16.531 -44.188 -16.922 1 44.53 224 MET B C 1
ATOM 6246 O O . MET B 1 224 ? 17.453 -44.969 -17.016 1 44.53 224 MET B O 1
ATOM 6250 N N . ASP B 1 225 ? 16.141 -44.219 -15.719 1 38.78 225 ASP B N 1
ATOM 6251 C CA . ASP B 1 225 ? 16.141 -45.562 -15.102 1 38.78 225 ASP B CA 1
ATOM 6252 C C . ASP B 1 225 ? 15.539 -46.594 -16.031 1 38.78 225 ASP B C 1
ATOM 6254 O O . ASP B 1 225 ? 14.375 -46.469 -16.438 1 38.78 225 ASP B O 1
ATOM 6258 N N . ASP B 1 226 ? 16.141 -47.188 -16.906 1 38.88 226 ASP B N 1
ATOM 6259 C CA . ASP B 1 226 ? 15.75 -48.531 -17.297 1 38.88 226 ASP B CA 1
ATOM 6260 C C . ASP B 1 226 ? 15.125 -49.281 -16.125 1 38.88 226 ASP B C 1
ATOM 6262 O O . ASP B 1 226 ? 14.766 -50.469 -16.234 1 38.88 226 ASP B O 1
ATOM 6266 N N . GLU B 1 227 ? 15.695 -49.219 -14.75 1 36.5 227 GLU B N 1
ATOM 6267 C CA . GLU B 1 227 ? 15.461 -50.219 -13.727 1 36.5 227 GLU B CA 1
ATOM 6268 C C . GLU B 1 227 ? 14.023 -50.188 -13.219 1 36.5 227 GLU B C 1
ATOM 6270 O O . GLU B 1 227 ? 13.438 -49.094 -13.109 1 36.5 227 GLU B O 1
ATOM 6275 N N . GLU B 1 228 ? 13.227 -51.188 -13.211 1 35.53 228 GLU B N 1
ATOM 6276 C CA . GLU B 1 228 ? 11.945 -51.594 -12.617 1 35.53 228 GLU B CA 1
ATOM 6277 C C . GLU B 1 228 ? 11.734 -50.906 -11.266 1 35.53 228 GLU B C 1
ATOM 6279 O O . GLU B 1 228 ? 10.695 -51.094 -10.625 1 35.53 228 GLU B O 1
ATOM 6284 N N . GLY B 1 229 ? 12.742 -50.406 -10.523 1 34.78 229 GLY B N 1
ATOM 6285 C CA . GLY B 1 229 ? 12.578 -50.312 -9.078 1 34.78 229 GLY B CA 1
ATOM 6286 C C . GLY B 1 229 ? 11.523 -49.312 -8.656 1 34.78 229 GLY B C 1
ATOM 6287 O O . GLY B 1 229 ? 11.133 -48.438 -9.445 1 34.78 229 GLY B O 1
ATOM 6288 N N . ASP B 1 230 ? 10.695 -49.594 -7.613 1 35.41 230 ASP B N 1
ATOM 6289 C CA . ASP B 1 230 ? 9.695 -48.906 -6.824 1 35.41 230 ASP B CA 1
ATOM 6290 C C . ASP B 1 230 ? 10.148 -47.469 -6.512 1 35.41 230 ASP B C 1
ATOM 6292 O O . ASP B 1 230 ? 9.547 -46.781 -5.676 1 35.41 230 ASP B O 1
ATOM 6296 N N . SER B 1 231 ? 11.523 -47.25 -6.586 1 34.88 231 SER B N 1
ATOM 6297 C CA . SER B 1 231 ? 11.922 -46.062 -5.84 1 34.88 231 SER B CA 1
ATOM 6298 C C . SER B 1 231 ? 11.398 -44.812 -6.5 1 34.88 231 SER B C 1
ATOM 6300 O O . SER B 1 231 ? 11.422 -44.688 -7.727 1 34.88 231 SER B O 1
ATOM 6302 N N . GLU B 1 232 ? 10.492 -44.156 -5.902 1 37 232 GLU B N 1
ATOM 6303 C CA . GLU B 1 232 ? 10.102 -42.781 -6.152 1 37 232 GLU B CA 1
ATOM 6304 C C . GLU B 1 232 ? 11.258 -41.969 -6.746 1 37 232 GLU B C 1
ATOM 6306 O O . GLU B 1 232 ? 12.422 -42.219 -6.41 1 37 232 GLU B O 1
ATOM 6311 N N . PRO B 1 233 ? 11.195 -41.625 -7.957 1 37.41 233 PRO B N 1
ATOM 6312 C CA . PRO B 1 233 ? 12.281 -40.719 -8.375 1 37.41 233 PRO B CA 1
ATOM 6313 C C . PRO B 1 233 ? 12.891 -39.938 -7.207 1 37.41 233 PRO B C 1
ATOM 6315 O O . PRO B 1 233 ? 12.156 -39.406 -6.371 1 37.41 233 PRO B O 1
ATOM 6318 N N . ASP B 1 234 ? 13.922 -40.5 -6.594 1 35.28 234 ASP B N 1
ATOM 6319 C CA . ASP B 1 234 ? 14.625 -39.562 -5.715 1 35.28 234 ASP B CA 1
ATOM 6320 C C . ASP B 1 234 ? 14.766 -38.188 -6.367 1 35.28 234 ASP B C 1
ATOM 6322 O O . ASP B 1 234 ? 15.516 -38.031 -7.332 1 35.28 234 ASP B O 1
ATOM 6326 N N . ASP B 1 235 ? 13.672 -37.562 -6.578 1 38.59 235 ASP B N 1
ATOM 6327 C CA . ASP B 1 235 ? 13.539 -36.156 -6.914 1 38.59 235 ASP B CA 1
ATOM 6328 C C . ASP B 1 235 ? 14.789 -35.375 -6.512 1 38.59 235 ASP B C 1
ATOM 6330 O O . ASP B 1 235 ? 14.859 -34.156 -6.703 1 38.59 235 ASP B O 1
ATOM 6334 N N . ASP B 1 236 ? 15.578 -36.031 -5.656 1 37.09 236 ASP B N 1
ATOM 6335 C CA . ASP B 1 236 ? 16.719 -35.312 -5.117 1 37.09 236 ASP B CA 1
ATOM 6336 C C . ASP B 1 236 ? 17.922 -35.375 -6.07 1 37.09 236 ASP B C 1
ATOM 6338 O O . ASP B 1 236 ? 19.031 -35.031 -5.699 1 37.09 236 ASP B O 1
ATOM 6342 N N . GLU B 1 237 ? 17.875 -36.219 -6.977 1 39.12 237 GLU B N 1
ATOM 6343 C CA . GLU B 1 237 ? 19.172 -36.188 -7.645 1 39.12 237 GLU B CA 1
ATOM 6344 C C . GLU B 1 237 ? 19.375 -34.875 -8.391 1 39.12 237 GLU B C 1
ATOM 6346 O O . GLU B 1 237 ? 18.688 -34.594 -9.367 1 39.12 237 GLU B O 1
ATOM 6351 N N . LEU B 1 238 ? 19.812 -34 -7.691 1 39.72 238 LEU B N 1
ATOM 6352 C CA . LEU B 1 238 ? 20.297 -32.719 -8.203 1 39.72 238 LEU B CA 1
ATOM 6353 C C . LEU B 1 238 ? 21.203 -32.938 -9.414 1 39.72 238 LEU B C 1
ATOM 6355 O O . LEU B 1 238 ? 22 -33.875 -9.438 1 39.72 238 LEU B O 1
ATOM 6359 N N . ASP B 1 239 ? 20.844 -32.688 -10.602 1 40.88 239 ASP B N 1
ATOM 6360 C CA . ASP B 1 239 ? 21.797 -32.625 -11.711 1 40.88 239 ASP B CA 1
ATOM 6361 C C . ASP B 1 239 ? 23.156 -32.125 -11.242 1 40.88 239 ASP B C 1
ATOM 6363 O O . ASP B 1 239 ? 23.266 -31.422 -10.227 1 40.88 239 ASP B O 1
ATOM 6367 N N . PRO B 1 240 ? 24.141 -32.75 -11.727 1 39.47 240 PRO B N 1
ATOM 6368 C CA . PRO B 1 240 ? 25.5 -32.344 -11.305 1 39.47 240 PRO B CA 1
ATOM 6369 C C . PRO B 1 240 ? 25.656 -30.844 -11.148 1 39.47 240 PRO B C 1
ATOM 6371 O O . PRO B 1 240 ? 26.531 -30.375 -10.414 1 39.47 240 PRO B O 1
ATOM 6374 N N . TRP B 1 241 ? 25.094 -30.141 -12.07 1 41.94 241 TRP B N 1
ATOM 6375 C CA . TRP B 1 241 ? 25.203 -28.688 -11.953 1 41.94 241 TRP B CA 1
ATOM 6376 C C . TRP B 1 241 ? 24.156 -28.125 -11 1 41.94 241 TRP B C 1
ATOM 6378 O O . TRP B 1 241 ? 23.922 -26.922 -10.961 1 41.94 241 TRP B O 1
ATOM 6388 N N . GLY B 1 242 ? 23.594 -29.078 -10.195 1 42.19 242 GLY B N 1
ATOM 6389 C CA . GLY B 1 242 ? 22.672 -28.672 -9.164 1 42.19 242 GLY B CA 1
ATOM 6390 C C . GLY B 1 242 ? 21.297 -28.312 -9.703 1 42.19 242 GLY B C 1
ATOM 6391 O O . GLY B 1 242 ? 20.484 -27.703 -9.008 1 42.19 242 GLY B O 1
ATOM 6392 N N . LEU B 1 243 ? 21.234 -28.422 -11.07 1 45.59 243 LEU B N 1
ATOM 6393 C CA . LEU B 1 243 ? 19.953 -28.109 -11.695 1 45.59 243 LEU B CA 1
ATOM 6394 C C . LEU B 1 243 ? 18.984 -29.281 -11.57 1 45.59 243 LEU B C 1
ATOM 6396 O O . LEU B 1 243 ? 19.406 -30.438 -11.656 1 45.59 243 LEU B O 1
ATOM 6400 N N . SER B 1 244 ? 18.031 -29.281 -10.914 1 51.59 244 SER B N 1
ATOM 6401 C CA . SER B 1 244 ? 16.969 -30.266 -10.82 1 51.59 244 SER B CA 1
ATOM 6402 C C . SER B 1 244 ? 16.656 -30.875 -12.188 1 51.59 244 SER B C 1
ATOM 6404 O O . SER B 1 244 ? 16.734 -30.188 -13.203 1 51.59 244 SER B O 1
ATOM 6406 N N . PRO B 1 245 ? 16.734 -32.219 -12.336 1 57.84 245 PRO B N 1
ATOM 6407 C CA . PRO B 1 245 ? 16.422 -32.875 -13.609 1 57.84 245 PRO B CA 1
ATOM 6408 C C . PRO B 1 245 ? 15.188 -32.25 -14.289 1 57.84 245 PRO B C 1
ATOM 6410 O O . PRO B 1 245 ? 14.219 -31.906 -13.609 1 57.84 245 PRO B O 1
ATOM 6413 N N . THR B 1 246 ? 15.422 -31.844 -15.57 1 70.62 246 THR B N 1
ATOM 6414 C CA . THR B 1 246 ? 14.336 -31.234 -16.344 1 70.62 246 THR B CA 1
ATOM 6415 C C . THR B 1 246 ? 13.203 -32.25 -16.547 1 70.62 246 THR B C 1
ATOM 6417 O O . THR B 1 246 ? 13.438 -33.375 -16.984 1 70.62 246 THR B O 1
ATOM 6420 N N . LEU B 1 247 ? 12.023 -32.094 -16.125 1 81.62 247 LEU B N 1
ATOM 6421 C CA . LEU B 1 247 ? 10.82 -32.906 -16.25 1 81.62 247 LEU B CA 1
ATOM 6422 C C . LEU B 1 247 ? 10.375 -33 -17.703 1 81.62 247 LEU B C 1
ATOM 6424 O O . LEU B 1 247 ? 9.562 -33.875 -18.062 1 81.62 247 LEU B O 1
ATOM 6428 N N . GLY B 1 248 ? 11 -32.188 -18.531 1 88.06 248 GLY B N 1
ATOM 6429 C CA . GLY B 1 248 ? 10.602 -32.125 -19.938 1 88.06 248 GLY B CA 1
ATOM 6430 C C . GLY B 1 248 ? 9.398 -31.234 -20.172 1 88.06 248 GLY B C 1
ATOM 6431 O O . GLY B 1 248 ? 8.93 -31.109 -21.312 1 88.06 248 GLY B O 1
ATOM 6432 N N . PHE B 1 249 ? 8.789 -30.766 -19.094 1 91.31 249 PHE B N 1
ATOM 6433 C CA . PHE B 1 249 ? 7.664 -29.844 -19.156 1 91.31 249 PHE B CA 1
ATOM 6434 C C . PHE B 1 249 ? 7.688 -28.875 -17.969 1 91.31 249 PHE B C 1
ATOM 6436 O O . PHE B 1 249 ? 8.469 -29.062 -17.031 1 91.31 249 PHE B O 1
ATOM 6443 N N . ILE B 1 250 ? 6.93 -27.812 -18.094 1 89.25 250 ILE B N 1
ATOM 6444 C CA . ILE B 1 250 ? 6.773 -26.828 -17.016 1 89.25 250 ILE B CA 1
ATOM 6445 C C . ILE B 1 250 ? 5.379 -26.953 -16.406 1 89.25 250 ILE B C 1
ATOM 6447 O O . ILE B 1 250 ? 4.383 -27.016 -17.141 1 89.25 250 ILE B O 1
ATOM 6451 N N . GLN B 1 251 ? 5.398 -27.031 -15.117 1 88.19 251 GLN B N 1
ATOM 6452 C CA . GLN B 1 251 ? 4.098 -27.031 -14.461 1 88.19 251 GLN B CA 1
ATOM 6453 C C . GLN B 1 251 ? 3.408 -25.672 -14.617 1 88.19 251 GLN B C 1
ATOM 6455 O O . GLN B 1 251 ? 3.967 -24.641 -14.25 1 88.19 251 GLN B O 1
ATOM 6460 N N . THR B 1 252 ? 2.252 -25.703 -15.133 1 88.88 252 THR B N 1
ATOM 6461 C CA . THR B 1 252 ? 1.53 -24.469 -15.383 1 88.88 252 THR B CA 1
ATOM 6462 C C . THR B 1 252 ? 0.797 -24 -14.125 1 88.88 252 THR B C 1
ATOM 6464 O O . THR B 1 252 ? 0.555 -24.797 -13.211 1 88.88 252 THR B O 1
ATOM 6467 N N . ARG B 1 253 ? 0.47 -22.797 -14.148 1 88.44 253 ARG B N 1
ATOM 6468 C CA . ARG B 1 253 ? -0.247 -22.156 -13.047 1 88.44 253 ARG B CA 1
ATOM 6469 C C . ARG B 1 253 ? -1.615 -22.797 -12.844 1 88.44 253 ARG B C 1
ATOM 6471 O O . ARG B 1 253 ? -1.997 -23.125 -11.711 1 88.44 253 ARG B O 1
ATOM 6478 N N . PHE B 1 254 ? -2.293 -22.891 -13.93 1 92.88 254 PHE B N 1
ATOM 6479 C CA . PHE B 1 254 ? -3.605 -23.531 -13.938 1 92.88 254 PHE B CA 1
ATOM 6480 C C . PHE B 1 254 ? -3.553 -24.859 -14.656 1 92.88 254 PHE B C 1
ATOM 6482 O O . PHE B 1 254 ? -3.113 -24.938 -15.805 1 92.88 254 PHE B O 1
ATOM 6489 N N . ASN B 1 255 ? -3.908 -25.844 -13.977 1 95.94 255 ASN B N 1
ATOM 6490 C CA . ASN B 1 255 ? -3.93 -27.172 -14.57 1 95.94 255 ASN B CA 1
ATOM 6491 C C . ASN B 1 255 ? -5.293 -27.844 -14.391 1 95.94 255 ASN B C 1
ATOM 6493 O O . ASN B 1 255 ? -5.379 -28.969 -13.906 1 95.94 255 ASN B O 1
ATOM 6497 N N . ILE B 1 256 ? -6.297 -27.078 -14.797 1 97.56 256 ILE B N 1
ATOM 6498 C CA . ILE B 1 256 ? -7.645 -27.578 -14.547 1 97.56 256 ILE B CA 1
ATOM 6499 C C . ILE B 1 256 ? -7.969 -28.703 -15.531 1 97.56 256 ILE B C 1
ATOM 6501 O O . ILE B 1 256 ? -8.906 -29.484 -15.312 1 97.56 256 ILE B O 1
ATOM 6505 N N . THR B 1 257 ? -7.18 -28.844 -16.641 1 97.62 257 THR B N 1
ATOM 6506 C CA . THR B 1 257 ? -7.359 -29.906 -17.625 1 97.62 257 THR B CA 1
ATOM 6507 C C . THR B 1 257 ? -6.473 -31.109 -17.281 1 97.62 257 THR B C 1
ATOM 6509 O O . THR B 1 257 ? -6.582 -32.156 -17.906 1 97.62 257 THR B O 1
ATOM 6512 N N . GLU B 1 258 ? -5.57 -30.953 -16.391 1 97.25 258 GLU B N 1
ATOM 6513 C CA . GLU B 1 258 ? -4.719 -31.984 -15.805 1 97.25 258 GLU B CA 1
ATOM 6514 C C . GLU B 1 258 ? -3.664 -32.469 -16.797 1 97.25 258 GLU B C 1
ATOM 6516 O O . GLU B 1 258 ? -3.162 -33.594 -16.672 1 97.25 258 GLU B O 1
ATOM 6521 N N . ASP B 1 259 ? -3.375 -31.703 -17.797 1 96.75 259 ASP B N 1
ATOM 6522 C CA . ASP B 1 259 ? -2.322 -32.031 -18.75 1 96.75 259 ASP B CA 1
ATOM 6523 C C . ASP B 1 259 ? -1.245 -30.938 -18.766 1 96.75 259 ASP B C 1
ATOM 6525 O O . ASP B 1 259 ? -0.37 -30.938 -19.641 1 96.75 259 ASP B O 1
ATOM 6529 N N . THR B 1 260 ? -1.381 -29.969 -17.969 1 95.12 260 THR B N 1
ATOM 6530 C CA . THR B 1 260 ? -0.461 -28.844 -17.844 1 95.12 260 THR B CA 1
ATOM 6531 C C . THR B 1 260 ? -0.292 -28.141 -19.172 1 95.12 260 THR B C 1
ATOM 6533 O O . THR B 1 260 ? 0.785 -27.609 -19.484 1 95.12 260 THR B O 1
ATOM 6536 N N . ASN B 1 261 ? -1.253 -28.266 -20.031 1 95.44 261 ASN B N 1
ATOM 6537 C CA . ASN B 1 261 ? -1.341 -27.578 -21.312 1 95.44 261 ASN B CA 1
ATOM 6538 C C . ASN B 1 261 ? -0.222 -28 -22.266 1 95.44 261 ASN B C 1
ATOM 6540 O O . ASN B 1 261 ? 0.311 -27.172 -23.016 1 95.44 261 ASN B O 1
ATOM 6544 N N . ILE B 1 262 ? 0.197 -29.141 -22.141 1 95.25 262 ILE B N 1
ATOM 6545 C CA . ILE B 1 262 ? 1.216 -29.609 -23.078 1 95.25 262 ILE B CA 1
ATOM 6546 C C . ILE B 1 262 ? 0.618 -29.734 -24.469 1 95.25 262 ILE B C 1
ATOM 6548 O O . ILE B 1 262 ? -0.573 -30.016 -24.625 1 95.25 262 ILE B O 1
ATOM 6552 N N . ASP B 1 263 ? 1.397 -29.516 -25.406 1 94.25 263 ASP B N 1
ATOM 6553 C CA . ASP B 1 263 ? 1.04 -29.625 -26.812 1 94.25 263 ASP B CA 1
ATOM 6554 C C . ASP B 1 263 ? 2.275 -29.875 -27.672 1 94.25 263 ASP B C 1
ATOM 6556 O O . ASP B 1 263 ? 3.404 -29.672 -27.234 1 94.25 263 ASP B O 1
ATOM 6560 N N . LEU B 1 264 ? 1.992 -30.438 -28.781 1 92.38 264 LEU B N 1
ATOM 6561 C CA . LEU B 1 264 ? 3.102 -30.766 -29.672 1 92.38 264 LEU B CA 1
ATOM 6562 C C . LEU B 1 264 ? 3.824 -29.5 -30.141 1 92.38 264 LEU B C 1
ATOM 6564 O O . LEU B 1 264 ? 5.059 -29.469 -30.188 1 92.38 264 LEU B O 1
ATOM 6568 N N . ASP B 1 265 ? 3.152 -28.438 -30.469 1 87.94 265 ASP B N 1
ATOM 6569 C CA . ASP B 1 265 ? 3.717 -27.203 -30.984 1 87.94 265 ASP B CA 1
ATOM 6570 C C . ASP B 1 265 ? 4.027 -26.219 -29.844 1 87.94 265 ASP B C 1
ATOM 6572 O O . ASP B 1 265 ? 4.957 -25.422 -29.938 1 87.94 265 ASP B O 1
ATOM 6576 N N . GLY B 1 266 ? 3.236 -26.266 -28.828 1 90.06 266 GLY B N 1
ATOM 6577 C CA . GLY B 1 266 ? 3.404 -25.344 -27.719 1 90.06 266 GLY B CA 1
ATOM 6578 C C . GLY B 1 266 ? 3.406 -23.891 -28.156 1 90.06 266 GLY B C 1
ATOM 6579 O O . GLY B 1 266 ? 4.289 -23.125 -27.766 1 90.06 266 GLY B O 1
ATOM 6580 N N . ASN B 1 267 ? 2.506 -23.594 -29.047 1 87.19 267 ASN B N 1
ATOM 6581 C CA . ASN B 1 267 ? 2.404 -22.25 -29.578 1 87.19 267 ASN B CA 1
ATOM 6582 C C . ASN B 1 267 ? 3.73 -21.781 -30.172 1 87.19 267 ASN B C 1
ATOM 6584 O O . ASN B 1 267 ? 4.172 -20.656 -29.906 1 87.19 267 ASN B O 1
ATOM 6588 N N . GLY B 1 268 ? 4.41 -22.625 -30.781 1 83.38 268 GLY B N 1
ATOM 6589 C CA . GLY B 1 268 ? 5.668 -22.297 -31.438 1 83.38 268 GLY B CA 1
ATOM 6590 C C . GLY B 1 268 ? 6.832 -22.188 -30.469 1 83.38 268 GLY B C 1
ATOM 6591 O O . GLY B 1 268 ? 7.883 -21.641 -30.812 1 83.38 268 GLY B O 1
ATOM 6592 N N . GLY B 1 269 ? 6.629 -22.672 -29.312 1 83.19 269 GLY B N 1
ATOM 6593 C CA . GLY B 1 269 ? 7.672 -22.562 -28.312 1 83.19 269 GLY B CA 1
ATOM 6594 C C . GLY B 1 269 ? 8.602 -23.75 -28.281 1 83.19 269 GLY B C 1
ATOM 6595 O O . GLY B 1 269 ? 8.492 -24.656 -29.125 1 83.19 269 GLY B O 1
ATOM 6596 N N . ILE B 1 270 ? 9.656 -23.688 -27.359 1 84.5 270 ILE B N 1
ATOM 6597 C CA . ILE B 1 270 ? 10.594 -24.766 -27.125 1 84.5 270 ILE B CA 1
ATOM 6598 C C . ILE B 1 270 ? 10.367 -25.375 -25.75 1 84.5 270 ILE B C 1
ATOM 6600 O O . ILE B 1 270 ? 9.852 -24.703 -24.844 1 84.5 270 ILE B O 1
ATOM 6604 N N . PRO B 1 271 ? 10.695 -26.672 -25.734 1 83.81 271 PRO B N 1
ATOM 6605 C CA . PRO B 1 271 ? 10.547 -27.281 -24.406 1 83.81 271 PRO B CA 1
ATOM 6606 C C . PRO B 1 271 ? 11.266 -26.484 -23.328 1 83.81 271 PRO B C 1
ATOM 6608 O O . PRO B 1 271 ? 12.398 -26.047 -23.531 1 83.81 271 PRO B O 1
ATOM 6611 N N . GLY B 1 272 ? 10.609 -26.281 -22.344 1 80 272 GLY B N 1
ATOM 6612 C CA . GLY B 1 272 ? 11.195 -25.562 -21.219 1 80 272 GLY B CA 1
ATOM 6613 C C . GLY B 1 272 ? 10.812 -24.094 -21.188 1 80 272 GLY B C 1
ATOM 6614 O O . GLY B 1 272 ? 11.266 -23.359 -20.312 1 80 272 GLY B O 1
ATOM 6615 N N . SER B 1 273 ? 10.062 -23.719 -22.094 1 82.56 273 SER B N 1
ATOM 6616 C CA . SER B 1 273 ? 9.594 -22.344 -22.125 1 82.56 273 SER B CA 1
ATOM 6617 C C . SER B 1 273 ? 8.141 -22.25 -22.562 1 82.56 273 SER B C 1
ATOM 6619 O O . SER B 1 273 ? 7.672 -23.078 -23.344 1 82.56 273 SER B O 1
ATOM 6621 N N . ILE B 1 274 ? 7.469 -21.344 -21.969 1 83.88 274 ILE B N 1
ATOM 6622 C CA . ILE B 1 274 ? 6.082 -21.109 -22.359 1 83.88 274 ILE B CA 1
ATOM 6623 C C . ILE B 1 274 ? 5.957 -19.766 -23.062 1 83.88 274 ILE B C 1
ATOM 6625 O O . ILE B 1 274 ? 6.383 -18.734 -22.531 1 83.88 274 ILE B O 1
ATOM 6629 N N . THR B 1 275 ? 5.516 -19.828 -24.203 1 79.06 275 THR B N 1
ATOM 6630 C CA . THR B 1 275 ? 5.188 -18.594 -24.891 1 79.06 275 THR B CA 1
ATOM 6631 C C . THR B 1 275 ? 3.875 -18.016 -24.375 1 79.06 275 THR B C 1
ATOM 6633 O O . THR B 1 275 ? 2.826 -18.656 -24.484 1 79.06 275 THR B O 1
ATOM 6636 N N . PRO B 1 276 ? 3.939 -16.859 -23.875 1 75.69 276 PRO B N 1
ATOM 6637 C CA . PRO B 1 276 ? 2.727 -16.328 -23.25 1 75.69 276 PRO B CA 1
ATOM 6638 C C . PRO B 1 276 ? 1.658 -15.938 -24.266 1 75.69 276 PRO B C 1
ATOM 6640 O O . PRO B 1 276 ? 1.979 -15.398 -25.328 1 75.69 276 PRO B O 1
ATOM 6643 N N . VAL B 1 277 ? 0.481 -16.359 -24.031 1 76 277 VAL B N 1
ATOM 6644 C CA . VAL B 1 277 ? -0.702 -15.914 -24.766 1 76 277 VAL B CA 1
ATOM 6645 C C . VAL B 1 277 ? -1.393 -14.789 -24 1 76 277 VAL B C 1
ATOM 6647 O O . VAL B 1 277 ? -1.884 -13.828 -24.594 1 76 277 VAL B O 1
ATOM 6650 N N . VAL B 1 278 ? -1.32 -14.898 -22.734 1 73.62 278 VAL B N 1
ATOM 6651 C CA . VAL B 1 278 ? -1.879 -13.883 -21.844 1 73.62 278 VAL B CA 1
ATOM 6652 C C . VAL B 1 278 ? -0.801 -12.867 -21.484 1 73.62 278 VAL B C 1
ATOM 6654 O O . VAL B 1 278 ? 0.299 -13.234 -21.062 1 73.62 278 VAL B O 1
ATOM 6657 N N . PRO B 1 279 ? -1.156 -11.602 -21.766 1 72 279 PRO B N 1
ATOM 6658 C CA . PRO B 1 279 ? -0.146 -10.594 -21.422 1 72 279 PRO B CA 1
ATOM 6659 C C . PRO B 1 279 ? 0.035 -10.414 -19.922 1 72 279 PRO B C 1
ATOM 6661 O O . PRO B 1 279 ? -0.846 -10.781 -19.141 1 72 279 PRO B O 1
ATOM 6664 N N . ASN B 1 280 ? 1.194 -9.906 -19.594 1 66.88 280 ASN B N 1
ATOM 6665 C CA . ASN B 1 280 ? 1.489 -9.617 -18.188 1 66.88 280 ASN B CA 1
ATOM 6666 C C . ASN B 1 280 ? 0.576 -8.523 -17.641 1 66.88 280 ASN B C 1
ATOM 6668 O O . ASN B 1 280 ? 0.342 -8.453 -16.438 1 66.88 280 ASN B O 1
ATOM 6672 N N . SER B 1 281 ? 0.266 -7.656 -18.578 1 70.94 281 SER B N 1
ATOM 6673 C CA . SER B 1 281 ? -0.642 -6.574 -18.219 1 70.94 281 SER B CA 1
ATOM 6674 C C . SER B 1 281 ? -1.465 -6.113 -19.422 1 70.94 281 SER B C 1
ATOM 6676 O O . SER B 1 281 ? -1.042 -6.273 -20.562 1 70.94 281 SER B O 1
ATOM 6678 N N . ASP B 1 282 ? -2.592 -5.703 -19 1 78.31 282 ASP B N 1
ATOM 6679 C CA . ASP B 1 282 ? -3.455 -5.078 -20 1 78.31 282 ASP B CA 1
ATOM 6680 C C . ASP B 1 282 ? -3.801 -3.645 -19.609 1 78.31 282 ASP B C 1
ATOM 6682 O O . ASP B 1 282 ? -3.275 -3.121 -18.625 1 78.31 282 ASP B O 1
ATOM 6686 N N . LYS B 1 283 ? -4.504 -3.045 -20.406 1 77.44 283 LYS B N 1
ATOM 6687 C CA . LYS B 1 283 ? -4.828 -1.638 -20.203 1 77.44 283 LYS B CA 1
ATOM 6688 C C . LYS B 1 283 ? -5.539 -1.428 -18.875 1 77.44 283 LYS B C 1
ATOM 6690 O O . LYS B 1 283 ? -5.27 -0.457 -18.156 1 77.44 283 LYS B O 1
ATOM 6695 N N . GLU B 1 284 ? -6.348 -2.328 -18.547 1 82.44 284 GLU B N 1
ATOM 6696 C CA . GLU B 1 284 ? -7.094 -2.217 -17.297 1 82.44 284 GLU B CA 1
ATOM 6697 C C . GLU B 1 284 ? -6.172 -2.369 -16.094 1 82.44 284 GLU B C 1
ATOM 6699 O O . GLU B 1 284 ? -6.309 -1.641 -15.109 1 82.44 284 GLU B O 1
ATOM 6704 N N . ALA B 1 285 ? -5.32 -3.281 -16.203 1 84.62 285 ALA B N 1
ATOM 6705 C CA . ALA B 1 285 ? -4.363 -3.488 -15.109 1 84.62 285 ALA B CA 1
ATOM 6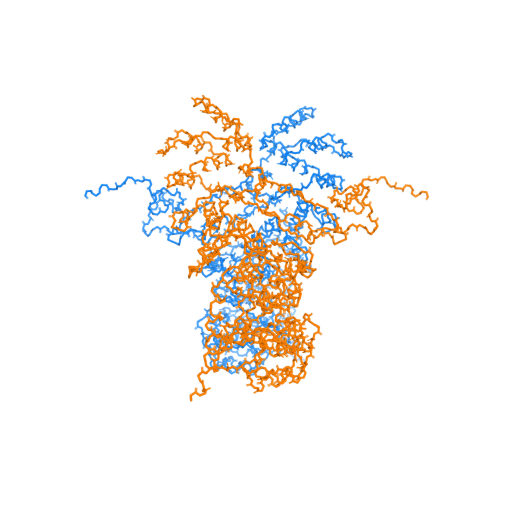706 C C . ALA B 1 285 ? -3.496 -2.252 -14.906 1 84.62 285 ALA B C 1
ATOM 6708 O O . ALA B 1 285 ? -3.205 -1.874 -13.766 1 84.62 285 ALA B O 1
ATOM 6709 N N . LEU B 1 286 ? -3.105 -1.676 -15.953 1 85.19 286 LEU B N 1
ATOM 6710 C CA . LEU B 1 286 ? -2.271 -0.483 -15.875 1 85.19 286 LEU B CA 1
ATOM 6711 C C . LEU B 1 286 ? -3.029 0.667 -15.219 1 85.19 286 LEU B C 1
ATOM 6713 O O . LEU B 1 286 ? -2.443 1.463 -14.477 1 85.19 286 LEU B O 1
ATOM 6717 N N . ARG B 1 287 ? -4.234 0.669 -15.508 1 86.81 287 ARG B N 1
ATOM 6718 C CA . ARG B 1 287 ? -5.062 1.713 -14.906 1 86.81 287 ARG B CA 1
ATOM 6719 C C . ARG B 1 287 ? -5.199 1.51 -13.406 1 86.81 287 ARG B C 1
ATOM 6721 O O . ARG B 1 287 ? -5.031 2.451 -12.625 1 86.81 287 ARG B O 1
ATOM 6728 N N . ILE B 1 288 ? -5.441 0.307 -13.016 1 91.88 288 ILE B N 1
ATOM 6729 C CA . ILE B 1 288 ? -5.727 0.057 -11.602 1 91.88 288 ILE B CA 1
ATOM 6730 C C . ILE B 1 288 ? -4.414 -0.055 -10.828 1 91.88 288 ILE B C 1
ATOM 6732 O O . ILE B 1 288 ? -4.418 -0.081 -9.594 1 91.88 288 ILE B O 1
ATOM 6736 N N . LEU B 1 289 ? -3.32 -0.04 -11.57 1 92.25 289 LEU B N 1
ATOM 6737 C CA . LEU B 1 289 ? -2.016 0.014 -10.922 1 92.25 289 LEU B CA 1
ATOM 6738 C C . LEU B 1 289 ? -1.898 1.252 -10.039 1 92.25 289 LEU B C 1
ATOM 6740 O O . LEU B 1 289 ? -1.279 1.204 -8.969 1 92.25 289 LEU B O 1
ATOM 6744 N N . CYS B 1 290 ? -2.504 2.34 -10.445 1 94.62 290 CYS B N 1
ATOM 6745 C CA . CYS B 1 290 ? -2.328 3.617 -9.766 1 94.62 290 CYS B CA 1
ATOM 6746 C C . CYS B 1 290 ? -3.629 4.074 -9.117 1 94.62 290 CYS B C 1
ATOM 6748 O O . CYS B 1 290 ? -3.812 5.262 -8.852 1 94.62 290 CYS B O 1
ATOM 6750 N N . GLN B 1 291 ? -4.566 3.195 -8.961 1 95.56 291 GLN B N 1
ATOM 6751 C CA . GLN B 1 291 ? -5.852 3.471 -8.336 1 95.56 291 GLN B CA 1
ATOM 6752 C C . GLN B 1 291 ? -6.16 2.449 -7.242 1 95.56 291 GLN B C 1
ATOM 6754 O O . GLN B 1 291 ? -5.59 1.356 -7.227 1 95.56 291 GLN B O 1
ATOM 6759 N N . PRO B 1 292 ? -6.992 2.904 -6.273 1 94.88 292 PRO B N 1
ATOM 6760 C CA . PRO B 1 292 ? -7.438 1.865 -5.344 1 94.88 292 PRO B CA 1
ATOM 6761 C C . PRO B 1 292 ? -8.047 0.657 -6.055 1 94.88 292 PRO B C 1
ATOM 6763 O O . PRO B 1 292 ? -8.758 0.813 -7.051 1 94.88 292 PRO B O 1
ATOM 6766 N N . LEU B 1 293 ? -7.742 -0.501 -5.598 1 94.5 293 LEU B N 1
ATOM 6767 C CA . LEU B 1 293 ? -8.281 -1.707 -6.219 1 94.5 293 LEU B CA 1
ATOM 6768 C C . LEU B 1 293 ? -9.797 -1.77 -6.062 1 94.5 293 LEU B C 1
ATOM 6770 O O . LEU B 1 293 ? -10.32 -1.559 -4.965 1 94.5 293 LEU B O 1
ATOM 6774 N N . PRO B 1 294 ? -10.469 -2 -7.141 1 93 294 PRO B N 1
ATOM 6775 C CA . PRO B 1 294 ? -11.906 -2.225 -6.996 1 93 294 PRO B CA 1
ATOM 6776 C C . PRO B 1 294 ? -12.227 -3.482 -6.191 1 93 294 PRO B C 1
ATOM 6778 O O . PRO B 1 294 ? -11.414 -4.406 -6.129 1 93 294 PRO B O 1
ATOM 6781 N N . VAL B 1 295 ? -13.391 -3.516 -5.605 1 90.44 295 VAL B N 1
ATOM 6782 C CA . VAL B 1 295 ? -13.805 -4.664 -4.809 1 90.44 295 VAL B CA 1
ATOM 6783 C C . VAL B 1 295 ? -13.828 -5.918 -5.676 1 90.44 295 VAL B C 1
ATOM 6785 O O . VAL B 1 295 ? -13.344 -6.973 -5.27 1 90.44 295 VAL B O 1
ATOM 6788 N N . ASP B 1 296 ? -14.453 -5.785 -6.855 1 92.94 296 ASP B N 1
ATOM 6789 C CA . ASP B 1 296 ? -14.406 -6.828 -7.875 1 92.94 296 ASP B CA 1
ATOM 6790 C C . ASP B 1 296 ? -13.43 -6.469 -8.992 1 92.94 296 ASP B C 1
ATOM 6792 O O . ASP B 1 296 ? -13.617 -5.473 -9.688 1 92.94 296 ASP B O 1
ATOM 6796 N N . LEU B 1 297 ? -12.445 -7.258 -9.07 1 92.69 297 LEU B N 1
ATOM 6797 C CA . LEU B 1 297 ? -11.477 -6.984 -10.133 1 92.69 297 LEU B CA 1
ATOM 6798 C C . LEU B 1 297 ? -12.117 -7.145 -11.508 1 92.69 297 LEU B C 1
ATOM 6800 O O . LEU B 1 297 ? -12.922 -8.062 -11.719 1 92.69 297 LEU B O 1
ATOM 6804 N N . THR B 1 298 ? -11.766 -6.328 -12.367 1 85.62 298 THR B N 1
A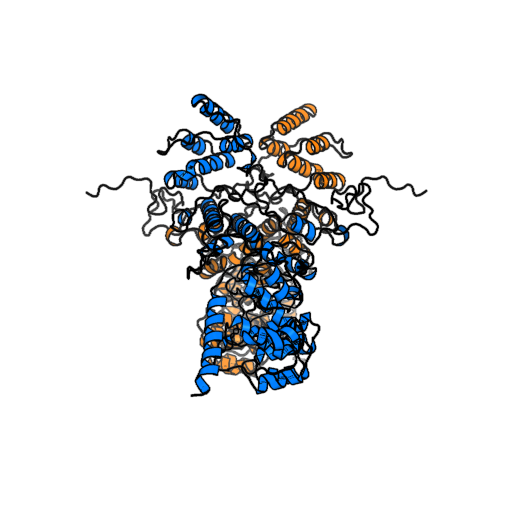TOM 6805 C CA . THR B 1 298 ? -12.219 -6.422 -13.75 1 85.62 298 THR B CA 1
ATOM 6806 C C . THR B 1 298 ? -11.391 -7.445 -14.523 1 85.62 298 THR B C 1
ATOM 6808 O O . THR B 1 298 ? -10.648 -8.227 -13.93 1 85.62 298 THR B O 1
ATOM 6811 N N . THR B 1 299 ? -11.672 -7.535 -15.883 1 76.5 299 THR B N 1
ATOM 6812 C CA . THR B 1 299 ? -10.891 -8.43 -16.734 1 76.5 299 THR B CA 1
ATOM 6813 C C . THR B 1 299 ? -9.43 -7.98 -16.797 1 76.5 299 THR B C 1
ATOM 6815 O O . THR B 1 299 ? -9.133 -6.906 -17.328 1 76.5 299 THR B O 1
ATOM 6818 N N . CYS B 1 300 ? -8.672 -8.453 -15.812 1 71.25 300 CYS B N 1
ATOM 6819 C CA . CYS B 1 300 ? -7.293 -7.984 -15.859 1 71.25 300 CYS B CA 1
ATOM 6820 C C . CYS B 1 300 ? -6.32 -9.117 -15.562 1 71.25 300 CYS B C 1
ATOM 6822 O O . CYS B 1 300 ? -6.645 -10.047 -14.82 1 71.25 300 CYS B O 1
ATOM 6824 N N . HIS B 1 301 ? -5.297 -9.039 -16.312 1 83.38 301 HIS B N 1
ATOM 6825 C CA . HIS B 1 301 ? -4.156 -9.875 -15.953 1 83.38 301 HIS B CA 1
ATOM 6826 C C . HIS B 1 301 ? -3.34 -9.242 -14.828 1 83.38 301 HIS B C 1
ATOM 6828 O O . HIS B 1 301 ? -2.686 -8.219 -15.039 1 83.38 301 HIS B O 1
ATOM 6834 N N . LYS B 1 302 ? -3.342 -9.922 -13.742 1 90.25 302 LYS B N 1
ATOM 6835 C CA . LYS B 1 302 ? -2.941 -9.195 -12.539 1 90.25 302 LYS B CA 1
ATOM 6836 C C . LYS B 1 302 ? -1.487 -9.484 -12.18 1 90.25 302 LYS B C 1
ATOM 6838 O O . LYS B 1 302 ? -1.041 -9.172 -11.078 1 90.25 302 LYS B O 1
ATOM 6843 N N . ASP B 1 303 ? -0.672 -10.109 -13.102 1 90.81 303 ASP B N 1
ATOM 6844 C CA . ASP B 1 303 ? 0.718 -10.422 -12.781 1 90.81 303 ASP B CA 1
ATOM 6845 C C . ASP B 1 303 ? 1.495 -9.164 -12.414 1 90.81 303 ASP B C 1
ATOM 6847 O O . ASP B 1 303 ? 2.178 -9.125 -11.391 1 90.81 303 ASP B O 1
ATOM 6851 N N . LEU B 1 304 ? 1.326 -8.164 -13.258 1 92.25 304 LEU B N 1
ATOM 6852 C CA . LEU B 1 304 ? 2.053 -6.93 -12.984 1 92.25 304 LEU B CA 1
ATOM 6853 C C . LEU B 1 304 ? 1.57 -6.293 -11.688 1 92.25 304 LEU B C 1
ATOM 6855 O O . LEU B 1 304 ? 2.363 -5.703 -10.945 1 92.25 304 LEU B O 1
ATOM 6859 N N . LEU B 1 305 ? 0.267 -6.363 -11.43 1 94.5 305 LEU B N 1
ATOM 6860 C CA . LEU B 1 305 ? -0.273 -5.84 -10.18 1 94.5 305 LEU B CA 1
ATOM 6861 C C . LEU B 1 305 ? 0.374 -6.523 -8.984 1 94.5 305 LEU B C 1
ATOM 6863 O O . LEU B 1 305 ? 0.723 -5.863 -8 1 94.5 305 LEU B O 1
ATOM 6867 N N . ILE B 1 306 ? 0.555 -7.809 -9.078 1 95.75 306 ILE B N 1
ATOM 6868 C CA . ILE B 1 306 ? 1.156 -8.594 -8.008 1 95.75 306 ILE B CA 1
ATOM 6869 C C . ILE B 1 306 ? 2.611 -8.172 -7.809 1 95.75 306 ILE B C 1
ATOM 6871 O O . ILE B 1 306 ? 3.039 -7.906 -6.688 1 95.75 306 ILE B O 1
ATOM 6875 N N . LEU B 1 307 ? 3.316 -8.133 -8.891 1 94.81 307 LEU B N 1
ATOM 6876 C CA . LEU B 1 307 ? 4.738 -7.816 -8.836 1 94.81 307 LEU B CA 1
ATOM 6877 C C . LEU B 1 307 ? 4.965 -6.418 -8.273 1 94.81 307 LEU B C 1
ATOM 6879 O O . LEU B 1 307 ? 5.809 -6.227 -7.391 1 94.81 307 LEU B O 1
ATOM 6883 N N . MET B 1 308 ? 4.176 -5.441 -8.695 1 95.5 308 MET B N 1
ATOM 6884 C CA . MET B 1 308 ? 4.355 -4.066 -8.234 1 95.5 308 MET B CA 1
ATOM 6885 C C . MET B 1 308 ? 3.934 -3.922 -6.777 1 95.5 308 MET B C 1
ATOM 6887 O O . MET B 1 308 ? 4.516 -3.129 -6.031 1 95.5 308 MET B O 1
ATOM 6891 N N . ALA B 1 309 ? 2.902 -4.68 -6.383 1 97.06 309 ALA B N 1
ATOM 6892 C CA . ALA B 1 309 ? 2.512 -4.68 -4.973 1 97.06 309 ALA B CA 1
ATOM 6893 C C . ALA B 1 309 ? 3.646 -5.188 -4.09 1 97.06 309 ALA B C 1
ATOM 6895 O O . ALA B 1 309 ? 3.928 -4.613 -3.035 1 97.06 309 ALA B O 1
ATOM 6896 N N . ALA B 1 310 ? 4.293 -6.246 -4.535 1 97.12 310 ALA B N 1
ATOM 6897 C CA . ALA B 1 310 ? 5.434 -6.793 -3.807 1 97.12 310 ALA B CA 1
ATOM 6898 C C . ALA B 1 310 ? 6.613 -5.828 -3.826 1 97.12 310 ALA B C 1
ATOM 6900 O O . ALA B 1 310 ? 7.246 -5.59 -2.795 1 97.12 310 ALA B O 1
ATOM 6901 N N . TYR B 1 311 ? 6.844 -5.246 -4.965 1 95.5 311 TYR B N 1
ATOM 6902 C CA . TYR B 1 311 ? 7.938 -4.305 -5.172 1 95.5 311 TYR B CA 1
ATOM 6903 C C . TYR B 1 311 ? 7.836 -3.129 -4.207 1 95.5 311 TYR B C 1
ATOM 6905 O O . TYR B 1 311 ? 8.844 -2.689 -3.646 1 95.5 311 TYR B O 1
ATOM 6913 N N . ASN B 1 312 ? 6.633 -2.65 -3.979 1 96.44 312 ASN B N 1
ATOM 6914 C CA . ASN B 1 312 ? 6.414 -1.477 -3.139 1 96.44 312 ASN B CA 1
ATOM 6915 C C . ASN B 1 312 ? 6.113 -1.868 -1.694 1 96.44 312 ASN B C 1
ATOM 6917 O O . ASN B 1 312 ? 5.973 -1.003 -0.829 1 96.44 312 ASN B O 1
ATOM 6921 N N . GLY B 1 313 ? 6 -3.105 -1.412 1 97.06 313 GLY B N 1
ATOM 6922 C CA . GLY B 1 313 ? 5.676 -3.562 -0.07 1 97.06 313 GLY B CA 1
ATOM 6923 C C . GLY B 1 313 ? 4.258 -3.227 0.348 1 97.06 313 GLY B C 1
ATOM 6924 O O . GLY B 1 313 ? 4.008 -2.908 1.512 1 97.06 313 GLY B O 1
ATOM 6925 N N . ASP B 1 314 ? 3.354 -3.182 -0.622 1 97 314 ASP B N 1
ATOM 6926 C CA . ASP B 1 314 ? 1.943 -2.912 -0.357 1 97 314 ASP B CA 1
ATOM 6927 C C . ASP B 1 314 ? 1.244 -4.148 0.204 1 97 314 ASP B C 1
ATOM 6929 O O . ASP B 1 314 ? 0.774 -5 -0.554 1 97 314 ASP B O 1
ATOM 6933 N N . ILE B 1 315 ? 1.077 -4.164 1.475 1 97.25 315 ILE B N 1
ATOM 6934 C CA . ILE B 1 315 ? 0.589 -5.352 2.168 1 97.25 315 ILE B CA 1
ATOM 6935 C C . ILE B 1 315 ? -0.83 -5.676 1.704 1 97.25 315 ILE B C 1
ATOM 6937 O O . ILE B 1 315 ? -1.127 -6.816 1.343 1 97.25 315 ILE B O 1
ATOM 6941 N N . ASP B 1 316 ? -1.712 -4.707 1.671 1 96.5 316 ASP B N 1
ATOM 6942 C CA . ASP B 1 316 ? -3.121 -4.934 1.363 1 96.5 316 ASP B CA 1
ATOM 6943 C C . ASP B 1 316 ? -3.291 -5.477 -0.054 1 96.5 316 ASP B C 1
ATOM 6945 O O . ASP B 1 316 ? -3.982 -6.477 -0.262 1 96.5 316 ASP B O 1
ATOM 6949 N N . ARG B 1 317 ? -2.635 -4.848 -0.965 1 96.31 317 ARG B N 1
ATOM 6950 C CA . ARG B 1 317 ? -2.746 -5.246 -2.365 1 96.31 317 ARG B CA 1
ATOM 6951 C C . ARG B 1 317 ? -2.104 -6.605 -2.602 1 96.31 317 ARG B C 1
ATOM 6953 O O . ARG B 1 317 ? -2.668 -7.453 -3.299 1 96.31 317 ARG B O 1
ATOM 6960 N N . TYR B 1 318 ? -0.955 -6.793 -2.031 1 97.44 318 TYR B N 1
ATOM 6961 C CA . TYR B 1 318 ? -0.232 -8.039 -2.258 1 97.44 318 TYR B CA 1
ATOM 6962 C C . TYR B 1 318 ? -0.973 -9.219 -1.64 1 97.44 318 TYR B C 1
ATOM 6964 O O . TYR B 1 318 ? -1.099 -10.281 -2.262 1 97.44 318 TYR B O 1
ATOM 6972 N N . HIS B 1 319 ? -1.431 -9.016 -0.419 1 96.81 319 HIS B N 1
ATOM 6973 C CA . HIS B 1 319 ? -2.162 -10.078 0.271 1 96.81 319 HIS B CA 1
ATOM 6974 C C . HIS B 1 319 ? -3.395 -10.5 -0.519 1 96.81 319 HIS B C 1
ATOM 6976 O O . HIS B 1 319 ? -3.701 -11.695 -0.606 1 96.81 319 HIS B O 1
ATOM 6982 N N . ARG B 1 320 ? -4.023 -9.586 -1.076 1 95.62 320 ARG B N 1
ATOM 6983 C CA . ARG B 1 320 ? -5.25 -9.867 -1.817 1 95.62 320 ARG B CA 1
ATOM 6984 C C . ARG B 1 320 ? -4.941 -10.555 -3.143 1 95.62 320 ARG B C 1
ATOM 6986 O O . ARG B 1 320 ? -5.629 -11.5 -3.533 1 95.62 320 ARG B O 1
ATOM 6993 N N . LEU B 1 321 ? -3.918 -10.148 -3.797 1 96.38 321 LEU B N 1
ATOM 6994 C CA . LEU B 1 321 ? -3.725 -10.508 -5.199 1 96.38 321 LEU B CA 1
ATOM 6995 C C . 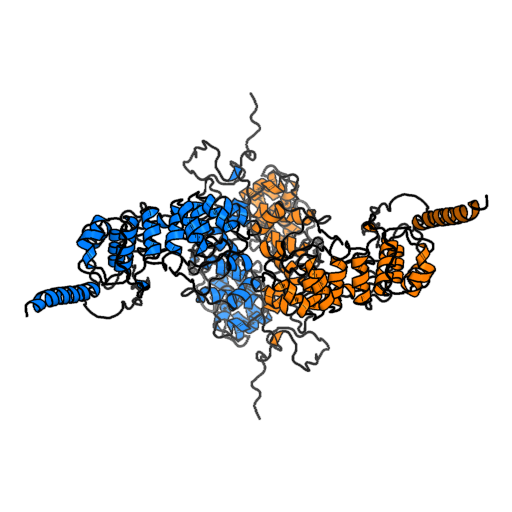LEU B 1 321 ? -2.826 -11.734 -5.328 1 96.38 321 LEU B C 1
ATOM 6997 O O . LEU B 1 321 ? -2.914 -12.469 -6.309 1 96.38 321 LEU B O 1
ATOM 7001 N N . ARG B 1 322 ? -1.921 -11.953 -4.422 1 96 322 ARG B N 1
ATOM 7002 C CA . ARG B 1 322 ? -0.882 -12.969 -4.578 1 96 322 ARG B CA 1
ATOM 7003 C C . ARG B 1 322 ? -1.491 -14.352 -4.801 1 96 322 ARG B C 1
ATOM 7005 O O . ARG B 1 322 ? -2.629 -14.602 -4.402 1 96 322 ARG B O 1
ATOM 7012 N N . ARG B 1 323 ? -0.75 -15.172 -5.477 1 94.19 323 ARG B N 1
ATOM 7013 C CA . ARG B 1 323 ? -1.136 -16.547 -5.766 1 94.19 323 ARG B CA 1
ATOM 7014 C C . ARG B 1 323 ? -0.376 -17.531 -4.875 1 94.19 323 ARG B C 1
ATOM 7016 O O . ARG B 1 323 ? 0.615 -17.156 -4.242 1 94.19 323 ARG B O 1
ATOM 7023 N N . PRO B 1 324 ? -0.853 -18.75 -4.824 1 91.5 324 PRO B N 1
ATOM 7024 C CA . PRO B 1 324 ? -0.161 -19.734 -3.992 1 91.5 324 PRO B CA 1
ATOM 7025 C C . PRO B 1 324 ? 1.271 -20 -4.453 1 91.5 324 PRO B C 1
ATOM 7027 O O . PRO B 1 324 ? 2.162 -20.203 -3.625 1 91.5 324 PRO B O 1
ATOM 7030 N N . ARG B 1 325 ? 1.44 -19.953 -5.691 1 90.62 325 ARG B N 1
ATOM 7031 C CA . ARG B 1 325 ? 2.785 -20.109 -6.242 1 90.62 325 ARG B CA 1
ATOM 7032 C C . ARG B 1 325 ? 3.314 -18.766 -6.758 1 90.62 325 ARG B C 1
ATOM 7034 O O . ARG B 1 325 ? 2.578 -18 -7.379 1 90.62 325 ARG B O 1
ATOM 7041 N N . LEU B 1 326 ? 4.578 -18.578 -6.543 1 92.69 326 LEU B N 1
ATOM 7042 C CA . LEU B 1 326 ? 5.188 -17.297 -6.922 1 92.69 326 LEU B CA 1
ATOM 7043 C C . LEU B 1 326 ? 5.348 -17.203 -8.438 1 92.69 326 LEU B C 1
ATOM 7045 O O . LEU B 1 326 ? 5.672 -18.188 -9.094 1 92.69 326 LEU B O 1
ATOM 7049 N N . LEU B 1 327 ? 5.051 -16.016 -8.93 1 89.5 327 LEU B N 1
ATOM 7050 C CA . LEU B 1 327 ? 5.398 -15.695 -10.312 1 89.5 327 LEU B CA 1
ATOM 7051 C C . LEU B 1 327 ? 6.91 -15.688 -10.5 1 89.5 327 LEU B C 1
ATOM 7053 O O . LEU B 1 327 ? 7.664 -15.641 -9.523 1 89.5 327 LEU B O 1
ATOM 7057 N N . GLY B 1 328 ? 7.133 -15.625 -11.812 1 81.06 328 GLY B N 1
ATOM 7058 C CA . GLY B 1 328 ? 8.539 -15.391 -12.117 1 81.06 328 GLY B CA 1
ATOM 7059 C C . GLY B 1 328 ? 9.047 -14.055 -11.609 1 81.06 328 GLY B C 1
ATOM 7060 O O . GLY B 1 328 ? 8.289 -13.078 -11.562 1 81.06 328 GLY B O 1
ATOM 7061 N N . HIS B 1 329 ? 9.984 -13.82 -11.016 1 85.69 329 HIS B N 1
ATOM 7062 C CA . HIS B 1 329 ? 10.641 -12.602 -10.562 1 85.69 329 HIS B CA 1
ATOM 7063 C C . HIS B 1 329 ? 10.055 -12.109 -9.25 1 85.69 329 HIS B C 1
ATOM 7065 O O . HIS B 1 329 ? 10.516 -11.109 -8.688 1 85.69 329 HIS B O 1
ATOM 7071 N N . GLU B 1 330 ? 8.938 -12.758 -8.844 1 92.69 330 GLU B N 1
ATOM 7072 C CA . GLU B 1 330 ? 8.211 -12.289 -7.66 1 92.69 33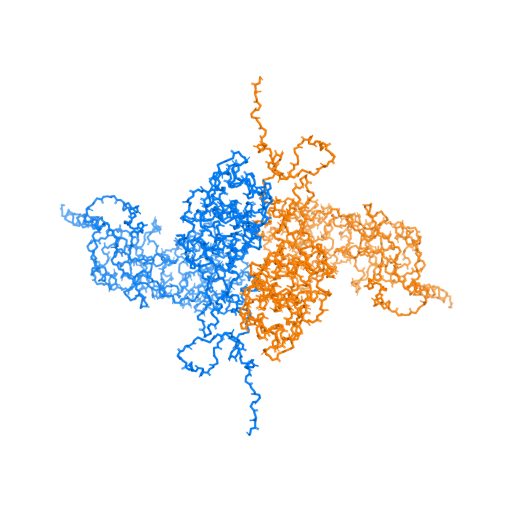0 GLU B CA 1
ATOM 7073 C C . GLU B 1 330 ? 9.117 -12.25 -6.434 1 92.69 330 GLU B C 1
ATOM 7075 O O . GLU B 1 330 ? 8.992 -11.367 -5.586 1 92.69 330 GLU B O 1
ATOM 7080 N N . ILE B 1 331 ? 10.062 -13.141 -6.434 1 93.75 331 ILE B N 1
ATOM 7081 C CA . ILE B 1 331 ? 10.945 -13.203 -5.273 1 93.75 331 ILE B CA 1
ATOM 7082 C C . ILE B 1 331 ? 11.812 -11.953 -5.219 1 93.75 331 ILE B C 1
ATOM 7084 O O . ILE B 1 331 ? 12.047 -11.398 -4.141 1 93.75 331 ILE B O 1
ATOM 7088 N N . GLY B 1 332 ? 12.289 -11.531 -6.371 1 92.06 332 GLY B N 1
ATOM 7089 C CA . GLY B 1 332 ? 13.047 -10.289 -6.414 1 92.06 332 GLY B CA 1
ATOM 7090 C C . GLY B 1 332 ? 12.258 -9.094 -5.93 1 92.06 332 GLY B C 1
ATOM 7091 O O . GLY B 1 332 ? 12.781 -8.25 -5.203 1 92.06 332 GLY B O 1
ATOM 7092 N N . CYS B 1 333 ? 10.992 -9.047 -6.301 1 94.69 333 CYS B N 1
ATOM 7093 C CA . CYS B 1 333 ? 10.117 -7.953 -5.891 1 94.69 333 CYS B CA 1
ATOM 7094 C C . CYS B 1 333 ? 9.852 -7.996 -4.391 1 94.69 333 CYS B C 1
ATOM 7096 O O . CYS B 1 333 ? 9.836 -6.957 -3.729 1 94.69 333 CYS B O 1
ATOM 7098 N N . ILE B 1 334 ? 9.672 -9.195 -3.842 1 96.62 334 ILE B N 1
ATOM 7099 C CA . ILE B 1 334 ? 9.422 -9.367 -2.414 1 96.62 334 ILE B CA 1
ATOM 7100 C C . ILE B 1 334 ? 10.633 -8.891 -1.619 1 96.62 334 ILE B C 1
ATOM 7102 O O . ILE B 1 334 ? 10.492 -8.117 -0.664 1 96.62 334 ILE B O 1
ATOM 7106 N N . VAL B 1 335 ? 11.781 -9.312 -2.064 1 95.38 335 VAL B N 1
ATOM 7107 C CA . VAL B 1 335 ? 13.016 -8.961 -1.37 1 95.38 335 VAL B CA 1
ATOM 7108 C C . VAL B 1 335 ? 13.211 -7.445 -1.4 1 95.38 335 VAL B C 1
ATOM 7110 O O . VAL B 1 335 ? 13.469 -6.824 -0.365 1 95.38 335 VAL B O 1
ATOM 7113 N N . ARG B 1 336 ? 13.047 -6.863 -2.547 1 93.94 336 ARG B N 1
ATOM 7114 C CA . ARG B 1 336 ? 13.156 -5.414 -2.666 1 93.94 336 ARG B CA 1
ATOM 7115 C C . ARG B 1 336 ? 12.117 -4.711 -1.8 1 93.94 336 ARG B C 1
ATOM 7117 O O . ARG B 1 336 ? 12.414 -3.709 -1.147 1 93.94 336 ARG B O 1
ATOM 7124 N N . GLY B 1 337 ? 10.891 -5.219 -1.827 1 95.94 337 GLY B N 1
ATOM 7125 C CA . GLY B 1 337 ? 9.828 -4.672 -1.001 1 95.94 337 GLY B CA 1
ATOM 7126 C C . GLY B 1 337 ? 10.148 -4.699 0.481 1 95.94 337 GLY B C 1
ATOM 7127 O O . GLY B 1 337 ? 9.891 -3.73 1.197 1 95.94 337 GLY B O 1
ATOM 7128 N N . ILE B 1 338 ? 10.742 -5.758 0.909 1 97.12 338 ILE B N 1
ATOM 7129 C CA . ILE B 1 338 ? 11.117 -5.902 2.312 1 97.12 338 ILE B CA 1
ATOM 7130 C C . ILE B 1 338 ? 12.195 -4.883 2.67 1 97.12 338 ILE B C 1
ATOM 7132 O O . ILE B 1 338 ? 12.102 -4.215 3.703 1 97.12 338 ILE B O 1
ATOM 7136 N N . TYR B 1 339 ? 13.18 -4.727 1.835 1 93.69 339 TYR B N 1
ATOM 7137 C CA . TYR B 1 339 ? 14.273 -3.789 2.09 1 93.69 339 TYR B CA 1
ATOM 7138 C C . TYR B 1 339 ? 13.75 -2.365 2.223 1 93.69 339 TYR B C 1
ATOM 7140 O O . TYR B 1 339 ? 14.25 -1.585 3.037 1 93.69 339 TYR B O 1
ATOM 7148 N N . HIS B 1 340 ? 12.688 -2.061 1.53 1 93.31 340 HIS B N 1
ATOM 7149 C CA . HIS B 1 340 ? 12.305 -0.659 1.401 1 93.31 340 HIS B CA 1
ATOM 7150 C C . HIS B 1 340 ? 11.031 -0.359 2.186 1 93.31 340 HIS B C 1
ATOM 7152 O O . HIS B 1 340 ? 10.57 0.783 2.213 1 93.31 340 HIS B O 1
ATOM 7158 N N . ASN B 1 341 ? 10.484 -1.317 2.82 1 96.44 341 ASN B N 1
ATOM 7159 C CA . ASN B 1 341 ? 9.25 -1.137 3.58 1 96.44 341 ASN B CA 1
ATOM 7160 C C . ASN B 1 341 ? 9.25 -1.975 4.855 1 96.44 341 ASN B C 1
ATOM 7162 O O . ASN B 1 341 ? 8.992 -3.18 4.812 1 96.44 341 ASN B O 1
ATOM 7166 N N . THR B 1 342 ? 9.375 -1.339 5.992 1 95.88 342 THR B N 1
ATOM 7167 C CA . THR B 1 342 ? 9.477 -2.004 7.285 1 95.88 342 THR B CA 1
ATOM 7168 C C . THR B 1 342 ? 8.188 -2.764 7.602 1 95.88 342 THR B C 1
ATOM 7170 O O . THR B 1 342 ? 8.234 -3.857 8.172 1 95.88 342 THR B O 1
ATOM 7173 N N . LEU B 1 343 ? 7.066 -2.158 7.207 1 97.38 343 LEU B N 1
ATOM 7174 C CA . LEU B 1 343 ? 5.793 -2.82 7.484 1 97.38 343 LEU B CA 1
ATOM 7175 C C . LEU B 1 343 ? 5.695 -4.145 6.734 1 97.38 343 LEU B C 1
ATOM 7177 O O . LEU B 1 343 ? 5.223 -5.141 7.285 1 97.38 343 LEU B O 1
ATOM 7181 N N . PHE B 1 344 ? 6.164 -4.145 5.508 1 97.81 344 PHE B N 1
ATOM 7182 C CA . PHE B 1 344 ? 6.152 -5.352 4.684 1 97.81 344 PHE B CA 1
ATOM 7183 C C . PHE B 1 344 ? 7.09 -6.406 5.254 1 97.81 344 PHE B C 1
ATOM 7185 O O . PHE B 1 344 ? 6.781 -7.602 5.223 1 97.81 344 PHE B O 1
ATOM 7192 N N . ALA B 1 345 ? 8.195 -5.938 5.777 1 98.06 345 ALA B N 1
ATOM 7193 C CA . ALA B 1 345 ? 9.125 -6.844 6.445 1 98.06 345 ALA B CA 1
ATOM 7194 C C . ALA B 1 345 ? 8.461 -7.523 7.641 1 98.06 345 ALA B C 1
ATOM 7196 O O . ALA B 1 345 ? 8.562 -8.742 7.809 1 98.06 345 ALA B O 1
ATOM 7197 N N . GLN B 1 346 ? 7.789 -6.727 8.461 1 97.31 346 GLN B N 1
ATOM 7198 C CA . GLN B 1 346 ? 7.105 -7.266 9.633 1 97.31 346 GLN B CA 1
ATOM 7199 C C . GLN B 1 346 ? 6.008 -8.242 9.227 1 97.31 346 GLN B C 1
ATOM 7201 O O . GLN B 1 346 ? 5.801 -9.266 9.883 1 97.31 346 GLN B O 1
ATOM 7206 N N . TRP B 1 347 ? 5.32 -7.91 8.164 1 97.81 347 TRP B N 1
ATOM 7207 C CA . TRP B 1 347 ? 4.27 -8.789 7.664 1 97.81 347 TRP B CA 1
ATOM 7208 C C . TRP B 1 347 ? 4.844 -10.141 7.246 1 97.81 347 TRP B C 1
ATOM 7210 O O . TRP B 1 347 ? 4.297 -11.188 7.594 1 97.81 347 TRP B O 1
ATOM 7220 N N . TRP B 1 348 ? 5.941 -10.164 6.535 1 97.75 348 TRP B N 1
ATOM 7221 C CA . TRP B 1 348 ? 6.539 -11.398 6.035 1 97.75 348 TRP B CA 1
ATOM 7222 C C . TRP B 1 348 ? 7.086 -12.242 7.184 1 97.75 348 TRP B C 1
ATOM 7224 O O . TRP B 1 348 ? 7.184 -13.469 7.07 1 97.75 348 TRP B O 1
ATOM 7234 N N . LYS B 1 349 ? 7.406 -11.602 8.305 1 95.31 349 LYS B N 1
ATOM 7235 C CA . LYS B 1 349 ? 7.852 -12.336 9.484 1 95.31 349 LYS B CA 1
ATOM 7236 C C . LYS B 1 349 ? 6.777 -13.305 9.977 1 95.31 349 LYS B C 1
ATOM 7238 O O . LYS B 1 349 ? 7.094 -14.352 10.547 1 95.31 349 LYS B O 1
ATOM 7243 N N . SER B 1 350 ? 5.57 -12.891 9.727 1 93.38 350 SER B N 1
ATOM 7244 C CA . SER B 1 350 ? 4.469 -13.688 10.258 1 93.38 350 SER B CA 1
ATOM 7245 C C . SER B 1 350 ? 3.893 -14.617 9.188 1 93.38 350 SER B C 1
ATOM 7247 O O . SER B 1 350 ? 2.996 -15.414 9.477 1 93.38 350 SER B O 1
ATOM 7249 N N . GLN B 1 351 ? 4.402 -14.594 7.973 1 95.44 351 GLN B N 1
ATOM 7250 C CA . GLN B 1 351 ? 3.852 -15.383 6.875 1 95.44 351 GLN B CA 1
ATOM 7251 C C . GLN B 1 351 ? 4.617 -16.688 6.707 1 95.44 351 GLN B C 1
ATOM 7253 O O . GLN B 1 351 ? 5.816 -16.75 6.977 1 95.44 351 GLN B O 1
ATOM 7258 N N . PRO B 1 352 ? 3.834 -17.734 6.281 1 94.44 352 PRO B N 1
ATOM 7259 C CA . PRO B 1 352 ? 4.594 -18.875 5.781 1 94.44 352 PRO B CA 1
ATOM 7260 C C . PRO B 1 352 ? 5.445 -18.531 4.559 1 94.44 352 PRO B C 1
ATOM 7262 O O . PRO B 1 352 ? 4.961 -17.891 3.629 1 94.44 352 PRO B O 1
ATOM 7265 N N . LEU B 1 353 ? 6.645 -18.953 4.629 1 95.06 353 LEU B N 1
ATOM 7266 C CA . LEU B 1 353 ? 7.551 -18.609 3.541 1 95.06 353 LEU B CA 1
ATOM 7267 C C . LEU B 1 353 ? 7.418 -19.594 2.387 1 95.06 353 LEU B C 1
ATOM 7269 O O . LEU B 1 353 ? 7.191 -20.781 2.605 1 95.06 353 LEU B O 1
ATOM 7273 N N . PRO B 1 354 ? 7.484 -19.078 1.201 1 91.5 354 PRO B N 1
ATOM 7274 C CA . PRO B 1 354 ? 7.41 -19.984 0.052 1 91.5 354 PRO B CA 1
ATOM 7275 C C . PRO B 1 354 ? 8.539 -21.016 0.034 1 91.5 354 PRO B C 1
ATOM 7277 O O . PRO B 1 354 ? 9.695 -20.672 0.3 1 91.5 354 PRO B O 1
ATOM 7280 N N . GLU B 1 355 ? 8.148 -22.188 -0.328 1 87.06 355 GLU B N 1
ATOM 7281 C CA . GLU B 1 355 ? 9.117 -23.281 -0.356 1 87.06 355 GLU B CA 1
ATOM 7282 C C . GLU B 1 355 ? 10.242 -23 -1.348 1 87.06 355 GLU B C 1
ATOM 7284 O O . GLU B 1 355 ? 9.984 -22.625 -2.494 1 87.06 355 GLU B O 1
ATOM 7289 N N . GLY B 1 356 ? 11.445 -23.141 -0.927 1 85.69 356 GLY B N 1
ATOM 7290 C CA . GLY B 1 356 ? 12.594 -22.953 -1.797 1 85.69 356 GLY B CA 1
ATOM 7291 C C . GLY B 1 356 ? 13.109 -21.531 -1.798 1 85.69 356 GLY B C 1
ATOM 7292 O O . GLY B 1 356 ? 14.219 -21.266 -2.264 1 85.69 356 GLY B O 1
ATOM 7293 N N . ASP B 1 357 ? 12.297 -20.656 -1.326 1 88.06 357 ASP B N 1
ATOM 7294 C CA . ASP B 1 357 ? 12.68 -19.234 -1.357 1 88.06 357 ASP B CA 1
ATOM 7295 C C . ASP B 1 357 ? 12.711 -18.656 0.051 1 88.06 357 ASP B C 1
ATOM 7297 O O . ASP B 1 357 ? 12.508 -17.453 0.229 1 88.06 357 ASP B O 1
ATOM 7301 N N . GLU B 1 358 ? 12.992 -19.422 0.979 1 93.38 358 GLU B N 1
ATOM 7302 C CA . GLU B 1 358 ? 12.961 -18.984 2.371 1 93.38 358 GLU B CA 1
ATOM 7303 C C . GLU B 1 358 ? 14.164 -18.109 2.703 1 93.38 358 GLU B C 1
ATOM 7305 O O . GLU B 1 358 ? 14.031 -17.062 3.359 1 93.38 358 GLU B O 1
ATOM 7310 N N . SER B 1 359 ? 15.281 -18.531 2.191 1 94.06 359 SER B N 1
ATOM 7311 C CA . SER B 1 359 ? 16.531 -17.891 2.582 1 94.06 359 SER B CA 1
ATOM 7312 C C . SER B 1 359 ? 16.578 -16.438 2.129 1 94.06 359 SER B C 1
ATOM 7314 O O . SER B 1 359 ? 16.906 -15.555 2.922 1 94.06 359 SER B O 1
ATOM 7316 N N . PRO B 1 360 ? 16.234 -16.156 0.867 1 94.12 360 PRO B N 1
ATOM 7317 C CA . PRO B 1 360 ? 16.266 -14.75 0.451 1 94.12 360 PRO B CA 1
ATOM 7318 C C . PRO B 1 360 ? 15.344 -13.867 1.289 1 94.12 360 PRO B C 1
ATOM 7320 O O . PRO B 1 360 ? 15.68 -12.727 1.591 1 94.12 360 PRO B O 1
ATOM 7323 N N . ILE B 1 361 ? 14.242 -14.383 1.67 1 97.12 361 ILE B N 1
ATOM 7324 C CA . ILE B 1 361 ? 13.273 -13.609 2.443 1 97.12 361 ILE B CA 1
ATOM 7325 C C . ILE B 1 361 ? 13.789 -13.422 3.869 1 97.12 361 ILE B C 1
ATOM 7327 O O . ILE B 1 361 ? 13.727 -12.312 4.414 1 97.12 361 ILE B O 1
ATOM 7331 N N . ARG B 1 362 ? 14.352 -14.445 4.422 1 97.62 362 ARG B N 1
ATOM 7332 C CA . ARG B 1 362 ? 14.898 -14.367 5.773 1 97.62 362 ARG B CA 1
ATOM 7333 C C . ARG B 1 362 ? 16.047 -13.367 5.84 1 97.62 362 ARG B C 1
ATOM 7335 O O . ARG B 1 362 ? 16.141 -12.586 6.793 1 97.62 362 ARG B O 1
ATOM 7342 N N . LYS B 1 363 ? 16.875 -13.406 4.832 1 97.06 363 LYS B N 1
ATOM 7343 C CA . LYS B 1 363 ? 17.969 -12.453 4.762 1 97.06 363 LYS B CA 1
ATOM 7344 C C . LYS B 1 363 ? 17.453 -11.023 4.66 1 97.06 363 LYS B C 1
ATOM 7346 O O . LYS B 1 363 ? 17.984 -10.117 5.309 1 97.06 363 LYS B O 1
ATOM 7351 N N . ALA B 1 364 ? 16.453 -10.844 3.84 1 97.25 364 ALA B N 1
ATOM 7352 C CA . ALA B 1 364 ? 15.891 -9.516 3.654 1 97.25 364 ALA B CA 1
ATOM 7353 C C . ALA B 1 364 ? 15.266 -8.992 4.945 1 97.25 364 ALA B C 1
ATOM 7355 O O . ALA B 1 364 ? 15.438 -7.828 5.305 1 97.25 364 ALA B O 1
ATOM 7356 N N . ILE B 1 365 ? 14.539 -9.852 5.656 1 98.19 365 ILE B N 1
ATOM 7357 C CA . ILE B 1 365 ? 13.914 -9.477 6.918 1 98.19 365 ILE B CA 1
ATOM 7358 C C . ILE B 1 365 ? 14.992 -9.109 7.938 1 98.19 365 ILE B C 1
ATOM 7360 O O . ILE B 1 365 ? 14.867 -8.109 8.648 1 98.19 365 ILE B O 1
ATOM 7364 N N . SER B 1 366 ? 16.016 -9.914 7.973 1 98.25 366 SER B N 1
ATOM 7365 C CA . SER B 1 366 ? 17.125 -9.633 8.867 1 98.25 366 SER B CA 1
ATOM 7366 C C . SER B 1 366 ? 17.781 -8.289 8.547 1 98.25 366 SER B C 1
ATOM 7368 O O . SER B 1 366 ? 18.094 -7.512 9.453 1 98.25 366 SER B O 1
ATOM 7370 N N . ALA B 1 367 ? 18 -8.062 7.293 1 96.94 367 ALA B N 1
ATOM 7371 C CA . ALA B 1 367 ? 18.625 -6.82 6.859 1 96.94 367 ALA B CA 1
ATOM 7372 C C . ALA B 1 367 ? 17.812 -5.609 7.293 1 96.94 367 ALA B C 1
ATOM 7374 O O . ALA B 1 367 ? 18.344 -4.656 7.855 1 96.94 367 ALA B O 1
ATOM 7375 N N . ARG B 1 368 ? 16.516 -5.656 7.012 1 96.81 368 ARG B N 1
ATOM 7376 C CA . ARG B 1 368 ? 15.648 -4.547 7.383 1 96.81 368 ARG B CA 1
ATOM 7377 C C . ARG B 1 368 ? 15.594 -4.375 8.898 1 96.81 368 ARG B C 1
ATOM 7379 O O . ARG B 1 368 ? 15.539 -3.248 9.398 1 96.81 368 ARG B O 1
ATOM 7386 N N . GLY B 1 369 ? 15.609 -5.492 9.617 1 96.31 369 GLY B N 1
ATOM 7387 C CA . GLY B 1 369 ? 15.688 -5.43 11.07 1 96.31 369 GLY B CA 1
ATOM 7388 C C . GLY B 1 369 ? 16.922 -4.715 11.578 1 96.31 369 GLY B C 1
ATOM 7389 O O . GLY B 1 369 ? 16.844 -3.842 12.438 1 96.31 369 GLY B O 1
ATOM 7390 N N . ILE B 1 370 ? 18.031 -5.035 11.016 1 95.69 370 ILE B N 1
ATOM 7391 C CA . ILE B 1 370 ? 19.281 -4.398 11.398 1 95.69 370 ILE B CA 1
ATOM 7392 C C . ILE B 1 370 ? 19.203 -2.898 11.125 1 95.69 370 ILE B C 1
ATOM 7394 O O . ILE B 1 370 ? 19.531 -2.086 11.992 1 95.69 370 ILE B O 1
ATOM 7398 N N . MET B 1 371 ? 18.719 -2.551 9.977 1 92.75 371 MET B N 1
ATOM 7399 C CA . MET B 1 371 ? 18.625 -1.146 9.586 1 92.75 371 MET B CA 1
ATOM 7400 C C . MET B 1 371 ? 17.672 -0.396 10.516 1 92.75 371 MET B C 1
ATOM 7402 O O . MET B 1 371 ? 17.812 0.815 10.703 1 92.75 371 MET B O 1
ATOM 7406 N N . ASN B 1 372 ? 16.734 -1.169 11.117 1 91.81 372 ASN B N 1
ATOM 7407 C CA . ASN B 1 372 ? 15.789 -0.586 12.055 1 91.81 372 ASN B CA 1
ATOM 7408 C C . ASN B 1 372 ? 16.297 -0.676 13.492 1 91.81 372 ASN B C 1
ATOM 7410 O O . ASN B 1 372 ? 15.531 -0.475 14.438 1 91.81 372 ASN B O 1
ATOM 7414 N N . ASN B 1 373 ? 17.484 -1.073 13.664 1 91.62 373 ASN B N 1
ATOM 7415 C CA . ASN B 1 373 ? 18.125 -1.231 14.961 1 91.62 373 ASN B CA 1
ATOM 7416 C C . ASN B 1 373 ? 17.562 -2.416 15.734 1 91.62 373 ASN B C 1
ATOM 7418 O O . ASN B 1 373 ? 17.594 -2.432 16.969 1 91.62 373 ASN B O 1
ATOM 7422 N N . ASP B 1 374 ? 16.953 -3.312 15.094 1 93.75 374 ASP B N 1
ATOM 7423 C CA . ASP B 1 374 ? 16.406 -4.523 15.695 1 93.75 374 ASP B CA 1
ATOM 7424 C C . ASP B 1 374 ? 17.25 -5.742 15.359 1 93.75 374 ASP B C 1
ATOM 7426 O O . ASP B 1 374 ? 17.234 -6.223 14.219 1 93.75 374 ASP B O 1
ATOM 7430 N N . LEU B 1 375 ? 17.922 -6.273 16.328 1 95.56 375 LEU B N 1
ATOM 7431 C CA . LEU B 1 375 ? 18.766 -7.445 16.094 1 95.56 375 LEU B CA 1
ATOM 7432 C C . LEU B 1 375 ? 18.062 -8.719 16.562 1 95.56 375 LEU B C 1
ATOM 7434 O O . LEU B 1 375 ? 18.641 -9.805 16.5 1 95.56 375 LEU B O 1
ATOM 7438 N N . SER B 1 376 ? 16.812 -8.617 16.969 1 94.38 376 SER B N 1
ATOM 7439 C CA . SER B 1 376 ? 16.125 -9.766 17.547 1 94.38 376 SER B CA 1
ATOM 7440 C C . SER B 1 376 ? 15.891 -10.852 16.5 1 94.38 376 SER B C 1
ATOM 7442 O O . SER B 1 376 ? 16 -12.039 16.797 1 94.38 376 SER B O 1
ATOM 7444 N N . TYR B 1 377 ? 15.602 -10.469 15.297 1 96.31 377 TYR B N 1
ATOM 7445 C CA . TYR B 1 377 ? 15.273 -11.453 14.273 1 96.31 377 TYR B CA 1
ATOM 7446 C C . TYR B 1 377 ? 16.516 -12.195 13.805 1 96.31 377 TYR B C 1
ATOM 7448 O O . TYR B 1 377 ? 16.516 -13.422 13.719 1 96.31 377 TYR B O 1
ATOM 7456 N N . ILE B 1 378 ? 17.594 -11.461 13.453 1 97.19 378 ILE B N 1
ATOM 7457 C CA . ILE B 1 378 ? 18.797 -12.102 12.93 1 97.19 378 ILE B CA 1
ATOM 7458 C C . ILE B 1 378 ? 19.375 -13.039 13.977 1 97.19 378 ILE B C 1
ATOM 7460 O O . ILE B 1 378 ? 20.031 -14.023 13.641 1 97.19 378 ILE B O 1
ATOM 7464 N N . LEU B 1 379 ? 19.125 -12.734 15.242 1 95 379 LEU B N 1
ATOM 7465 C CA . LEU B 1 379 ? 19.656 -13.555 16.328 1 95 379 LEU B CA 1
ATOM 7466 C C . LEU B 1 379 ? 18.719 -14.734 16.609 1 95 379 LEU B C 1
ATOM 7468 O O . LEU B 1 379 ? 19.094 -15.656 17.359 1 95 379 LEU B O 1
ATOM 7472 N N . SER B 1 380 ? 17.578 -14.75 16.062 1 94.81 380 SER B N 1
ATOM 7473 C CA . SER B 1 380 ? 16.625 -15.852 16.234 1 94.81 380 SER B CA 1
ATOM 7474 C C . SER B 1 380 ? 16.984 -17.016 15.32 1 94.81 380 SER B C 1
ATOM 7476 O O . SER B 1 380 ? 17.781 -16.875 14.398 1 94.81 380 SER B O 1
ATOM 7478 N N . PRO B 1 381 ? 16.312 -18.172 15.531 1 94.44 381 PRO B N 1
ATOM 7479 C CA . PRO B 1 381 ? 16.562 -19.328 14.672 1 94.44 381 PRO B CA 1
ATOM 7480 C C . PRO B 1 381 ? 16.125 -19.109 13.227 1 94.44 381 PRO B C 1
ATOM 7482 O O . PRO B 1 381 ? 16.578 -19.797 12.32 1 94.44 381 PRO B O 1
ATOM 7485 N N . ASN B 1 382 ? 15.273 -18.172 13.023 1 94.12 382 ASN B N 1
ATOM 7486 C CA . ASN B 1 382 ? 14.75 -17.891 11.688 1 94.12 382 ASN B CA 1
ATOM 7487 C C . ASN B 1 382 ? 15.602 -16.875 10.945 1 94.12 382 ASN B C 1
ATOM 7489 O O . ASN B 1 382 ? 15.383 -16.609 9.766 1 94.12 382 ASN B O 1
ATOM 7493 N N . GLY B 1 383 ? 16.531 -16.359 11.633 1 94.19 383 GLY B N 1
ATOM 7494 C CA . GLY B 1 383 ? 17.344 -15.32 11.039 1 94.19 383 GLY B CA 1
ATOM 7495 C C . GLY B 1 383 ? 18.328 -15.844 10.008 1 94.19 383 GLY B C 1
ATOM 7496 O O . GLY B 1 383 ? 18.5 -17.062 9.875 1 94.19 383 GLY B O 1
ATOM 7497 N N . ALA B 1 384 ? 18.844 -14.977 9.141 1 96 384 ALA B N 1
ATOM 7498 C CA . ALA B 1 384 ? 19.891 -15.242 8.164 1 96 384 ALA B CA 1
ATOM 7499 C C . ALA B 1 384 ? 20.766 -14.016 7.953 1 96 384 ALA B C 1
ATOM 7501 O O . ALA B 1 384 ? 20.297 -12.883 8.078 1 96 384 ALA B O 1
ATOM 7502 N N . CYS B 1 385 ? 22 -14.234 7.645 1 96.25 385 CYS B N 1
ATOM 7503 C CA . CYS B 1 385 ? 22.953 -13.141 7.535 1 96.25 385 CYS B CA 1
ATOM 7504 C C . CYS B 1 385 ? 22.891 -12.508 6.152 1 96.25 385 CYS B C 1
ATOM 7506 O O . CYS B 1 385 ? 23.281 -13.125 5.16 1 96.25 385 CYS B O 1
ATOM 7508 N N . PRO B 1 386 ? 22.484 -11.328 6.082 1 95.19 386 PRO B N 1
ATOM 7509 C CA . PRO B 1 386 ? 22.453 -10.625 4.793 1 95.19 386 PRO B CA 1
ATOM 7510 C C . PRO B 1 386 ? 23.781 -9.977 4.441 1 95.19 386 PRO B C 1
ATOM 7512 O O . PRO B 1 386 ? 24.609 -9.727 5.328 1 95.19 386 PRO B O 1
ATOM 7515 N N . ARG B 1 387 ? 23.953 -9.742 3.205 1 89 387 ARG B N 1
ATOM 7516 C CA . ARG B 1 387 ? 25.141 -9.055 2.744 1 89 387 ARG B CA 1
ATOM 7517 C C . ARG B 1 387 ? 24.984 -7.539 2.84 1 89 387 ARG B C 1
ATOM 7519 O O . ARG B 1 387 ? 25.922 -6.824 3.172 1 89 387 ARG B O 1
ATOM 7526 N N . LEU B 1 388 ? 23.797 -7.062 2.508 1 90.38 388 LEU B N 1
ATOM 7527 C CA . LEU B 1 388 ? 23.5 -5.633 2.488 1 90.38 388 LEU B CA 1
ATOM 7528 C C . LEU B 1 388 ? 22.734 -5.223 3.738 1 90.38 388 LEU B C 1
ATOM 7530 O O . LEU B 1 388 ? 21.578 -5.629 3.926 1 90.38 388 LEU B O 1
ATOM 7534 N N . ILE B 1 389 ? 23.359 -4.375 4.609 1 92.62 389 ILE B N 1
ATOM 7535 C CA . ILE B 1 389 ? 22.719 -4.059 5.875 1 92.62 389 ILE B CA 1
ATOM 7536 C C . ILE B 1 389 ? 22.703 -2.545 6.09 1 92.62 389 ILE B C 1
ATOM 7538 O O . ILE B 1 389 ? 22.453 -2.068 7.199 1 92.62 389 ILE B O 1
ATOM 7542 N N . TRP B 1 390 ? 22.984 -1.705 5.039 1 89.19 390 TRP B N 1
ATOM 7543 C CA . TRP B 1 390 ? 23.141 -0.269 5.242 1 89.19 390 TRP B CA 1
ATOM 7544 C C . TRP B 1 390 ? 22.344 0.516 4.203 1 89.19 390 TRP B C 1
ATOM 7546 O O . TRP B 1 390 ? 22.438 1.743 4.133 1 89.19 390 TRP B O 1
ATOM 7556 N N . TYR B 1 391 ? 21.641 -0.095 3.367 1 83.56 391 TYR B N 1
ATOM 7557 C CA . TYR B 1 391 ? 20.781 0.524 2.371 1 83.56 391 TYR B CA 1
ATOM 7558 C C . TYR B 1 391 ? 19.406 -0.145 2.348 1 83.56 391 TYR B C 1
ATOM 7560 O O . TYR B 1 391 ? 19.312 -1.374 2.336 1 83.56 391 TYR B O 1
ATOM 7568 N N . PRO B 1 392 ? 18.375 0.538 2.311 1 85.75 392 PRO B N 1
ATOM 7569 C CA . PRO B 1 392 ? 18.234 1.971 2.039 1 85.75 392 PRO B CA 1
ATOM 7570 C C . PRO B 1 392 ? 18.375 2.826 3.297 1 85.75 392 PRO B C 1
ATOM 7572 O O . PRO B 1 392 ? 18.297 4.055 3.223 1 85.75 392 PRO B O 1
ATOM 7575 N N . ALA B 1 393 ? 18.625 2.199 4.41 1 84.88 393 ALA B N 1
ATOM 7576 C CA . ALA B 1 393 ? 18.766 2.932 5.664 1 84.88 393 ALA B CA 1
ATOM 7577 C C . ALA B 1 393 ? 20.016 2.48 6.418 1 84.88 393 ALA B C 1
ATOM 7579 O O . ALA B 1 393 ? 20.469 1.346 6.254 1 84.88 393 ALA B O 1
ATOM 7580 N N . VAL B 1 394 ? 20.516 3.398 7.27 1 87.81 394 VAL B N 1
ATOM 7581 C CA . VAL B 1 394 ? 21.703 3.102 8.07 1 87.81 394 VAL B CA 1
ATOM 7582 C C . VAL B 1 394 ? 21.297 2.955 9.539 1 87.81 394 VAL B C 1
ATOM 7584 O O . VAL B 1 394 ? 20.578 3.789 10.078 1 87.81 394 VAL B O 1
ATOM 7587 N N . ALA B 1 395 ? 21.766 1.886 10.141 1 90.38 395 ALA B N 1
ATOM 7588 C CA . ALA B 1 395 ? 21.484 1.657 11.555 1 90.38 395 ALA B CA 1
ATOM 7589 C C . ALA B 1 395 ? 22.375 2.529 12.438 1 90.38 395 ALA B C 1
ATOM 7591 O O . ALA B 1 395 ? 23.312 3.17 11.953 1 90.38 395 ALA B O 1
ATOM 7592 N N . ALA B 1 396 ? 21.984 2.541 13.695 1 87.81 396 ALA B N 1
ATOM 7593 C CA . ALA B 1 396 ? 22.812 3.225 14.672 1 87.81 396 ALA B CA 1
ATOM 7594 C C . ALA B 1 396 ? 24.172 2.547 14.805 1 87.81 396 ALA B C 1
ATOM 7596 O O . ALA B 1 396 ? 24.297 1.33 14.633 1 87.81 396 ALA B O 1
ATOM 7597 N N . SER B 1 397 ? 25.172 3.355 15.18 1 90.38 397 SER B N 1
ATOM 7598 C CA . SER B 1 397 ? 26.531 2.818 15.344 1 90.38 397 SER B CA 1
ATOM 7599 C C . SER B 1 397 ? 26.547 1.699 16.375 1 90.38 397 SER B C 1
ATOM 7601 O O . SER B 1 397 ? 27.219 0.685 16.188 1 90.38 397 SER B O 1
ATOM 7603 N N . SER B 1 398 ? 25.766 1.888 17.438 1 89.81 398 SER B N 1
ATOM 7604 C CA . SER B 1 398 ? 25.734 0.902 18.516 1 89.81 398 SER B CA 1
ATOM 7605 C C . SER B 1 398 ? 25.156 -0.423 18.031 1 89.81 398 SER B C 1
ATOM 7607 O O . SER B 1 398 ? 25.547 -1.489 18.5 1 89.81 398 SER B O 1
ATOM 7609 N N . THR B 1 399 ? 24.234 -0.344 17.125 1 92.56 399 THR B N 1
ATOM 7610 C CA . THR B 1 399 ? 23.641 -1.551 16.562 1 92.56 399 THR B CA 1
ATOM 7611 C C . THR B 1 399 ? 24.656 -2.326 15.742 1 92.56 399 THR B C 1
ATOM 7613 O O . THR B 1 399 ? 24.75 -3.553 15.836 1 92.56 399 THR B O 1
ATOM 7616 N N . TYR B 1 400 ? 25.453 -1.609 14.977 1 94.44 400 TYR B N 1
ATOM 7617 C CA . TYR B 1 400 ? 26.5 -2.246 14.18 1 94.44 400 TYR B CA 1
ATOM 7618 C C . TYR B 1 400 ? 27.578 -2.854 15.07 1 94.44 400 TYR B C 1
ATOM 7620 O O . TYR B 1 400 ? 28.062 -3.953 14.805 1 94.44 400 TYR B O 1
ATOM 7628 N N . GLU B 1 401 ? 27.906 -2.145 16.109 1 94.38 401 GLU B N 1
ATOM 7629 C CA . GLU B 1 401 ? 28.875 -2.67 17.062 1 94.38 401 GLU B CA 1
ATOM 7630 C C . GLU B 1 401 ? 28.391 -3.975 17.688 1 94.38 401 GLU B C 1
ATOM 7632 O O . GLU B 1 401 ? 29.156 -4.938 17.797 1 94.38 401 GLU B O 1
ATOM 7637 N N . ALA B 1 402 ? 27.188 -3.898 18.062 1 94.69 402 ALA B N 1
ATOM 7638 C CA . ALA B 1 402 ? 26.594 -5.094 18.656 1 94.69 402 ALA B CA 1
ATOM 7639 C C . ALA B 1 402 ? 26.547 -6.242 17.641 1 94.69 402 ALA B C 1
ATOM 7641 O O . ALA B 1 402 ? 26.812 -7.395 18 1 94.69 402 ALA B O 1
ATOM 7642 N N . LEU B 1 403 ? 26.203 -5.926 16.391 1 96.62 403 LEU B N 1
ATOM 7643 C CA . LEU B 1 403 ? 26.125 -6.938 15.352 1 96.62 403 LEU B CA 1
ATOM 7644 C C . LEU B 1 403 ? 27.484 -7.598 15.133 1 96.62 403 LEU B C 1
ATOM 7646 O O . LEU B 1 403 ? 27.562 -8.82 15.039 1 96.62 403 LEU B O 1
ATOM 7650 N N . ALA B 1 404 ? 28.531 -6.828 15.117 1 96.56 404 ALA B N 1
ATOM 7651 C CA . ALA B 1 404 ? 29.891 -7.336 14.93 1 96.56 404 ALA B CA 1
ATOM 7652 C C . ALA B 1 404 ? 30.312 -8.227 16.094 1 96.56 404 ALA B C 1
ATOM 7654 O O . ALA B 1 404 ? 31.031 -9.211 15.898 1 96.56 404 ALA B O 1
ATOM 7655 N N . ARG B 1 405 ? 29.859 -7.852 17.25 1 94.31 405 ARG B N 1
ATOM 7656 C CA . ARG B 1 405 ? 30.203 -8.602 18.453 1 94.31 405 ARG B CA 1
ATOM 7657 C C . ARG B 1 405 ? 29.438 -9.914 18.516 1 94.31 405 ARG B C 1
ATOM 7659 O O . ARG B 1 405 ? 30.016 -10.961 18.828 1 94.31 405 ARG B O 1
ATOM 7666 N N . LEU B 1 406 ? 28.156 -9.883 18.219 1 93.94 406 LEU B N 1
ATOM 7667 C CA . LEU B 1 406 ? 27.266 -11.008 18.453 1 93.94 406 LEU B CA 1
ATOM 7668 C C . LEU B 1 406 ? 27.297 -11.992 17.281 1 93.94 406 LEU B C 1
ATOM 7670 O O . LEU B 1 406 ? 27.047 -13.18 17.453 1 93.94 406 LEU B O 1
ATOM 7674 N N . ILE B 1 407 ? 27.594 -11.508 16.062 1 96.38 407 ILE B N 1
ATOM 7675 C CA . ILE B 1 407 ? 27.672 -12.344 14.875 1 96.38 407 ILE B CA 1
ATOM 7676 C C . ILE B 1 407 ? 28.984 -12.055 14.133 1 96.38 407 ILE B C 1
ATOM 7678 O O . ILE B 1 407 ? 28.984 -11.383 13.102 1 96.38 407 ILE B O 1
ATOM 7682 N N . PRO B 1 408 ? 30 -12.68 14.5 1 95.44 408 PRO B N 1
ATOM 7683 C CA . PRO B 1 408 ? 31.328 -12.359 14.008 1 95.44 408 PRO B CA 1
ATOM 7684 C C . PRO B 1 408 ? 31.453 -12.484 12.492 1 95.44 408 PRO B C 1
ATOM 7686 O O . PRO B 1 408 ? 32.094 -11.664 11.852 1 95.44 408 PRO B O 1
ATOM 7689 N N . PRO B 1 409 ? 30.766 -13.398 11.883 1 94.88 409 PRO B N 1
ATOM 7690 C CA . PRO B 1 409 ? 30.891 -13.508 10.422 1 94.88 409 PRO B CA 1
ATOM 7691 C C . PRO B 1 409 ? 30.391 -12.273 9.695 1 94.88 409 PRO B C 1
ATOM 7693 O O . PRO B 1 409 ? 30.672 -12.086 8.508 1 94.88 409 PRO B O 1
ATOM 7696 N N . MET B 1 410 ? 29.703 -11.391 10.359 1 96.5 410 MET B N 1
ATOM 7697 C CA . MET B 1 410 ? 29.125 -10.219 9.719 1 96.5 410 MET B CA 1
ATOM 7698 C C . MET B 1 410 ? 30.047 -9.016 9.844 1 96.5 410 MET B C 1
ATOM 7700 O O . MET B 1 410 ? 29.734 -7.934 9.352 1 96.5 410 MET B O 1
ATOM 7704 N N . ARG B 1 411 ? 31.203 -9.133 10.43 1 96.56 411 ARG B N 1
ATOM 7705 C CA . ARG B 1 411 ? 32.125 -8.047 10.688 1 96.56 411 ARG B CA 1
ATOM 7706 C C . ARG B 1 411 ? 32.531 -7.348 9.391 1 96.56 411 ARG B C 1
ATOM 7708 O O . ARG B 1 411 ? 32.562 -6.117 9.328 1 96.56 411 ARG B O 1
ATOM 7715 N N . PRO B 1 412 ? 32.781 -8.078 8.273 1 94.44 412 PRO B N 1
ATOM 7716 C CA . PRO B 1 412 ? 33.094 -7.383 7.023 1 94.44 412 PRO B CA 1
ATOM 7717 C C . PRO B 1 412 ? 31.938 -6.527 6.523 1 94.44 412 PRO B C 1
ATOM 7719 O O . PRO B 1 412 ? 32.156 -5.441 5.98 1 94.44 412 PRO B O 1
ATOM 7722 N N . ASN B 1 413 ? 30.734 -7.047 6.684 1 93.81 413 ASN B N 1
ATOM 7723 C CA . ASN B 1 413 ? 29.562 -6.289 6.285 1 93.81 413 ASN B CA 1
ATOM 7724 C C . ASN B 1 413 ? 29.406 -5.02 7.117 1 93.81 413 ASN B C 1
ATOM 7726 O O . ASN B 1 413 ? 29 -3.975 6.594 1 93.81 413 ASN B O 1
ATOM 7730 N N . VAL B 1 414 ? 29.672 -5.113 8.352 1 96.62 414 VAL B N 1
ATOM 7731 C CA . VAL B 1 414 ? 29.594 -3.959 9.242 1 96.62 414 VAL B CA 1
ATOM 7732 C C . VAL B 1 414 ? 30.672 -2.945 8.852 1 96.62 414 VAL B C 1
ATOM 7734 O O . VAL B 1 414 ? 30.438 -1.734 8.914 1 96.62 414 VAL B O 1
ATOM 7737 N N . ALA B 1 415 ? 31.812 -3.436 8.461 1 96.25 415 ALA B N 1
ATOM 7738 C CA . ALA B 1 415 ? 32.875 -2.541 8 1 96.25 415 ALA B CA 1
ATOM 7739 C C . ALA B 1 415 ? 32.438 -1.756 6.77 1 96.25 415 ALA B C 1
ATOM 7741 O O . ALA B 1 415 ? 32.719 -0.563 6.652 1 96.25 415 ALA B O 1
ATOM 7742 N N . ARG B 1 416 ? 31.797 -2.408 5.883 1 92 416 ARG B N 1
ATOM 7743 C CA . ARG B 1 416 ? 31.266 -1.723 4.711 1 92 416 ARG B CA 1
ATOM 7744 C C . ARG B 1 416 ? 30.234 -0.671 5.117 1 92 416 ARG B C 1
ATOM 7746 O O . ARG B 1 416 ? 30.203 0.426 4.555 1 92 416 ARG B O 1
ATOM 7753 N N . ALA B 1 417 ? 29.359 -1.061 6.031 1 91.62 417 ALA B N 1
ATOM 7754 C CA . ALA B 1 417 ? 28.375 -0.118 6.539 1 91.62 417 ALA B CA 1
ATOM 7755 C C . ALA B 1 417 ? 29.047 1.103 7.164 1 91.62 417 ALA B C 1
ATOM 7757 O O . ALA B 1 417 ? 28.547 2.225 7.031 1 91.62 417 ALA B O 1
ATOM 7758 N N . ALA B 1 418 ? 30.094 0.849 7.855 1 93.69 418 ALA B N 1
ATOM 7759 C CA . ALA B 1 418 ? 30.844 1.935 8.484 1 93.69 418 ALA B CA 1
ATOM 7760 C C . ALA B 1 418 ? 31.406 2.896 7.434 1 93.69 418 ALA B C 1
ATOM 7762 O O . ALA B 1 418 ? 31.375 4.113 7.625 1 93.69 418 ALA B O 1
ATOM 7763 N N . ILE B 1 419 ? 31.922 2.357 6.371 1 91.25 419 ILE B N 1
ATOM 7764 C CA . ILE B 1 419 ? 32.438 3.184 5.281 1 91.25 419 ILE B CA 1
ATOM 7765 C C . ILE B 1 419 ? 31.297 3.998 4.676 1 91.25 419 ILE B C 1
ATOM 7767 O O . ILE B 1 419 ? 31.406 5.215 4.523 1 91.25 419 ILE B O 1
ATOM 7771 N N . PHE B 1 420 ? 30.219 3.312 4.391 1 86 420 PHE B N 1
ATOM 7772 C CA . PHE B 1 420 ? 29.078 3.941 3.744 1 86 420 PHE B CA 1
ATOM 7773 C C . PHE B 1 420 ? 28.516 5.074 4.602 1 86 420 PHE B C 1
ATOM 7775 O O . PHE B 1 420 ? 28.141 6.125 4.082 1 86 420 PHE B O 1
ATOM 7782 N N . SER B 1 421 ? 28.516 4.859 5.902 1 84.88 421 SER B N 1
ATOM 7783 C CA . SER B 1 421 ? 27.938 5.832 6.824 1 84.88 421 SER B CA 1
ATOM 7784 C C . SER B 1 421 ? 28.984 6.832 7.305 1 84.88 421 SER B C 1
ATOM 7786 O O . SER B 1 421 ? 28.719 7.633 8.203 1 84.88 421 SER B O 1
ATOM 7788 N N . ASP B 1 422 ? 30.156 6.73 6.812 1 87.75 422 ASP B N 1
ATOM 7789 C CA . ASP B 1 422 ? 31.266 7.598 7.195 1 87.75 422 ASP B CA 1
ATOM 7790 C C . ASP B 1 422 ? 31.484 7.562 8.703 1 87.75 422 ASP B C 1
ATOM 7792 O O . ASP B 1 422 ? 31.469 8.602 9.367 1 87.75 422 ASP B O 1
ATOM 7796 N N . ASN B 1 423 ? 31.672 6.418 9.219 1 92.38 423 ASN B N 1
ATOM 7797 C CA . ASN B 1 423 ? 31.953 6.148 10.625 1 92.38 423 ASN B CA 1
ATOM 7798 C C . ASN B 1 423 ? 33.375 5.594 10.812 1 92.38 423 ASN B C 1
ATOM 7800 O O . ASN B 1 423 ? 33.562 4.398 11.039 1 92.38 423 ASN B O 1
ATOM 7804 N N . PRO B 1 424 ? 34.312 6.488 10.875 1 94.94 424 PRO B N 1
ATOM 7805 C CA . PRO B 1 424 ? 35.719 6.047 10.945 1 94.94 424 PRO B CA 1
ATOM 7806 C C . PRO B 1 424 ? 36.031 5.301 12.242 1 94.94 424 PRO B C 1
ATOM 7808 O O . PRO B 1 424 ? 36.875 4.391 12.242 1 94.94 424 PRO B O 1
ATOM 7811 N N . THR B 1 425 ? 35.344 5.688 13.281 1 95.56 425 THR B N 1
ATOM 7812 C CA . THR B 1 425 ? 35.594 5.039 14.562 1 95.56 425 THR B CA 1
ATOM 7813 C C . THR B 1 425 ? 35.25 3.557 14.5 1 95.56 425 THR B C 1
ATOM 7815 O O . THR B 1 425 ? 36.062 2.707 14.898 1 95.56 425 THR B O 1
ATOM 7818 N N . LEU B 1 426 ? 34.094 3.293 14.062 1 95.62 426 LEU B N 1
ATOM 7819 C CA . LEU B 1 426 ? 33.656 1.908 13.914 1 95.62 426 LEU B CA 1
ATOM 7820 C C . LEU B 1 426 ? 34.531 1.168 12.914 1 95.62 426 LEU B C 1
ATOM 7822 O O . LEU B 1 426 ? 34.938 0.029 13.164 1 95.62 426 LEU B O 1
ATOM 7826 N N . PHE B 1 427 ? 34.906 1.814 11.844 1 96.88 427 PHE B N 1
ATOM 7827 C CA . PHE B 1 427 ? 35.75 1.238 10.797 1 96.88 427 PHE B CA 1
ATOM 7828 C C . PHE B 1 427 ? 37.125 0.839 11.359 1 96.88 427 PHE B C 1
ATOM 7830 O O . PHE B 1 427 ? 37.562 -0.298 11.172 1 96.88 427 PHE B O 1
ATOM 7837 N N . ASP B 1 428 ? 37.688 1.671 12.078 1 97.12 428 ASP B N 1
ATOM 7838 C CA . ASP B 1 428 ? 39.031 1.435 12.617 1 97.12 428 ASP B CA 1
ATOM 7839 C C . ASP B 1 428 ? 39 0.286 13.625 1 97.12 428 ASP B C 1
ATOM 7841 O O . ASP B 1 428 ? 39.906 -0.546 13.641 1 97.12 428 ASP B O 1
ATOM 7845 N N . SER B 1 429 ? 38 0.313 14.406 1 96.56 429 SER B N 1
ATOM 7846 C CA . SER B 1 429 ? 37.906 -0.736 15.414 1 96.56 429 SER B CA 1
ATOM 7847 C C . SER B 1 429 ? 37.781 -2.113 14.773 1 96.56 429 SER B C 1
ATOM 7849 O O . SER B 1 429 ? 38.312 -3.096 15.281 1 96.56 429 SER B O 1
ATOM 7851 N N . LEU B 1 430 ? 37.125 -2.213 13.672 1 97.12 430 LEU B N 1
ATOM 7852 C CA . LEU B 1 430 ? 36.906 -3.482 12.992 1 97.12 430 LEU B CA 1
ATOM 7853 C C . LEU B 1 430 ? 38.156 -3.928 12.25 1 97.12 430 LEU B C 1
ATOM 7855 O O . LEU B 1 430 ? 38.5 -5.109 12.273 1 97.12 430 LEU B O 1
ATOM 7859 N N . ILE B 1 431 ? 38.781 -2.977 11.633 1 96 431 ILE B N 1
ATOM 7860 C CA . ILE B 1 431 ? 39.969 -3.281 10.844 1 96 431 ILE B CA 1
ATOM 7861 C C . ILE B 1 431 ? 41.125 -3.699 11.758 1 96 431 ILE B C 1
ATOM 7863 O O . ILE B 1 431 ? 41.875 -4.617 11.438 1 96 431 ILE B O 1
ATOM 7867 N N . ALA B 1 432 ? 41.219 -3.066 12.891 1 94.06 432 ALA B N 1
ATOM 7868 C CA . ALA B 1 432 ? 42.281 -3.344 13.844 1 94.06 432 ALA B CA 1
ATOM 7869 C C . ALA B 1 432 ? 41.938 -4.543 14.727 1 94.06 432 ALA B C 1
ATOM 7871 O O . ALA B 1 432 ? 42.844 -5.238 15.211 1 94.06 432 ALA B O 1
ATOM 7872 N N . GLY B 1 433 ? 40.75 -4.742 14.969 1 92.31 433 GLY B N 1
ATOM 7873 C CA . GLY B 1 433 ? 40.312 -5.77 15.906 1 92.31 433 GLY B CA 1
ATOM 7874 C C . GLY B 1 433 ? 40.344 -5.309 17.344 1 92.31 433 GLY B C 1
ATOM 7875 O O . GLY B 1 433 ? 40.469 -6.129 18.266 1 92.31 433 GLY B O 1
ATOM 7876 N N . ASP B 1 434 ? 40.281 -4.156 17.594 1 88.75 434 ASP B N 1
ATOM 7877 C CA . ASP B 1 434 ? 40.406 -3.578 18.938 1 88.75 434 ASP B CA 1
ATOM 7878 C C . ASP B 1 434 ? 39.094 -3.717 19.703 1 88.75 434 ASP B C 1
ATOM 7880 O O . ASP B 1 434 ? 39.031 -3.441 20.906 1 88.75 434 ASP B O 1
ATOM 7884 N N . ASP B 1 435 ? 38.062 -4.105 19.125 1 87.81 435 ASP B N 1
ATOM 7885 C CA . ASP B 1 435 ? 36.75 -4.234 19.766 1 87.81 435 ASP B CA 1
ATOM 7886 C C . ASP B 1 435 ? 36.562 -5.617 20.391 1 87.81 435 ASP B C 1
ATOM 7888 O O . ASP B 1 435 ? 35.5 -5.957 20.875 1 87.81 435 ASP B O 1
ATOM 7892 N N . GLY B 1 436 ? 37.562 -6.367 20.406 1 87.5 436 GLY B N 1
ATOM 7893 C CA . GLY B 1 436 ? 37.531 -7.684 21.031 1 87.5 436 GLY B CA 1
ATOM 7894 C C . GLY B 1 436 ? 37.25 -8.805 20.047 1 87.5 436 GLY B C 1
ATOM 7895 O O . GLY B 1 436 ? 37.281 -9.977 20.406 1 87.5 436 GLY B O 1
ATOM 7896 N N . GLY B 1 437 ? 37.031 -8.43 18.766 1 92.06 437 GLY B N 1
ATOM 7897 C CA . GLY B 1 437 ? 36.812 -9.43 17.734 1 92.06 437 GLY B CA 1
ATOM 7898 C C . GLY B 1 437 ? 38 -9.609 16.812 1 92.06 437 GLY B C 1
ATOM 7899 O O . GLY B 1 437 ? 39.062 -9.008 17.031 1 92.06 437 GLY B O 1
ATOM 7900 N N . GLU B 1 438 ? 37.812 -10.531 15.836 1 94.62 438 GLU B N 1
ATOM 7901 C CA . GLU B 1 438 ? 38.844 -10.727 14.828 1 94.62 438 GLU B CA 1
ATOM 7902 C C . GLU B 1 438 ? 38.938 -9.531 13.883 1 94.62 438 GLU B C 1
ATOM 7904 O O . GLU B 1 438 ? 37.938 -8.961 13.492 1 94.62 438 GLU B O 1
ATOM 7909 N N . PRO B 1 439 ? 40.125 -9.148 13.555 1 95.62 439 PRO B N 1
ATOM 7910 C CA . PRO B 1 439 ? 40.281 -8.055 12.594 1 95.62 439 PRO B CA 1
ATOM 7911 C C . PRO B 1 439 ? 39.688 -8.391 11.227 1 95.62 439 PRO B C 1
ATOM 7913 O O . PRO B 1 439 ? 39.781 -9.539 10.781 1 95.62 439 PRO B O 1
ATOM 7916 N N . VAL B 1 440 ? 39.156 -7.371 10.648 1 96.19 440 VAL B N 1
ATOM 7917 C CA . VAL B 1 440 ? 38.625 -7.535 9.297 1 96.19 440 VAL B CA 1
ATOM 7918 C C . VAL B 1 440 ? 39.719 -7.289 8.273 1 96.19 440 VAL B C 1
ATOM 7920 O O . VAL B 1 440 ? 40.312 -6.207 8.234 1 96.19 440 VAL B O 1
ATOM 7923 N N . GLU B 1 441 ? 39.938 -8.266 7.484 1 93.12 441 GLU B N 1
ATOM 7924 C CA . GLU B 1 441 ? 40.969 -8.141 6.457 1 93.12 441 GLU B CA 1
ATOM 7925 C C . GLU B 1 441 ? 40.469 -7.309 5.277 1 93.12 441 GLU B C 1
ATOM 7927 O O . GLU B 1 441 ? 39.312 -7.43 4.871 1 93.12 441 GLU B O 1
ATOM 7932 N N . PRO B 1 442 ? 41.406 -6.441 4.812 1 92.25 442 PRO B N 1
ATOM 7933 C CA . PRO B 1 442 ? 41.031 -5.707 3.602 1 92.25 442 PRO B CA 1
ATOM 7934 C C . PRO B 1 442 ? 40.656 -6.629 2.447 1 92.25 442 PRO B C 1
ATOM 7936 O O . PRO B 1 442 ? 41.281 -7.684 2.26 1 92.25 442 PRO B O 1
ATOM 7939 N N . SER B 1 443 ? 39.656 -6.387 1.82 1 87.19 443 SER B N 1
ATOM 7940 C CA . SER B 1 443 ? 39.188 -7.121 0.655 1 87.19 443 SER B CA 1
ATOM 7941 C C . SER B 1 443 ? 38.844 -6.176 -0.49 1 87.19 443 SER B C 1
ATOM 7943 O O . SER B 1 443 ? 38.75 -4.961 -0.293 1 87.19 443 SER B O 1
ATOM 7945 N N . PHE B 1 444 ? 38.719 -6.754 -1.636 1 82.5 444 PHE B N 1
ATOM 7946 C CA . PHE B 1 444 ? 38.344 -5.953 -2.801 1 82.5 444 PHE B CA 1
ATOM 7947 C C . PHE B 1 444 ? 37 -5.285 -2.6 1 82.5 444 PHE B C 1
ATOM 7949 O O . PHE B 1 444 ? 36.781 -4.141 -3.016 1 82.5 444 PHE B O 1
ATOM 7956 N N . SER B 1 445 ? 36.094 -5.969 -1.967 1 80.5 445 SER B N 1
ATOM 7957 C CA . SER B 1 445 ? 34.75 -5.426 -1.712 1 80.5 445 SER B CA 1
ATOM 7958 C C . SER B 1 445 ? 34.812 -4.203 -0.801 1 80.5 445 SER B C 1
ATOM 7960 O O . SER B 1 445 ? 34.125 -3.217 -1.024 1 80.5 445 SER B O 1
ATOM 7962 N N . LEU B 1 446 ? 35.625 -4.273 0.165 1 87.94 446 LEU B N 1
ATOM 7963 C CA . LEU B 1 446 ? 35.812 -3.152 1.083 1 87.94 446 LEU B CA 1
ATOM 7964 C C . LEU B 1 446 ? 36.469 -1.968 0.378 1 87.94 446 LEU B C 1
ATOM 7966 O O . LEU B 1 446 ? 36.062 -0.819 0.589 1 87.94 446 LEU B O 1
ATOM 7970 N N . LEU B 1 447 ? 37.438 -2.305 -0.403 1 87.62 447 LEU B N 1
ATOM 7971 C CA . LEU B 1 447 ? 38.156 -1.252 -1.118 1 87.62 447 LEU B CA 1
ATOM 7972 C C . LEU B 1 447 ? 37.219 -0.555 -2.117 1 87.62 447 LEU B C 1
ATOM 7974 O O . LEU B 1 447 ? 37.312 0.665 -2.287 1 87.62 447 LEU B O 1
ATOM 7978 N N . ASN B 1 448 ? 36.469 -1.387 -2.779 1 82.5 448 ASN B N 1
ATOM 7979 C CA . ASN B 1 448 ? 35.5 -0.823 -3.736 1 82.5 448 ASN B CA 1
ATOM 7980 C C . ASN B 1 448 ? 34.531 0.126 -3.059 1 82.5 448 ASN B C 1
ATOM 7982 O O . ASN B 1 448 ? 34.156 1.148 -3.635 1 82.5 448 ASN B O 1
ATOM 7986 N N . GLU B 1 449 ? 34.062 -0.232 -1.88 1 84.12 449 GLU B N 1
ATOM 7987 C CA . GLU B 1 449 ? 33.219 0.648 -1.093 1 84.12 449 GLU B CA 1
ATOM 7988 C C . GLU B 1 449 ? 33.938 1.929 -0.702 1 84.12 449 GLU B C 1
ATOM 7990 O O . GLU B 1 449 ? 33.375 3.021 -0.78 1 84.12 449 GLU B O 1
ATOM 7995 N N . ALA B 1 450 ? 35.125 1.771 -0.329 1 88.38 450 ALA B N 1
ATOM 7996 C CA . ALA B 1 450 ? 35.938 2.898 0.122 1 88.38 450 ALA B CA 1
ATOM 7997 C C . ALA B 1 450 ? 36.219 3.865 -1.025 1 88.38 450 ALA B C 1
ATOM 7999 O O . ALA B 1 450 ? 36.281 5.078 -0.818 1 88.38 450 ALA B O 1
ATOM 8000 N N . ARG B 1 451 ? 36.406 3.359 -2.168 1 82.81 451 ARG B N 1
ATOM 8001 C CA . ARG B 1 451 ? 36.688 4.18 -3.342 1 82.81 451 ARG B CA 1
ATOM 8002 C C . ARG B 1 451 ? 35.531 5.098 -3.662 1 82.81 451 ARG B C 1
ATOM 8004 O O . ARG B 1 451 ? 35.688 6.156 -4.266 1 82.81 451 ARG B O 1
ATOM 8011 N N . ARG B 1 452 ? 34.469 4.727 -3.182 1 79.44 452 ARG B N 1
ATOM 8012 C CA . ARG B 1 452 ? 33.25 5.48 -3.504 1 79.44 452 ARG B CA 1
ATOM 8013 C C . ARG B 1 452 ? 32.875 6.402 -2.355 1 79.44 452 ARG B C 1
ATOM 8015 O O . ARG B 1 452 ? 31.875 7.133 -2.447 1 79.44 452 ARG B O 1
ATOM 8022 N N . SER B 1 453 ? 33.562 6.312 -1.371 1 82.88 453 SER B N 1
ATOM 8023 C CA . SER B 1 453 ? 33.344 7.234 -0.258 1 82.88 453 SER B CA 1
ATOM 8024 C C . SER B 1 453 ? 34.031 8.578 -0.521 1 82.88 453 SER B C 1
ATOM 8026 O O . SER B 1 453 ? 35.125 8.633 -1.106 1 82.88 453 SER B O 1
ATOM 8028 N N . HIS B 1 454 ? 33.375 9.602 -0.204 1 80.38 454 HIS B N 1
ATOM 8029 C CA . HIS B 1 454 ? 34 10.922 -0.324 1 80.38 454 HIS B CA 1
ATOM 8030 C C . HIS B 1 454 ? 35.156 11.078 0.636 1 80.38 454 HIS B C 1
ATOM 8032 O O . HIS B 1 454 ? 36 11.961 0.457 1 80.38 454 HIS B O 1
ATOM 8038 N N . ASN B 1 455 ? 35.125 10.312 1.742 1 88.19 455 ASN B N 1
ATOM 8039 C CA . ASN B 1 455 ? 36.188 10.328 2.73 1 88.19 455 ASN B CA 1
ATOM 8040 C C . ASN B 1 455 ? 37.344 9.438 2.311 1 88.19 455 ASN B C 1
ATOM 8042 O O . ASN B 1 455 ? 37.281 8.211 2.439 1 88.19 455 ASN B O 1
ATOM 8046 N N . VAL B 1 456 ? 38.375 10.055 1.886 1 89.75 456 VAL B N 1
ATOM 8047 C CA . VAL B 1 456 ? 39.531 9.359 1.326 1 89.75 456 VAL B CA 1
ATOM 8048 C C . VAL B 1 456 ? 40.219 8.523 2.408 1 89.75 456 VAL B C 1
ATOM 8050 O O . VAL B 1 456 ? 40.969 7.586 2.104 1 89.75 456 VAL B O 1
ATOM 8053 N N . TYR B 1 457 ? 39.875 8.773 3.596 1 94.88 457 TYR B N 1
ATOM 8054 C CA . TYR B 1 457 ? 40.5 8.102 4.742 1 94.88 457 TYR B CA 1
ATOM 8055 C C . TYR B 1 457 ? 40.375 6.59 4.617 1 94.88 457 TYR B C 1
ATOM 8057 O O . TYR B 1 457 ? 41.344 5.859 4.859 1 94.88 457 TYR B O 1
ATOM 8065 N N . TYR B 1 458 ? 39.312 6.094 4.262 1 95.12 458 TYR B N 1
ATOM 8066 C CA . TYR B 1 458 ? 39 4.664 4.223 1 95.12 458 TYR B CA 1
ATOM 8067 C C . TYR B 1 458 ? 39.875 3.965 3.18 1 95.12 458 TYR B C 1
ATOM 8069 O O . TYR B 1 458 ? 40.438 2.893 3.441 1 95.12 458 TYR B O 1
ATOM 8077 N N . ARG B 1 459 ? 39.906 4.578 2.035 1 93.06 459 ARG B N 1
ATOM 8078 C CA . ARG B 1 459 ? 40.719 4.016 0.963 1 93.06 459 ARG B CA 1
ATOM 8079 C C . ARG B 1 459 ? 42.188 3.943 1.368 1 93.06 459 ARG B C 1
ATOM 8081 O O . ARG B 1 459 ? 42.844 2.908 1.199 1 93.06 459 ARG B O 1
ATOM 8088 N N . GLU B 1 460 ? 42.656 4.988 1.907 1 94.94 460 GLU B N 1
ATOM 8089 C CA . GLU B 1 460 ? 44.062 5.051 2.312 1 94.94 460 GLU B CA 1
ATOM 8090 C C . GLU B 1 460 ? 44.375 4.055 3.428 1 94.94 460 GLU B C 1
ATOM 8092 O O . GLU B 1 460 ? 45.406 3.391 3.412 1 94.94 460 GLU B O 1
ATOM 8097 N N . ALA B 1 461 ? 43.469 3.986 4.355 1 95.88 461 ALA B N 1
ATOM 8098 C CA . ALA B 1 461 ? 43.656 3.057 5.469 1 95.88 461 ALA B CA 1
ATOM 8099 C C . ALA B 1 461 ? 43.656 1.612 4.977 1 95.88 461 ALA B C 1
ATOM 8101 O O . ALA B 1 461 ? 44.469 0.808 5.441 1 95.88 461 ALA B O 1
ATOM 8102 N N . LEU B 1 462 ? 42.844 1.244 4.059 1 95.31 462 LEU B N 1
ATOM 8103 C CA . LEU B 1 462 ? 42.75 -0.116 3.541 1 95.31 462 LEU B CA 1
ATOM 8104 C C . LEU B 1 462 ? 43.969 -0.464 2.705 1 95.31 462 LEU B C 1
ATOM 8106 O O . LEU B 1 462 ? 44.5 -1.579 2.791 1 95.31 462 LEU B O 1
ATOM 8110 N N . GLU B 1 463 ? 44.406 0.476 1.952 1 93.38 463 GLU B N 1
ATOM 8111 C CA . GLU B 1 463 ? 45.594 0.259 1.134 1 93.38 463 GLU B CA 1
ATOM 8112 C C . GLU B 1 463 ? 46.844 0.081 2.002 1 93.38 463 GLU B C 1
ATOM 8114 O O . GLU B 1 463 ? 47.656 -0.78 1.727 1 93.38 463 GLU B O 1
ATOM 8119 N N . ARG B 1 464 ? 46.906 0.942 2.955 1 94.38 464 ARG B N 1
ATOM 8120 C CA . ARG B 1 464 ? 48 0.818 3.891 1 94.38 464 ARG B CA 1
ATOM 8121 C C . ARG B 1 464 ? 48 -0.547 4.57 1 94.38 464 ARG B C 1
ATOM 8123 O O . ARG B 1 464 ? 49.031 -1.226 4.621 1 94.38 464 ARG B O 1
ATOM 8130 N N . LYS B 1 465 ? 46.875 -0.938 5.098 1 94.69 465 LYS B N 1
ATOM 8131 C CA . LYS B 1 465 ? 46.781 -2.217 5.793 1 94.69 465 LYS B CA 1
ATOM 8132 C C . LYS B 1 465 ? 47.031 -3.383 4.84 1 94.69 465 LYS B C 1
ATOM 8134 O O . LYS B 1 465 ? 47.625 -4.383 5.227 1 94.69 465 LYS B O 1
ATOM 8139 N N . ALA B 1 466 ? 46.531 -3.318 3.674 1 93.38 466 ALA B N 1
ATOM 8140 C CA . ALA B 1 466 ? 46.781 -4.344 2.666 1 93.38 466 ALA B CA 1
ATOM 8141 C C . ALA B 1 466 ? 48.281 -4.48 2.377 1 93.38 466 ALA B C 1
ATOM 8143 O O . ALA B 1 466 ? 48.781 -5.59 2.189 1 93.38 466 ALA B O 1
ATOM 8144 N N . GLY B 1 467 ? 48.906 -3.391 2.277 1 92.06 467 GLY B N 1
ATOM 8145 C CA . GLY B 1 467 ? 50.344 -3.396 2.088 1 92.06 467 GLY B CA 1
ATOM 8146 C C . GLY B 1 467 ? 51.094 -4.062 3.227 1 92.06 467 GLY B C 1
ATOM 8147 O O . GLY B 1 467 ? 52.031 -4.836 2.994 1 92.06 467 GLY B O 1
ATOM 8148 N N . GLU B 1 468 ? 50.656 -3.73 4.328 1 93.56 468 GLU B N 1
ATOM 8149 C CA . GLU B 1 468 ? 51.281 -4.324 5.512 1 93.56 468 GLU B CA 1
ATOM 8150 C C . GLU B 1 468 ? 51.125 -5.844 5.512 1 93.56 468 GLU B C 1
ATOM 8152 O O . GLU B 1 468 ? 52.031 -6.57 5.934 1 93.56 468 GLU B O 1
ATOM 8157 N N . LEU B 1 469 ? 50 -6.289 5.035 1 93 469 LEU B N 1
ATOM 8158 C CA . LEU B 1 469 ? 49.688 -7.711 5.082 1 93 469 LEU B CA 1
ATOM 8159 C C . LEU B 1 469 ? 50.062 -8.398 3.781 1 93 469 LEU B C 1
ATOM 8161 O O . LEU B 1 469 ? 50.031 -9.625 3.678 1 93 469 LEU B O 1
ATOM 8165 N N . GLY B 1 470 ? 50.469 -7.707 2.805 1 89.62 470 GLY B N 1
ATOM 8166 C CA . GLY B 1 470 ? 50.844 -8.266 1.523 1 89.62 470 GLY B CA 1
ATOM 8167 C C . GLY B 1 470 ? 49.688 -8.789 0.709 1 89.62 470 GLY B C 1
ATOM 8168 O O . GLY B 1 470 ? 49.812 -9.797 0.017 1 89.62 470 GLY B O 1
ATOM 8169 N N . LEU B 1 471 ? 48.5 -8.141 0.897 1 88.81 471 LEU B N 1
ATOM 8170 C CA . LEU B 1 471 ? 47.312 -8.586 0.204 1 88.81 471 LEU B CA 1
ATOM 8171 C C . LEU B 1 471 ? 47.188 -7.926 -1.167 1 88.81 471 LEU B C 1
ATOM 8173 O O . LEU B 1 471 ? 47.5 -6.742 -1.318 1 88.81 471 LEU B O 1
ATOM 8177 N N . ASP B 1 472 ? 46.875 -8.727 -2.24 1 81.81 472 ASP B N 1
ATOM 8178 C CA . ASP B 1 472 ? 46.594 -8.195 -3.576 1 81.81 472 ASP B CA 1
ATOM 8179 C C . ASP B 1 472 ? 45.156 -7.695 -3.705 1 81.81 472 ASP B C 1
ATOM 8181 O O . ASP B 1 472 ? 44.219 -8.492 -3.693 1 81.81 472 ASP B O 1
ATOM 8185 N N . MET B 1 473 ? 45.062 -6.422 -3.707 1 78.25 473 MET B N 1
ATOM 8186 C CA . MET B 1 473 ? 43.719 -5.809 -3.723 1 78.25 473 MET B CA 1
ATOM 8187 C C . MET B 1 473 ? 43.25 -5.566 -5.152 1 78.25 473 MET B C 1
ATOM 8189 O O . MET B 1 473 ? 42.219 -4.926 -5.371 1 78.25 473 MET B O 1
ATOM 8193 N N . THR B 1 474 ? 44.094 -5.945 -6.262 1 67.38 474 THR B N 1
ATOM 8194 C CA . THR B 1 474 ? 43.75 -5.676 -7.652 1 67.38 474 THR B CA 1
ATOM 8195 C C . THR B 1 474 ? 42.812 -6.754 -8.195 1 67.38 474 THR B C 1
ATOM 8197 O O . THR B 1 474 ? 42.031 -6.5 -9.125 1 67.38 474 THR B O 1
ATOM 8200 N N . ARG B 1 475 ? 42.938 -8.008 -7.891 1 58.19 475 ARG B N 1
ATOM 8201 C CA . ARG B 1 475 ? 42.312 -9.133 -8.57 1 58.19 475 ARG B CA 1
ATOM 8202 C C . ARG B 1 475 ? 40.906 -9.359 -8.047 1 58.19 475 ARG B C 1
ATOM 8204 O O . ARG B 1 475 ? 40.406 -10.492 -8.023 1 58.19 475 ARG B O 1
ATOM 8211 N N . GLY B 1 476 ? 40.156 -8.516 -7.566 1 54.03 476 GLY B N 1
ATOM 8212 C CA . GLY B 1 476 ? 38.812 -8.961 -7.188 1 54.03 476 GLY B CA 1
ATOM 8213 C C . GLY B 1 476 ? 37.844 -9 -8.352 1 54.03 476 GLY B C 1
ATOM 8214 O O . GLY B 1 476 ? 38 -8.234 -9.305 1 54.03 476 GLY B O 1
ATOM 8215 N N . VAL B 1 477 ? 37.438 -10.133 -8.75 1 48.62 477 VAL B N 1
ATOM 8216 C CA . VAL B 1 477 ? 36.406 -10.289 -9.758 1 48.62 477 VAL B CA 1
ATOM 8217 C C . VAL B 1 477 ? 35.312 -9.25 -9.531 1 48.62 477 VAL B C 1
ATOM 8219 O O . VAL B 1 477 ? 34.688 -9.211 -8.461 1 48.62 477 VAL B O 1
ATOM 8222 N N . PRO B 1 478 ? 35.375 -8.133 -10.188 1 47.72 478 PRO B N 1
ATOM 8223 C CA . PRO B 1 478 ? 34.406 -7.031 -10.125 1 47.72 478 PRO B CA 1
ATOM 8224 C C . PRO B 1 478 ? 32.969 -7.512 -9.953 1 47.72 478 PRO B C 1
ATOM 8226 O O . PRO B 1 478 ? 32.125 -6.785 -9.414 1 47.72 478 PRO B O 1
ATOM 8229 N N . TRP B 1 479 ? 32.688 -8.625 -10.547 1 47.91 479 TRP B N 1
ATOM 8230 C CA . TRP B 1 479 ? 31.297 -8.891 -10.938 1 47.91 479 TRP B CA 1
ATOM 8231 C C . TRP B 1 479 ? 30.422 -9.062 -9.703 1 47.91 479 TRP B C 1
ATOM 8233 O O . TRP B 1 479 ? 29.188 -8.984 -9.797 1 47.91 479 TRP B O 1
ATOM 8243 N N . LEU B 1 480 ? 31 -9.688 -8.672 1 46.09 480 LEU B N 1
ATOM 8244 C CA . LEU B 1 480 ? 30.047 -10.305 -7.762 1 46.09 480 LEU B CA 1
ATOM 8245 C C . LEU B 1 480 ? 29.516 -9.289 -6.762 1 46.09 480 LEU B C 1
ATOM 8247 O O . LEU B 1 480 ? 28.531 -9.547 -6.066 1 46.09 480 LEU B O 1
ATOM 8251 N N . ASP B 1 481 ? 30.25 -8.227 -6.348 1 50.84 481 ASP B N 1
ATOM 8252 C CA . ASP B 1 481 ? 29.656 -7.543 -5.207 1 50.84 481 ASP B CA 1
ATOM 8253 C C . ASP B 1 481 ? 29.109 -6.176 -5.613 1 50.84 481 ASP B C 1
ATOM 8255 O O . ASP B 1 481 ? 29.875 -5.234 -5.832 1 50.84 481 ASP B O 1
ATOM 8259 N N . PRO B 1 482 ? 27.891 -6.285 -6.164 1 49.06 482 PRO B N 1
ATOM 8260 C CA . PRO B 1 482 ? 27.328 -5.012 -6.609 1 49.06 482 PRO B CA 1
ATOM 8261 C C . PRO B 1 482 ? 27.422 -3.92 -5.547 1 49.06 482 PRO B C 1
ATOM 8263 O O . PRO B 1 482 ? 27.281 -4.195 -4.355 1 49.06 482 PRO B O 1
ATOM 8266 N N . LEU B 1 483 ? 28.266 -2.91 -5.809 1 48.66 483 LEU B N 1
ATOM 8267 C CA . LEU B 1 483 ? 28.469 -1.717 -4.996 1 48.66 483 LEU B CA 1
ATOM 8268 C C . LEU B 1 483 ? 27.141 -1.015 -4.711 1 48.66 483 LEU B C 1
ATOM 8270 O O . LEU B 1 483 ? 26.359 -0.769 -5.625 1 48.66 483 LEU B O 1
ATOM 8274 N N . VAL B 1 484 ? 26.594 -1.233 -3.504 1 47.84 484 VAL B N 1
ATOM 8275 C CA . VAL B 1 484 ? 25.406 -0.47 -3.111 1 47.84 484 VAL B CA 1
ATOM 8276 C C . VAL B 1 484 ? 25.531 0.967 -3.613 1 47.84 484 VAL B C 1
ATOM 8278 O O . VAL B 1 484 ? 24.547 1.562 -4.055 1 47.84 484 VAL B O 1
ATOM 8281 N N . GLN B 1 485 ? 26.859 1.509 -3.365 1 46.47 485 GLN B N 1
ATOM 8282 C CA . GLN B 1 485 ? 26.953 2.938 -3.643 1 46.47 485 GLN B CA 1
ATOM 8283 C C . GLN B 1 485 ? 26.641 3.236 -5.105 1 46.47 485 GLN B C 1
ATOM 8285 O O . GLN B 1 485 ? 26.312 4.371 -5.457 1 46.47 485 GLN B O 1
ATOM 8290 N N . GLU B 1 486 ? 27.188 2.229 -5.828 1 43.44 486 GLU B N 1
ATOM 8291 C CA . GLU B 1 486 ? 26.688 2.406 -7.191 1 43.44 486 GLU B CA 1
ATOM 8292 C C . GLU B 1 486 ? 25.188 2.133 -7.277 1 43.44 486 GLU B C 1
ATOM 8294 O O . GLU B 1 486 ? 24.766 1.16 -7.902 1 43.44 486 GLU B O 1
ATOM 8299 N N . LEU B 1 487 ? 24.812 1.782 -6.051 1 44.41 487 LEU B N 1
ATOM 8300 C CA . LEU B 1 487 ? 23.375 1.534 -6.043 1 44.41 487 LEU B CA 1
ATOM 8301 C C . LEU B 1 487 ? 22.703 2.227 -7.223 1 44.41 487 LEU B C 1
ATOM 8303 O O . LEU B 1 487 ? 22.844 3.438 -7.398 1 44.41 487 LEU B O 1
ATOM 8307 N N . PRO B 1 488 ? 22.844 1.432 -8.156 1 39.38 488 PRO B N 1
ATOM 8308 C CA . PRO B 1 488 ? 22.266 1.885 -9.422 1 39.38 488 PRO B CA 1
ATOM 8309 C C . PRO B 1 488 ? 21.234 2.994 -9.234 1 39.38 488 PRO B C 1
ATOM 8311 O O . PRO B 1 488 ? 20.266 2.82 -8.492 1 39.38 488 PRO B O 1
ATOM 8314 N N . GLN B 1 489 ? 21.609 4.188 -8.797 1 37.91 489 GLN B N 1
ATOM 8315 C CA . GLN B 1 489 ? 20.859 5.203 -9.523 1 37.91 489 GLN B CA 1
ATOM 8316 C C . GLN B 1 489 ? 20.141 4.598 -10.727 1 37.91 489 GLN B C 1
ATOM 8318 O O . GLN B 1 489 ? 20.75 3.916 -11.547 1 37.91 489 GLN B O 1
ATOM 8323 N N . HIS B 1 490 ? 19.234 3.836 -10.383 1 37.91 490 HIS B N 1
ATOM 8324 C CA . HIS B 1 490 ? 18.469 3.346 -11.523 1 37.91 490 HIS B CA 1
ATOM 8325 C C . HIS B 1 490 ? 18.906 4.031 -12.812 1 37.91 490 HIS B C 1
ATOM 8327 O O . HIS B 1 490 ? 18.516 5.18 -13.07 1 37.91 490 HIS B O 1
ATOM 8333 N N . VAL B 1 491 ? 20.25 4.148 -12.938 1 35.94 491 VAL B N 1
ATOM 8334 C CA . VAL B 1 491 ? 20.438 4.434 -14.352 1 35.94 491 VAL B CA 1
ATOM 8335 C C . VAL B 1 491 ? 19.375 3.693 -15.172 1 35.94 491 VAL B C 1
ATOM 8337 O O . VAL B 1 491 ? 19.406 2.465 -15.266 1 35.94 491 VAL B O 1
ATOM 8340 N N . TYR B 1 492 ? 18.281 3.828 -14.688 1 36.66 492 TYR B N 1
ATOM 8341 C CA . TYR B 1 492 ? 17.156 3.402 -15.508 1 36.66 492 TYR B CA 1
ATOM 8342 C C . TYR B 1 492 ? 17.562 3.273 -16.969 1 36.66 492 TYR B C 1
ATOM 8344 O O . TYR B 1 492 ? 17.859 4.273 -17.625 1 36.66 492 TYR B O 1
ATOM 8352 N N . PHE B 1 493 ? 18.547 2.418 -17.188 1 35.91 493 PHE B N 1
ATOM 8353 C CA . PHE B 1 493 ? 18.391 2.219 -18.609 1 35.91 493 PHE B CA 1
ATOM 8354 C C . PHE B 1 493 ? 16.922 2.232 -19.016 1 35.91 493 PHE B C 1
ATOM 8356 O O . PHE B 1 493 ? 16.219 1.227 -18.875 1 35.91 493 PHE B O 1
ATOM 8363 N N . PHE B 1 494 ? 16.281 3.172 -18.422 1 37.53 494 PHE B N 1
ATOM 8364 C CA . PHE B 1 494 ? 14.969 3.348 -19.031 1 37.53 494 PHE B CA 1
ATOM 8365 C C . PHE B 1 494 ? 14.977 2.902 -20.484 1 37.53 494 PHE B C 1
ATOM 8367 O O . PHE B 1 494 ? 15.578 3.566 -21.344 1 37.53 494 PHE B O 1
ATOM 8374 N N . ASP B 1 495 ? 15.273 1.743 -20.625 1 38.75 495 ASP B N 1
ATOM 8375 C CA . ASP B 1 495 ? 14.953 1.283 -21.969 1 38.75 495 ASP B CA 1
ATOM 8376 C C . ASP B 1 495 ? 13.695 1.965 -22.5 1 38.75 495 ASP B C 1
ATOM 8378 O O . ASP B 1 495 ? 12.578 1.579 -22.156 1 38.75 495 ASP B O 1
ATOM 8382 N N . THR B 1 496 ? 13.938 3.203 -22.625 1 45.94 496 THR B N 1
ATOM 8383 C CA . THR B 1 496 ? 12.969 4.086 -23.266 1 45.94 496 THR B CA 1
ATOM 8384 C C . THR B 1 496 ? 12.57 3.557 -24.641 1 45.94 496 THR B C 1
ATOM 8386 O O . THR B 1 496 ? 12.07 4.309 -25.484 1 45.94 496 THR B O 1
ATOM 8389 N N . GLU B 1 497 ? 12.945 2.441 -24.859 1 47.91 497 GLU B N 1
ATOM 8390 C CA . GLU B 1 497 ? 12.578 1.975 -26.203 1 47.91 497 GLU B CA 1
ATOM 8391 C C . GLU B 1 497 ? 11.078 1.69 -26.297 1 47.91 497 GLU B C 1
ATOM 8393 O O . GLU B 1 497 ? 10.531 0.964 -25.469 1 47.91 497 GLU B O 1
ATOM 8398 N N . LEU B 1 498 ? 10.328 2.596 -26.875 1 46.28 498 LEU B N 1
ATOM 8399 C CA . LEU B 1 498 ? 8.922 2.439 -27.203 1 46.28 498 LEU B CA 1
ATOM 8400 C C . LEU B 1 498 ? 8.75 1.663 -28.5 1 46.28 498 LEU B C 1
ATOM 8402 O O . LEU B 1 498 ? 9.625 1.693 -29.375 1 46.28 498 LEU B O 1
ATOM 8406 N N . PRO B 1 499 ? 7.547 0.994 -29.078 1 45.69 499 PRO B N 1
ATOM 8407 C CA . PRO B 1 499 ? 6.363 0.458 -28.406 1 45.69 499 PRO B CA 1
ATOM 8408 C C . PRO B 1 499 ? 6.684 -0.726 -27.5 1 45.69 499 PRO B C 1
ATOM 8410 O O . PRO B 1 499 ? 7.18 -1.754 -27.969 1 45.69 499 PRO B O 1
ATOM 8413 N N . SER B 1 500 ? 7.137 -0.583 -26.438 1 48.66 500 SER B N 1
ATOM 8414 C CA . SER B 1 500 ? 7.656 -1.632 -25.562 1 48.66 500 SER B CA 1
ATOM 8415 C C . SER B 1 500 ? 6.566 -2.625 -25.188 1 48.66 500 SER B C 1
ATOM 8417 O O . SER B 1 500 ? 5.391 -2.264 -25.109 1 48.66 500 SER B O 1
ATOM 8419 N N . PRO B 1 501 ? 6.781 -3.852 -25.578 1 52.81 501 PRO B N 1
ATOM 8420 C CA . PRO B 1 501 ? 5.957 -4.848 -24.891 1 52.81 501 PRO B CA 1
ATOM 8421 C C . PRO B 1 501 ? 5.578 -4.422 -23.469 1 52.81 501 PRO B C 1
ATOM 8423 O O . PRO B 1 501 ? 6.219 -3.539 -22.906 1 52.81 501 PRO B O 1
ATOM 8426 N N . PRO B 1 502 ? 4.379 -4.844 -23.125 1 58.25 502 PRO B N 1
ATOM 8427 C CA . PRO B 1 502 ? 3.967 -4.492 -21.766 1 58.25 502 PRO B CA 1
ATOM 8428 C C . PRO B 1 502 ? 5.117 -4.551 -20.766 1 58.25 502 PRO B C 1
ATOM 8430 O O . PRO B 1 502 ? 5.961 -5.453 -20.828 1 58.25 502 PRO B O 1
ATOM 8433 N N . PRO B 1 503 ? 5.25 -3.482 -19.969 1 60.81 503 PRO B N 1
ATOM 8434 C CA . PRO B 1 503 ? 6.387 -3.32 -19.062 1 60.81 503 PRO B CA 1
ATOM 8435 C C . PRO B 1 503 ? 6.52 -4.477 -18.078 1 60.81 503 PRO B C 1
ATOM 8437 O O . PRO B 1 503 ? 5.52 -5.102 -17.719 1 60.81 503 PRO B O 1
ATOM 8440 N N . GLY B 1 504 ? 7.688 -4.926 -17.938 1 67.19 504 GLY B N 1
ATOM 8441 C CA . GLY B 1 504 ? 7.977 -5.93 -16.922 1 67.19 504 GLY B CA 1
ATOM 8442 C C . GLY B 1 504 ? 9.055 -5.508 -15.953 1 67.19 504 GLY B C 1
ATOM 8443 O O . GLY B 1 504 ? 9.625 -4.422 -16.078 1 67.19 504 GLY B O 1
ATOM 8444 N N . ILE B 1 505 ? 9.109 -6.184 -14.859 1 74.75 505 ILE B N 1
ATOM 8445 C CA . ILE B 1 505 ? 10.117 -5.949 -13.828 1 74.75 505 ILE B CA 1
ATOM 8446 C C . ILE B 1 505 ? 11.359 -6.785 -14.117 1 74.75 505 ILE B C 1
ATOM 8448 O O . ILE B 1 505 ? 11.258 -7.969 -14.445 1 74.75 505 ILE B O 1
ATOM 8452 N N . GLY B 1 506 ? 12.5 -6.102 -14.195 1 66.44 506 GLY B N 1
ATOM 8453 C CA . GLY B 1 506 ? 13.766 -6.801 -14.398 1 66.44 506 GLY B CA 1
ATOM 8454 C C . GLY B 1 506 ? 14.398 -7.281 -13.109 1 66.44 506 GLY B C 1
ATOM 8455 O O . GLY B 1 506 ? 14.43 -6.551 -12.117 1 66.44 506 GLY B O 1
ATOM 8456 N N . THR B 1 507 ? 14.664 -8.633 -12.969 1 51.84 507 THR B N 1
ATOM 8457 C CA . THR B 1 507 ? 15.312 -9.18 -11.781 1 51.84 507 THR B CA 1
ATOM 8458 C C . THR B 1 507 ? 16.609 -9.883 -12.156 1 51.84 507 THR B C 1
ATOM 8460 O O . THR B 1 507 ? 17.094 -10.75 -11.414 1 51.84 507 THR B O 1
ATOM 8463 N N . ASN B 1 508 ? 17.328 -9.383 -13.109 1 48.81 508 ASN B N 1
ATOM 8464 C CA . ASN B 1 508 ? 18.469 -10.172 -13.555 1 48.81 508 ASN B CA 1
ATOM 8465 C C . ASN B 1 508 ? 19.562 -10.219 -12.492 1 48.81 508 ASN B C 1
ATOM 8467 O O . ASN B 1 508 ? 19.922 -9.188 -11.922 1 48.81 508 ASN B O 1
ATOM 8471 N N . LYS B 1 509 ? 19.875 -11.539 -12.156 1 47.44 509 LYS B N 1
ATOM 8472 C CA . LYS B 1 509 ? 20.984 -11.836 -11.242 1 47.44 509 LYS B CA 1
ATOM 8473 C C . LYS B 1 509 ? 22.328 -11.445 -11.852 1 47.44 509 LYS B C 1
ATOM 8475 O O . LYS B 1 509 ? 22.547 -11.648 -13.055 1 47.44 509 LYS B O 1
ATOM 8480 N N . GLY B 1 510 ? 23.172 -10.82 -10.992 1 43.12 510 GLY B N 1
ATOM 8481 C CA . GLY B 1 510 ? 24.547 -10.609 -11.383 1 43.12 510 GLY B CA 1
ATOM 8482 C C . GLY B 1 510 ? 24.781 -9.273 -12.055 1 43.12 510 GLY B C 1
ATOM 8483 O O . GLY B 1 510 ? 25.922 -8.906 -12.352 1 43.12 510 GLY B O 1
ATOM 8484 N N . GLU B 1 511 ? 23.703 -8.688 -12.258 1 51.09 511 GLU B N 1
ATOM 8485 C CA . GLU B 1 511 ? 23.891 -7.375 -12.867 1 51.09 511 GLU B CA 1
ATOM 8486 C C . GLU B 1 511 ? 24.266 -6.324 -11.828 1 51.09 511 GLU B C 1
ATOM 8488 O O . GLU B 1 511 ? 24.203 -6.582 -10.625 1 51.09 511 GLU B O 1
ATOM 8493 N N . ALA B 1 512 ? 24.969 -5.41 -12.242 1 52.16 512 ALA B N 1
ATOM 8494 C CA . ALA B 1 512 ? 25.5 -4.328 -11.414 1 52.16 512 ALA B CA 1
ATOM 8495 C C . ALA B 1 512 ? 24.453 -3.854 -10.406 1 52.16 512 ALA B C 1
ATOM 8497 O O . ALA B 1 512 ? 24.812 -3.33 -9.344 1 52.16 512 ALA B O 1
ATOM 8498 N N . ASP B 1 513 ? 23.203 -4.477 -10.602 1 56.56 513 ASP B N 1
ATOM 8499 C CA . ASP B 1 513 ? 22.156 -3.949 -9.742 1 56.56 513 ASP B CA 1
ATOM 8500 C C . ASP B 1 513 ? 21.656 -5.008 -8.758 1 56.56 513 ASP B C 1
ATOM 8502 O O . ASP B 1 513 ? 20.594 -4.863 -8.164 1 56.56 513 ASP B O 1
ATOM 8506 N N . SER B 1 514 ? 22.469 -6.008 -8.555 1 67.56 514 SER B N 1
ATOM 8507 C CA . SER B 1 514 ? 22.062 -7.086 -7.66 1 67.56 514 SER B CA 1
ATOM 8508 C C . SER B 1 514 ? 22.453 -6.781 -6.219 1 67.56 514 SER B C 1
ATOM 8510 O O . SER B 1 514 ? 23.172 -7.555 -5.59 1 67.56 514 SER B O 1
ATOM 8512 N N . VAL B 1 515 ? 21.906 -5.746 -5.664 1 75.69 515 VAL B N 1
ATOM 8513 C CA . VAL B 1 515 ? 22.359 -5.223 -4.379 1 75.69 515 VAL B CA 1
ATOM 8514 C C . VAL B 1 515 ? 21.688 -6.004 -3.244 1 75.69 515 VAL B C 1
ATOM 8516 O O . VAL B 1 515 ? 22.203 -6.027 -2.121 1 75.69 515 VAL B O 1
ATOM 8519 N N . TYR B 1 516 ? 20.641 -6.641 -3.609 1 85.75 516 TYR B N 1
ATOM 8520 C CA . TYR B 1 516 ? 19.906 -7.336 -2.557 1 85.75 516 TYR B CA 1
ATOM 8521 C C . TYR B 1 516 ? 20.375 -8.781 -2.422 1 85.75 516 TYR B C 1
ATOM 8523 O O . TYR B 1 516 ? 19.703 -9.703 -2.869 1 85.75 516 TYR B O 1
ATOM 8531 N N . ASN B 1 517 ? 21.531 -8.891 -1.774 1 79.5 517 ASN B N 1
ATOM 8532 C CA . ASN B 1 517 ? 22.125 -10.203 -1.526 1 79.5 517 ASN B CA 1
ATOM 8533 C C . ASN B 1 517 ? 22.25 -11.016 -2.814 1 79.5 517 ASN B C 1
ATOM 8535 O O . ASN B 1 517 ? 21.891 -12.188 -2.857 1 79.5 517 ASN B O 1
ATOM 8539 N N . GLY B 1 518 ? 22.562 -10.344 -3.867 1 74.31 518 GLY B N 1
ATOM 8540 C CA . GLY B 1 518 ? 22.797 -11 -5.145 1 74.31 518 GLY B CA 1
ATOM 8541 C C . GLY B 1 518 ? 21.594 -10.914 -6.082 1 74.31 518 GLY B C 1
ATOM 8542 O O . GLY B 1 518 ? 21.672 -11.359 -7.23 1 74.31 518 GLY B O 1
ATOM 8543 N N . MET B 1 519 ? 20.531 -10.383 -5.629 1 80.31 519 MET B N 1
ATOM 8544 C CA . MET B 1 519 ? 19.344 -10.25 -6.461 1 80.31 519 MET B CA 1
ATOM 8545 C C . MET B 1 519 ? 19.141 -8.797 -6.887 1 80.31 519 MET B C 1
ATOM 8547 O O . MET B 1 519 ? 19.531 -7.875 -6.168 1 80.31 519 MET B O 1
ATOM 8551 N N . SER B 1 520 ? 18.656 -8.75 -8.102 1 78.38 520 SER B N 1
ATOM 8552 C CA . SER B 1 520 ? 18.297 -7.43 -8.617 1 78.38 520 SER B CA 1
ATOM 8553 C C . SER B 1 520 ? 16.797 -7.328 -8.859 1 78.38 520 SER B C 1
ATOM 8555 O O . SER B 1 520 ? 16.125 -8.336 -9.078 1 78.38 520 SER B O 1
ATOM 8557 N N . CYS B 1 521 ? 16.266 -6.219 -8.633 1 83.75 521 CYS B N 1
ATOM 8558 C CA . CYS B 1 521 ? 14.875 -5.922 -8.945 1 83.75 521 CYS B CA 1
ATOM 8559 C C . CYS B 1 521 ? 14.719 -4.477 -9.406 1 83.75 521 CYS B C 1
ATOM 8561 O O . CYS B 1 521 ? 15.031 -3.545 -8.664 1 83.75 521 CYS B O 1
ATOM 8563 N N . ASN B 1 522 ? 14.328 -4.34 -10.633 1 81 522 ASN B N 1
ATOM 8564 C CA . ASN B 1 522 ? 14.219 -3.012 -11.227 1 81 522 ASN B CA 1
ATOM 8565 C C . ASN B 1 522 ? 12.875 -2.816 -11.922 1 81 522 ASN B C 1
ATOM 8567 O O . ASN B 1 522 ? 12.578 -3.488 -12.906 1 81 522 ASN B O 1
ATOM 8571 N N . ALA B 1 523 ? 12.094 -1.878 -11.391 1 86.38 523 ALA B N 1
ATOM 8572 C CA . ALA B 1 523 ? 10.773 -1.61 -11.969 1 86.38 523 ALA B CA 1
ATOM 8573 C C . ALA B 1 523 ? 10.773 -0.3 -12.75 1 86.38 523 ALA B C 1
ATOM 8575 O O . ALA B 1 523 ? 9.711 0.236 -13.07 1 86.38 523 ALA B O 1
ATOM 8576 N N . SER B 1 524 ? 11.906 0.223 -13.141 1 82.69 524 SER B N 1
ATOM 8577 C CA . SER B 1 524 ? 12.023 1.538 -13.766 1 82.69 524 SER B CA 1
ATOM 8578 C C . SER B 1 524 ? 11.234 1.605 -15.07 1 82.69 524 SER B C 1
ATOM 8580 O O . SER B 1 524 ? 10.648 2.641 -15.391 1 82.69 524 SER B O 1
ATOM 8582 N N . TYR B 1 525 ? 11.258 0.515 -15.766 1 83.06 525 TYR B N 1
ATOM 8583 C CA . TYR B 1 525 ? 10.516 0.507 -17.031 1 83.06 525 TYR B CA 1
ATOM 8584 C C . TYR B 1 525 ? 9.023 0.694 -16.781 1 83.06 525 TYR B C 1
ATOM 8586 O O . TYR B 1 525 ? 8.367 1.466 -17.484 1 83.06 525 TYR B O 1
ATOM 8594 N N . VAL B 1 526 ? 8.516 -0.025 -15.867 1 86.81 526 VAL B N 1
ATOM 8595 C CA . VAL B 1 526 ? 7.098 0.08 -15.523 1 86.81 526 VAL B CA 1
ATOM 8596 C C . VAL B 1 526 ? 6.789 1.494 -15.039 1 86.81 526 VAL B C 1
ATOM 8598 O O . VAL B 1 526 ? 5.785 2.09 -15.445 1 86.81 526 VAL B O 1
ATOM 8601 N N . GLU B 1 527 ? 7.648 2.043 -14.211 1 89.94 527 GLU B N 1
ATOM 8602 C CA . GLU B 1 527 ? 7.445 3.363 -13.625 1 89.94 527 GLU B CA 1
ATOM 8603 C C . GLU B 1 527 ? 7.465 4.453 -14.688 1 89.94 527 GLU B C 1
ATOM 8605 O O . GLU B 1 527 ? 6.625 5.359 -14.672 1 89.94 527 GLU B O 1
ATOM 8610 N N . THR B 1 528 ? 8.375 4.328 -15.602 1 88.25 528 THR B N 1
ATOM 8611 C CA . THR B 1 528 ? 8.406 5.289 -16.703 1 88.25 528 THR B CA 1
ATOM 8612 C C . THR B 1 528 ? 7.168 5.148 -17.578 1 88.25 528 THR B C 1
ATOM 8614 O O . THR B 1 528 ? 6.523 6.148 -17.906 1 88.25 528 THR B O 1
ATOM 8617 N N . TYR B 1 529 ? 6.863 3.92 -17.875 1 86.5 529 TYR B N 1
ATOM 8618 C CA . TYR B 1 529 ? 5.75 3.631 -18.781 1 86.5 529 TYR B CA 1
ATOM 8619 C C . TYR B 1 529 ? 4.449 4.211 -18.234 1 86.5 529 TYR B C 1
ATOM 8621 O O . TYR B 1 529 ? 3.66 4.785 -18.984 1 86.5 529 TYR B O 1
ATOM 8629 N N . ILE B 1 530 ? 4.242 4.102 -17 1 89.44 530 ILE B N 1
ATOM 8630 C CA . ILE B 1 530 ? 2.971 4.527 -16.422 1 89.44 530 ILE B CA 1
ATOM 8631 C C . ILE B 1 530 ? 2.984 6.039 -16.203 1 89.44 530 ILE B C 1
ATOM 8633 O O . ILE B 1 530 ? 1.932 6.66 -16.047 1 89.44 530 ILE B O 1
ATOM 8637 N N . SER B 1 531 ? 4.156 6.617 -16.125 1 91 531 SER B N 1
ATOM 8638 C CA . SER B 1 531 ? 4.277 8.047 -15.836 1 91 531 SER B CA 1
ATOM 8639 C C . SER B 1 531 ? 4.051 8.883 -17.094 1 91 531 SER B C 1
ATOM 8641 O O . SER B 1 531 ? 3.428 9.945 -17.031 1 91 531 SER B O 1
ATOM 8643 N N . ILE B 1 532 ? 4.512 8.398 -18.219 1 89.56 532 ILE B N 1
ATOM 8644 C CA . ILE B 1 532 ? 4.488 9.219 -19.422 1 89.56 532 ILE B CA 1
ATOM 8645 C C . ILE B 1 532 ? 3.098 9.164 -20.062 1 89.56 532 ILE B C 1
ATOM 8647 O O . ILE B 1 532 ? 2.359 8.195 -19.859 1 89.56 532 ILE B O 1
ATOM 8651 N N . PRO B 1 533 ? 2.789 10.148 -20.812 1 88.38 533 PRO B N 1
ATOM 8652 C CA . PRO B 1 533 ? 1.508 10.133 -21.516 1 88.38 533 PRO B CA 1
ATOM 8653 C C . PRO B 1 533 ? 1.371 8.93 -22.453 1 88.38 533 PRO B C 1
ATOM 8655 O O . PRO B 1 533 ? 2.365 8.461 -23.016 1 88.38 533 PRO B O 1
ATOM 8658 N N . GLU B 1 534 ? 0.15 8.531 -22.672 1 82.56 534 GLU B N 1
ATOM 8659 C CA . GLU B 1 534 ? -0.138 7.367 -23.5 1 82.56 534 GLU B CA 1
ATOM 8660 C C . GLU B 1 534 ? 0.369 7.562 -24.922 1 82.56 534 GLU B C 1
ATOM 8662 O O . GLU B 1 534 ? 0.82 6.613 -25.562 1 82.56 534 GLU B O 1
ATOM 8667 N N . GLU B 1 535 ? 0.348 8.797 -25.344 1 80.56 535 GLU B N 1
ATOM 8668 C CA . GLU B 1 535 ? 0.732 9.117 -26.719 1 80.56 535 GLU B CA 1
ATOM 8669 C C . GLU B 1 535 ? 2.229 8.914 -26.938 1 80.56 535 GLU B C 1
ATOM 8671 O O . GLU B 1 535 ? 2.682 8.75 -28.062 1 80.56 535 GLU B O 1
ATOM 8676 N N . TRP B 1 536 ? 3.004 8.922 -25.781 1 82.56 536 TRP B N 1
ATOM 8677 C CA . TRP B 1 536 ? 4.457 8.812 -25.891 1 82.56 536 TRP B CA 1
ATOM 8678 C C . TRP B 1 536 ? 4.891 7.355 -25.891 1 82.56 536 TRP B C 1
ATOM 8680 O O . TRP B 1 536 ? 6.047 7.043 -26.203 1 82.56 536 TRP B O 1
ATOM 8690 N N . ARG B 1 537 ? 4.008 6.395 -25.578 1 78.69 537 ARG B N 1
ATOM 8691 C CA . ARG B 1 537 ? 4.359 5 -25.328 1 78.69 537 ARG B CA 1
ATOM 8692 C C . ARG B 1 537 ? 4.586 4.246 -26.625 1 78.69 537 ARG B C 1
ATOM 8694 O O . ARG B 1 537 ? 5.195 3.174 -26.641 1 78.69 537 ARG B O 1
ATOM 8701 N N . ARG B 1 538 ? 4 4.84 -27.672 1 70.69 538 ARG B N 1
ATOM 8702 C CA . ARG B 1 538 ? 4.137 4.195 -28.969 1 70.69 538 ARG B CA 1
ATOM 8703 C C . ARG B 1 538 ? 4.793 5.133 -29.984 1 70.69 538 ARG B C 1
ATOM 8705 O O . ARG B 1 538 ? 4.605 6.352 -29.922 1 70.69 538 ARG B O 1
ATOM 8712 N N . ALA B 1 539 ? 5.633 4.398 -30.719 1 66.5 539 ALA B N 1
ATOM 8713 C CA . ALA B 1 539 ? 6.207 5.184 -31.812 1 66.5 539 ALA B CA 1
ATOM 8714 C C . ALA B 1 539 ? 5.125 5.664 -32.781 1 66.5 539 ALA B C 1
ATOM 8716 O O . ALA B 1 539 ? 4.078 5.023 -32.906 1 66.5 539 ALA B O 1
ATOM 8717 N N . PRO B 1 540 ? 5.379 6.91 -33.25 1 63.81 540 PRO B N 1
ATOM 8718 C CA . PRO B 1 540 ? 4.391 7.398 -34.219 1 63.81 540 PRO B CA 1
ATOM 8719 C C . PRO B 1 540 ? 4.156 6.418 -35.375 1 63.81 540 PRO B C 1
ATOM 8721 O O . PRO B 1 540 ? 5.027 5.602 -35.688 1 63.81 540 PRO B O 1
ATOM 8724 N N . GLU B 1 541 ? 2.939 6.441 -35.781 1 60.25 541 GLU B N 1
ATOM 8725 C CA . GLU B 1 541 ? 2.615 5.609 -36.938 1 60.25 541 GLU B CA 1
ATOM 8726 C C . GLU B 1 541 ? 3.543 5.91 -38.094 1 60.25 541 GLU B C 1
ATOM 8728 O O . GLU B 1 541 ? 3.77 7.07 -38.438 1 60.25 541 GLU B O 1
ATOM 8733 N N . GLY B 1 542 ? 4.215 4.855 -38.656 1 60.97 542 GLY B N 1
ATOM 8734 C CA . GLY B 1 542 ? 5.082 5 -39.812 1 60.97 542 GLY B CA 1
ATOM 8735 C C . GLY B 1 542 ? 6.539 5.191 -39.438 1 60.97 542 GLY B C 1
ATOM 8736 O O . GLY B 1 542 ? 7.379 5.43 -40.312 1 60.97 542 GLY B O 1
ATOM 8737 N N . TYR B 1 543 ? 6.684 5.246 -38.125 1 61.41 543 TYR B N 1
ATOM 8738 C CA . TYR B 1 543 ? 8.07 5.398 -37.688 1 61.41 543 TYR B CA 1
ATOM 8739 C C . TYR B 1 543 ? 8.922 4.238 -38.188 1 61.41 543 TYR B C 1
ATOM 8741 O O . TYR B 1 543 ? 8.609 3.074 -37.938 1 61.41 543 TYR B O 1
ATOM 8749 N N . GLN B 1 544 ? 9.68 4.449 -39.25 1 57.41 544 GLN B N 1
ATOM 8750 C CA . GLN B 1 544 ? 10.656 3.486 -39.75 1 57.41 544 GLN B CA 1
ATOM 8751 C C . GLN B 1 544 ? 12.031 3.727 -39.125 1 57.41 544 GLN B C 1
ATOM 8753 O O . GLN B 1 544 ? 12.609 4.801 -39.281 1 57.41 544 GLN B O 1
ATOM 8758 N N . PRO B 1 545 ? 12.305 2.814 -38.188 1 53.84 545 PRO B N 1
ATOM 8759 C CA . PRO B 1 545 ? 13.625 3.041 -37.594 1 53.84 545 PRO B CA 1
ATOM 8760 C C . PRO B 1 545 ? 14.727 3.174 -38.656 1 53.84 545 PRO B C 1
ATOM 8762 O O . PRO B 1 545 ? 14.703 2.471 -39.688 1 53.84 545 PRO B O 1
ATOM 8765 N N . GLU B 1 546 ? 15.234 4.391 -38.719 1 52.12 546 GLU B N 1
ATOM 8766 C CA . GLU B 1 546 ? 16.297 4.508 -39.688 1 52.12 546 GLU B CA 1
ATOM 8767 C C . GLU B 1 546 ? 17.281 3.346 -39.594 1 52.12 546 GLU B C 1
ATOM 8769 O O . GLU B 1 546 ? 17.75 2.824 -40.594 1 52.12 546 GLU B O 1
ATOM 8774 N N . ASP B 1 547 ? 17.906 3.227 -38.469 1 48.38 547 ASP B N 1
ATOM 8775 C CA . ASP B 1 547 ? 19 2.27 -38.406 1 48.38 547 ASP B CA 1
ATOM 8776 C C . ASP B 1 547 ? 18.516 0.894 -37.969 1 48.38 547 ASP B C 1
ATOM 8778 O O . ASP B 1 547 ? 19.281 0.072 -37.469 1 48.38 547 ASP B O 1
ATOM 8782 N N . GLY B 1 548 ? 17.25 0.685 -38.312 1 50.53 548 GLY B N 1
ATOM 8783 C CA . GLY B 1 548 ? 16.766 -0.644 -37.969 1 50.53 548 GLY B CA 1
ATOM 8784 C C . GLY B 1 548 ? 16.359 -0.781 -36.531 1 50.53 548 GLY B C 1
ATOM 8785 O O . GLY B 1 548 ? 15.891 -1.838 -36.094 1 50.53 548 GLY B O 1
ATOM 8786 N N . ILE B 1 549 ? 16.922 0.118 -35.812 1 50.34 549 ILE B N 1
ATOM 8787 C CA . ILE B 1 549 ? 16.641 -0.04 -34.375 1 50.34 549 ILE B CA 1
ATOM 8788 C C . ILE B 1 549 ? 15.188 0.345 -34.094 1 50.34 549 ILE B C 1
ATOM 8790 O O . ILE B 1 549 ? 14.805 1.506 -34.25 1 50.34 549 ILE B O 1
ATOM 8794 N N . THR B 1 550 ? 14.273 -0.534 -34.062 1 53.28 550 THR B N 1
ATOM 8795 C CA . THR B 1 550 ? 12.828 -0.446 -33.875 1 53.28 550 THR B CA 1
ATOM 8796 C C . THR B 1 550 ? 12.5 0.21 -32.531 1 53.28 550 THR B C 1
ATOM 8798 O O . THR B 1 550 ? 11.352 0.558 -32.281 1 53.28 550 THR B O 1
ATOM 8801 N N . LEU B 1 551 ? 13.523 0.373 -31.672 1 60.06 551 LEU B N 1
ATOM 8802 C CA . LEU B 1 551 ? 13.172 0.872 -30.344 1 60.06 551 LEU B CA 1
ATOM 8803 C C . LEU B 1 551 ? 13.453 2.367 -30.234 1 60.06 551 LEU B C 1
ATOM 8805 O O . LEU B 1 551 ? 14.453 2.855 -30.766 1 60.06 551 LEU B O 1
ATOM 8809 N N . MET B 1 552 ? 12.352 3.209 -30.047 1 66.62 552 MET B N 1
ATOM 8810 C CA . MET B 1 552 ? 12.516 4.648 -29.875 1 66.62 552 MET B CA 1
ATOM 8811 C C . MET B 1 552 ? 12.781 5.004 -28.422 1 66.62 552 MET B C 1
ATOM 8813 O O . MET B 1 552 ? 12.062 4.555 -27.531 1 66.62 552 MET B O 1
ATOM 8817 N N . ASP B 1 553 ? 13.898 5.703 -28.203 1 72.69 553 ASP B N 1
ATOM 8818 C CA . ASP B 1 553 ? 14.266 6.121 -26.844 1 72.69 553 ASP B CA 1
ATOM 8819 C C . ASP B 1 553 ? 13.555 7.418 -26.469 1 72.69 553 ASP B C 1
ATOM 8821 O O . ASP B 1 553 ? 13.375 8.305 -27.297 1 72.69 553 ASP B O 1
ATOM 8825 N N . LEU B 1 554 ? 13.031 7.434 -25.281 1 80.81 554 LEU B N 1
ATOM 8826 C CA . LEU B 1 554 ? 12.555 8.695 -24.719 1 80.81 554 LEU B CA 1
ATOM 8827 C C . LEU B 1 554 ? 13.727 9.602 -24.359 1 80.81 554 LEU B C 1
ATOM 8829 O O . LEU B 1 554 ? 14.109 9.695 -23.203 1 80.81 554 LEU B O 1
ATOM 8833 N N . ASP B 1 555 ? 14.297 10.359 -25.312 1 81.19 555 ASP B N 1
ATOM 8834 C CA . ASP B 1 555 ? 15.5 11.148 -25.109 1 81.19 555 ASP B CA 1
ATOM 8835 C C . ASP B 1 555 ? 15.211 12.641 -25.219 1 81.19 555 ASP B C 1
ATOM 8837 O O . ASP B 1 555 ? 16.094 13.477 -25.031 1 81.19 555 ASP B O 1
ATOM 8841 N N . TYR B 1 556 ? 13.992 12.969 -25.516 1 87.19 556 TYR B N 1
ATOM 8842 C CA . TYR B 1 556 ? 13.555 14.352 -25.656 1 87.19 556 TYR B CA 1
ATOM 8843 C C . TYR B 1 556 ? 14.336 15.062 -26.75 1 87.19 556 TYR B C 1
ATOM 8845 O O . TYR B 1 556 ? 14.562 16.266 -26.688 1 87.19 556 TYR B O 1
ATOM 8853 N N . GLU B 1 557 ? 14.875 14.406 -27.656 1 81.19 557 GLU B N 1
ATOM 8854 C CA . GLU B 1 557 ? 15.492 14.914 -28.875 1 81.19 557 GLU B CA 1
ATOM 8855 C C . GLU B 1 557 ? 14.68 14.516 -30.109 1 81.19 557 GLU B C 1
ATOM 8857 O O . GLU B 1 557 ? 14.242 15.383 -30.875 1 81.19 557 GLU B O 1
ATOM 8862 N N . ARG B 1 558 ? 14.508 13.297 -30.172 1 75.5 558 ARG B N 1
ATOM 8863 C CA . ARG B 1 558 ? 13.734 12.773 -31.297 1 75.5 558 ARG B CA 1
ATOM 8864 C C . ARG B 1 558 ? 12.305 12.445 -30.875 1 75.5 558 ARG B C 1
ATOM 8866 O O . ARG B 1 558 ? 11.391 12.461 -31.703 1 75.5 558 ARG B O 1
ATOM 8873 N N . TRP B 1 559 ? 12.289 12.047 -29.656 1 80.75 559 TRP B N 1
ATOM 8874 C CA . TRP B 1 559 ? 11.016 11.648 -29.078 1 80.75 559 TRP B CA 1
ATOM 8875 C C . TRP B 1 559 ? 10.906 12.133 -27.625 1 80.75 559 TRP B C 1
ATOM 8877 O O . TRP B 1 559 ? 11.875 12.062 -26.875 1 80.75 559 TRP B O 1
ATOM 8887 N N . PRO B 1 560 ? 9.711 12.586 -27.172 1 82.19 560 PRO B N 1
ATOM 8888 C CA . PRO B 1 560 ? 8.398 12.633 -27.812 1 82.19 560 PRO B CA 1
ATOM 8889 C C . PRO B 1 560 ? 8.266 13.805 -28.797 1 82.19 560 PRO B C 1
ATOM 8891 O O . PRO B 1 560 ? 9.148 14.656 -28.859 1 82.19 560 PRO B O 1
ATOM 8894 N N . PRO B 1 561 ? 7.129 13.727 -29.562 1 69.88 561 PRO B N 1
ATOM 8895 C CA . PRO B 1 561 ? 6.965 14.805 -30.547 1 69.88 561 PRO B CA 1
ATOM 8896 C C . PRO B 1 561 ? 6.855 16.188 -29.906 1 69.88 561 PRO B C 1
ATOM 8898 O O . PRO B 1 561 ? 6.25 16.312 -28.828 1 69.88 561 PRO B O 1
ATOM 8901 N N . GLY B 1 562 ? 7.582 17.156 -30.469 1 66.56 562 GLY B N 1
ATOM 8902 C CA . GLY B 1 562 ? 7.461 18.531 -29.984 1 66.56 562 GLY B CA 1
ATOM 8903 C C . GLY B 1 562 ? 8.664 18.984 -29.188 1 66.56 562 GLY B C 1
ATOM 8904 O O . GLY B 1 562 ? 8.758 20.156 -28.828 1 66.56 562 GLY B O 1
ATOM 8905 N N . PHE B 1 563 ? 9.445 17.969 -28.891 1 69.25 563 PHE B N 1
ATOM 8906 C CA . PHE B 1 563 ? 10.555 18.375 -28.031 1 69.25 563 PHE B CA 1
ATOM 8907 C C . PHE B 1 563 ? 11.867 18.391 -28.812 1 69.25 563 PHE B C 1
ATOM 8909 O O . PHE B 1 563 ? 12.938 18.547 -28.234 1 69.25 563 PHE B O 1
ATOM 8916 N N . SER B 1 564 ? 11.742 18.062 -30.141 1 56.06 564 SER B N 1
ATOM 8917 C CA . SER B 1 564 ? 12.945 18 -30.953 1 56.06 564 SER B CA 1
ATOM 8918 C C . SER B 1 564 ? 13.703 19.328 -30.938 1 56.06 564 SER B C 1
ATOM 8920 O O . SER B 1 564 ? 13.094 20.391 -30.859 1 56.06 564 SER B O 1
ATOM 8922 N N . LYS B 1 565 ? 14.945 19.266 -30.609 1 55.84 565 LYS B N 1
ATOM 8923 C CA . LYS B 1 565 ? 15.828 20.438 -30.688 1 55.84 565 LYS B CA 1
ATOM 8924 C C . LYS B 1 565 ? 15.664 21.156 -32.031 1 55.84 565 LYS B C 1
ATOM 8926 O O . LYS B 1 565 ? 16.344 22.141 -32.281 1 55.84 565 LYS B O 1
ATOM 8931 N N . ARG B 1 566 ? 15.312 20.547 -33.25 1 41.31 566 ARG B N 1
ATOM 8932 C CA . ARG B 1 566 ? 15.5 21.203 -34.531 1 41.31 566 ARG B CA 1
ATOM 8933 C C . ARG B 1 566 ? 14.727 22.516 -34.594 1 41.31 566 ARG B C 1
ATOM 8935 O O . ARG B 1 566 ? 13.68 22.656 -33.969 1 41.31 566 ARG B O 1
ATOM 8942 N N . HIS B 1 567 ? 15.258 23.562 -35.281 1 36.78 567 HIS B N 1
ATOM 8943 C CA . HIS B 1 567 ? 14.883 24.875 -35.812 1 36.78 567 HIS B CA 1
ATOM 8944 C C . HIS B 1 567 ? 13.438 24.891 -36.281 1 36.78 567 HIS B C 1
ATOM 8946 O O . HIS B 1 567 ? 12.953 23.906 -36.844 1 36.78 567 HIS B O 1
ATOM 8952 N N . PRO B 1 568 ? 12.656 25.953 -35.875 1 33.97 568 PRO B N 1
ATOM 8953 C CA . PRO B 1 568 ? 11.414 26.25 -36.594 1 33.97 568 PRO B CA 1
ATOM 8954 C C . PRO B 1 568 ? 11.508 25.922 -38.094 1 33.97 568 PRO B C 1
ATOM 8956 O O . PRO B 1 568 ? 12.5 26.281 -38.719 1 33.97 568 PRO B O 1
ATOM 8959 N N . ALA B 1 569 ? 11.086 24.953 -38.656 1 29.22 569 ALA B N 1
ATOM 8960 C CA . ALA B 1 569 ? 10.883 24.969 -40.125 1 29.22 569 ALA B CA 1
ATOM 8961 C C . ALA B 1 569 ? 10.344 26.312 -40.562 1 29.22 569 ALA B C 1
ATOM 8963 O O . ALA B 1 569 ? 9.375 26.828 -40 1 29.22 569 ALA B O 1
ATOM 8964 N N . GLU B 1 570 ? 11.148 27.094 -41.25 1 29.11 570 GLU B N 1
ATOM 8965 C CA . GLU B 1 570 ? 10.664 28.109 -42.188 1 29.11 570 GLU B CA 1
ATOM 8966 C C . GLU B 1 570 ? 9.484 27.594 -43 1 29.11 570 GLU B C 1
ATOM 8968 O O . GLU B 1 570 ? 9.609 26.594 -43.719 1 29.11 570 GLU B O 1
ATOM 8973 N N . THR B 1 571 ? 8.289 27.516 -42.5 1 26.66 571 THR B N 1
ATOM 8974 C CA . THR B 1 571 ? 7.242 27.641 -43.5 1 26.66 571 THR B CA 1
ATOM 8975 C C . THR B 1 571 ? 7.691 28.578 -44.625 1 26.66 571 THR B C 1
ATOM 8977 O O . THR B 1 571 ? 7.887 29.766 -44.406 1 26.66 571 THR B O 1
ATOM 8980 N N . GLN B 1 572 ? 8.469 27.922 -45.625 1 20.97 572 GLN B N 1
ATOM 8981 C CA . GLN B 1 572 ? 8.109 28.406 -46.938 1 20.97 572 GLN B CA 1
ATOM 8982 C C . GLN B 1 572 ? 6.637 28.141 -47.25 1 20.97 572 GLN B C 1
ATOM 8984 O O . GLN B 1 572 ? 6.152 27.016 -47.031 1 20.97 572 GLN B O 1
#

Nearest PDB structures (foldseek):
  7zjs-assembly1_A  TM=9.598E-02  e=4.537E+00  Homo sapiens

Solvent-accessible surface area (backbone atoms only — not comparable to full-atom values): 61186 Å² total; per-residue (Å²): 125,79,68,50,58,60,46,44,49,48,44,48,50,48,52,46,47,54,50,21,44,54,27,48,53,83,52,66,70,39,33,52,33,10,42,69,27,71,43,79,53,67,41,41,38,35,66,60,41,44,24,22,40,33,39,3,26,44,76,23,65,68,20,29,78,44,78,50,46,76,41,55,80,72,40,50,69,48,26,14,27,46,38,19,30,32,35,28,68,55,38,82,61,94,73,57,84,91,40,65,73,41,55,51,76,45,53,41,73,86,41,67,45,46,70,64,43,45,53,51,41,30,72,76,37,61,90,44,42,64,52,41,41,36,38,21,21,52,72,52,39,53,72,59,33,58,63,48,51,77,79,46,76,44,39,36,57,39,31,52,34,2,48,76,56,68,22,50,70,55,20,47,60,37,68,69,41,95,64,32,21,45,37,73,34,38,71,74,67,45,74,41,83,85,75,55,44,80,47,59,39,66,69,67,54,75,42,69,62,62,65,67,36,19,19,12,62,44,77,58,48,63,86,70,42,80,66,75,63,85,67,63,76,67,82,68,56,48,34,94,88,62,44,63,52,47,62,20,53,61,87,47,74,57,41,53,81,64,29,39,35,56,34,90,50,6,81,79,35,49,55,75,41,68,46,77,71,63,60,54,45,41,74,56,32,60,53,44,58,36,39,59,72,59,78,55,48,67,92,40,38,54,56,49,53,32,38,51,19,27,40,59,25,31,50,53,60,24,68,70,55,55,61,97,64,80,58,86,58,33,62,34,18,39,34,49,4,18,44,75,19,64,46,31,24,54,31,54,72,75,45,86,65,55,86,94,51,42,63,63,47,26,16,25,38,21,19,36,27,40,26,40,57,21,60,64,52,46,72,36,93,71,30,33,87,48,65,47,54,44,66,85,33,29,42,46,69,43,43,45,52,41,44,35,68,77,39,58,90,43,34,60,47,45,39,45,37,20,51,76,68,69,33,64,68,62,29,49,33,39,48,68,21,74,76,78,51,79,49,42,74,77,42,40,71,51,44,56,54,19,62,60,29,49,56,58,61,52,34,53,53,40,51,51,52,21,59,75,69,69,55,80,66,78,75,53,71,69,62,76,59,33,48,59,89,52,44,58,34,51,64,38,73,47,68,33,36,21,65,52,68,70,67,59,70,45,44,57,68,59,38,66,56,10,48,60,70,54,35,7,61,43,52,48,44,38,46,24,59,71,62,36,59,77,77,61,51,39,63,59,91,82,68,65,45,84,84,65,53,69,52,46,51,68,42,42,41,81,21,47,88,87,42,43,77,72,72,79,73,73,82,121,127,77,68,52,58,62,49,43,49,51,46,47,50,47,52,47,49,52,50,22,44,55,27,48,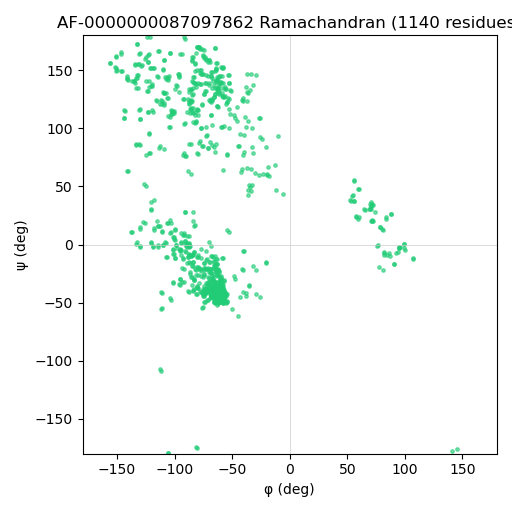51,81,53,66,70,41,33,53,34,10,42,69,27,72,45,79,52,69,42,42,37,36,66,59,42,44,25,23,40,34,40,4,26,45,77,23,66,68,20,28,78,43,77,50,46,76,41,55,80,72,41,50,69,48,25,13,28,46,39,20,29,31,36,27,68,57,35,82,61,94,74,56,84,88,40,66,73,41,55,53,75,46,53,41,71,86,41,66,44,47,70,65,45,44,54,52,43,30,72,77,36,59,90,42,42,64,51,42,41,36,38,22,22,53,72,52,39,54,69,58,33,59,62,49,50,77,77,45,76,45,38,36,57,39,32,52,34,2,50,78,57,66,22,50,70,53,19,48,62,40,68,69,42,95,66,32,22,45,35,72,35,38,70,74,67,45,75,42,82,85,74,56,44,80,46,60,40,68,68,69,55,76,41,68,62,64,64,67,37,19,19,12,62,43,77,55,47,64,84,71,40,80,68,76,64,85,67,64,76,68,81,69,57,49,32,93,86,62,46,62,51,48,64,20,52,62,87,47,76,55,42,54,81,63,29,40,36,57,34,90,52,5,80,78,35,48,57,75,41,68,45,77,70,60,58,56,48,41,74,56,33,60,55,45,58,36,41,59,72,60,79,55,48,64,91,40,35,55,56,50,55,32,40,51,19,26,40,59,26,30,51,54,59,24,69,69,56,54,63,98,63,80,57,87,56,35,64,33,20,40,34,49,4,18,46,74,20,63,45,30,25,57,32,53,71,74,45,87,66,56,87,94,49,41,63,64,46,27,16,25,38,21,18,37,27,38,26,40,56,21,60,66,53,44,73,37,93,70,31,34,88,49,63,47,53,44,65,81,32,30,39,44,69,42,43,45,52,40,44,34,68,76,39,58,91,44,36,60,48,43,40,45,38,19,51,75,66,67,32,64,68,63,30,49,32,39,47,68,21,74,76,78,51,78,51,42,74,75,42,39,69,51,46,57,54,18,63,60,30,50,55,59,62,52,36,53,51,40,52,51,52,22,58,74,69,69,55,81,67,79,77,51,73,73,62,73,64,32,47,57,87,54,39,56,42,44,66,41,72,46,67,32,37,21,59,52,67,72,66,57,70,46,42,58,66,60,37,69,51,10,45,61,70,50,34,7,62,41,51,49,44,37,46,25,58,71,63,37,58,76,78,61,49,40,61,60,90,82,68,65,44,81,85,66,52,70,54,43,53,68,42,43,43,82,24,48,88,89,42,41,77,74,72,80,74,74,80,121

Secondary structure (DSSP, 8-state):
-TTHHHHHHHHHHHHHHHHHHH-----HHHHHHHHTTS---S---SHHHHHHHHHHHHH-HHHHHTGGGGGTTT-HHHHHHHHHHHHHTT------TT-GGGS-S--SSSS---HHHHHHHHHH-GGGHHHHHHHHHHHT-HHHHHHHTTTS--BHHHHHHHHHTT-HHHHHHHHTSS--EE-EETTTTEE--SS-EE----S-S--HHHHT--B---PPPS----S-------TT---TTS-----SS---S--TTSSTTB-SSTTT--TT-B--SS-S--HHHHHHHTSPPPSS--S---HHHHHHHHHHT-HHHHHHH--SSPPTTHHHHHHHHHHH-HHHHHHHHTSPPPTT-HHHHHHHHHHHHHHTT--TTTTSTT----S--SSS----HHHHHHHHHH-GGGHHHHHHHHHHTT-HHHHHHHHHTTTSSPPPPP-HHHHHHHHTSS-HHHHHHHHHHHHHHT---S---GGGS--SSS-----------BS-SS---B--TTSTT-TBTTB--B-HHHHHHHHS-GGGSSPPTT---TTS---B---SSSSSTT----------/--SHHHHHHHHHHHHHHHHHHH-----HHHHHHHHTTS---S---SHHHHHHHHHHHHH-HHHHHTGGGGGTTT-HHHHHHHHHHHHHTT------TT-GGGS-S--SSSS---HHHHHHHHHH-GGGHHHHHHHHHHHT-HHHHHHHTTTS--BHHHHHHHHHTT-HHHHHHHHTSS--EE-EETTTTEE--SS-EE----S-S--HHHHH--B---PPPS----S-------TT---TTS-----SS---S--TTSSTTB-SSTTT--TT-B--SS-S--HHHHHHHTSPPPSS--S---HHHHHHHHHHT-HHHHHHH--SSPPTTHHHHHHHHHHH-HHHHHHHHTSPPPTT-HHHHHHHHHHHHHHTT--TTTTSTT----S--SSS----HHHHHHHHHH-GGGHHHHHHHHHHTT-HHHHHHHHHTTTSSPPPPP-HHHHHHHHTSS-HHHHHHHHHHHHHHT---S---GGGS--SSS-----------BS-SS---B--TTSTT-TBTTB--B-HHHHHHHHS-GGGSSPPTT---TTS---B---SSSSSTT----------

Radius of gyration: 36.28 Å; Cα contacts (8 Å, |Δi|>4): 1999; chains: 2; bounding box: 105×123×91 Å

InterPro domains:
  IPR059552 YKP1, C-terminal domain [PF28449] (108-203)

pLDDT: mean 84.08, std 18.86, range [20.86, 98.75]

Foldseek 3Di:
DVVVVVCCCVVVLLVQVVLLLLQLFDDPVQLQCLLCLHAQDSRNNALLSVLSNLNSLQVPVCSLVPHLVSCQPVDLSSLQSSQLNCLLVLHHDDDDQVCCSNHALANPPPHAGDLVSLVVNCVVHVVCLVNSLLSCLQVLVLVSNVVSCVVAFLEQLSLVQNVVNVNVSSNCVSVVDPWYWHQAQQQVSGGHRPDTDTAAAQPRHCYPQLLQFAAEFDDWDDCSPSDSDPDDPPQPPQPPVRNRTGSRADQGRGCSSVSSRYDNCSVVDDGPDIDHSDACWDPQLLVCLPPPADRHHDPINCNQVLLVCLQQLPCVSNVRRPDPDDDVCSLVSNLNNLQNPVVSLVVVVPDDDDPPSLQLSQQSSCLNCLLVLHNPSLPDPSHDHWLANPPPGAHDPVSLLVCCVVPVVCLVSSLLSCLVVVPVPSNVCQQVVVSVGDHDQQELLQLVSNVLHPPVVSNVVNVVRCVVVVHDNPPDPVQQAQHCSCCVPCCVCLLQFAPDRDADWDWDFRPSQLNSRRTHTHRSNSVVCSPDDPQQRHDPPPPDPPVNSNTDHCPLQPDDPPSHPDDDPPPD/DVVPVVCVCVVVLLVQVVLLLLQDFDDPVQLQCLLCLHAQDSRNNALLSVLSNLNSLQVDVCSLVPHLVSCQPVDLSSLQSSQLNCLLVLHHDDDDQVCCSNHALANPPPHAGDLVSLVVNCVVHVVCLVNSLLSCLQVLVLVSNVVSCVVAFLEQLSLQQNVVNVNVSSNCVSVVDPWYWHQAQQQVSGGHRPDTDTAAAQPRHCYPQLLQFAAEFDDWFDCSPSDSDPDDPPQPPQPPVSNRTRSRADQGRGCSSVSSRYDNCSVVDDGPDIDHSDACWDPQLLVCLPPPADRHHDPINCNQVLLVCLQQLPCVSNVRRPDPDDDVCSLVSNLNNLQNPVVSLVVVVPDDDDPPSLQLSQQSSCLNCLLVLHNPSLPDPSHDHWLANPPPGAHDLVSLLVCCVVPVVCLVSSLLSCLVVVPVPSNVCQQVVVSVGDHDQQELLQLVSNVLHPPVVSNVVNVVRCVVVVHDNPPDPVQQAQHCSVLPPCCVCLLQFAPDRDQDWDWDFRPSNLNSRRTHTHRSNSVVCSPDDPQQRHDPPPPDPPVNPNTDHCPLQPDDPPSHPDDDPPPD

Organism: NCBI:txid702518